Protein AF-A0A917SMT2-F1 (afdb_monomer_lite)

Radius of gyration: 46.61 Å; chains: 1; bounding box: 150×125×155 Å

Organism: NCBI:txid1748367

Sequence (825 aa):
MTDPHHPGPASPGDPPGDDADTAPGPPRTGPAPRHGSAPTDGPVPPRPDAQGRPAGTHQAPPAGGALPLRPNRPIPADPAAQRHRPASHRLDPSAAVGRAAAAARAAAAGRAAAGSTATGNTATGNTGGPGSTADPGAPRFEGARPTTGDGPPEGPPGAPGDGPAAVPATGAGPRRTGTAGPDRPAVPPGTHPLAGPPPVERSRPPGPDHGITGTSPGPLHPPAELVCRVRRTHSAAYRRRRLVGRVLLGVGVLVLLFAGWVGWRTYQAYRALSDAANQVTQLQGSIRGVADIDVPSARASVAVLQDSSSDAVSATSDPFYRAATVLPWVGPNLSAIQGIAQTVDGLSHTTAPALLEAATTVTPAAMVPVNGAIPVAPLVAASNDLQAADREVSTALTRMTGIDRSGLVGPVAQAVGQLQDKLTDLQGTTGPAARIARLAPAMLGADGARSYLVVFQNLAEPRATGGIFGSYARLVVDHGAISVAEQGASSRTLPEFDPPLSLPPIVSRTLYGDLPGRYPTDVNLMPDFPTAAQLFARMYAERKGAAVDGVLAIDPVALGYMLQGADPIDIGRGQQLTSSTITEILLSRVYQLFPEPSDAQARDSFLSAATAKAFEAVTRSPNDASAELRGLTRASAEGRLLLWSAHPAEQQDLAATEISGQLGDDSAGPTVGVFRNDATGAKLGFYASGSATLAAGACQGADRVLQLSVPMSSSAPSSGLSDYVLGLAKAGDYVLRTNVLVVAPLGAGLGQVQVDGRAVPVARTTQDGRAVAMVTVELPPGSSATLTATLTLRVAPGTTAAPRVLLTPGIQTWRTTVQPAESCG

Structure (mmCIF, N/CA/C/O backbone):
data_AF-A0A917SMT2-F1
#
_entry.id   AF-A0A917SMT2-F1
#
loop_
_atom_site.group_PDB
_atom_site.id
_atom_site.type_symbol
_atom_site.label_atom_id
_atom_site.label_alt_id
_atom_site.label_comp_id
_atom_site.label_asym_id
_atom_site.label_entity_id
_atom_site.label_seq_id
_atom_site.pdbx_PDB_ins_code
_atom_site.Cartn_x
_atom_site.Cartn_y
_atom_site.Cartn_z
_atom_site.occupancy
_atom_site.B_iso_or_equiv
_atom_site.auth_seq_id
_atom_site.auth_comp_id
_atom_site.auth_asym_id
_atom_site.auth_atom_id
_atom_site.pdbx_PDB_model_num
ATOM 1 N N . MET A 1 1 ? 48.797 41.649 10.619 1.00 35.25 1 MET A N 1
ATOM 2 C CA . MET A 1 1 ? 50.188 41.558 11.107 1.00 35.25 1 MET A CA 1
ATOM 3 C C . MET A 1 1 ? 50.680 40.156 10.805 1.00 35.25 1 MET A C 1
ATOM 5 O O . MET A 1 1 ? 49.958 39.237 11.164 1.00 35.25 1 MET A O 1
ATOM 9 N N . THR A 1 2 ? 51.841 40.041 10.147 1.00 38.97 2 THR A N 1
ATOM 10 C CA . THR A 1 2 ? 52.790 38.901 10.204 1.00 38.97 2 THR A CA 1
ATOM 11 C C . THR A 1 2 ? 52.204 37.477 10.078 1.00 38.97 2 THR A C 1
ATOM 13 O O . THR A 1 2 ? 51.721 36.938 11.070 1.00 38.97 2 THR A O 1
ATOM 16 N N . ASP A 1 3 ? 52.210 36.791 8.926 1.00 33.25 3 ASP A N 1
ATOM 17 C CA . ASP A 1 3 ? 52.903 37.049 7.638 1.00 33.25 3 ASP A CA 1
ATOM 18 C C . ASP A 1 3 ? 54.457 36.978 7.723 1.00 33.25 3 ASP A C 1
ATOM 20 O O . ASP A 1 3 ? 55.009 37.301 8.776 1.00 33.25 3 ASP A O 1
ATOM 24 N N . PRO A 1 4 ? 55.197 36.628 6.649 1.00 66.25 4 PRO A N 1
ATOM 25 C CA . PRO A 1 4 ? 55.296 35.291 6.028 1.00 66.25 4 PRO A CA 1
ATOM 26 C C . PRO A 1 4 ? 56.780 34.843 5.880 1.00 66.25 4 PRO A C 1
ATOM 28 O O . PRO A 1 4 ? 57.647 35.466 6.478 1.00 66.25 4 PRO A O 1
ATOM 31 N N . HIS A 1 5 ? 57.109 33.820 5.059 1.00 38.06 5 HIS A N 1
ATOM 32 C CA . HIS A 1 5 ? 58.247 33.896 4.103 1.00 38.06 5 HIS A CA 1
ATOM 33 C C . HIS A 1 5 ? 58.331 32.745 3.059 1.00 38.06 5 HIS A C 1
ATOM 35 O O . HIS A 1 5 ? 58.042 31.584 3.333 1.00 38.06 5 HIS A O 1
ATOM 41 N N . HIS A 1 6 ? 58.781 33.120 1.857 1.00 41.22 6 HIS A N 1
ATOM 42 C CA . HIS A 1 6 ? 59.101 32.361 0.619 1.00 41.22 6 HIS A CA 1
ATOM 43 C C . HIS A 1 6 ? 60.639 32.506 0.331 1.00 41.22 6 HIS A C 1
ATOM 45 O O . HIS A 1 6 ? 61.275 33.207 1.127 1.00 41.22 6 HIS A O 1
ATOM 51 N N . PRO A 1 7 ? 61.262 32.101 -0.820 1.00 54.16 7 PRO A N 1
ATOM 52 C CA . PRO A 1 7 ? 61.045 31.000 -1.805 1.00 54.16 7 PRO A CA 1
ATOM 53 C C . PRO A 1 7 ? 62.349 30.321 -2.387 1.00 54.16 7 PRO A C 1
ATOM 55 O O . PRO A 1 7 ? 63.454 30.815 -2.197 1.00 54.16 7 PRO A O 1
ATOM 58 N N . GLY A 1 8 ? 62.199 29.301 -3.263 1.00 31.31 8 GLY A N 1
ATOM 59 C CA . GLY A 1 8 ? 63.102 28.990 -4.419 1.00 31.31 8 GLY A CA 1
ATOM 60 C C . GLY A 1 8 ? 64.422 28.205 -4.179 1.00 31.31 8 GLY A C 1
ATOM 61 O O . GLY A 1 8 ? 64.711 27.896 -3.025 1.00 31.31 8 GLY A O 1
ATOM 62 N N . PRO A 1 9 ? 65.246 27.895 -5.228 1.00 51.56 9 PRO A N 1
ATOM 63 C CA . PRO A 1 9 ? 65.075 28.171 -6.676 1.00 51.56 9 PRO A CA 1
ATOM 64 C C . PRO A 1 9 ? 65.425 27.034 -7.711 1.00 51.56 9 PRO A C 1
ATOM 66 O O . PRO A 1 9 ? 66.271 26.184 -7.479 1.00 51.56 9 PRO A O 1
ATOM 69 N N . ALA A 1 10 ? 64.790 27.116 -8.895 1.00 32.34 10 ALA A N 1
ATOM 70 C CA . ALA A 1 10 ? 65.231 26.872 -10.300 1.00 32.34 10 ALA A CA 1
ATOM 71 C C . ALA A 1 10 ? 66.278 25.800 -10.779 1.00 32.34 10 ALA A C 1
ATOM 73 O O . ALA A 1 10 ? 67.464 25.932 -10.504 1.00 32.34 10 ALA A O 1
ATOM 74 N N . SER A 1 11 ? 65.834 24.970 -11.758 1.00 34.38 11 SER A N 1
ATOM 75 C CA . SER A 1 11 ? 66.423 24.736 -13.123 1.00 34.38 11 SER A CA 1
ATOM 76 C C . SER A 1 11 ? 67.792 24.030 -13.345 1.00 34.38 11 SER A C 1
ATOM 78 O O . SER A 1 11 ? 68.600 23.983 -12.424 1.00 34.38 11 SER A O 1
ATOM 80 N N . PRO A 1 12 ? 68.160 23.610 -14.594 1.00 52.03 12 PRO A N 1
ATOM 81 C CA . PRO A 1 12 ? 67.375 23.188 -15.787 1.00 52.03 12 PRO A CA 1
ATOM 82 C C . PRO A 1 12 ? 67.865 21.849 -16.435 1.00 52.03 12 PRO A C 1
ATOM 84 O O . PRO A 1 12 ? 68.836 21.248 -15.983 1.00 52.03 12 PRO A O 1
ATOM 87 N N . GLY A 1 13 ? 67.261 21.428 -17.562 1.00 29.80 13 GLY A N 1
ATOM 88 C CA . GLY A 1 13 ? 67.828 20.419 -18.481 1.00 29.80 13 GLY A CA 1
ATOM 89 C C . GLY A 1 13 ? 66.975 20.189 -19.743 1.00 29.80 13 GLY A C 1
ATOM 90 O O . GLY A 1 13 ? 65.858 19.701 -19.622 1.00 29.80 13 GLY A O 1
ATOM 91 N N . ASP A 1 14 ? 67.503 20.533 -20.925 1.00 34.44 14 ASP A N 1
ATOM 92 C CA . ASP A 1 14 ? 66.821 20.494 -22.242 1.00 34.44 14 ASP A CA 1
ATOM 93 C C . ASP A 1 14 ? 67.481 19.484 -23.227 1.00 34.44 14 ASP A C 1
ATOM 95 O O . ASP A 1 14 ? 68.592 19.016 -22.953 1.00 34.44 14 ASP A O 1
ATOM 99 N N . PRO A 1 15 ? 66.824 19.113 -24.353 1.00 67.69 15 PRO A N 1
ATOM 100 C CA . PRO A 1 15 ? 67.272 18.071 -25.295 1.00 67.69 15 PRO A CA 1
ATOM 101 C C . PRO A 1 15 ? 68.223 18.611 -26.396 1.00 67.69 15 PRO A C 1
ATOM 103 O O . PRO A 1 15 ? 68.577 19.792 -26.380 1.00 67.69 15 PRO A O 1
ATOM 106 N N . PRO A 1 16 ? 68.684 17.768 -27.350 1.00 52.31 16 PRO A N 1
ATOM 107 C CA . PRO A 1 16 ? 67.957 17.640 -28.633 1.00 52.31 16 PRO A CA 1
ATOM 108 C C . PRO A 1 16 ? 68.022 16.225 -29.268 1.00 52.31 16 PRO A C 1
ATOM 110 O O . PRO A 1 16 ? 68.698 15.339 -28.748 1.00 52.31 16 PRO A O 1
ATOM 113 N N . GLY A 1 17 ? 67.358 16.015 -30.419 1.00 29.72 17 GLY A N 1
ATOM 114 C CA . GLY A 1 17 ? 67.486 14.759 -31.180 1.00 29.72 17 GLY A CA 1
ATOM 115 C C . GLY A 1 17 ? 66.508 14.528 -32.342 1.00 29.72 17 GLY A C 1
ATOM 116 O O . GLY A 1 17 ? 65.982 13.424 -32.446 1.00 29.72 17 GLY A O 1
ATOM 117 N N . ASP A 1 18 ? 66.249 15.530 -33.191 1.00 36.97 18 ASP A N 1
ATOM 118 C CA . ASP A 1 18 ? 65.617 15.296 -34.503 1.00 36.97 18 ASP A CA 1
ATOM 119 C C . ASP A 1 18 ? 66.652 14.774 -35.514 1.00 36.97 18 ASP A C 1
ATOM 121 O O . ASP A 1 18 ? 67.786 15.251 -35.530 1.00 36.97 18 ASP A O 1
ATOM 125 N N . ASP A 1 19 ? 66.230 13.879 -36.409 1.00 35.34 19 ASP A N 1
ATOM 126 C CA . ASP A 1 19 ? 66.883 13.629 -37.701 1.00 35.34 19 ASP A CA 1
ATOM 127 C C . ASP A 1 19 ? 65.801 13.300 -38.747 1.00 35.34 19 ASP A C 1
ATOM 129 O O . ASP A 1 19 ? 64.787 12.667 -38.432 1.00 35.34 19 ASP A O 1
ATOM 133 N N . ALA A 1 20 ? 65.983 13.771 -39.982 1.00 36.97 20 ALA A N 1
ATOM 134 C CA . ALA A 1 20 ? 64.966 13.755 -41.039 1.00 36.97 20 ALA A CA 1
ATOM 135 C C . ALA A 1 20 ? 65.526 13.250 -42.388 1.00 36.97 20 ALA A C 1
ATOM 137 O O . ALA A 1 20 ? 66.656 12.777 -42.459 1.00 36.97 20 ALA A O 1
ATOM 138 N N . ASP A 1 21 ? 64.723 13.378 -43.455 1.00 33.69 21 ASP A N 1
ATOM 139 C CA . ASP A 1 21 ? 64.967 12.888 -44.825 1.00 33.69 21 ASP A CA 1
ATOM 140 C C . ASP A 1 21 ? 64.977 11.341 -44.987 1.00 33.69 21 ASP A C 1
ATOM 142 O O . ASP A 1 21 ? 65.208 10.589 -44.050 1.00 33.69 21 ASP A O 1
ATOM 146 N N . THR A 1 22 ? 64.660 10.753 -46.153 1.00 33.12 22 THR A N 1
ATOM 147 C CA . THR A 1 22 ? 64.348 11.325 -47.483 1.00 33.12 22 THR A CA 1
ATOM 148 C C . THR A 1 22 ? 63.265 10.516 -48.230 1.00 33.12 22 THR A C 1
ATOM 150 O O . THR A 1 22 ? 63.078 9.325 -47.992 1.00 33.12 22 THR A O 1
ATOM 153 N N . ALA A 1 23 ? 62.628 11.126 -49.237 1.00 39.78 23 ALA A N 1
ATOM 154 C CA . ALA A 1 23 ? 61.910 10.458 -50.341 1.00 39.78 23 ALA A CA 1
ATOM 155 C C . ALA A 1 23 ? 62.251 11.192 -51.662 1.00 39.78 23 ALA A C 1
ATOM 157 O O . ALA A 1 23 ? 62.504 12.398 -51.575 1.00 39.78 23 ALA A O 1
ATOM 158 N N . PRO A 1 24 ? 62.287 10.551 -52.866 1.00 53.41 24 PRO A N 1
ATOM 159 C CA . PRO A 1 24 ? 61.051 10.446 -53.684 1.00 53.41 24 PRO A CA 1
ATOM 160 C C . PRO A 1 24 ? 60.979 9.379 -54.840 1.00 53.41 24 PRO A C 1
ATOM 162 O O . PRO A 1 24 ? 61.712 9.473 -55.818 1.00 53.41 24 PRO A O 1
ATOM 165 N N . GLY A 1 25 ? 59.954 8.501 -54.839 1.00 30.42 25 GLY A N 1
ATOM 166 C CA . GLY A 1 25 ? 59.283 7.878 -56.026 1.00 30.42 25 GLY A CA 1
ATOM 167 C C . GLY A 1 25 ? 60.109 7.191 -57.157 1.00 30.42 25 GLY A C 1
ATOM 168 O O . GLY A 1 25 ? 61.277 6.874 -56.961 1.00 30.42 25 GLY A O 1
ATOM 169 N N . PRO A 1 26 ? 59.546 6.971 -58.380 1.00 53.59 26 PRO A N 1
ATOM 170 C CA . PRO A 1 26 ? 58.123 6.881 -58.770 1.00 53.59 26 PRO A CA 1
ATOM 171 C C . PRO A 1 26 ? 57.832 5.565 -59.624 1.00 53.59 26 PRO A C 1
ATOM 173 O O . PRO A 1 26 ? 58.326 4.529 -59.186 1.00 53.59 26 PRO A O 1
ATOM 176 N N . PRO A 1 27 ? 57.008 5.437 -60.718 1.00 63.84 27 PRO A N 1
ATOM 177 C CA . PRO A 1 27 ? 56.089 4.266 -60.866 1.00 63.84 27 PRO A CA 1
ATOM 178 C C . PRO A 1 27 ? 56.093 3.476 -62.219 1.00 63.84 27 PRO A C 1
ATOM 180 O O . PRO A 1 27 ? 56.668 3.945 -63.201 1.00 63.84 27 PRO A O 1
ATOM 183 N N . ARG A 1 28 ? 55.347 2.341 -62.341 1.00 34.41 28 ARG A N 1
ATOM 184 C CA . ARG A 1 28 ? 54.813 1.827 -63.650 1.00 34.41 28 ARG A CA 1
ATOM 185 C C . ARG A 1 28 ? 53.766 0.666 -63.642 1.00 34.41 28 ARG A C 1
ATOM 187 O O . ARG A 1 28 ? 54.044 -0.418 -63.157 1.00 34.41 28 ARG A O 1
ATOM 194 N N . THR A 1 29 ? 52.619 0.908 -64.306 1.00 34.97 29 THR A N 1
ATOM 195 C CA . THR A 1 29 ? 51.814 0.039 -65.235 1.00 34.97 29 THR A CA 1
ATOM 196 C C . THR A 1 29 ? 51.467 -1.451 -64.965 1.00 34.97 29 THR A C 1
ATOM 198 O O . THR A 1 29 ? 52.361 -2.288 -64.936 1.00 34.97 29 THR A O 1
ATOM 201 N N . GLY A 1 30 ? 50.171 -1.824 -65.074 1.00 31.41 30 GLY A N 1
ATOM 202 C CA . GLY A 1 30 ? 49.701 -3.194 -65.430 1.00 31.41 30 GLY A CA 1
ATOM 203 C C . GLY A 1 30 ? 48.168 -3.431 -65.261 1.00 31.41 30 GLY A C 1
ATOM 204 O O . GLY A 1 30 ? 47.617 -2.802 -64.361 1.00 31.41 30 GLY A O 1
ATOM 205 N N . PRO A 1 31 ? 47.437 -4.241 -66.086 1.00 54.56 31 PRO A N 1
ATOM 206 C CA . PRO A 1 31 ? 45.982 -4.018 -66.292 1.00 54.56 31 PRO A CA 1
ATOM 207 C C . PRO A 1 31 ? 44.979 -5.217 -66.214 1.00 54.56 31 PRO A C 1
ATOM 209 O O . PRO A 1 31 ? 45.299 -6.327 -66.627 1.00 54.56 31 PRO A O 1
ATOM 212 N N . ALA A 1 32 ? 43.699 -4.890 -65.917 1.00 34.66 32 ALA A N 1
ATOM 213 C CA . ALA A 1 32 ? 42.441 -5.604 -66.295 1.00 34.66 32 ALA A CA 1
ATOM 214 C C . ALA A 1 32 ? 42.171 -7.015 -65.666 1.00 34.66 32 ALA A C 1
ATOM 216 O O . ALA A 1 32 ? 43.068 -7.529 -65.004 1.00 34.66 32 ALA A O 1
ATOM 217 N N . PRO A 1 33 ? 40.979 -7.674 -65.828 1.00 52.28 33 PRO A N 1
ATOM 218 C CA . PRO A 1 33 ? 39.747 -7.327 -66.576 1.00 52.28 33 PRO A CA 1
ATOM 219 C C . PRO A 1 33 ? 38.403 -7.450 -65.773 1.00 52.28 33 PRO A C 1
ATOM 221 O O . PRO A 1 33 ? 38.383 -7.317 -64.555 1.00 52.28 33 PRO A O 1
ATOM 224 N N . ARG A 1 34 ? 37.259 -7.638 -66.471 1.00 35.34 34 ARG A N 1
ATOM 225 C CA . ARG A 1 34 ? 35.853 -7.703 -65.967 1.00 35.34 34 ARG A CA 1
ATOM 226 C C . ARG A 1 34 ? 35.279 -9.139 -65.917 1.00 35.34 34 ARG A C 1
ATOM 228 O O . ARG A 1 34 ? 35.823 -9.994 -66.600 1.00 35.34 34 ARG A O 1
ATOM 235 N N . HIS A 1 35 ? 34.123 -9.330 -65.247 1.00 34.12 35 HIS A N 1
ATOM 236 C CA . HIS A 1 35 ? 32.883 -10.086 -65.629 1.00 34.12 35 HIS A CA 1
ATOM 237 C C . HIS A 1 35 ? 32.111 -10.530 -64.354 1.00 34.12 35 HIS A C 1
ATOM 239 O O . HIS A 1 35 ? 32.751 -10.736 -63.332 1.00 34.12 35 HIS A O 1
ATOM 245 N N . GLY A 1 36 ? 30.779 -10.713 -64.289 1.00 28.16 36 GLY A N 1
ATOM 246 C CA . GLY A 1 36 ? 29.632 -10.397 -65.176 1.00 28.16 36 GLY A CA 1
ATOM 247 C C . GLY A 1 36 ? 28.503 -9.705 -64.362 1.00 28.16 36 GLY A C 1
ATOM 248 O O . GLY A 1 36 ? 28.806 -9.144 -63.317 1.00 28.16 36 GLY A O 1
ATOM 249 N N . SER A 1 37 ? 27.214 -9.647 -64.731 1.00 32.94 37 SER A N 1
ATOM 250 C CA . SER A 1 37 ? 26.436 -10.302 -65.804 1.00 32.94 37 SER A CA 1
ATOM 251 C C . SER A 1 37 ? 25.222 -9.437 -66.233 1.00 32.94 37 SER A C 1
ATOM 253 O O . SER A 1 37 ? 24.899 -8.451 -65.579 1.00 32.94 37 SER A O 1
ATOM 255 N N . ALA A 1 38 ? 24.560 -9.806 -67.336 1.00 33.88 38 ALA A N 1
ATOM 256 C CA . ALA A 1 38 ? 23.350 -9.179 -67.920 1.00 33.88 38 ALA A CA 1
ATOM 257 C C . ALA A 1 38 ? 22.069 -10.017 -67.553 1.00 33.88 38 ALA A C 1
ATOM 259 O O . ALA A 1 38 ? 22.262 -10.954 -66.771 1.00 33.88 38 ALA A O 1
ATOM 260 N N . PRO A 1 39 ? 20.819 -9.814 -68.082 1.00 53.75 39 PRO A N 1
ATOM 261 C CA . PRO A 1 39 ? 20.422 -8.986 -69.245 1.00 53.75 39 PRO A CA 1
ATOM 262 C C . PRO A 1 39 ? 19.015 -8.293 -69.295 1.00 53.75 39 PRO A C 1
ATOM 264 O O . PRO A 1 39 ? 18.104 -8.585 -68.528 1.00 53.75 39 PRO A O 1
ATOM 267 N N . THR A 1 40 ? 18.843 -7.491 -70.367 1.00 31.92 40 THR A N 1
ATOM 268 C CA . THR A 1 40 ? 17.624 -7.197 -71.188 1.00 31.92 40 THR A CA 1
ATOM 269 C C . THR A 1 40 ? 16.445 -6.330 -70.699 1.00 31.92 40 THR A C 1
ATOM 271 O O . THR A 1 40 ? 15.703 -6.700 -69.797 1.00 31.92 40 THR A O 1
ATOM 274 N N . ASP A 1 41 ? 16.185 -5.270 -71.483 1.00 37.50 41 ASP A N 1
ATOM 275 C CA . ASP A 1 41 ? 14.937 -4.488 -71.604 1.00 37.50 41 ASP A CA 1
ATOM 276 C C . ASP A 1 41 ? 13.933 -5.069 -72.636 1.00 37.50 41 ASP A C 1
ATOM 278 O O . ASP A 1 41 ? 14.304 -5.868 -73.499 1.00 37.50 41 ASP A O 1
ATOM 282 N N . GLY A 1 42 ? 12.684 -4.568 -72.628 1.00 32.09 42 GLY A N 1
ATOM 283 C CA . GLY A 1 42 ? 11.683 -4.706 -73.707 1.00 32.09 42 GLY A CA 1
ATOM 284 C C . GLY A 1 42 ? 10.557 -3.637 -73.616 1.00 32.09 42 GLY A C 1
ATOM 285 O O . GLY A 1 42 ? 10.327 -3.138 -72.514 1.00 32.09 42 GLY A O 1
ATOM 286 N N . PRO A 1 43 ? 9.882 -3.208 -74.716 1.00 49.72 43 PRO A N 1
ATOM 287 C CA . PRO A 1 43 ? 9.447 -1.797 -74.824 1.00 49.72 43 PRO A CA 1
ATOM 288 C C . PRO A 1 43 ? 7.948 -1.485 -75.149 1.00 49.72 43 PRO A C 1
ATOM 290 O O . PRO A 1 43 ? 7.337 -2.190 -75.941 1.00 49.72 43 PRO A O 1
ATOM 293 N N . VAL A 1 44 ? 7.409 -0.386 -74.558 1.00 35.50 44 VAL A N 1
ATOM 294 C CA . VAL A 1 44 ? 6.846 0.878 -75.177 1.00 35.50 44 VAL A CA 1
ATOM 295 C C . VAL A 1 44 ? 5.882 0.778 -76.408 1.00 35.50 44 VAL A C 1
ATOM 297 O O . VAL A 1 44 ? 6.199 -0.034 -77.271 1.00 35.50 44 VAL A O 1
ATOM 300 N N . PRO A 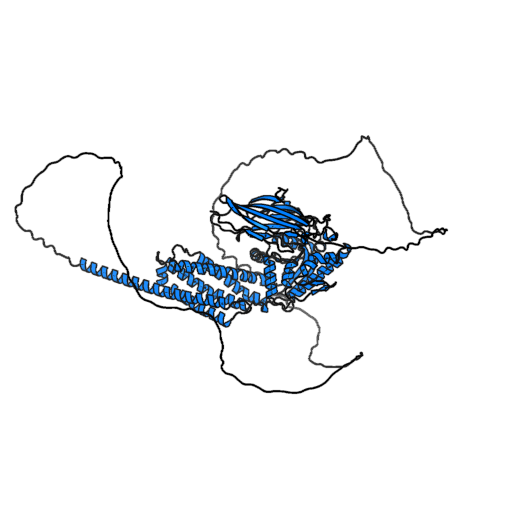1 45 ? 4.849 1.651 -76.687 1.00 61.09 45 PRO A N 1
ATOM 301 C CA . PRO A 1 45 ? 4.060 2.719 -75.977 1.00 61.09 45 PRO A CA 1
ATOM 302 C C . PRO A 1 45 ? 2.496 2.478 -76.131 1.00 61.09 45 PRO A C 1
ATOM 304 O O . PRO A 1 45 ? 2.150 1.299 -76.165 1.00 61.09 45 PRO A O 1
ATOM 307 N N . PRO A 1 46 ? 1.515 3.438 -76.297 1.00 56.94 46 PRO A N 1
ATOM 308 C CA . PRO A 1 46 ? 1.436 4.920 -76.153 1.00 56.94 46 PRO A CA 1
ATOM 309 C C . PRO A 1 46 ? 0.198 5.525 -75.407 1.00 56.94 46 PRO A C 1
ATOM 311 O O . PRO A 1 46 ? -0.672 4.824 -74.900 1.00 56.94 46 PRO A O 1
ATOM 314 N N . ARG A 1 47 ? 0.134 6.875 -75.373 1.00 38.88 47 ARG A N 1
ATOM 315 C CA . ARG A 1 47 ? -1.009 7.747 -74.978 1.00 38.88 47 ARG A CA 1
ATOM 316 C C . ARG A 1 47 ? -1.779 8.300 -76.203 1.00 38.88 47 ARG A C 1
ATOM 318 O O . ARG A 1 47 ? -1.324 8.098 -77.327 1.00 38.88 47 ARG A O 1
ATOM 325 N N . PRO A 1 48 ? -2.911 9.003 -75.982 1.00 53.41 48 PRO A N 1
ATOM 326 C CA . PRO A 1 48 ? -3.040 10.456 -76.292 1.00 53.41 48 PRO A CA 1
ATOM 327 C C . PRO A 1 48 ? -3.542 11.265 -75.053 1.00 53.41 48 PRO A C 1
ATOM 329 O O . PRO A 1 48 ? -4.247 10.702 -74.225 1.00 53.41 48 PRO A O 1
ATOM 332 N N . ASP A 1 49 ? -3.060 12.472 -74.702 1.00 36.28 49 ASP A N 1
ATOM 333 C CA . ASP A 1 49 ? -3.299 13.838 -75.265 1.00 36.28 49 ASP A CA 1
ATOM 334 C C . ASP A 1 49 ? -4.546 14.558 -74.672 1.00 36.28 49 ASP A C 1
ATOM 336 O O . ASP A 1 49 ? -5.522 13.894 -74.349 1.00 36.28 49 ASP A O 1
ATOM 340 N N . ALA A 1 50 ? -4.617 15.892 -74.476 1.00 33.56 50 ALA A N 1
ATOM 341 C CA . ALA A 1 50 ? -3.613 16.977 -74.550 1.00 33.56 50 ALA A CA 1
ATOM 342 C C . ALA A 1 50 ? -4.100 18.303 -73.876 1.00 33.56 50 ALA A C 1
ATOM 344 O O . ALA A 1 50 ? -5.294 18.481 -73.669 1.00 33.56 50 ALA A O 1
ATOM 345 N N . GLN A 1 51 ? -3.164 19.258 -73.668 1.00 30.66 51 GLN A N 1
ATOM 346 C CA . GLN A 1 51 ? -3.347 20.722 -73.421 1.00 30.66 51 GLN A CA 1
ATOM 347 C C . GLN A 1 51 ? -4.022 21.167 -72.088 1.00 30.66 51 GLN A C 1
ATOM 349 O O . GLN A 1 51 ? -4.823 20.446 -71.513 1.00 30.66 51 GLN A O 1
ATOM 354 N N . GLY A 1 52 ? -3.722 22.339 -71.495 1.00 27.98 52 GLY A N 1
ATOM 355 C CA . GLY A 1 52 ? -2.796 23.432 -71.866 1.00 27.98 52 GLY A CA 1
ATOM 356 C C . GLY A 1 52 ? -2.390 24.335 -70.667 1.00 27.98 52 GLY A C 1
ATOM 357 O O . GLY A 1 52 ? -2.796 24.084 -69.536 1.00 27.98 52 GLY A O 1
ATOM 358 N N . ARG A 1 53 ? -1.555 25.367 -70.893 1.00 29.81 53 ARG A N 1
ATOM 359 C CA . ARG A 1 53 ? -0.923 26.261 -69.873 1.00 29.81 53 ARG A CA 1
ATOM 360 C C . ARG A 1 53 ? -0.992 27.734 -70.344 1.00 29.81 53 ARG A C 1
ATOM 362 O O . ARG A 1 53 ? -1.016 27.922 -71.559 1.00 29.81 53 ARG A O 1
ATOM 369 N N . PRO A 1 54 ? -1.036 28.760 -69.460 1.00 48.59 54 PRO A N 1
ATOM 370 C CA . PRO A 1 54 ? 0.178 29.411 -68.893 1.00 48.59 54 PRO A CA 1
ATOM 371 C C . PRO A 1 54 ? 0.058 29.702 -67.366 1.00 48.59 54 PRO A C 1
ATOM 373 O O . PRO A 1 54 ? -1.041 29.861 -66.860 1.00 48.59 54 PRO A O 1
ATOM 376 N N . ALA A 1 55 ? 1.090 29.591 -66.513 1.00 31.05 55 ALA A N 1
ATOM 377 C CA . ALA A 1 55 ? 2.340 30.372 -66.353 1.00 31.05 55 ALA A CA 1
ATOM 378 C C . ALA A 1 55 ? 2.179 31.683 -65.531 1.00 31.05 55 ALA A C 1
ATOM 380 O O . ALA A 1 55 ? 1.470 32.585 -65.959 1.00 31.05 55 ALA A O 1
ATOM 381 N N . GLY A 1 56 ? 2.858 31.791 -64.368 1.00 27.58 56 GLY A N 1
ATOM 382 C CA . GLY A 1 56 ? 2.739 32.956 -63.461 1.00 27.58 56 GLY A CA 1
ATOM 383 C C . GLY A 1 56 ? 3.424 32.864 -62.076 1.00 27.58 56 GLY A C 1
ATOM 384 O O . GLY A 1 56 ? 2.737 32.940 -61.073 1.00 27.58 56 GLY A O 1
ATOM 385 N N . THR A 1 57 ? 4.757 32.707 -62.045 1.00 28.50 57 THR A N 1
ATOM 386 C CA . THR A 1 57 ? 5.741 33.237 -61.047 1.00 28.50 57 THR A CA 1
ATOM 387 C C . THR A 1 57 ? 5.564 33.202 -59.498 1.00 28.50 57 THR A C 1
ATOM 389 O O . THR A 1 57 ? 4.515 33.504 -58.954 1.00 28.50 57 THR A O 1
ATOM 392 N N . HIS A 1 58 ? 6.728 33.097 -58.823 1.00 29.78 58 HIS A N 1
ATOM 393 C CA . HIS A 1 58 ? 7.097 33.559 -57.458 1.00 29.78 58 HIS A CA 1
ATOM 394 C C . HIS A 1 58 ? 6.806 32.710 -56.186 1.00 29.78 58 HIS A C 1
ATOM 396 O O . HIS A 1 58 ? 5.680 32.533 -55.751 1.00 29.78 58 HIS A O 1
ATOM 402 N N . GLN A 1 59 ? 7.924 32.312 -55.550 1.00 28.34 59 GLN A N 1
ATOM 403 C CA . GLN A 1 59 ? 8.280 32.429 -54.116 1.00 28.34 59 GLN A CA 1
ATOM 404 C C . GLN A 1 59 ? 7.365 31.892 -52.988 1.00 28.34 59 GLN A C 1
ATOM 406 O O . GLN A 1 59 ? 6.313 32.432 -52.674 1.00 28.34 59 GLN A O 1
ATOM 411 N N . ALA A 1 60 ? 7.935 30.949 -52.226 1.00 33.62 60 ALA A N 1
ATOM 412 C CA . ALA A 1 60 ? 7.799 30.845 -50.764 1.00 33.62 60 ALA A CA 1
ATOM 413 C C . ALA A 1 60 ? 8.478 32.077 -50.082 1.00 33.62 60 ALA A C 1
ATOM 415 O O . ALA A 1 60 ? 9.347 32.666 -50.738 1.00 33.62 60 ALA A O 1
ATOM 416 N N . PRO A 1 61 ? 8.211 32.462 -48.803 1.00 40.34 61 PRO A N 1
ATOM 417 C CA . PRO A 1 61 ? 7.988 31.551 -47.676 1.00 40.34 61 PRO A CA 1
ATOM 418 C C . PRO A 1 61 ? 6.745 31.864 -46.780 1.00 40.34 61 PRO A C 1
ATOM 420 O O . PRO A 1 61 ? 5.655 31.627 -47.290 1.00 40.34 61 PRO A O 1
ATOM 423 N N . PRO A 1 62 ? 6.799 32.191 -45.461 1.00 54.28 62 PRO A N 1
ATOM 424 C CA . PRO A 1 62 ? 6.123 31.336 -44.475 1.00 54.28 62 PRO A CA 1
ATOM 425 C C . PRO A 1 62 ? 5.229 32.115 -43.472 1.00 54.28 62 PRO A C 1
ATOM 427 O O . PRO A 1 62 ? 4.842 33.251 -43.723 1.00 54.28 62 PRO A O 1
ATOM 430 N N . ALA A 1 63 ? 5.033 31.504 -42.292 1.00 26.66 63 ALA A N 1
ATOM 431 C CA . ALA A 1 63 ? 4.510 32.021 -41.017 1.00 26.66 63 ALA A CA 1
ATOM 432 C C . ALA A 1 63 ? 3.096 31.548 -40.641 1.00 26.66 63 ALA A C 1
ATOM 434 O O . ALA A 1 63 ? 2.246 31.273 -41.484 1.00 26.66 63 ALA A O 1
ATOM 435 N N . GLY A 1 64 ? 2.877 31.416 -39.330 1.00 26.23 64 GLY A N 1
ATOM 436 C CA . GLY A 1 64 ? 1.578 31.099 -38.744 1.00 26.23 64 GLY A CA 1
ATOM 437 C C . GLY A 1 64 ? 0.781 32.357 -38.398 1.00 26.23 64 GLY A C 1
ATOM 438 O O . GLY A 1 64 ? 1.336 33.442 -38.238 1.00 26.23 64 GLY A O 1
ATOM 439 N N . GLY A 1 65 ? -0.527 32.191 -38.233 1.00 24.20 65 GLY A N 1
ATOM 440 C CA . GLY A 1 65 ? -1.444 33.245 -37.808 1.00 24.20 65 GLY A CA 1
ATOM 441 C C . GLY A 1 65 ? -2.859 32.687 -37.711 1.00 24.20 65 GLY A C 1
ATOM 442 O O . GLY A 1 65 ? -3.346 32.069 -38.654 1.00 24.20 65 GLY A O 1
ATOM 443 N N . ALA A 1 66 ? -3.507 32.849 -36.560 1.00 37.78 66 ALA A N 1
ATOM 444 C CA . ALA A 1 66 ? -4.871 32.367 -36.361 1.00 37.78 66 ALA A CA 1
ATOM 445 C C . ALA A 1 66 ? -5.893 33.256 -37.091 1.00 37.78 66 ALA A C 1
ATOM 447 O O . ALA A 1 66 ? -5.709 34.470 -37.177 1.00 37.78 66 ALA A O 1
ATOM 448 N N . LEU A 1 67 ? -7.021 32.672 -37.513 1.00 26.81 67 LEU A N 1
ATOM 449 C CA . LEU A 1 67 ? -8.254 33.422 -37.765 1.00 26.81 67 LEU A CA 1
ATOM 450 C C . LEU A 1 67 ? -9.362 32.998 -36.781 1.00 26.81 67 LEU A C 1
ATOM 452 O O . LEU A 1 67 ? -9.391 31.842 -36.355 1.00 26.81 67 LEU A O 1
ATOM 456 N N . PRO A 1 68 ? -10.261 33.921 -36.387 1.00 34.16 68 PRO A N 1
ATOM 457 C CA . PRO A 1 68 ? -11.178 33.704 -35.273 1.00 34.16 68 PRO A CA 1
ATOM 458 C C . PRO A 1 68 ? -12.531 33.128 -35.708 1.00 34.16 68 PRO A C 1
ATOM 460 O O . PRO A 1 68 ? -13.145 33.597 -36.667 1.00 34.16 68 PRO A O 1
ATOM 463 N N . LEU A 1 69 ? -13.072 32.202 -34.915 1.00 31.19 69 LEU A N 1
ATOM 464 C CA . LEU A 1 69 ? -14.487 31.833 -34.982 1.00 31.19 69 LEU A CA 1
ATOM 465 C C . LEU A 1 69 ? -15.308 32.751 -34.068 1.00 31.19 69 LEU A C 1
ATOM 467 O O . LEU A 1 69 ? -15.074 32.822 -32.861 1.00 31.19 69 LEU A O 1
ATOM 471 N N . ARG A 1 70 ? -16.287 33.462 -34.643 1.00 27.67 70 ARG A N 1
ATOM 472 C CA . ARG A 1 70 ? -17.306 34.193 -33.871 1.00 27.67 70 ARG A CA 1
ATOM 473 C C . ARG A 1 70 ? -18.381 33.225 -33.346 1.00 27.67 70 ARG A C 1
ATOM 475 O O . ARG A 1 70 ? -18.677 32.237 -34.015 1.00 27.67 70 ARG A O 1
ATOM 482 N N . PRO A 1 71 ? -18.984 33.506 -32.177 1.00 42.75 71 PRO A N 1
ATOM 483 C CA . PRO A 1 71 ? -19.978 32.629 -31.564 1.00 42.75 71 PRO A CA 1
ATOM 484 C C . PRO A 1 71 ? -21.344 32.738 -32.251 1.00 42.75 71 PRO A C 1
ATOM 486 O O . PRO A 1 71 ? -21.658 33.756 -32.870 1.00 42.75 71 PRO A O 1
ATOM 489 N N . ASN A 1 72 ? -22.204 31.738 -32.038 1.00 29.66 72 ASN A N 1
ATOM 490 C CA . ASN A 1 72 ? -23.643 31.878 -32.254 1.00 29.66 72 ASN A CA 1
ATOM 491 C C . ASN A 1 72 ? -24.451 31.276 -31.084 1.00 29.66 72 ASN A C 1
ATOM 493 O O . ASN A 1 72 ? -23.904 30.565 -30.243 1.00 29.66 72 ASN A O 1
ATOM 497 N N . ARG A 1 73 ? -25.722 31.676 -30.968 1.00 28.98 73 ARG A N 1
ATOM 498 C CA . ARG A 1 73 ? -26.525 31.619 -29.731 1.00 28.98 73 ARG A CA 1
ATOM 499 C C . ARG A 1 73 ? -27.208 30.267 -29.442 1.00 28.98 73 ARG A C 1
ATOM 501 O O . ARG A 1 73 ? -27.473 29.512 -30.373 1.00 28.98 73 ARG A O 1
ATOM 508 N N . PRO A 1 74 ? -27.570 30.003 -28.167 1.00 39.62 74 PRO A N 1
ATOM 509 C CA . PRO A 1 74 ? -28.436 28.888 -27.784 1.00 39.62 74 PRO A CA 1
ATOM 510 C C . PRO A 1 74 ? -29.912 29.142 -28.140 1.00 39.62 74 PRO A C 1
ATOM 512 O O . PRO A 1 74 ? -30.346 30.288 -28.273 1.00 39.62 74 PRO A O 1
ATOM 515 N N . ILE A 1 75 ? -30.686 28.057 -28.222 1.00 29.88 75 ILE A N 1
ATOM 516 C CA . ILE A 1 75 ? -32.152 28.013 -28.380 1.00 29.88 75 ILE A CA 1
ATOM 517 C C . ILE A 1 75 ? -32.704 27.060 -27.286 1.00 29.88 75 ILE A C 1
ATOM 519 O O . ILE A 1 75 ? -31.967 26.161 -26.873 1.00 29.88 75 ILE A O 1
ATOM 523 N N . PRO A 1 76 ? -33.900 27.306 -26.707 1.00 33.44 76 PRO A N 1
ATOM 524 C CA . PRO A 1 76 ? -34.159 26.975 -25.301 1.00 33.44 76 PRO A CA 1
ATOM 525 C C . PRO A 1 76 ? -34.907 25.653 -25.063 1.00 33.44 76 PRO A C 1
ATOM 527 O O . PRO A 1 76 ? -35.396 25.009 -25.987 1.00 33.44 76 PRO A O 1
ATOM 530 N N . ALA A 1 77 ? -35.030 25.293 -23.783 1.00 37.22 77 ALA A N 1
ATOM 531 C CA . ALA A 1 77 ? -35.960 24.276 -23.296 1.00 37.22 77 ALA A CA 1
ATOM 532 C C . ALA A 1 77 ? -37.351 24.874 -23.006 1.00 37.22 77 ALA A C 1
ATOM 534 O O . ALA A 1 77 ? -37.443 26.054 -22.672 1.00 37.22 77 ALA A O 1
ATOM 535 N N . ASP A 1 78 ? -38.395 24.038 -23.038 1.00 27.94 78 ASP A N 1
ATOM 536 C CA . ASP A 1 78 ? -39.707 24.315 -22.427 1.00 27.94 78 ASP A CA 1
ATOM 537 C C . ASP A 1 78 ? -40.375 22.984 -21.968 1.00 27.94 78 ASP A C 1
ATOM 539 O O . ASP A 1 78 ? -40.056 21.944 -22.559 1.00 27.94 78 ASP A O 1
ATOM 543 N N . PRO A 1 79 ? -41.227 22.935 -20.912 1.00 47.47 79 PRO A N 1
ATOM 544 C CA . PRO A 1 79 ? -41.621 21.671 -20.271 1.00 47.47 79 PRO A CA 1
ATOM 545 C C . PRO A 1 79 ? -43.136 21.352 -20.237 1.00 47.47 79 PRO A C 1
ATOM 547 O O . PRO A 1 79 ? -43.962 22.200 -19.916 1.00 47.47 79 PRO A O 1
ATOM 550 N N . ALA A 1 80 ? -43.490 20.066 -20.367 1.00 27.20 80 ALA A N 1
ATOM 551 C CA . ALA A 1 80 ? -44.677 19.444 -19.745 1.00 27.20 80 ALA A CA 1
ATOM 552 C C . ALA A 1 80 ? -44.500 17.905 -19.754 1.00 27.20 80 ALA A C 1
ATOM 554 O O . ALA A 1 80 ? -44.293 17.324 -20.810 1.00 27.20 80 ALA A O 1
ATOM 555 N N . ALA A 1 81 ? -44.389 17.174 -18.641 1.00 28.23 81 ALA A N 1
ATOM 556 C CA . ALA A 1 81 ? -45.303 17.009 -17.503 1.00 28.23 81 ALA A CA 1
ATOM 557 C C . ALA A 1 81 ? -46.513 16.091 -17.781 1.00 28.23 81 ALA A C 1
ATOM 559 O O . ALA A 1 81 ? -47.557 16.537 -18.244 1.00 28.23 81 ALA A O 1
ATOM 560 N N . GLN A 1 82 ? -46.421 14.834 -17.329 1.00 27.42 82 GLN A N 1
ATOM 561 C CA . GLN A 1 82 ? -47.570 14.096 -16.792 1.00 27.42 82 GLN A CA 1
ATOM 562 C C . GLN A 1 82 ? -47.137 13.188 -15.629 1.00 27.42 82 GLN A C 1
ATOM 564 O O . GLN A 1 82 ? -45.948 12.961 -15.407 1.00 27.42 82 GLN A O 1
ATOM 569 N N . ARG A 1 83 ? -48.100 12.790 -14.793 1.00 31.62 83 ARG A N 1
ATOM 570 C CA . ARG A 1 83 ? -47.870 12.284 -13.429 1.00 31.62 83 ARG A CA 1
ATOM 571 C C . ARG A 1 83 ? -48.184 10.795 -13.350 1.00 31.62 83 ARG A C 1
ATOM 573 O O . ARG A 1 83 ? -49.234 10.418 -13.843 1.00 31.62 83 ARG A O 1
ATOM 580 N N . HIS A 1 84 ? -47.419 10.024 -12.575 1.00 27.14 84 HIS A N 1
ATOM 581 C CA . HIS A 1 84 ? -47.999 9.001 -11.692 1.00 27.14 84 HIS A CA 1
ATOM 582 C C . HIS A 1 84 ? -47.098 8.692 -10.480 1.00 27.14 84 HIS A C 1
ATOM 584 O O . HIS A 1 84 ? -45.877 8.611 -10.567 1.00 27.14 84 HIS A O 1
ATOM 590 N N . ARG A 1 85 ? -47.754 8.536 -9.329 1.00 30.00 85 ARG A N 1
ATOM 591 C CA . ARG A 1 85 ? -47.292 8.018 -8.028 1.00 30.00 85 ARG A CA 1
ATOM 592 C C . ARG A 1 85 ? -48.545 7.409 -7.359 1.00 30.00 85 ARG A C 1
ATOM 594 O O . ARG A 1 85 ? -49.643 7.831 -7.733 1.00 30.00 85 ARG A O 1
ATOM 601 N N . PRO A 1 86 ? -48.434 6.565 -6.318 1.00 43.69 86 PRO A N 1
ATOM 602 C CA . PRO A 1 86 ? -47.258 5.839 -5.831 1.00 43.69 86 PRO A CA 1
ATOM 603 C C . PRO A 1 86 ? -47.501 4.312 -5.750 1.00 43.69 86 PRO A C 1
ATOM 605 O O . PRO A 1 86 ? -48.634 3.849 -5.827 1.00 43.69 86 PRO A O 1
ATOM 608 N N . ALA A 1 87 ? -46.453 3.536 -5.467 1.00 24.64 87 ALA A N 1
ATOM 609 C CA . ALA A 1 87 ? -46.590 2.224 -4.832 1.00 24.64 87 ALA A CA 1
ATOM 610 C C . ALA A 1 87 ? -45.341 1.928 -3.993 1.00 24.64 87 ALA A C 1
ATOM 612 O O . ALA A 1 87 ? -44.223 1.969 -4.500 1.00 24.64 87 ALA A O 1
ATOM 613 N N . SER A 1 88 ? -45.529 1.651 -2.706 1.00 32.94 88 SER A N 1
ATOM 614 C CA . SER A 1 88 ? -44.467 1.243 -1.785 1.00 32.94 88 SER A CA 1
ATOM 615 C C . SER A 1 88 ? -44.656 -0.220 -1.408 1.00 32.94 88 SER A C 1
ATOM 617 O O . SER A 1 88 ? -45.666 -0.547 -0.788 1.00 32.94 88 SER A O 1
ATOM 619 N N . HIS A 1 89 ? -43.680 -1.077 -1.698 1.00 28.97 89 HIS A N 1
ATOM 620 C CA . HIS A 1 89 ? -43.620 -2.417 -1.117 1.00 28.97 89 HIS A CA 1
ATOM 621 C C . HIS A 1 89 ? -42.197 -2.765 -0.689 1.00 28.97 89 HIS A C 1
ATOM 623 O O . HIS A 1 89 ? -41.259 -2.695 -1.478 1.00 28.97 89 HIS A O 1
ATOM 629 N N . ARG A 1 90 ? -42.060 -3.173 0.578 1.00 32.22 90 ARG A N 1
ATOM 630 C CA . ARG A 1 90 ? -40.934 -3.996 1.028 1.00 32.22 90 ARG A CA 1
ATOM 631 C C . ARG A 1 90 ? -41.086 -5.383 0.402 1.00 32.22 90 ARG A C 1
ATOM 633 O O . ARG A 1 90 ? -42.205 -5.895 0.358 1.00 32.22 90 ARG A O 1
ATOM 640 N N . LEU A 1 91 ? -39.977 -5.998 0.007 1.00 29.17 91 LEU A N 1
ATOM 641 C CA . LEU A 1 91 ? -39.888 -7.441 -0.209 1.00 29.17 91 LEU A CA 1
ATOM 642 C C . LEU A 1 91 ? -38.662 -7.994 0.522 1.00 29.17 91 LEU A C 1
ATOM 644 O O . LEU A 1 91 ? -37.719 -7.263 0.821 1.00 29.17 91 LEU A O 1
ATOM 648 N N . ASP A 1 92 ? -38.757 -9.269 0.874 1.00 28.52 92 ASP A N 1
ATOM 649 C CA . ASP A 1 92 ? -37.977 -9.923 1.922 1.00 28.52 92 ASP A CA 1
ATOM 650 C C . ASP A 1 92 ? -36.900 -10.842 1.302 1.00 28.52 92 ASP A C 1
ATOM 652 O O . ASP A 1 92 ? -37.235 -11.655 0.433 1.00 28.52 92 ASP A O 1
ATOM 656 N N . PRO A 1 93 ? -35.610 -10.734 1.683 1.00 27.72 93 PRO A N 1
ATOM 657 C CA . PRO A 1 93 ? -34.513 -11.481 1.063 1.00 27.72 93 PRO A CA 1
ATOM 658 C C . PRO A 1 93 ? -34.394 -12.931 1.585 1.00 27.72 93 PRO A C 1
ATOM 660 O O . PRO A 1 93 ? -33.307 -13.395 1.918 1.00 27.72 93 PRO A O 1
ATOM 663 N N . SER A 1 94 ? -35.505 -13.672 1.637 1.00 31.25 94 SER A N 1
ATOM 664 C CA . SER A 1 94 ? -35.596 -15.009 2.257 1.00 31.25 94 SER A CA 1
ATOM 665 C C . SER A 1 94 ? -36.133 -16.122 1.334 1.00 31.25 94 SER A C 1
ATOM 667 O O . SER A 1 94 ? -36.515 -17.192 1.804 1.00 31.25 94 SER A O 1
ATOM 669 N N . ALA A 1 95 ? -36.128 -15.924 0.005 1.00 31.31 95 ALA A N 1
ATOM 670 C CA . ALA A 1 95 ? -36.749 -16.856 -0.957 1.00 31.31 95 ALA A CA 1
ATOM 671 C C . ALA A 1 95 ? -35.925 -17.189 -2.232 1.00 31.31 95 ALA A C 1
ATOM 673 O O . ALA A 1 95 ? -36.502 -17.546 -3.260 1.00 31.31 95 ALA A O 1
ATOM 674 N N . ALA A 1 96 ? -34.585 -17.098 -2.194 1.00 30.31 96 ALA A N 1
ATOM 675 C CA . ALA A 1 96 ? -33.727 -17.241 -3.390 1.00 30.31 96 ALA A CA 1
ATOM 676 C C . ALA A 1 96 ? -32.813 -18.493 -3.448 1.00 30.31 96 ALA A C 1
ATOM 678 O O . ALA A 1 96 ? -32.235 -18.772 -4.494 1.00 30.31 96 ALA A O 1
ATOM 679 N N . VAL A 1 97 ? -32.695 -19.284 -2.374 1.00 34.38 97 VAL A N 1
ATOM 680 C CA . VAL A 1 97 ? -31.709 -20.394 -2.285 1.00 34.38 97 VAL A CA 1
ATOM 681 C C . VAL A 1 97 ? -32.231 -21.731 -2.859 1.00 34.38 97 VAL A C 1
ATOM 683 O O . VAL A 1 97 ? -31.462 -22.617 -3.221 1.00 34.38 97 VAL A O 1
ATOM 686 N N . GLY A 1 98 ? -33.550 -21.891 -3.008 1.00 33.50 98 GLY A N 1
ATOM 687 C CA . GLY A 1 98 ? -34.189 -23.199 -3.225 1.00 33.50 98 GLY A CA 1
ATOM 688 C C . GLY A 1 98 ? -34.204 -23.790 -4.646 1.00 33.50 98 GLY A C 1
ATOM 689 O O . GLY A 1 98 ? -34.887 -24.792 -4.838 1.00 33.50 98 GLY A O 1
ATOM 690 N N . ARG A 1 99 ? -33.548 -23.196 -5.661 1.00 31.50 99 ARG A N 1
ATOM 691 C CA . ARG A 1 99 ? -33.704 -23.640 -7.074 1.00 31.50 99 ARG A CA 1
ATOM 692 C C . ARG A 1 99 ? -32.437 -23.882 -7.909 1.00 31.50 99 ARG A C 1
ATOM 694 O O . ARG A 1 99 ? -32.568 -24.354 -9.032 1.00 31.50 99 ARG A O 1
ATOM 701 N N . ALA A 1 100 ? -31.232 -23.678 -7.372 1.00 31.42 100 ALA A N 1
ATOM 702 C CA . ALA A 1 100 ? -29.988 -24.034 -8.079 1.00 31.42 100 ALA A CA 1
ATOM 703 C C . ALA A 1 100 ? -29.586 -25.521 -7.918 1.00 31.42 100 ALA A C 1
ATOM 705 O O . ALA A 1 100 ? -28.991 -26.113 -8.815 1.00 31.42 100 ALA A O 1
ATOM 706 N N . ALA A 1 101 ? -29.950 -26.159 -6.799 1.00 32.59 101 ALA A N 1
ATOM 707 C CA . ALA A 1 101 ? -29.453 -27.489 -6.419 1.00 32.59 101 ALA A CA 1
ATOM 708 C C . ALA A 1 101 ? -30.081 -28.687 -7.173 1.00 32.59 101 ALA A C 1
ATOM 710 O O . ALA A 1 101 ? -29.677 -29.829 -6.953 1.00 32.59 101 ALA A O 1
ATOM 711 N N . ALA A 1 102 ? -31.068 -28.460 -8.048 1.00 31.30 102 ALA A N 1
ATOM 712 C CA . ALA A 1 102 ? -31.840 -29.528 -8.698 1.00 31.30 102 ALA A CA 1
ATOM 713 C C . ALA A 1 102 ? -31.310 -29.961 -10.083 1.00 31.30 102 ALA A C 1
ATOM 715 O O . ALA A 1 102 ? -31.668 -31.035 -10.557 1.00 31.30 102 ALA A O 1
ATOM 716 N N . ALA A 1 103 ? -30.455 -29.161 -10.733 1.00 32.75 103 ALA A N 1
ATOM 717 C CA . ALA A 1 103 ? -29.992 -29.431 -12.102 1.00 32.75 103 ALA A CA 1
ATOM 718 C C . ALA A 1 103 ? -28.743 -30.338 -12.184 1.00 32.75 103 ALA A C 1
ATOM 720 O O . ALA A 1 103 ? -28.511 -30.983 -13.202 1.00 32.75 103 ALA A O 1
ATOM 721 N N . ALA A 1 104 ? -27.944 -30.422 -11.114 1.00 32.62 104 ALA A N 1
ATOM 722 C CA . ALA A 1 104 ? -26.613 -31.044 -11.138 1.00 32.62 104 ALA A CA 1
ATOM 723 C C . ALA A 1 104 ? -26.573 -32.554 -10.803 1.00 32.62 104 ALA A C 1
ATOM 725 O O . ALA A 1 104 ? -25.498 -33.145 -10.771 1.00 32.62 104 ALA A O 1
ATOM 726 N N . ARG A 1 105 ? -27.719 -33.206 -10.544 1.00 32.41 105 ARG A N 1
ATOM 727 C CA . ARG A 1 105 ? -27.790 -34.637 -10.154 1.00 32.41 105 ARG A CA 1
ATOM 728 C C . ARG A 1 105 ? -28.350 -35.582 -11.230 1.00 32.41 105 ARG A C 1
ATOM 730 O O . ARG A 1 105 ? -28.597 -36.746 -10.940 1.00 32.41 105 ARG A O 1
ATOM 737 N N . ALA A 1 106 ? -28.511 -35.112 -12.469 1.00 30.83 106 ALA A N 1
ATOM 738 C CA . ALA A 1 106 ? -29.108 -35.878 -13.573 1.00 30.83 106 ALA A CA 1
ATOM 739 C C . ALA A 1 106 ? -28.110 -36.358 -14.657 1.00 30.83 106 ALA A C 1
ATOM 741 O O . ALA A 1 106 ? -28.535 -36.896 -15.674 1.00 30.83 106 ALA A O 1
ATOM 742 N N . ALA A 1 107 ? -26.797 -36.178 -14.457 1.00 31.62 107 ALA A N 1
ATOM 743 C CA . ALA A 1 107 ? -25.760 -36.461 -15.465 1.00 31.62 107 ALA A CA 1
ATOM 744 C C . ALA A 1 107 ? -24.756 -37.571 -15.071 1.00 31.62 107 ALA A C 1
ATOM 746 O O . ALA A 1 107 ? -23.740 -37.745 -15.737 1.00 31.62 107 ALA A O 1
ATOM 747 N N . ALA A 1 108 ? -25.025 -38.324 -13.996 1.00 32.62 108 ALA A N 1
ATOM 748 C CA . ALA A 1 108 ? -24.090 -39.294 -13.407 1.00 32.62 108 ALA A CA 1
ATOM 749 C C . ALA A 1 108 ? -24.672 -40.719 -13.258 1.00 32.62 108 ALA A C 1
ATOM 751 O O . ALA A 1 108 ? -24.333 -41.443 -12.325 1.00 32.62 108 ALA A O 1
ATOM 752 N N . ALA A 1 109 ? -25.557 -41.132 -14.170 1.00 32.09 109 ALA A N 1
ATOM 753 C CA . ALA A 1 109 ? -26.043 -42.511 -14.261 1.00 32.09 109 ALA A CA 1
ATOM 754 C C . ALA A 1 109 ? -26.427 -42.858 -15.710 1.00 32.09 109 ALA A C 1
ATOM 756 O O . ALA A 1 109 ? -27.355 -42.266 -16.254 1.00 32.09 109 ALA A O 1
ATOM 757 N N . GLY A 1 110 ? -25.741 -43.832 -16.326 1.00 27.50 110 GLY A N 1
ATOM 758 C CA . GLY A 1 110 ? -26.182 -44.427 -17.599 1.00 27.50 110 GLY A CA 1
ATOM 759 C C . GLY A 1 110 ? -25.178 -44.453 -18.757 1.00 27.50 110 GLY A C 1
ATOM 760 O O . GLY A 1 110 ? -25.464 -43.898 -19.819 1.00 27.50 110 GLY A O 1
ATOM 761 N N . ARG A 1 111 ? -24.054 -45.178 -18.609 1.00 30.55 111 ARG A N 1
ATOM 762 C CA . ARG A 1 111 ? -23.400 -45.860 -19.748 1.00 30.55 111 ARG A CA 1
ATOM 763 C C . ARG A 1 111 ? -22.401 -46.947 -19.313 1.00 30.55 111 ARG A C 1
ATOM 765 O O . ARG A 1 111 ? -21.220 -46.681 -19.138 1.00 30.55 111 ARG A O 1
ATOM 772 N N . ALA A 1 112 ? -22.888 -48.180 -19.162 1.00 26.81 112 ALA A N 1
ATOM 773 C CA . ALA A 1 112 ? -22.057 -49.377 -19.010 1.00 26.81 112 ALA A CA 1
ATOM 774 C C . ALA A 1 112 ? -22.824 -50.641 -19.453 1.00 26.81 112 ALA A C 1
ATOM 776 O O . ALA A 1 112 ? -23.638 -51.146 -18.687 1.00 26.81 112 ALA A O 1
ATOM 777 N N . ALA A 1 113 ? -22.578 -51.130 -20.678 1.00 28.95 113 ALA A N 1
ATOM 778 C CA . ALA A 1 113 ? -22.802 -52.518 -21.125 1.00 28.95 113 ALA A CA 1
ATOM 779 C C . ALA A 1 113 ? -22.348 -52.714 -22.591 1.00 28.95 113 ALA A C 1
ATOM 781 O O . ALA A 1 113 ? -22.603 -51.842 -23.415 1.00 28.95 113 ALA A O 1
ATOM 782 N N . ALA A 1 114 ? -21.776 -53.892 -22.884 1.00 29.38 114 ALA A N 1
ATOM 783 C CA . ALA A 1 114 ? -21.463 -54.482 -24.204 1.00 29.38 114 ALA A CA 1
ATOM 784 C C . ALA A 1 114 ? -20.495 -53.720 -25.161 1.00 29.38 114 ALA A C 1
ATOM 786 O O . ALA A 1 114 ? -20.758 -52.592 -25.557 1.00 29.38 114 ALA A O 1
ATOM 787 N N . GLY A 1 115 ? -19.398 -54.325 -25.648 1.00 27.31 115 GLY A N 1
ATOM 788 C CA . GLY A 1 115 ? -18.792 -55.617 -25.270 1.00 27.31 115 GLY A CA 1
ATOM 789 C C . GLY A 1 115 ? -17.706 -56.132 -26.242 1.00 27.31 115 GLY A C 1
ATOM 790 O O . GLY A 1 115 ? -17.734 -55.782 -27.415 1.00 27.31 115 GLY A O 1
ATOM 791 N N . SER A 1 116 ? -16.834 -57.031 -25.747 1.00 28.41 116 SER A N 1
ATOM 792 C CA . SER A 1 116 ? -15.792 -57.805 -26.479 1.00 28.41 116 SER A CA 1
ATOM 793 C C . SER A 1 116 ? -14.633 -57.001 -27.126 1.00 28.41 116 SER A C 1
ATOM 795 O O . SER A 1 116 ? -14.787 -55.830 -27.438 1.00 28.41 116 SER A O 1
ATOM 797 N N . THR A 1 117 ? -13.409 -57.534 -27.317 1.00 29.44 117 THR A N 1
ATOM 798 C CA . THR A 1 117 ? -12.884 -58.921 -27.169 1.00 29.44 117 THR A CA 1
ATOM 799 C C . THR A 1 117 ? -11.366 -58.921 -26.889 1.00 29.44 117 THR A C 1
ATOM 801 O O . THR A 1 117 ? -10.693 -58.120 -27.523 1.00 29.44 117 THR A O 1
ATOM 804 N N . ALA A 1 118 ? -10.848 -59.900 -26.112 1.00 30.33 118 ALA A N 1
ATOM 805 C CA . ALA A 1 118 ? -9.439 -60.395 -26.083 1.00 30.33 118 ALA A CA 1
ATOM 806 C C . ALA A 1 118 ? -8.305 -59.372 -25.747 1.00 30.33 118 ALA A C 1
ATOM 808 O O . ALA A 1 118 ? -8.485 -58.177 -25.917 1.00 30.33 118 ALA A O 1
ATOM 809 N N . THR A 1 119 ? -7.079 -59.675 -25.283 1.00 30.23 119 THR A N 1
ATOM 810 C CA . THR A 1 119 ? -6.341 -60.777 -24.586 1.00 30.23 119 THR A CA 1
ATOM 811 C C . THR A 1 119 ? -4.993 -60.137 -24.159 1.00 30.23 119 THR A C 1
ATOM 813 O O . THR A 1 119 ? -4.510 -59.297 -24.909 1.00 30.23 119 THR A O 1
ATOM 816 N N . GLY A 1 120 ? -4.266 -60.444 -23.074 1.00 27.80 120 GLY A N 1
ATOM 817 C CA . GLY A 1 120 ? -4.392 -61.370 -21.935 1.00 27.80 120 GLY A CA 1
ATOM 818 C C . GLY A 1 120 ? -2.988 -61.613 -21.308 1.00 27.80 120 GLY A C 1
ATOM 819 O O . GLY A 1 120 ? -2.023 -61.597 -22.062 1.00 27.80 120 GLY A O 1
ATOM 820 N N . ASN A 1 121 ? -2.878 -61.885 -19.990 1.00 31.70 121 ASN A N 1
ATOM 821 C CA . ASN A 1 121 ? -1.646 -62.272 -19.232 1.00 31.70 121 ASN A CA 1
ATOM 822 C C . ASN A 1 121 ? -0.464 -61.250 -19.206 1.00 31.70 121 ASN A C 1
ATOM 824 O O . ASN A 1 121 ? -0.346 -60.423 -20.098 1.00 31.70 121 ASN A O 1
ATOM 828 N N . THR A 1 122 ? 0.461 -61.182 -18.228 1.00 29.81 122 THR A N 1
ATOM 829 C CA . THR A 1 122 ? 0.717 -61.859 -16.918 1.00 29.81 122 THR A CA 1
ATOM 830 C C . THR A 1 122 ? 1.531 -60.867 -16.041 1.00 29.81 122 THR A C 1
ATOM 832 O O . THR A 1 122 ? 2.377 -60.166 -16.580 1.00 29.81 122 THR A O 1
ATOM 835 N N . ALA A 1 123 ? 1.180 -60.588 -14.776 1.00 31.42 123 ALA A N 1
ATOM 836 C CA . ALA A 1 123 ? 1.650 -61.221 -13.520 1.00 31.42 123 ALA A CA 1
ATOM 837 C C . ALA A 1 123 ? 3.118 -60.951 -13.075 1.00 31.42 123 ALA A C 1
ATOM 839 O O . ALA A 1 123 ? 4.029 -61.235 -13.835 1.00 31.42 123 ALA A O 1
ATOM 840 N N . THR A 1 124 ? 3.293 -60.527 -11.800 1.00 32.00 124 THR A N 1
ATOM 841 C CA . THR A 1 124 ? 4.447 -60.720 -10.853 1.00 32.00 124 THR A CA 1
ATOM 842 C C . THR A 1 124 ? 5.905 -60.429 -11.296 1.00 32.00 124 THR A C 1
ATOM 844 O O . THR A 1 124 ? 6.308 -60.809 -12.380 1.00 32.00 124 THR A O 1
ATOM 847 N N . GLY A 1 125 ? 6.828 -59.896 -10.477 1.00 29.41 125 GLY A N 1
ATOM 848 C CA . GLY A 1 125 ? 6.774 -59.415 -9.084 1.00 29.41 125 GLY A CA 1
ATOM 849 C C . GLY A 1 125 ? 8.099 -59.639 -8.307 1.00 29.41 125 GLY A C 1
ATOM 850 O O . GLY A 1 125 ? 8.742 -60.662 -8.496 1.00 29.41 125 GLY A O 1
ATOM 851 N N . ASN A 1 126 ? 8.416 -58.735 -7.363 1.00 32.91 126 ASN A N 1
ATOM 852 C CA . ASN A 1 126 ? 9.354 -58.878 -6.219 1.00 32.91 126 ASN A CA 1
ATOM 853 C C . ASN A 1 126 ? 10.907 -58.751 -6.389 1.00 32.91 126 ASN A C 1
ATOM 855 O O . ASN A 1 126 ? 11.540 -59.502 -7.115 1.00 32.91 126 ASN A O 1
ATOM 859 N N . THR A 1 127 ? 11.497 -57.871 -5.553 1.00 33.34 127 THR A N 1
ATOM 860 C CA . THR A 1 127 ? 12.809 -57.941 -4.830 1.00 33.34 127 THR A CA 1
ATOM 861 C C . THR A 1 127 ? 14.158 -58.288 -5.505 1.00 33.34 127 THR A C 1
ATOM 863 O O . THR A 1 127 ? 14.342 -59.404 -5.976 1.00 33.34 127 THR A O 1
ATOM 866 N N . GLY A 1 128 ? 15.189 -57.453 -5.249 1.00 29.16 128 GLY A N 1
ATOM 867 C CA . GLY A 1 128 ? 16.584 -57.908 -5.020 1.00 29.16 128 GLY A CA 1
ATOM 868 C C . GLY A 1 128 ? 17.723 -57.145 -5.735 1.00 29.16 128 GLY A C 1
ATOM 869 O O . GLY A 1 128 ? 17.641 -56.881 -6.926 1.00 29.16 128 GLY A O 1
ATOM 870 N N . GLY A 1 129 ? 18.817 -56.849 -5.013 1.00 28.92 129 GLY A N 1
ATOM 871 C CA . GLY A 1 129 ? 20.167 -56.531 -5.548 1.00 28.92 129 GLY A CA 1
ATOM 872 C C . GLY A 1 129 ? 21.214 -57.482 -4.919 1.00 28.92 129 GLY A C 1
ATOM 873 O O . GLY A 1 129 ? 20.772 -58.505 -4.390 1.00 28.92 129 GLY A O 1
ATOM 874 N N . PRO A 1 130 ? 22.540 -57.181 -4.842 1.00 56.53 130 PRO A N 1
ATOM 875 C CA . PRO A 1 130 ? 23.295 -56.006 -5.331 1.00 56.53 130 PRO A CA 1
ATOM 876 C C . PRO A 1 130 ? 24.682 -56.318 -6.005 1.00 56.53 130 PRO A C 1
ATOM 878 O O . PRO A 1 130 ? 25.122 -57.463 -6.038 1.00 56.53 130 PRO A O 1
ATOM 881 N N . GLY A 1 131 ? 25.434 -55.277 -6.423 1.00 29.69 131 GLY A N 1
ATOM 882 C CA . GLY A 1 131 ? 26.888 -55.317 -6.758 1.00 29.69 131 GLY A CA 1
ATOM 883 C C . GLY A 1 131 ? 27.261 -55.718 -8.206 1.00 29.69 131 GLY A C 1
ATOM 884 O O . GLY A 1 131 ? 26.411 -56.227 -8.923 1.00 29.69 131 GLY A O 1
ATOM 885 N N . SER A 1 132 ? 28.497 -55.543 -8.719 1.00 31.53 132 SER A N 1
ATOM 886 C CA . SER A 1 132 ? 29.697 -54.774 -8.289 1.00 31.53 132 SER A CA 1
ATOM 887 C C . SER A 1 132 ? 30.744 -54.705 -9.447 1.00 31.53 132 SER A C 1
ATOM 889 O O . SER A 1 132 ? 30.582 -55.430 -10.424 1.00 31.53 132 SER A O 1
ATOM 891 N N . THR A 1 133 ? 31.853 -53.947 -9.298 1.00 30.62 133 THR A N 1
ATOM 892 C CA . THR A 1 133 ? 33.087 -53.880 -10.159 1.00 30.62 133 THR A CA 1
ATOM 893 C C . THR A 1 133 ? 32.973 -53.216 -11.560 1.00 30.62 133 THR A C 1
ATOM 895 O O . THR A 1 133 ? 31.929 -53.326 -12.188 1.00 30.62 133 THR A O 1
ATOM 898 N N . ALA A 1 134 ? 33.989 -52.530 -12.133 1.00 30.72 134 ALA A N 1
ATOM 899 C CA . ALA A 1 134 ? 35.268 -51.991 -11.608 1.00 30.72 134 ALA A CA 1
ATOM 900 C C . ALA A 1 134 ? 35.890 -50.858 -12.495 1.00 30.72 134 ALA A C 1
ATOM 902 O O . ALA A 1 134 ? 35.426 -50.591 -13.600 1.00 30.72 134 ALA A O 1
ATOM 903 N N . ASP A 1 135 ? 36.936 -50.230 -11.933 1.00 33.97 135 ASP A N 1
ATOM 904 C CA . ASP A 1 135 ? 37.866 -49.140 -12.357 1.00 33.97 135 ASP A CA 1
ATOM 905 C C . ASP A 1 135 ? 38.801 -49.537 -13.565 1.00 33.97 135 ASP A C 1
ATOM 907 O O . ASP A 1 135 ? 38.603 -50.651 -14.061 1.00 33.97 135 ASP A O 1
ATOM 911 N N . PRO A 1 136 ? 39.845 -48.781 -14.048 1.00 53.78 136 PRO A N 1
ATOM 912 C CA . PRO A 1 136 ? 40.468 -47.545 -13.517 1.00 53.78 136 PRO A CA 1
ATOM 913 C C . PRO A 1 136 ? 40.985 -46.452 -14.500 1.00 53.78 136 PRO A C 1
ATOM 915 O O . PRO A 1 136 ? 41.098 -46.651 -15.709 1.00 53.78 136 PRO A O 1
ATOM 918 N N . GLY A 1 137 ? 41.455 -45.318 -13.941 1.00 26.70 137 GLY A N 1
ATOM 919 C CA . GLY A 1 137 ? 42.371 -44.382 -14.627 1.00 26.70 137 GLY A CA 1
ATOM 920 C C . GLY A 1 137 ? 42.741 -43.098 -13.852 1.00 26.70 137 GLY A C 1
ATOM 921 O O . GLY A 1 137 ? 41.964 -42.150 -13.835 1.00 26.70 137 GLY A O 1
ATOM 922 N N . ALA A 1 138 ? 43.946 -43.025 -13.263 1.00 31.05 138 ALA A N 1
ATOM 923 C CA . ALA A 1 138 ? 44.473 -41.848 -12.536 1.00 31.05 138 ALA A CA 1
ATOM 924 C C . ALA A 1 138 ? 46.005 -41.687 -12.706 1.00 31.05 138 ALA A C 1
ATOM 926 O O . ALA A 1 138 ? 46.665 -42.612 -13.183 1.00 31.05 138 ALA A O 1
ATOM 927 N N . PRO A 1 139 ? 46.592 -40.541 -12.295 1.00 51.25 139 PRO A N 1
ATOM 928 C CA . PRO A 1 139 ? 47.638 -40.607 -11.255 1.00 51.25 139 PRO A CA 1
ATOM 929 C C . PRO A 1 139 ? 47.572 -39.483 -10.183 1.00 51.25 139 PRO A C 1
ATOM 931 O O . PRO A 1 139 ? 46.703 -38.616 -10.218 1.00 51.25 139 PRO A O 1
ATOM 934 N N . ARG A 1 140 ? 48.479 -39.537 -9.189 1.00 35.41 140 ARG A N 1
ATOM 935 C CA . ARG A 1 140 ? 48.496 -38.753 -7.925 1.00 35.41 140 ARG A CA 1
ATOM 936 C C . ARG A 1 140 ? 49.765 -37.896 -7.743 1.00 35.41 140 ARG A C 1
ATOM 938 O O . ARG A 1 140 ? 50.735 -38.096 -8.464 1.00 35.41 140 ARG A O 1
ATOM 945 N N . PHE A 1 141 ? 49.794 -37.090 -6.671 1.00 27.83 141 PHE A N 1
ATOM 946 C CA . PHE A 1 141 ? 50.995 -36.817 -5.853 1.00 27.83 141 PHE A CA 1
ATOM 947 C C . PHE A 1 141 ? 50.647 -36.760 -4.339 1.00 27.83 141 PHE A C 1
ATOM 949 O O . PHE A 1 141 ? 49.482 -36.586 -3.986 1.00 27.83 141 PHE A O 1
ATOM 956 N N . GLU A 1 142 ? 51.641 -36.945 -3.458 1.00 32.97 142 GLU A N 1
ATOM 957 C CA . GLU A 1 142 ? 51.552 -37.060 -1.974 1.00 32.97 142 GLU A CA 1
ATOM 958 C C . GLU A 1 142 ? 52.420 -35.969 -1.281 1.00 32.97 142 GLU A C 1
ATOM 960 O O . GLU A 1 142 ? 53.165 -35.283 -1.977 1.00 32.97 142 GLU A O 1
ATOM 965 N N . GLY A 1 143 ? 52.435 -35.706 0.044 1.00 29.97 143 GLY A N 1
ATOM 966 C CA . GLY A 1 143 ? 51.773 -36.295 1.238 1.00 29.97 143 GLY A CA 1
ATOM 967 C C . GLY A 1 143 ? 51.385 -35.193 2.268 1.00 29.97 143 GLY A C 1
ATOM 968 O O . GLY A 1 143 ? 50.798 -34.204 1.851 1.00 29.97 143 GLY A O 1
ATOM 969 N N . ALA A 1 144 ? 51.650 -35.214 3.591 1.00 29.47 144 ALA A N 1
ATOM 970 C CA . ALA A 1 144 ? 52.252 -36.188 4.530 1.00 29.47 144 ALA A CA 1
ATOM 971 C C . ALA A 1 144 ? 51.923 -35.818 6.025 1.00 29.47 144 ALA A C 1
ATOM 973 O O . ALA A 1 144 ? 51.271 -34.806 6.281 1.00 29.47 144 ALA A O 1
ATOM 974 N N . ARG A 1 145 ? 52.346 -36.633 7.017 1.00 33.78 145 ARG A N 1
ATOM 975 C CA . ARG A 1 145 ? 52.215 -36.495 8.512 1.00 33.78 145 ARG A CA 1
ATOM 976 C C . ARG A 1 145 ? 53.140 -37.555 9.196 1.00 33.78 145 ARG A C 1
ATOM 978 O O . ARG A 1 145 ? 53.865 -38.162 8.404 1.00 33.78 145 ARG A O 1
ATOM 985 N N . PRO A 1 146 ? 53.164 -37.887 10.529 1.00 54.66 146 PRO A N 1
ATOM 986 C CA . PRO A 1 146 ? 52.345 -37.539 11.734 1.00 54.66 146 PRO A CA 1
ATOM 987 C C . PRO A 1 146 ? 53.147 -36.711 12.809 1.00 54.66 146 PRO A C 1
ATOM 989 O O . PRO A 1 146 ? 53.762 -35.760 12.347 1.00 54.66 146 PRO A O 1
ATOM 992 N N . THR A 1 147 ? 53.188 -36.814 14.170 1.00 38.22 147 THR A N 1
ATOM 993 C CA . THR A 1 147 ? 52.782 -37.750 15.281 1.00 38.22 147 THR A CA 1
ATOM 994 C C . THR A 1 147 ? 52.622 -37.061 16.675 1.00 38.22 147 THR A C 1
ATOM 996 O O . THR A 1 147 ? 53.347 -36.112 16.935 1.00 38.22 147 THR A O 1
ATOM 999 N N . THR A 1 148 ? 51.763 -37.625 17.559 1.00 38.59 148 THR A N 1
ATOM 1000 C CA . THR A 1 148 ? 51.799 -37.780 19.068 1.00 38.59 148 THR A CA 1
ATOM 1001 C C . THR A 1 148 ? 52.258 -36.658 20.039 1.00 38.59 148 THR A C 1
ATOM 1003 O O . THR A 1 148 ? 53.233 -35.974 19.762 1.00 38.59 148 THR A O 1
ATOM 1006 N N . GLY A 1 149 ? 51.709 -36.516 21.265 1.00 28.61 149 GLY A N 1
ATOM 1007 C CA . GLY A 1 149 ? 50.650 -37.273 21.988 1.00 28.61 149 GLY A CA 1
ATOM 1008 C C . GLY A 1 149 ? 50.478 -36.843 23.479 1.00 28.61 149 GLY A C 1
ATOM 1009 O O . GLY A 1 149 ? 51.265 -36.020 23.924 1.00 28.61 149 GLY A O 1
ATOM 1010 N N . ASP A 1 150 ? 49.467 -37.406 24.179 1.00 34.28 150 ASP A N 1
ATOM 1011 C CA . ASP A 1 150 ? 49.178 -37.548 25.651 1.00 34.28 150 ASP A CA 1
ATOM 1012 C C . ASP A 1 150 ? 49.351 -36.336 26.633 1.00 34.28 150 ASP A C 1
ATOM 1014 O O . ASP A 1 150 ? 50.212 -35.493 26.439 1.00 34.28 150 ASP A O 1
ATOM 1018 N N . GLY A 1 151 ? 48.619 -36.127 27.753 1.00 30.88 151 GLY A N 1
ATOM 1019 C CA . GLY A 1 151 ? 47.513 -36.814 28.466 1.00 30.88 151 GLY A CA 1
ATOM 1020 C C . GLY A 1 151 ? 46.935 -35.948 29.650 1.00 30.88 151 GLY A C 1
ATOM 1021 O O . GLY A 1 151 ? 47.392 -34.819 29.817 1.00 30.88 151 GLY A O 1
ATOM 1022 N N . PRO A 1 152 ? 45.926 -36.401 30.447 1.00 58.78 152 PRO A N 1
ATOM 1023 C CA . PRO A 1 152 ? 45.079 -35.564 31.358 1.00 58.78 152 PRO A CA 1
ATOM 1024 C C . PRO A 1 152 ? 45.152 -35.956 32.879 1.00 58.78 152 PRO A C 1
ATOM 1026 O O . PRO A 1 152 ? 46.025 -36.755 33.212 1.00 58.78 152 PRO A O 1
ATOM 1029 N N . PRO A 1 153 ? 44.190 -35.620 33.794 1.00 66.06 153 PRO A N 1
ATOM 1030 C CA . PRO A 1 153 ? 43.586 -34.331 34.255 1.00 66.06 153 PRO A CA 1
ATOM 1031 C C . PRO A 1 153 ? 43.555 -34.155 35.819 1.00 66.06 153 PRO A C 1
ATOM 1033 O O . PRO A 1 153 ? 43.830 -35.117 36.524 1.00 66.06 153 PRO A O 1
ATOM 1036 N N . GLU A 1 154 ? 43.093 -33.014 36.392 1.00 34.25 154 GLU A N 1
ATOM 1037 C CA . GLU A 1 154 ? 42.474 -32.973 37.759 1.00 34.25 154 GLU A CA 1
ATOM 1038 C C . GLU A 1 154 ? 41.645 -31.690 38.101 1.00 34.25 154 GLU A C 1
ATOM 1040 O O . GLU A 1 154 ? 41.382 -30.882 37.209 1.00 34.25 154 GLU A O 1
ATOM 1045 N N . GLY A 1 155 ? 41.146 -31.547 39.352 1.00 30.33 155 GLY A N 1
ATOM 1046 C CA . GLY A 1 155 ? 40.033 -30.652 39.768 1.00 30.33 155 GLY A CA 1
ATOM 1047 C C . GLY A 1 155 ? 40.283 -29.593 40.889 1.00 30.33 155 GLY A C 1
ATOM 1048 O O . GLY A 1 155 ? 41.428 -29.234 41.148 1.00 30.33 155 GLY A O 1
ATOM 1049 N N . PRO A 1 156 ? 39.216 -29.032 41.521 1.00 62.81 156 PRO A N 1
ATOM 1050 C CA . PRO A 1 156 ? 39.231 -27.770 42.310 1.00 62.81 156 PRO A CA 1
ATOM 1051 C C . PRO A 1 156 ? 39.298 -27.969 43.852 1.00 62.81 156 PRO A C 1
ATOM 1053 O O . PRO A 1 156 ? 39.016 -29.080 44.309 1.00 62.81 156 PRO A O 1
ATOM 1056 N N . PRO A 1 157 ? 39.619 -26.940 44.689 1.00 52.41 157 PRO A N 1
ATOM 1057 C CA . PRO A 1 157 ? 38.592 -25.999 45.222 1.00 52.41 157 PRO A CA 1
ATOM 1058 C C . PRO A 1 157 ? 39.102 -24.584 45.657 1.00 52.41 157 PRO A C 1
ATOM 1060 O O . PRO A 1 157 ? 40.298 -24.319 45.636 1.00 52.41 157 PRO A O 1
ATOM 1063 N N . GLY A 1 158 ? 38.216 -23.705 46.176 1.00 29.84 158 GLY A N 1
ATOM 1064 C CA . GLY A 1 158 ? 38.605 -22.751 47.248 1.00 29.84 158 GLY A CA 1
ATOM 1065 C C . GLY A 1 158 ? 38.121 -21.282 47.209 1.00 29.84 158 GLY A C 1
ATOM 1066 O O . GLY A 1 158 ? 38.309 -20.564 46.235 1.00 29.84 158 GLY A O 1
ATOM 1067 N N . ALA A 1 159 ? 37.594 -20.827 48.353 1.00 34.19 159 ALA A N 1
ATOM 1068 C CA . ALA A 1 159 ? 37.476 -19.446 48.875 1.00 34.19 159 ALA A CA 1
ATOM 1069 C C . ALA A 1 159 ? 37.622 -19.548 50.429 1.00 34.19 159 ALA A C 1
ATOM 1071 O O . ALA A 1 159 ? 37.617 -20.696 50.893 1.00 34.19 159 ALA A O 1
ATOM 1072 N N . PRO A 1 160 ? 37.702 -18.483 51.276 1.00 52.59 160 PRO A N 1
ATOM 1073 C CA . PRO A 1 160 ? 37.530 -17.027 51.061 1.00 52.59 160 PRO A CA 1
ATOM 1074 C C . PRO A 1 160 ? 38.624 -16.143 51.757 1.00 52.59 160 PRO A C 1
ATOM 1076 O O . PRO A 1 160 ? 39.634 -16.676 52.205 1.00 52.59 160 PRO A O 1
ATOM 1079 N N . GLY A 1 161 ? 38.389 -14.825 51.944 1.00 30.11 161 GLY A N 1
ATOM 1080 C CA . GLY A 1 161 ? 38.909 -14.070 53.117 1.00 30.11 161 GLY A CA 1
ATOM 1081 C C . GLY A 1 161 ? 39.562 -12.680 52.911 1.00 30.11 161 GLY A C 1
ATOM 1082 O O . GLY A 1 161 ? 40.651 -12.602 52.363 1.00 30.11 161 GLY A O 1
ATOM 1083 N N . ASP A 1 162 ? 38.914 -11.638 53.461 1.00 31.38 162 ASP A N 1
ATOM 1084 C CA . ASP A 1 162 ? 39.423 -10.398 54.114 1.00 31.38 162 ASP A CA 1
ATOM 1085 C C . ASP A 1 162 ? 40.432 -9.399 53.459 1.00 31.38 162 ASP A C 1
ATOM 1087 O O . ASP A 1 162 ? 41.170 -9.688 52.525 1.00 31.38 162 ASP A O 1
ATOM 1091 N N . GLY A 1 163 ? 40.411 -8.146 53.967 1.00 26.31 163 GLY A N 1
ATOM 1092 C CA . GLY A 1 163 ? 41.285 -6.998 53.604 1.00 26.31 163 GLY A CA 1
ATOM 1093 C C . GLY A 1 163 ? 42.283 -6.621 54.729 1.00 26.31 163 GLY A C 1
ATOM 1094 O O . GLY A 1 163 ? 42.734 -7.545 55.402 1.00 26.31 163 GLY A O 1
ATOM 1095 N N . PRO A 1 164 ? 42.605 -5.327 55.037 1.00 52.31 164 PRO A N 1
ATOM 1096 C CA . PRO A 1 164 ? 42.070 -4.046 54.518 1.00 52.31 164 PRO A CA 1
ATOM 1097 C C . PRO A 1 164 ? 43.124 -2.894 54.304 1.00 52.31 164 PRO A C 1
ATOM 1099 O O . PRO A 1 164 ? 44.325 -3.114 54.401 1.00 52.31 164 PRO A O 1
ATOM 1102 N N . ALA A 1 165 ? 42.640 -1.640 54.145 1.00 31.58 165 ALA A N 1
ATOM 1103 C CA . ALA A 1 165 ? 43.350 -0.328 54.223 1.00 31.58 165 ALA A CA 1
ATOM 1104 C C . ALA A 1 165 ? 44.272 0.076 53.030 1.00 31.58 165 ALA A C 1
ATOM 1106 O O . ALA A 1 165 ? 44.778 -0.782 52.322 1.00 31.58 165 ALA A O 1
ATOM 1107 N N . ALA A 1 166 ? 44.515 1.363 52.703 1.00 30.44 166 ALA A N 1
ATOM 1108 C CA . ALA A 1 166 ? 44.357 2.625 53.462 1.00 30.44 166 ALA A CA 1
ATOM 1109 C C . ALA A 1 166 ? 43.910 3.860 52.608 1.00 30.44 166 ALA A C 1
ATOM 1111 O O . ALA A 1 166 ? 43.574 3.728 51.436 1.00 30.44 166 ALA A O 1
ATOM 1112 N N . VAL A 1 167 ? 43.869 5.061 53.221 1.00 36.97 167 VAL A N 1
ATOM 1113 C CA . VAL A 1 167 ? 43.220 6.326 52.761 1.00 36.97 167 VAL A CA 1
ATOM 1114 C C . VAL A 1 167 ? 44.091 7.548 53.148 1.00 36.97 167 VAL A C 1
ATOM 1116 O O . VAL A 1 167 ? 44.641 7.515 54.251 1.00 36.97 167 VAL A O 1
ATOM 1119 N N . PRO A 1 168 ? 44.282 8.591 52.294 1.00 54.53 168 PRO A N 1
ATOM 1120 C CA . PRO A 1 168 ? 43.672 9.934 52.532 1.00 54.53 168 PRO A CA 1
ATOM 1121 C C . PRO A 1 168 ? 43.440 10.822 51.265 1.00 54.53 168 PRO A C 1
ATOM 1123 O O . PRO A 1 168 ? 43.988 10.536 50.210 1.00 54.53 168 PRO A O 1
ATOM 1126 N N . ALA A 1 169 ? 42.732 11.970 51.278 1.00 37.38 169 ALA A N 1
ATOM 1127 C CA . ALA A 1 169 ? 41.618 12.467 52.113 1.00 37.38 169 ALA A CA 1
ATOM 1128 C C . ALA A 1 169 ? 41.017 13.798 51.559 1.00 37.38 169 ALA A C 1
ATOM 1130 O O . ALA A 1 169 ? 41.649 14.490 50.765 1.00 37.38 169 ALA A O 1
ATOM 1131 N N . THR A 1 170 ? 39.867 14.184 52.148 1.00 33.59 170 THR A N 1
ATOM 1132 C CA . THR A 1 170 ? 39.206 15.518 52.304 1.00 33.59 170 THR A CA 1
ATOM 1133 C C . THR A 1 170 ? 37.937 15.775 51.464 1.00 33.59 170 THR A C 1
ATOM 1135 O O . THR A 1 170 ? 37.914 15.473 50.281 1.00 33.59 170 THR A O 1
ATOM 1138 N N . GLY A 1 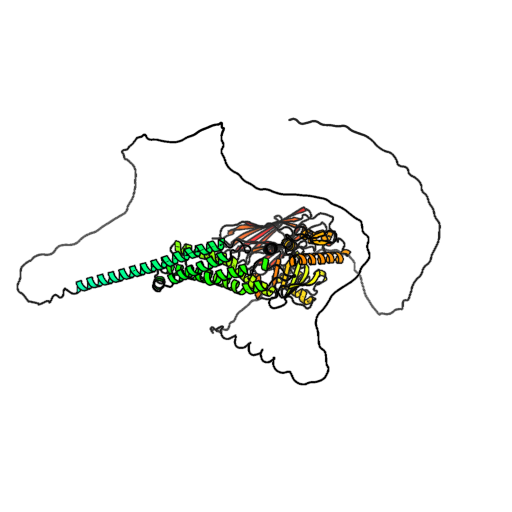171 ? 36.822 16.300 52.015 1.00 29.91 171 GLY A N 1
ATOM 1139 C CA . GLY A 1 171 ? 36.493 16.668 53.414 1.00 29.91 171 GLY A CA 1
ATOM 1140 C C . GLY A 1 171 ? 34.969 16.834 53.682 1.00 29.91 171 GLY A C 1
ATOM 1141 O O . GLY A 1 171 ? 34.176 16.830 52.747 1.00 29.91 171 GLY A O 1
ATOM 1142 N N . ALA A 1 172 ? 34.561 16.920 54.962 1.00 31.83 172 ALA A N 1
ATOM 1143 C CA . ALA A 1 172 ? 33.164 16.917 55.475 1.00 31.83 172 ALA A CA 1
ATOM 1144 C C . ALA A 1 172 ? 32.349 18.215 55.170 1.00 31.83 172 ALA A C 1
ATOM 1146 O O . ALA A 1 172 ? 32.919 19.167 54.653 1.00 31.83 172 ALA A O 1
ATOM 1147 N N . GLY A 1 173 ? 31.034 18.377 55.440 1.00 28.34 173 GLY A N 1
ATOM 1148 C CA . GLY A 1 173 ? 30.051 17.645 56.287 1.00 28.34 173 GLY A CA 1
ATOM 1149 C C . GLY A 1 173 ? 29.963 18.184 57.743 1.00 28.34 173 GLY A C 1
ATOM 1150 O O . GLY A 1 173 ? 30.925 18.824 58.158 1.00 28.34 173 GLY A O 1
ATOM 1151 N N . PRO A 1 174 ? 28.917 17.910 58.580 1.00 55.81 174 PRO A N 1
ATOM 1152 C CA . PRO A 1 174 ? 27.649 17.187 58.364 1.00 55.81 174 PRO A CA 1
ATOM 1153 C C . PRO A 1 174 ? 26.375 17.917 58.942 1.00 55.81 174 PRO A C 1
ATOM 1155 O O . PRO A 1 174 ? 26.100 19.047 58.560 1.00 55.81 174 PRO A O 1
ATOM 1158 N N . ARG A 1 175 ? 25.528 17.267 59.782 1.00 37.47 175 ARG A N 1
ATOM 1159 C CA . ARG A 1 175 ? 24.116 17.636 60.124 1.00 37.47 175 ARG A CA 1
ATOM 1160 C C . ARG A 1 175 ? 23.829 17.905 61.632 1.00 37.47 175 ARG A C 1
ATOM 1162 O O . ARG A 1 175 ? 24.561 17.391 62.466 1.00 37.47 175 ARG A O 1
ATOM 1169 N N . ARG A 1 176 ? 22.608 18.440 61.899 1.00 36.31 176 ARG A N 1
ATOM 1170 C CA . ARG A 1 176 ? 21.637 18.222 63.034 1.00 36.31 176 ARG A CA 1
ATOM 1171 C C . ARG A 1 176 ? 21.518 19.253 64.192 1.00 36.31 176 ARG A C 1
ATOM 1173 O O . ARG A 1 176 ? 22.510 19.584 64.811 1.00 36.31 176 ARG A O 1
ATOM 1180 N N . THR A 1 177 ? 20.243 19.563 64.533 1.00 33.19 177 THR A N 1
ATOM 1181 C CA . THR A 1 177 ? 19.619 19.922 65.856 1.00 33.19 177 THR A CA 1
ATOM 1182 C C . THR A 1 177 ? 20.228 21.039 66.734 1.00 33.19 177 THR A C 1
ATOM 1184 O O . THR A 1 177 ? 21.428 21.059 66.931 1.00 33.19 177 THR A O 1
ATOM 1187 N N . GLY A 1 178 ? 19.472 21.922 67.411 1.00 29.00 178 GLY A N 1
ATOM 1188 C CA . GLY A 1 178 ? 18.012 22.130 67.512 1.00 29.00 178 GLY A CA 1
ATOM 1189 C C . GLY A 1 178 ? 17.630 23.124 68.646 1.00 29.00 178 GLY A C 1
ATOM 1190 O O . GLY A 1 178 ? 18.475 23.464 69.462 1.00 29.00 178 GLY A O 1
ATOM 1191 N N . THR A 1 179 ? 16.358 23.557 68.694 1.00 33.06 179 THR A N 1
ATOM 1192 C CA . THR A 1 179 ? 15.664 24.307 69.788 1.00 33.06 179 THR A CA 1
ATOM 1193 C C . THR A 1 179 ? 16.264 25.612 70.358 1.00 33.06 179 THR A C 1
ATOM 1195 O O . THR A 1 179 ? 17.086 25.563 71.266 1.00 33.06 179 THR A O 1
ATOM 1198 N N . ALA A 1 180 ? 15.675 26.761 69.984 1.00 32.19 180 ALA A N 1
ATOM 1199 C CA . ALA A 1 180 ? 15.311 27.878 70.883 1.00 32.19 180 ALA A CA 1
ATOM 1200 C C . ALA A 1 180 ? 14.343 28.859 70.168 1.00 32.19 180 ALA A C 1
ATOM 1202 O O . ALA A 1 180 ? 14.354 28.952 68.944 1.00 32.19 180 ALA A O 1
ATOM 1203 N N . GLY A 1 181 ? 13.517 29.585 70.927 1.00 30.33 181 GLY A N 1
ATOM 1204 C CA . GLY A 1 181 ? 12.691 30.731 70.490 1.00 30.33 181 GLY A CA 1
ATOM 1205 C C . GLY A 1 181 ? 12.654 31.786 71.613 1.00 30.33 181 GLY A C 1
ATOM 1206 O O . GLY A 1 181 ? 13.467 31.643 72.531 1.00 30.33 181 GLY A O 1
ATOM 1207 N N . PRO A 1 182 ? 11.729 32.773 71.639 1.00 55.97 182 PRO A N 1
ATOM 1208 C CA . PRO A 1 182 ? 10.567 33.011 70.760 1.00 55.97 182 PRO A CA 1
ATOM 1209 C C . PRO A 1 182 ? 10.556 34.425 70.113 1.00 55.97 182 PRO A C 1
ATOM 1211 O O . PRO A 1 182 ? 11.487 35.188 70.328 1.00 55.97 182 PRO A O 1
ATOM 1214 N N . ASP A 1 183 ? 9.482 34.798 69.387 1.00 32.59 183 ASP A N 1
ATOM 1215 C CA . ASP A 1 183 ? 8.699 36.007 69.749 1.00 32.59 183 ASP A CA 1
ATOM 1216 C C . ASP A 1 183 ? 7.316 36.146 69.057 1.00 32.59 183 ASP A C 1
ATOM 1218 O O . ASP A 1 183 ? 7.016 35.469 68.070 1.00 32.59 183 ASP A O 1
ATOM 1222 N N . ARG A 1 184 ? 6.440 36.982 69.649 1.00 35.84 184 ARG A N 1
ATOM 1223 C CA . ARG A 1 184 ? 5.015 37.290 69.321 1.00 35.84 184 ARG A CA 1
ATOM 1224 C C . ARG A 1 184 ? 4.545 38.455 70.246 1.00 35.84 184 ARG A C 1
ATOM 1226 O O . ARG A 1 184 ? 5.194 38.629 71.271 1.00 35.84 184 ARG A O 1
ATOM 1233 N N . PRO A 1 185 ? 3.359 39.106 70.094 1.00 53.38 185 PRO A N 1
ATOM 1234 C CA . PRO A 1 185 ? 2.484 39.353 68.925 1.00 53.38 185 PRO A CA 1
ATOM 1235 C C . PRO A 1 185 ? 1.857 40.804 68.868 1.00 53.38 185 PRO A C 1
ATOM 1237 O O . PRO A 1 185 ? 2.080 41.612 69.755 1.00 53.38 185 PRO A O 1
ATOM 1240 N N . ALA A 1 186 ? 0.948 41.054 67.899 1.00 32.03 186 ALA A N 1
ATOM 1241 C CA . ALA A 1 186 ? -0.327 41.830 68.015 1.00 32.03 186 ALA A CA 1
ATOM 1242 C C . ALA A 1 186 ? -0.429 43.401 68.110 1.00 32.03 186 ALA A C 1
ATOM 1244 O O . ALA A 1 186 ? 0.081 43.995 69.046 1.00 32.03 186 ALA A O 1
ATOM 1245 N N . VAL A 1 187 ? -1.347 43.984 67.279 1.00 33.22 187 VAL A N 1
ATOM 1246 C CA . VAL A 1 187 ? -2.462 44.951 67.637 1.00 33.22 187 VAL A CA 1
ATOM 1247 C C . VAL A 1 187 ? -2.121 46.442 67.994 1.00 33.22 187 VAL A C 1
ATOM 1249 O O . VAL A 1 187 ? -1.094 46.654 68.623 1.00 33.22 187 VAL A O 1
ATOM 1252 N N . PRO A 1 188 ? -2.980 47.498 67.787 1.00 56.00 188 PRO A N 1
ATOM 1253 C CA . PRO A 1 188 ? -3.979 47.907 66.749 1.00 56.00 188 PRO A CA 1
ATOM 1254 C C . PRO A 1 188 ? -3.773 49.412 66.275 1.00 56.00 188 PRO A C 1
ATOM 1256 O O . PRO A 1 188 ? -2.646 49.701 65.891 1.00 56.00 188 PRO A O 1
ATOM 1259 N N . PRO A 1 189 ? -4.696 50.427 66.391 1.00 51.47 189 PRO A N 1
ATOM 1260 C CA . PRO A 1 189 ? -6.023 50.712 65.766 1.00 51.47 189 PRO A CA 1
ATOM 1261 C C . PRO A 1 189 ? -6.138 52.058 64.947 1.00 51.47 189 PRO A C 1
ATOM 1263 O O . PRO A 1 189 ? -5.285 52.931 65.056 1.00 51.47 189 PRO A O 1
ATOM 1266 N N . GLY A 1 190 ? -7.290 52.316 64.285 1.00 28.30 190 GLY A N 1
ATOM 1267 C CA . GLY A 1 190 ? -7.781 53.673 63.878 1.00 28.30 190 GLY A CA 1
ATOM 1268 C C . GLY A 1 190 ? -7.276 54.245 62.527 1.00 28.30 190 GLY A C 1
ATOM 1269 O O . GLY A 1 190 ? -6.319 53.716 61.980 1.00 28.30 190 GLY A O 1
ATOM 1270 N N . THR A 1 191 ? -7.859 55.284 61.886 1.00 32.06 191 THR A N 1
ATOM 1271 C CA . THR A 1 191 ? -9.117 56.070 62.070 1.00 32.06 191 THR A CA 1
ATOM 1272 C C . THR A 1 191 ? -9.654 56.624 60.716 1.00 32.06 191 THR A C 1
ATOM 1274 O O . THR A 1 191 ? -8.942 56.623 59.718 1.00 32.06 191 THR A O 1
ATOM 1277 N N . HIS A 1 192 ? -10.899 57.137 60.688 1.00 35.69 192 HIS A N 1
ATOM 1278 C CA . HIS A 1 192 ? -11.514 57.978 59.621 1.00 35.69 192 HIS A CA 1
ATOM 1279 C C . HIS A 1 192 ? -10.777 59.348 59.415 1.00 35.69 192 HIS A C 1
ATOM 1281 O O . HIS A 1 192 ? -9.871 59.595 60.216 1.00 35.69 192 HIS A O 1
ATOM 1287 N N . PRO A 1 193 ? -11.165 60.297 58.498 1.00 51.81 193 PRO A N 1
ATOM 1288 C CA . PRO A 1 193 ? -12.352 60.378 57.598 1.00 51.81 193 PRO A CA 1
ATOM 1289 C C . PRO A 1 193 ? -12.145 60.963 56.153 1.00 51.81 193 PRO A C 1
ATOM 1291 O O . PRO A 1 193 ? -11.046 61.344 55.773 1.00 51.81 193 PRO A O 1
ATOM 1294 N N . LEU A 1 194 ? -13.278 61.137 55.430 1.00 38.31 194 LEU A N 1
ATOM 1295 C CA . LEU A 1 194 ? -13.651 62.200 54.443 1.00 38.31 194 LEU A CA 1
ATOM 1296 C C . LEU A 1 194 ? -13.857 61.879 52.936 1.00 38.31 194 LEU A C 1
ATOM 1298 O O . LEU A 1 194 ? -13.125 61.123 52.315 1.00 38.31 194 LEU A O 1
ATOM 1302 N N . ALA A 1 195 ? -14.852 62.606 52.386 1.00 35.47 195 ALA A N 1
ATOM 1303 C CA . ALA A 1 195 ? -15.172 62.933 50.981 1.00 35.47 195 ALA A CA 1
ATOM 1304 C C . ALA A 1 195 ? -15.746 61.852 50.018 1.00 35.47 195 ALA A C 1
ATOM 1306 O O . ALA A 1 195 ? -15.023 61.107 49.368 1.00 35.47 195 ALA A O 1
ATOM 1307 N N . GLY A 1 196 ? -17.076 61.900 49.832 1.00 31.80 196 GLY A N 1
ATOM 1308 C CA . GLY A 1 196 ? -17.799 61.558 48.583 1.00 31.80 196 GLY A CA 1
ATOM 1309 C C . GLY A 1 196 ? -18.510 62.826 48.048 1.00 31.80 196 GLY A C 1
ATOM 1310 O O . GLY A 1 196 ? -17.944 63.904 48.241 1.00 31.80 196 GLY A O 1
ATOM 1311 N N . PRO A 1 197 ? -19.759 62.792 47.510 1.00 64.38 197 PRO A N 1
ATOM 1312 C CA . PRO A 1 197 ? -20.619 61.665 47.120 1.00 64.38 197 PRO A CA 1
ATOM 1313 C C . PRO A 1 197 ? -20.803 61.661 45.566 1.00 64.38 197 PRO A C 1
ATOM 1315 O O . PRO A 1 197 ? -19.813 61.260 44.958 1.00 64.38 197 PRO A O 1
ATOM 1318 N N . PRO A 1 198 ? -21.872 62.129 44.848 1.00 60.47 198 PRO A N 1
ATOM 1319 C CA . PRO A 1 198 ? -23.307 62.382 45.123 1.00 60.47 198 PRO A CA 1
ATOM 1320 C C . PRO A 1 198 ? -24.310 61.506 44.295 1.00 60.47 198 PRO A C 1
ATOM 1322 O O . PRO A 1 198 ? -24.070 61.252 43.116 1.00 60.47 198 PRO A O 1
ATOM 1325 N N . PRO A 1 199 ? -25.479 61.105 44.848 1.00 61.28 199 PRO A N 1
ATOM 1326 C CA . PRO A 1 199 ? -26.574 60.445 44.107 1.00 61.28 199 PRO A CA 1
ATOM 1327 C C . PRO A 1 199 ? -27.861 61.301 43.963 1.00 61.28 199 PRO A C 1
ATOM 1329 O O . PRO A 1 199 ? -28.102 62.195 44.769 1.00 61.28 199 PRO A O 1
ATOM 1332 N N . VAL A 1 200 ? -28.719 60.974 42.980 1.00 39.72 200 VAL A N 1
ATOM 1333 C CA . VAL A 1 200 ? -30.104 61.484 42.744 1.00 39.72 200 VAL A CA 1
ATOM 1334 C C . VAL A 1 200 ? -30.858 60.356 41.994 1.00 39.72 200 VAL A C 1
ATOM 1336 O O . VAL A 1 200 ? -30.273 59.810 41.064 1.00 39.72 200 VAL A O 1
ATOM 1339 N N . GLU A 1 201 ? -32.037 59.800 42.321 1.00 40.75 201 GLU A N 1
ATOM 1340 C CA . GLU A 1 201 ? -33.316 60.204 42.966 1.00 40.75 201 GLU A CA 1
ATOM 1341 C C . GLU A 1 201 ? -34.451 60.628 41.989 1.00 40.75 201 GLU A C 1
ATOM 1343 O O . GLU A 1 201 ? -34.220 61.398 41.060 1.00 40.75 201 GLU A O 1
ATOM 1348 N N . ARG A 1 202 ? -35.674 60.089 42.221 1.00 36.84 202 ARG A N 1
ATOM 1349 C CA . ARG A 1 202 ? -37.061 60.544 41.875 1.00 36.84 202 ARG A CA 1
ATOM 1350 C C . ARG A 1 202 ? -38.032 59.344 42.039 1.00 36.84 202 ARG A C 1
ATOM 1352 O O . ARG A 1 202 ? -37.614 58.228 41.760 1.00 36.84 202 ARG A O 1
ATOM 1359 N N . SER A 1 203 ? -39.325 59.423 42.393 1.00 36.00 203 SER A N 1
ATOM 1360 C CA . SER A 1 203 ? -40.161 60.412 43.112 1.00 36.00 203 SER A CA 1
ATOM 1361 C C . SER A 1 203 ? -41.504 59.752 43.541 1.00 36.00 203 SER A C 1
ATOM 1363 O O . SER A 1 203 ? -41.952 58.798 42.912 1.00 36.00 203 SER A O 1
ATOM 1365 N N . ARG A 1 204 ? -42.168 60.281 44.585 1.00 38.97 204 ARG A N 1
ATOM 1366 C CA . ARG A 1 204 ? -43.613 60.097 44.940 1.00 38.97 204 ARG A CA 1
ATOM 1367 C C . ARG A 1 204 ? -44.431 61.317 44.403 1.00 38.97 204 ARG A C 1
ATOM 1369 O O . ARG A 1 204 ? -43.787 62.087 43.687 1.00 38.97 204 ARG A O 1
ATOM 1376 N N . PRO A 1 205 ? -45.734 61.613 44.709 1.00 59.66 205 PRO A N 1
ATOM 1377 C CA . PRO A 1 205 ? -46.761 61.039 45.630 1.00 59.66 205 PRO A CA 1
ATOM 1378 C C . PRO A 1 205 ? -48.165 60.928 44.925 1.00 59.66 205 PRO A C 1
ATOM 1380 O O . PRO A 1 205 ? -48.132 60.656 43.726 1.00 59.66 205 PRO A O 1
ATOM 1383 N N . PRO A 1 206 ? -49.377 61.193 45.508 1.00 54.84 206 PRO A N 1
ATOM 1384 C CA . PRO A 1 206 ? -49.905 61.204 46.901 1.00 54.84 206 PRO A CA 1
ATOM 1385 C C . PRO A 1 206 ? -51.257 60.434 47.100 1.00 54.84 206 PRO A C 1
ATOM 1387 O O . PRO A 1 206 ? -51.799 59.881 46.151 1.00 54.84 206 PRO A O 1
ATOM 1390 N N . GLY A 1 207 ? -51.860 60.502 48.308 1.00 30.70 207 GLY A N 1
ATOM 1391 C CA . GLY A 1 207 ? -53.339 60.528 48.477 1.00 30.70 207 GLY A CA 1
ATOM 1392 C C . GLY A 1 207 ? -54.017 59.485 49.403 1.00 30.70 207 GLY A C 1
ATOM 1393 O O . GLY A 1 207 ? -54.021 58.303 49.071 1.00 30.70 207 GLY A O 1
ATOM 1394 N N . PRO A 1 208 ? -54.654 59.912 50.518 1.00 55.00 208 PRO A N 1
ATOM 1395 C CA . PRO A 1 208 ? -55.673 59.163 51.281 1.00 55.00 208 PRO A CA 1
ATOM 1396 C C . PRO A 1 208 ? -57.081 59.814 51.205 1.00 55.00 208 PRO A C 1
ATOM 1398 O O . PRO A 1 208 ? -57.162 60.966 50.791 1.00 55.00 208 PRO A O 1
ATOM 1401 N N . ASP A 1 209 ? -58.156 59.119 51.633 1.00 34.84 209 ASP A N 1
ATOM 1402 C CA . ASP A 1 209 ? -59.075 59.479 52.759 1.00 34.84 209 ASP A CA 1
ATOM 1403 C C . ASP A 1 209 ? -60.312 58.521 52.850 1.00 34.84 209 ASP A C 1
ATOM 1405 O O . ASP A 1 209 ? -60.580 57.759 51.924 1.00 34.84 209 ASP A O 1
ATOM 1409 N N . HIS A 1 210 ? -61.071 58.616 53.955 1.00 37.69 210 HIS A N 1
ATOM 1410 C CA . HIS A 1 210 ? -62.413 58.076 54.268 1.00 37.69 210 HIS A CA 1
ATOM 1411 C C . HIS A 1 210 ? -62.539 56.546 54.528 1.00 37.69 210 HIS A C 1
ATOM 1413 O O . HIS A 1 210 ? -61.977 55.726 53.815 1.00 37.69 210 HIS A O 1
ATOM 1419 N N . GLY A 1 211 ? -63.305 56.070 55.528 1.00 33.19 211 GLY A N 1
ATOM 1420 C CA . GLY A 1 211 ? -63.978 56.809 56.607 1.00 33.19 211 GLY A CA 1
ATOM 1421 C C . GLY A 1 211 ? -64.714 55.944 57.662 1.00 33.19 211 GLY A C 1
ATOM 1422 O O . GLY A 1 211 ? -65.326 54.935 57.342 1.00 33.19 211 GLY A O 1
ATOM 1423 N N . ILE A 1 212 ? -64.650 56.405 58.919 1.00 36.25 212 ILE A N 1
ATOM 1424 C CA . ILE A 1 212 ? -65.746 56.537 59.914 1.00 36.25 212 ILE A CA 1
ATOM 1425 C C . ILE A 1 212 ? -66.614 55.302 60.303 1.00 36.25 212 ILE A C 1
ATOM 1427 O O . ILE A 1 212 ? -67.592 54.950 59.658 1.00 36.25 212 ILE A O 1
ATOM 1431 N N . THR A 1 213 ? -66.274 54.756 61.481 1.00 33.75 213 THR A N 1
ATOM 1432 C CA . THR A 1 213 ? -67.104 54.267 62.620 1.00 33.75 213 THR A CA 1
ATOM 1433 C C . THR A 1 213 ? -68.524 53.684 62.453 1.00 33.75 213 THR A C 1
ATOM 1435 O O . THR A 1 213 ? -69.437 54.355 61.980 1.00 33.75 213 THR A O 1
ATOM 1438 N N . GLY A 1 214 ? -68.762 52.573 63.168 1.00 30.77 214 GLY A N 1
ATOM 1439 C CA . GLY A 1 214 ? -70.051 52.234 63.806 1.00 30.77 214 GLY A CA 1
ATOM 1440 C C . GLY A 1 214 ? -70.337 50.722 63.860 1.00 30.77 214 GLY A C 1
ATOM 1441 O O . GLY A 1 214 ? -69.995 50.016 62.921 1.00 30.77 214 GLY A O 1
ATOM 1442 N N . THR A 1 215 ? -70.931 50.122 64.900 1.00 33.56 215 THR A N 1
ATOM 1443 C CA . THR A 1 215 ? -71.260 50.579 66.270 1.00 33.56 215 THR A CA 1
ATOM 1444 C C . THR A 1 215 ? -71.352 49.333 67.173 1.00 33.56 215 THR A C 1
ATOM 1446 O O . THR A 1 215 ? -71.836 48.298 66.727 1.00 33.56 215 THR A O 1
ATOM 1449 N N . SER A 1 216 ? -70.922 49.415 68.438 1.00 39.84 216 SER A N 1
ATOM 1450 C CA . SER A 1 216 ? -71.152 48.376 69.468 1.00 39.84 216 SER A CA 1
ATOM 1451 C C . SER A 1 216 ? -72.283 48.848 70.396 1.00 39.84 216 SER A C 1
ATOM 1453 O O . SER A 1 216 ? -72.311 50.049 70.684 1.00 39.84 216 SER A O 1
ATOM 1455 N N . PRO A 1 217 ? -73.227 47.989 70.842 1.00 50.53 217 PRO A N 1
ATOM 1456 C CA . PRO A 1 217 ? -72.965 47.197 72.059 1.00 50.53 217 PRO A CA 1
ATOM 1457 C C . PRO A 1 217 ? -73.694 45.831 72.160 1.00 50.53 217 PRO A C 1
ATOM 1459 O O . PRO A 1 217 ? -74.598 45.529 71.387 1.00 50.53 217 PRO A O 1
ATOM 1462 N N . GLY A 1 218 ? -73.391 45.068 73.224 1.00 31.75 218 GLY A N 1
ATOM 1463 C CA . GLY A 1 218 ? -74.390 44.209 73.891 1.00 31.75 218 GLY A CA 1
ATOM 1464 C C . GLY A 1 218 ? -74.023 42.734 74.138 1.00 31.75 218 GLY A C 1
ATOM 1465 O O . GLY A 1 218 ? -74.170 41.914 73.236 1.00 31.75 218 GLY A O 1
ATOM 1466 N N . PRO A 1 219 ? -73.648 42.357 75.376 1.00 61.56 219 PRO A N 1
ATOM 1467 C CA . PRO A 1 219 ? -73.663 40.974 75.862 1.00 61.56 219 PRO A CA 1
ATOM 1468 C C . PRO A 1 219 ? -74.860 40.700 76.797 1.00 61.56 219 PRO A C 1
ATOM 1470 O O . PRO A 1 219 ? -75.184 41.542 77.631 1.00 61.56 219 PRO A O 1
ATOM 1473 N N . LEU A 1 220 ? -75.469 39.508 76.726 1.00 38.31 220 LEU A N 1
ATOM 1474 C CA . LEU A 1 220 ? -76.364 38.935 77.754 1.00 38.31 220 LEU A CA 1
ATOM 1475 C C . LEU A 1 220 ? -76.532 37.412 77.531 1.00 38.31 220 LEU A C 1
ATOM 1477 O O . 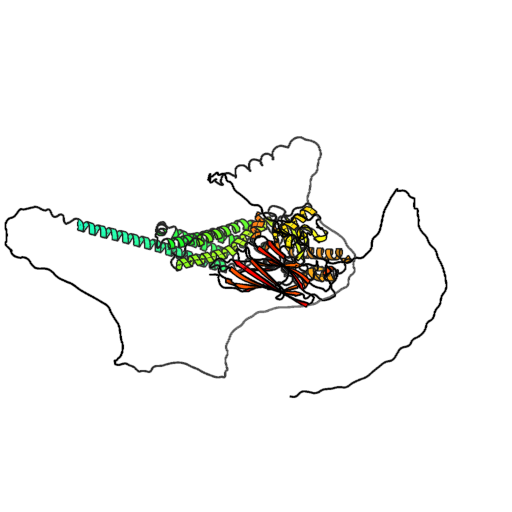LEU A 1 220 ? -76.265 36.919 76.436 1.00 38.31 220 LEU A O 1
ATOM 1481 N N . HIS A 1 221 ? -76.912 36.662 78.576 1.00 34.00 221 HIS A N 1
ATOM 1482 C CA . HIS A 1 221 ? -77.021 35.186 78.557 1.00 34.00 221 HIS A CA 1
ATOM 1483 C C . HIS A 1 221 ? -78.488 34.691 78.323 1.00 34.00 221 HIS A C 1
ATOM 1485 O O . HIS A 1 221 ? -79.232 35.405 77.656 1.00 34.00 221 HIS A O 1
ATOM 1491 N N . PRO A 1 222 ? -78.911 33.455 78.688 1.00 68.06 222 PRO A N 1
ATOM 1492 C CA . PRO A 1 222 ? -79.350 32.441 77.720 1.00 68.06 222 PRO A CA 1
ATOM 1493 C C . PRO A 1 222 ? -80.855 32.089 77.890 1.00 68.06 222 PRO A C 1
ATOM 1495 O O . PRO A 1 222 ? -81.557 32.831 78.581 1.00 68.06 222 PRO A O 1
ATOM 1498 N N . PRO A 1 223 ? -81.396 30.990 77.307 1.00 53.31 223 PRO A N 1
ATOM 1499 C CA . PRO A 1 223 ? -81.305 29.687 77.997 1.00 53.31 223 PRO A CA 1
ATOM 1500 C C . PRO A 1 223 ? -81.377 28.427 77.086 1.00 53.31 223 PRO A C 1
ATOM 1502 O O . PRO A 1 223 ? -81.480 28.511 75.869 1.00 53.31 223 PRO A O 1
ATOM 1505 N N . ALA A 1 224 ? -81.420 27.268 77.754 1.00 35.25 224 ALA A N 1
ATOM 1506 C CA . ALA A 1 224 ? -82.118 26.029 77.372 1.00 35.25 224 ALA A CA 1
ATOM 1507 C C . ALA A 1 224 ? -81.606 25.149 76.202 1.00 35.25 224 ALA A C 1
ATOM 1509 O O . ALA A 1 224 ? -81.593 25.489 75.026 1.00 35.25 224 ALA A O 1
ATOM 1510 N N . GLU A 1 225 ? -81.280 23.928 76.618 1.00 44.03 225 GLU A N 1
ATOM 1511 C CA . GLU A 1 225 ? -80.950 22.694 75.908 1.00 44.03 225 GLU A CA 1
ATOM 1512 C C . GLU A 1 225 ? -81.731 22.348 74.621 1.00 44.03 225 GLU A C 1
ATOM 1514 O O . GLU A 1 225 ? -82.951 22.472 74.551 1.00 44.03 225 GLU A O 1
ATOM 1519 N N . LEU A 1 226 ? -81.046 21.642 73.709 1.00 40.72 226 LEU A N 1
ATOM 1520 C CA . LEU A 1 226 ? -81.611 20.416 73.132 1.00 40.72 226 LEU A CA 1
ATOM 1521 C C . LEU A 1 226 ? -80.519 19.341 72.962 1.00 40.72 226 LEU A C 1
ATOM 1523 O O . LEU A 1 226 ? -79.461 19.589 72.381 1.00 40.72 226 LEU A O 1
ATOM 1527 N N . VAL A 1 227 ? -80.758 18.128 73.469 1.00 49.50 227 VAL A N 1
ATOM 1528 C CA . VAL A 1 227 ? -79.757 17.044 73.480 1.00 49.50 227 VAL A CA 1
ATOM 1529 C C . VAL A 1 227 ? -79.653 16.369 72.108 1.00 49.50 227 VAL A C 1
ATOM 1531 O O . VAL A 1 227 ? -80.490 15.542 71.751 1.00 49.50 227 VAL A O 1
ATOM 1534 N N . CYS A 1 228 ? -78.575 16.637 71.363 1.00 38.31 228 CYS A N 1
ATOM 1535 C CA . CYS A 1 228 ? -78.285 15.952 70.098 1.00 38.31 228 CYS A CA 1
ATOM 1536 C C . CYS A 1 228 ? -77.094 14.978 70.233 1.00 38.31 228 CYS A C 1
ATOM 1538 O O . CYS A 1 228 ? -75.942 15.372 70.424 1.00 38.31 228 CYS A O 1
ATOM 1540 N N . ARG A 1 229 ? -77.374 13.668 70.170 1.00 51.53 229 ARG A N 1
ATOM 1541 C CA . ARG A 1 229 ? -76.453 12.575 70.551 1.00 51.53 229 ARG A CA 1
ATOM 1542 C C . ARG A 1 229 ? -75.414 12.242 69.459 1.00 51.53 229 ARG A C 1
ATOM 1544 O O . ARG A 1 229 ? -75.461 11.176 68.846 1.00 51.53 229 ARG A O 1
ATOM 1551 N N . VAL A 1 230 ? -74.439 13.125 69.228 1.00 48.91 230 VAL A N 1
ATOM 1552 C CA . VAL A 1 230 ? -73.370 12.909 68.227 1.00 48.91 230 VAL A CA 1
ATOM 1553 C C . VAL A 1 230 ? -72.341 11.864 68.694 1.00 48.91 230 VAL A C 1
ATOM 1555 O O . VAL A 1 230 ? -71.509 12.101 69.571 1.00 48.91 230 VAL A O 1
ATOM 1558 N N . ARG A 1 231 ? -72.365 10.683 68.065 1.00 43.19 231 ARG A N 1
ATOM 1559 C CA . ARG A 1 231 ? -71.508 9.525 68.381 1.00 43.19 231 ARG A CA 1
ATOM 1560 C C . ARG A 1 231 ? -70.090 9.697 67.796 1.00 43.19 231 ARG A C 1
ATOM 1562 O O . ARG A 1 231 ? -69.842 9.332 66.653 1.00 43.19 231 ARG A O 1
ATOM 1569 N N . ARG A 1 232 ? -69.144 10.245 68.574 1.00 45.12 232 ARG A N 1
ATOM 1570 C CA . ARG A 1 232 ? -67.749 10.519 68.141 1.00 45.12 232 ARG A CA 1
ATOM 1571 C C . ARG A 1 232 ? -66.962 9.256 67.726 1.00 45.12 232 ARG A C 1
ATOM 1573 O O . ARG A 1 232 ? -66.380 8.579 68.570 1.00 45.12 232 ARG A O 1
ATOM 1580 N N . THR A 1 233 ? -66.810 8.998 66.427 1.00 49.34 233 THR A N 1
ATOM 1581 C CA . THR A 1 233 ? -65.959 7.918 65.871 1.00 49.34 233 THR A CA 1
ATOM 1582 C C . THR A 1 233 ? -64.519 8.371 65.569 1.00 49.34 233 THR A C 1
ATOM 1584 O O . THR A 1 233 ? -64.008 8.198 64.464 1.00 49.34 233 THR A O 1
ATOM 1587 N N . HIS A 1 234 ? -63.824 8.949 66.555 1.00 46.72 234 HIS A N 1
ATOM 1588 C CA . HIS A 1 234 ? -62.495 9.570 66.374 1.00 46.72 234 HIS A CA 1
ATOM 1589 C C . HIS A 1 234 ? -61.282 8.605 66.392 1.00 46.72 234 HIS A C 1
ATOM 1591 O O . HIS A 1 234 ? -60.138 9.039 66.510 1.00 46.72 234 HIS A O 1
ATOM 1597 N N . SER A 1 235 ? -61.491 7.290 66.257 1.00 48.41 235 SER A N 1
ATOM 1598 C CA . SER A 1 235 ? -60.457 6.257 66.471 1.00 48.41 235 SER A CA 1
ATOM 1599 C C . SER A 1 235 ? -59.815 5.668 65.199 1.00 48.41 235 SER A C 1
ATOM 1601 O O . SER A 1 235 ? -58.775 5.010 65.289 1.00 48.41 235 SER A O 1
ATOM 1603 N N . ALA A 1 236 ? -60.383 5.900 64.008 1.00 48.50 236 ALA A N 1
ATOM 1604 C CA . ALA A 1 236 ? -59.921 5.270 62.761 1.00 48.50 236 ALA A CA 1
ATOM 1605 C C . ALA A 1 236 ? -58.686 5.950 62.126 1.00 48.50 236 ALA A C 1
ATOM 1607 O O . ALA A 1 236 ? -57.762 5.273 61.663 1.00 48.50 236 ALA A O 1
ATOM 1608 N N . ALA A 1 237 ? -58.637 7.288 62.122 1.00 50.66 237 ALA A N 1
ATOM 1609 C CA . ALA A 1 237 ? -57.622 8.059 61.393 1.00 50.66 237 ALA A CA 1
ATOM 1610 C C . ALA A 1 237 ? -56.184 7.803 61.889 1.00 50.66 237 ALA A C 1
ATOM 1612 O O . ALA A 1 237 ? -55.252 7.685 61.089 1.00 50.66 237 ALA A O 1
ATOM 1613 N N . TYR A 1 238 ? -56.001 7.653 63.205 1.00 49.25 238 TYR A N 1
ATOM 1614 C CA . TYR A 1 238 ? -54.685 7.430 63.811 1.00 49.25 238 TYR A CA 1
ATOM 1615 C C . TYR A 1 238 ? -54.109 6.041 63.476 1.00 49.25 238 TYR A C 1
ATOM 1617 O O . TYR A 1 238 ? -52.905 5.906 63.246 1.00 49.25 238 TYR A O 1
ATOM 1625 N N . ARG A 1 239 ? -54.966 5.012 63.348 1.00 51.12 239 ARG A N 1
ATOM 1626 C CA . ARG A 1 239 ? -54.545 3.670 62.907 1.00 51.12 239 ARG A CA 1
ATOM 1627 C C . ARG A 1 239 ? -54.107 3.671 61.440 1.00 51.12 239 ARG A C 1
ATOM 1629 O O . ARG A 1 239 ? -53.051 3.119 61.145 1.00 51.12 239 ARG A O 1
ATOM 1636 N N . ARG A 1 240 ? -54.834 4.358 60.541 1.00 54.41 240 ARG A N 1
ATOM 1637 C CA . ARG A 1 240 ? -54.413 4.517 59.132 1.00 54.41 240 ARG A CA 1
ATOM 1638 C C . ARG A 1 240 ? -53.051 5.210 59.005 1.00 54.41 240 ARG A C 1
ATOM 1640 O O . ARG A 1 240 ? -52.212 4.711 58.265 1.00 54.41 240 ARG A O 1
ATOM 1647 N N . ARG A 1 241 ? -52.782 6.285 59.760 1.00 56.28 241 ARG A N 1
ATOM 1648 C CA . ARG A 1 241 ? -51.465 6.961 59.734 1.00 56.28 241 ARG A CA 1
ATOM 1649 C C . ARG A 1 241 ? -50.318 6.042 60.181 1.00 56.28 241 ARG A C 1
ATOM 1651 O O . ARG A 1 241 ? -49.289 6.005 59.513 1.00 56.28 241 ARG A O 1
ATOM 1658 N N . ARG A 1 242 ? -50.501 5.242 61.243 1.00 54.50 242 ARG A N 1
ATOM 1659 C CA . ARG A 1 242 ? -49.498 4.237 61.661 1.00 54.50 242 ARG A CA 1
ATOM 1660 C C . ARG A 1 242 ? -49.339 3.086 60.657 1.00 54.50 242 ARG A C 1
ATOM 1662 O O . ARG A 1 242 ? -48.237 2.563 60.532 1.00 54.50 242 ARG A O 1
ATOM 1669 N N . LEU A 1 243 ? -50.398 2.701 59.939 1.00 66.25 243 LEU A N 1
ATOM 1670 C CA . LEU A 1 243 ? -50.314 1.693 58.877 1.00 66.25 243 LEU A CA 1
ATOM 1671 C C . LEU A 1 243 ? -49.513 2.219 57.677 1.00 66.25 243 LEU A C 1
ATOM 1673 O O . LEU A 1 243 ? -48.562 1.569 57.261 1.00 66.25 243 LEU A O 1
ATOM 1677 N N . VAL A 1 244 ? -49.831 3.422 57.185 1.00 68.50 244 VAL A N 1
ATOM 1678 C CA . VAL A 1 244 ? -49.101 4.074 56.082 1.00 68.50 244 VAL A CA 1
ATOM 1679 C C . VAL A 1 244 ? -47.628 4.278 56.441 1.00 68.50 244 VAL A C 1
ATOM 1681 O O . VAL A 1 244 ? -46.769 3.941 55.638 1.00 68.50 244 VAL A O 1
ATOM 1684 N N . GLY A 1 245 ? -47.314 4.724 57.663 1.00 62.00 245 GLY A N 1
ATOM 1685 C CA . GLY A 1 245 ? -45.924 4.838 58.123 1.00 62.00 245 GLY A CA 1
ATOM 1686 C C . GLY A 1 245 ? -45.163 3.504 58.120 1.00 62.00 245 GLY A C 1
ATOM 1687 O O . GLY A 1 245 ? -44.004 3.466 57.723 1.00 62.00 245 GLY A O 1
ATOM 1688 N N . ARG A 1 246 ? -45.815 2.392 58.492 1.00 70.19 246 ARG A N 1
ATOM 1689 C CA . ARG A 1 246 ? -45.219 1.042 58.422 1.00 70.19 246 ARG A CA 1
ATOM 1690 C C . ARG A 1 246 ? -45.053 0.536 56.988 1.00 70.19 246 ARG A C 1
ATOM 1692 O O . ARG A 1 246 ? -44.051 -0.107 56.704 1.00 70.19 246 ARG A O 1
ATOM 1699 N N . VAL A 1 247 ? -45.995 0.841 56.094 1.00 71.31 247 VAL A N 1
ATOM 1700 C CA . VAL A 1 247 ? -45.888 0.504 54.663 1.00 71.31 247 VAL A CA 1
ATOM 1701 C C . VAL A 1 247 ? -44.752 1.293 54.010 1.00 71.31 247 VAL A C 1
ATOM 1703 O O . VAL A 1 247 ? -43.925 0.694 53.336 1.00 71.31 247 VAL A O 1
ATOM 1706 N N . LEU A 1 248 ? -44.645 2.600 54.270 1.00 69.56 248 LEU A N 1
ATOM 1707 C CA . LEU A 1 248 ? -43.542 3.433 53.777 1.00 69.56 248 LEU A CA 1
ATOM 1708 C C . LEU A 1 248 ? -42.182 2.978 54.325 1.00 69.56 248 LEU A C 1
ATOM 1710 O O . LEU A 1 248 ? -41.220 2.918 53.567 1.00 69.56 248 LEU A O 1
ATOM 1714 N N . LEU A 1 249 ? -42.105 2.589 55.605 1.00 71.12 249 LEU A N 1
ATOM 1715 C CA . LEU A 1 249 ? -40.897 1.992 56.184 1.00 71.12 249 LEU A CA 1
ATOM 1716 C C . LEU A 1 249 ? -40.532 0.670 55.485 1.00 71.12 249 LEU A C 1
ATOM 1718 O O . LEU A 1 249 ? -39.379 0.475 55.119 1.00 71.12 249 LEU A O 1
ATOM 1722 N N . GLY A 1 250 ? -41.508 -0.219 55.267 1.00 66.25 250 GLY A N 1
ATOM 1723 C CA . GLY A 1 250 ? -41.298 -1.497 54.580 1.00 66.25 250 GLY A CA 1
ATOM 1724 C C . GLY A 1 250 ? -40.843 -1.325 53.129 1.00 66.25 250 GLY A C 1
ATOM 1725 O O . GLY A 1 250 ? -39.891 -1.976 52.710 1.00 66.25 250 GLY A O 1
ATOM 1726 N N . VAL A 1 251 ? -41.455 -0.397 52.386 1.00 73.31 251 VAL A N 1
ATOM 1727 C CA . VAL A 1 251 ? -41.019 -0.019 51.031 1.00 73.31 251 VAL A CA 1
ATOM 1728 C C . VAL A 1 251 ? -39.609 0.575 51.059 1.00 73.31 251 VAL A C 1
ATOM 1730 O O . VAL A 1 251 ? -38.785 0.190 50.238 1.00 73.31 251 VAL A O 1
ATOM 1733 N N . GLY A 1 252 ? -39.287 1.440 52.025 1.00 61.44 252 GLY A N 1
ATOM 1734 C CA . GLY A 1 252 ? -37.939 1.990 52.195 1.00 61.44 252 GLY A CA 1
ATOM 1735 C C . GLY A 1 252 ? -36.880 0.914 52.462 1.00 61.44 252 GLY A C 1
ATOM 1736 O O . GLY A 1 252 ? -35.824 0.928 51.838 1.00 61.44 252 GLY A O 1
ATOM 1737 N N . VAL A 1 253 ? -37.179 -0.064 53.323 1.00 76.50 253 VAL A N 1
ATOM 1738 C CA . VAL A 1 253 ? -36.295 -1.216 53.580 1.00 76.50 253 VAL A CA 1
ATOM 1739 C C . VAL A 1 253 ? -36.138 -2.086 52.329 1.00 76.50 253 VAL A C 1
ATOM 1741 O O . VAL A 1 253 ? -35.018 -2.471 52.010 1.00 76.50 253 VAL A O 1
ATOM 1744 N N . LEU A 1 254 ? -37.211 -2.348 51.576 1.00 74.12 254 LEU A N 1
ATOM 1745 C CA . LEU A 1 254 ? -37.131 -3.088 50.310 1.00 74.12 254 LEU A CA 1
ATOM 1746 C C . LEU A 1 254 ? -36.303 -2.346 49.249 1.00 74.12 254 LEU A C 1
ATOM 1748 O O . LEU A 1 254 ? -35.508 -2.978 48.561 1.00 74.12 254 LEU A O 1
ATOM 1752 N N . VAL A 1 255 ? -36.426 -1.018 49.151 1.00 75.62 255 VAL A N 1
ATOM 1753 C CA . VAL A 1 255 ? -35.598 -0.188 48.257 1.00 75.62 255 VAL A CA 1
ATOM 1754 C C . VAL A 1 255 ? -34.127 -0.208 48.680 1.00 75.62 255 VAL A C 1
ATOM 1756 O O . VAL A 1 255 ? -33.261 -0.323 47.818 1.00 75.62 255 VAL A O 1
ATOM 1759 N N . LEU A 1 256 ? -33.824 -0.164 49.982 1.00 71.62 256 LEU A N 1
ATOM 1760 C CA . LEU A 1 256 ? -32.450 -0.278 50.487 1.00 71.62 256 LEU A CA 1
ATOM 1761 C C . LEU A 1 256 ? -31.850 -1.673 50.255 1.00 71.62 256 LEU A C 1
ATOM 1763 O O . LEU A 1 256 ? -30.686 -1.770 49.879 1.00 71.62 256 LEU A O 1
ATOM 1767 N N . LEU A 1 257 ? -32.631 -2.744 50.423 1.00 77.12 257 LEU A N 1
ATOM 1768 C CA . LEU A 1 257 ? -32.197 -4.113 50.120 1.00 77.12 257 LEU A CA 1
ATOM 1769 C C . LEU A 1 257 ? -31.973 -4.317 48.615 1.00 77.12 257 LEU A C 1
ATOM 1771 O O . LEU A 1 257 ? -30.964 -4.898 48.227 1.00 77.12 257 LEU A O 1
ATOM 1775 N N . PHE A 1 258 ? -32.860 -3.788 47.769 1.00 79.00 258 PHE A N 1
ATOM 1776 C CA . PHE A 1 258 ? -32.703 -3.796 46.313 1.00 79.00 258 PHE A CA 1
ATOM 1777 C C . PHE A 1 258 ? -31.457 -3.010 45.875 1.00 79.00 258 PHE A C 1
ATOM 1779 O O . PHE A 1 258 ? -30.631 -3.535 45.135 1.00 79.00 258 PHE A O 1
ATOM 1786 N N . ALA A 1 259 ? -31.269 -1.788 46.382 1.00 72.44 259 ALA A N 1
ATOM 1787 C CA . ALA A 1 259 ? -30.089 -0.974 46.092 1.00 72.44 259 ALA A CA 1
ATOM 1788 C C . ALA A 1 259 ? -28.791 -1.625 46.604 1.00 72.44 259 ALA A C 1
ATOM 1790 O O . ALA A 1 259 ? -27.778 -1.591 45.910 1.00 72.44 259 ALA A O 1
ATOM 1791 N N . GLY A 1 260 ? -28.826 -2.264 47.778 1.00 77.12 260 GLY A N 1
ATOM 1792 C CA . GLY A 1 260 ? -27.706 -3.032 48.323 1.00 77.12 260 GLY A CA 1
ATOM 1793 C C . GLY A 1 260 ? -27.356 -4.258 47.476 1.00 77.12 260 GLY A C 1
ATOM 1794 O O . GLY A 1 260 ? -26.183 -4.484 47.195 1.00 77.12 260 GLY A O 1
ATOM 1795 N N . TRP A 1 261 ? -28.358 -5.008 47.003 1.00 90.19 261 TRP A N 1
ATOM 1796 C CA . TRP A 1 261 ? -28.158 -6.148 46.103 1.00 90.19 261 TRP A CA 1
ATOM 1797 C C . TRP A 1 261 ? -27.591 -5.716 44.747 1.00 90.19 261 TRP A C 1
ATOM 1799 O O . TRP A 1 261 ? -26.581 -6.255 44.300 1.00 90.19 261 TRP A O 1
ATOM 1809 N N . VAL A 1 262 ? -28.179 -4.694 44.118 1.00 86.75 262 VAL A N 1
ATOM 1810 C CA . VAL A 1 262 ? -27.689 -4.141 42.846 1.00 86.75 262 VAL A CA 1
ATOM 1811 C C . VAL A 1 262 ? -26.279 -3.566 43.009 1.00 86.75 262 VAL A C 1
ATOM 1813 O O . VAL A 1 262 ? -25.429 -3.802 42.154 1.00 86.75 262 VAL A O 1
ATOM 1816 N N . GLY A 1 263 ? -25.979 -2.891 44.123 1.00 80.94 263 GLY A N 1
ATOM 1817 C CA . GLY A 1 263 ? -24.630 -2.424 44.455 1.00 80.94 263 GLY A CA 1
ATOM 1818 C C . GLY A 1 263 ? -23.626 -3.569 44.628 1.00 80.94 263 GLY A C 1
ATOM 1819 O O . GLY A 1 263 ? -22.525 -3.503 44.089 1.00 80.94 263 GLY A O 1
ATOM 1820 N N . TRP A 1 264 ? -24.020 -4.657 45.296 1.00 90.19 264 TRP A N 1
ATOM 1821 C CA . TRP A 1 264 ? -23.199 -5.861 45.457 1.00 90.19 264 TRP A CA 1
ATOM 1822 C C . TRP A 1 264 ? -22.921 -6.563 44.119 1.00 90.19 264 TRP A C 1
ATOM 1824 O O . TRP A 1 264 ? -21.765 -6.856 43.815 1.00 90.19 264 TRP A O 1
ATOM 1834 N N . ARG A 1 265 ? -23.938 -6.749 43.266 1.00 93.31 265 ARG A N 1
ATOM 1835 C CA . ARG A 1 265 ? -23.757 -7.282 41.901 1.00 93.31 265 ARG A CA 1
ATOM 1836 C C . ARG A 1 265 ? -22.916 -6.336 41.028 1.00 93.31 265 ARG A C 1
ATOM 1838 O O . ARG A 1 265 ? -22.073 -6.803 40.271 1.00 93.31 265 ARG A O 1
ATOM 1845 N N . THR A 1 266 ? -23.047 -5.015 41.190 1.00 88.94 266 THR A N 1
ATOM 1846 C CA . THR A 1 266 ? -22.177 -4.024 40.518 1.00 88.94 266 THR A CA 1
ATOM 1847 C C . THR A 1 266 ? -20.718 -4.155 40.964 1.00 88.94 266 THR A C 1
ATOM 1849 O O . THR A 1 266 ? -19.821 -4.108 40.128 1.00 88.94 266 THR A O 1
ATOM 1852 N N . TYR A 1 267 ? -20.464 -4.367 42.259 1.00 91.12 267 TYR A N 1
ATOM 1853 C CA . TYR A 1 267 ? -19.116 -4.597 42.787 1.00 91.12 267 TYR A CA 1
ATOM 1854 C C . TYR A 1 267 ? -18.505 -5.914 42.281 1.00 91.12 267 TYR A C 1
ATOM 1856 O O . TYR A 1 267 ? -17.332 -5.933 41.910 1.00 91.12 267 TYR A O 1
ATOM 1864 N N . GLN A 1 268 ? -19.297 -6.989 42.198 1.00 91.44 268 GLN A N 1
ATOM 1865 C CA . GLN A 1 268 ? -18.867 -8.253 41.588 1.00 91.44 268 GLN A CA 1
ATOM 1866 C C . GLN A 1 268 ? -18.484 -8.063 40.113 1.00 91.44 268 GLN A C 1
ATOM 1868 O O . GLN A 1 268 ? -17.378 -8.435 39.728 1.00 91.44 268 GLN A O 1
ATOM 1873 N N . ALA A 1 269 ? -19.337 -7.401 39.320 1.00 90.88 269 ALA A N 1
ATOM 1874 C CA . ALA A 1 269 ? -19.051 -7.086 37.920 1.00 90.88 269 ALA A CA 1
ATOM 1875 C C . ALA A 1 269 ? -17.781 -6.232 37.759 1.00 90.88 269 ALA A C 1
ATOM 1877 O O . ALA A 1 269 ? -16.937 -6.541 36.924 1.00 90.88 269 ALA A O 1
ATOM 1878 N N . TYR A 1 270 ? -17.613 -5.191 38.583 1.00 91.25 270 TYR A N 1
ATOM 1879 C CA . TYR A 1 270 ? -16.413 -4.350 38.584 1.00 91.25 270 TYR A CA 1
ATOM 1880 C C . TYR A 1 270 ? -15.141 -5.154 38.879 1.00 91.25 270 TYR A C 1
ATOM 1882 O O . TYR A 1 270 ? -14.143 -4.996 38.179 1.00 91.25 270 TYR A O 1
ATOM 1890 N N . ARG A 1 271 ? -15.168 -6.029 39.894 1.00 93.62 271 ARG A N 1
ATOM 1891 C CA . ARG A 1 271 ? -14.002 -6.844 40.250 1.00 93.62 271 ARG A CA 1
ATOM 1892 C C . ARG A 1 271 ? -13.634 -7.803 39.119 1.00 93.62 271 ARG A C 1
ATOM 1894 O O . ARG A 1 271 ? -12.489 -7.800 38.686 1.00 93.62 271 ARG A O 1
ATOM 1901 N N . ALA A 1 272 ? -14.607 -8.550 38.608 1.00 91.12 272 ALA A N 1
ATOM 1902 C CA . ALA A 1 272 ? -14.387 -9.515 37.538 1.00 91.12 272 ALA A CA 1
ATOM 1903 C C . ALA A 1 272 ? -13.903 -8.837 36.235 1.00 91.12 272 ALA A C 1
ATOM 1905 O O . ALA A 1 272 ? -12.981 -9.323 35.588 1.00 91.12 272 ALA A O 1
ATOM 1906 N N . LEU A 1 273 ? -14.410 -7.639 35.907 1.00 89.75 273 LEU A N 1
ATOM 1907 C CA . LEU A 1 273 ? -13.890 -6.818 34.803 1.00 89.75 273 LEU A CA 1
ATOM 1908 C C . LEU A 1 273 ? -12.463 -6.293 35.039 1.00 89.75 273 LEU A C 1
ATOM 1910 O O . LEU A 1 273 ? -11.686 -6.192 34.091 1.00 89.75 273 LEU A O 1
ATOM 1914 N N . SER A 1 274 ? -12.100 -5.973 36.283 1.00 90.25 274 SER A N 1
ATOM 1915 C CA . SER A 1 274 ? -10.735 -5.584 36.664 1.00 90.25 274 SER A CA 1
ATOM 1916 C C . SER A 1 274 ? -9.765 -6.760 36.502 1.00 90.25 274 SER A C 1
ATOM 1918 O O . SER A 1 274 ? -8.695 -6.614 35.913 1.00 90.25 274 SER A O 1
ATOM 1920 N N . ASP A 1 275 ? -10.161 -7.948 36.961 1.00 89.44 275 ASP A N 1
ATOM 1921 C CA . ASP A 1 275 ? -9.369 -9.174 36.848 1.00 89.44 275 ASP A CA 1
ATOM 1922 C C . ASP A 1 275 ? -9.226 -9.614 35.370 1.00 89.44 275 ASP A C 1
ATOM 1924 O O . ASP A 1 275 ? -8.118 -9.923 34.925 1.00 89.44 275 ASP A O 1
ATOM 1928 N N . ALA A 1 276 ? -10.282 -9.477 34.558 1.00 85.50 276 ALA A N 1
ATOM 1929 C CA . ALA A 1 276 ? -10.231 -9.623 33.099 1.00 85.50 276 ALA A CA 1
ATOM 1930 C C . ALA A 1 276 ? -9.263 -8.625 32.422 1.00 85.50 276 ALA A C 1
ATOM 1932 O O . ALA A 1 276 ? -8.435 -9.019 31.598 1.00 85.50 276 ALA A O 1
ATOM 1933 N N . ALA A 1 277 ? -9.309 -7.336 32.779 1.00 86.25 277 ALA A N 1
ATOM 1934 C CA . ALA A 1 277 ? -8.409 -6.319 32.223 1.00 86.25 277 ALA A CA 1
ATOM 1935 C C . ALA A 1 277 ? -6.930 -6.573 32.584 1.00 86.25 277 ALA A C 1
ATOM 1937 O O . ALA A 1 277 ? -6.032 -6.337 31.764 1.00 86.25 277 ALA A O 1
ATOM 1938 N N . ASN A 1 278 ? -6.673 -7.116 33.778 1.00 87.94 278 ASN A N 1
ATOM 1939 C CA . ASN A 1 278 ? -5.349 -7.584 34.179 1.00 87.94 278 ASN A CA 1
ATOM 1940 C C . ASN A 1 278 ? -4.884 -8.762 33.305 1.00 87.94 278 ASN A C 1
ATOM 1942 O O . ASN A 1 278 ? -3.741 -8.753 32.850 1.00 87.94 278 ASN A O 1
ATOM 1946 N N . GLN A 1 279 ? -5.759 -9.730 32.999 1.00 86.81 279 GLN A N 1
ATOM 1947 C CA . GLN A 1 279 ? -5.420 -10.854 32.112 1.00 86.81 279 GLN A CA 1
ATOM 1948 C C . GLN A 1 279 ? -5.158 -10.431 30.664 1.00 86.81 279 GLN A C 1
ATOM 1950 O O . GLN A 1 279 ? -4.194 -10.905 30.070 1.00 86.81 279 GLN A O 1
ATOM 1955 N N . VAL A 1 280 ? -5.920 -9.481 30.110 1.00 83.69 280 VAL A N 1
ATOM 1956 C CA . VAL A 1 280 ? -5.613 -8.899 28.787 1.00 83.69 280 VAL A CA 1
ATOM 1957 C C . VAL A 1 280 ? -4.217 -8.265 28.784 1.00 83.69 280 VAL A C 1
ATOM 1959 O O . VAL A 1 280 ? -3.459 -8.441 27.833 1.00 83.69 280 VAL A O 1
ATOM 1962 N N . THR A 1 281 ? -3.840 -7.582 29.867 1.00 83.69 281 THR A N 1
ATOM 1963 C CA . THR A 1 281 ? -2.513 -6.956 30.001 1.00 83.69 281 THR A CA 1
ATOM 1964 C C . THR A 1 281 ? -1.391 -8.000 30.130 1.00 83.69 281 THR A C 1
ATOM 1966 O O . THR A 1 281 ? -0.315 -7.813 29.563 1.00 83.69 281 THR A O 1
ATOM 1969 N N . GLN A 1 282 ? -1.635 -9.126 30.813 1.00 83.06 282 GLN A N 1
ATOM 1970 C CA . GLN A 1 282 ? -0.693 -10.255 30.868 1.00 83.06 282 GLN A CA 1
ATOM 1971 C C . GLN A 1 282 ? -0.548 -10.940 29.504 1.00 83.06 282 GLN A C 1
ATOM 1973 O O . GLN A 1 282 ? 0.575 -11.154 29.058 1.00 83.06 282 GLN A O 1
ATOM 1978 N N . LEU A 1 283 ? -1.653 -11.188 28.795 1.00 78.25 283 LEU A N 1
ATOM 1979 C CA . LEU A 1 283 ? -1.654 -11.773 27.452 1.00 78.25 283 LEU A CA 1
ATOM 1980 C C . LEU A 1 283 ? -0.877 -10.898 26.450 1.00 78.25 283 LEU A C 1
ATOM 1982 O O . LEU A 1 283 ? -0.040 -11.412 25.713 1.00 78.25 283 LEU A O 1
ATOM 1986 N N . GLN A 1 284 ? -1.061 -9.572 26.490 1.00 76.94 284 GLN A N 1
ATOM 1987 C CA . GLN A 1 284 ? -0.238 -8.618 25.731 1.00 76.94 284 GLN A CA 1
ATOM 1988 C C . GLN A 1 284 ? 1.250 -8.676 26.134 1.00 76.94 284 GLN A C 1
ATOM 1990 O O . GLN A 1 284 ? 2.126 -8.539 25.286 1.00 76.94 284 GLN A O 1
ATOM 1995 N N . GLY A 1 285 ? 1.556 -8.917 27.413 1.00 73.06 285 GLY A N 1
ATOM 1996 C CA . GLY A 1 285 ? 2.923 -9.103 27.909 1.00 73.06 285 GLY A CA 1
ATOM 1997 C C . GLY A 1 285 ? 3.585 -10.429 27.507 1.00 73.06 285 GLY A C 1
ATOM 1998 O O . GLY A 1 285 ? 4.816 -10.476 27.431 1.00 73.06 285 GLY A O 1
ATOM 1999 N N . SER A 1 286 ? 2.797 -11.475 27.237 1.00 69.38 286 SER A N 1
ATOM 2000 C CA . SER A 1 286 ? 3.260 -12.793 26.771 1.00 69.38 286 SER A CA 1
ATOM 2001 C C . SER A 1 286 ? 3.366 -12.909 25.247 1.00 69.38 286 SER A C 1
ATOM 2003 O O . SER A 1 286 ? 4.096 -13.765 24.758 1.00 69.38 286 SER A O 1
ATOM 2005 N N . ILE A 1 287 ? 2.694 -12.040 24.484 1.00 67.06 287 ILE A N 1
ATOM 2006 C CA . ILE A 1 287 ? 2.792 -11.976 23.017 1.00 67.06 287 ILE A CA 1
ATOM 2007 C C . ILE A 1 287 ? 3.738 -10.824 22.638 1.00 67.06 287 ILE A C 1
ATOM 2009 O O . ILE A 1 287 ? 3.322 -9.776 22.149 1.00 67.06 287 ILE A O 1
ATOM 2013 N N . ARG A 1 288 ? 5.045 -11.006 22.883 1.00 58.53 288 ARG A N 1
ATOM 2014 C CA . ARG A 1 288 ? 6.080 -10.017 22.493 1.00 58.53 288 ARG A CA 1
ATOM 2015 C C . ARG A 1 288 ? 6.476 -10.085 21.012 1.00 58.53 288 ARG A C 1
ATOM 2017 O O . ARG A 1 288 ? 7.151 -9.189 20.517 1.00 58.53 288 ARG A O 1
ATOM 2024 N N . GLY A 1 289 ? 6.034 -11.126 20.314 1.00 58.81 289 GLY A N 1
ATOM 2025 C CA . GLY A 1 289 ? 6.197 -11.346 18.881 1.00 58.81 289 GLY A CA 1
ATOM 2026 C C . GLY A 1 289 ? 5.643 -12.721 18.503 1.00 58.81 289 GLY A C 1
ATOM 2027 O O . GLY A 1 289 ? 5.475 -13.571 19.372 1.00 58.81 289 GLY A O 1
ATOM 2028 N N . VAL A 1 290 ? 5.368 -12.956 17.216 1.00 57.34 290 VAL A N 1
ATOM 2029 C CA . VAL A 1 290 ? 4.794 -14.236 16.737 1.00 57.34 290 VAL A CA 1
ATOM 2030 C C . VAL A 1 290 ? 5.769 -15.416 16.902 1.00 57.34 290 VAL A C 1
ATOM 2032 O O . VAL A 1 290 ? 5.341 -16.561 16.980 1.00 57.34 290 VAL A O 1
ATOM 2035 N N . ALA A 1 291 ? 7.076 -15.148 16.990 1.00 57.91 291 ALA A N 1
ATOM 2036 C CA . ALA A 1 291 ? 8.106 -16.175 17.168 1.00 57.91 291 ALA A CA 1
ATOM 2037 C C . ALA A 1 291 ? 8.220 -16.713 18.612 1.00 57.91 291 ALA A C 1
ATOM 2039 O O . ALA A 1 291 ? 8.558 -17.879 18.789 1.00 57.91 291 ALA A O 1
ATOM 2040 N N . ASP A 1 292 ? 7.914 -15.892 19.624 1.00 66.69 292 ASP A N 1
ATOM 2041 C CA . ASP A 1 292 ? 8.223 -16.153 21.042 1.00 66.69 292 ASP A CA 1
ATOM 2042 C C . ASP A 1 292 ? 6.954 -16.182 21.922 1.00 66.69 292 ASP A C 1
ATOM 2044 O O . ASP A 1 292 ? 6.901 -15.578 22.997 1.00 66.69 292 ASP A O 1
ATOM 2048 N N . ILE A 1 293 ? 5.891 -16.845 21.455 1.00 75.19 293 ILE A N 1
ATOM 2049 C CA . ILE A 1 293 ? 4.628 -16.958 22.204 1.00 75.19 293 ILE A CA 1
ATOM 2050 C C . ILE A 1 293 ? 4.723 -18.084 23.243 1.00 75.19 293 ILE A C 1
ATOM 2052 O O . ILE A 1 293 ? 4.792 -19.264 22.900 1.00 75.19 293 ILE A O 1
ATOM 2056 N N . ASP A 1 294 ? 4.615 -17.733 24.527 1.00 82.88 294 ASP A N 1
ATOM 2057 C CA . ASP A 1 294 ? 4.358 -18.697 25.606 1.00 82.88 294 ASP A CA 1
ATOM 2058 C C . ASP A 1 294 ? 2.898 -19.182 25.529 1.00 82.88 294 ASP A C 1
ATOM 2060 O O . ASP A 1 294 ? 1.993 -18.631 26.162 1.00 82.88 294 ASP A O 1
ATOM 2064 N N . VAL A 1 295 ? 2.658 -20.200 24.695 1.00 84.81 295 VAL A N 1
ATOM 2065 C CA . VAL A 1 295 ? 1.322 -20.769 24.451 1.00 84.81 295 VAL A CA 1
ATOM 2066 C C . VAL A 1 295 ? 0.675 -21.328 25.731 1.00 84.81 295 VAL A C 1
ATOM 2068 O O . VAL A 1 295 ? -0.514 -21.064 25.924 1.00 84.81 295 VAL A O 1
ATOM 2071 N N . PRO A 1 296 ? 1.377 -22.055 26.630 1.00 87.06 296 PRO A N 1
ATOM 2072 C CA . PRO A 1 296 ? 0.823 -22.451 27.927 1.00 87.06 296 PRO A CA 1
ATOM 2073 C C . PRO A 1 296 ? 0.312 -21.272 28.764 1.00 87.06 296 PRO A C 1
ATOM 2075 O O . PRO A 1 296 ? -0.846 -21.296 29.188 1.00 87.06 296 PRO A O 1
ATOM 2078 N N . SER A 1 297 ? 1.121 -20.224 28.962 1.00 86.00 297 SER A N 1
ATOM 2079 C CA . SER A 1 297 ? 0.700 -19.052 29.743 1.00 86.00 297 SER A CA 1
ATOM 2080 C C . SER A 1 297 ? -0.406 -18.264 29.040 1.00 86.00 297 SER A C 1
ATOM 2082 O O . SER A 1 297 ? -1.364 -17.847 29.686 1.00 86.00 297 SER A O 1
ATOM 2084 N N . ALA A 1 298 ? -0.340 -18.114 27.714 1.00 86.44 298 ALA A N 1
ATOM 2085 C CA . ALA A 1 298 ? -1.386 -17.456 26.935 1.00 86.44 298 ALA A CA 1
ATOM 2086 C C . ALA A 1 298 ? -2.732 -18.195 27.046 1.00 86.44 298 ALA A C 1
ATOM 2088 O O . ALA A 1 298 ? -3.754 -17.563 27.315 1.00 86.44 298 ALA A O 1
ATOM 2089 N N . ARG A 1 299 ? -2.746 -19.533 26.926 1.00 88.94 299 ARG A N 1
ATOM 2090 C CA . ARG A 1 299 ? -3.962 -20.350 27.109 1.00 88.94 299 ARG A CA 1
ATOM 2091 C C . ARG A 1 299 ? -4.505 -20.251 28.540 1.00 88.94 299 ARG A C 1
ATOM 2093 O O . ARG A 1 299 ? -5.719 -20.170 28.710 1.00 88.94 299 ARG A O 1
ATOM 2100 N N . ALA A 1 300 ? -3.638 -20.181 29.554 1.00 90.19 300 ALA A N 1
ATOM 2101 C CA . ALA A 1 300 ? -4.051 -19.951 30.940 1.00 90.19 300 ALA A CA 1
ATOM 2102 C C . ALA A 1 300 ? -4.693 -18.563 31.143 1.00 90.19 300 ALA A C 1
ATOM 2104 O O . ALA A 1 300 ? -5.773 -18.472 31.724 1.00 90.19 300 ALA A O 1
ATOM 2105 N N . SER A 1 301 ? -4.090 -17.492 30.613 1.00 88.88 301 SER A N 1
ATOM 2106 C CA . SER A 1 301 ? -4.675 -16.144 30.668 1.00 88.88 301 SER A CA 1
ATOM 2107 C C . SER A 1 301 ? -6.002 -16.041 29.911 1.00 88.88 301 SER A C 1
ATOM 2109 O O . SER A 1 301 ? -6.906 -15.360 30.390 1.00 88.88 301 SER A O 1
ATOM 2111 N N . VAL A 1 302 ? -6.165 -16.740 28.778 1.00 90.56 302 VAL A N 1
ATOM 2112 C CA . VAL A 1 302 ? -7.449 -16.803 28.050 1.00 90.56 302 VAL A CA 1
ATOM 2113 C C . VAL A 1 302 ? -8.524 -17.525 28.870 1.00 90.56 302 VAL A C 1
ATOM 2115 O O . VAL A 1 302 ? -9.646 -17.031 28.935 1.00 90.56 302 VAL A O 1
ATOM 2118 N N . ALA A 1 303 ? -8.195 -18.625 29.555 1.00 93.62 303 ALA A N 1
ATOM 2119 C CA . ALA A 1 303 ? -9.144 -19.317 30.432 1.00 93.62 303 ALA A CA 1
ATOM 2120 C C . ALA A 1 303 ? -9.597 -18.432 31.613 1.00 93.62 303 ALA A C 1
ATOM 2122 O O . ALA A 1 303 ? -10.793 -18.255 31.830 1.00 93.62 303 ALA A O 1
ATOM 2123 N N . VAL A 1 304 ? -8.662 -17.783 32.321 1.00 92.25 304 VAL A N 1
ATOM 2124 C CA . VAL A 1 304 ? -9.011 -16.875 33.434 1.00 92.25 304 VAL A CA 1
ATOM 2125 C C . VAL A 1 304 ? -9.780 -15.641 32.940 1.00 92.25 304 VAL A C 1
ATOM 2127 O O . VAL A 1 304 ? -10.648 -15.133 33.650 1.00 92.25 304 VAL A O 1
ATOM 2130 N N . LEU A 1 305 ? -9.508 -15.165 31.720 1.00 91.38 305 LEU A N 1
ATOM 2131 C CA . LEU A 1 305 ? -10.273 -14.097 31.071 1.00 91.38 305 LEU A CA 1
ATOM 2132 C C . LEU A 1 305 ? -11.724 -14.520 30.777 1.00 91.38 305 LEU A C 1
ATOM 2134 O O . LEU A 1 305 ? -12.623 -13.713 30.999 1.00 91.38 305 LEU A O 1
ATOM 2138 N N . GLN A 1 306 ? -11.949 -15.759 30.328 1.00 95.19 306 GLN A N 1
ATOM 2139 C CA . GLN A 1 306 ? -13.282 -16.337 30.094 1.00 95.19 306 GLN A CA 1
ATOM 2140 C C . GLN A 1 306 ? -14.071 -16.520 31.398 1.00 95.19 306 GLN A C 1
ATOM 2142 O O . GLN A 1 306 ? -15.212 -16.070 31.495 1.00 95.19 306 GLN A O 1
ATOM 2147 N N . ASP A 1 307 ? -13.456 -17.090 32.438 1.00 96.00 307 ASP A N 1
ATOM 2148 C CA .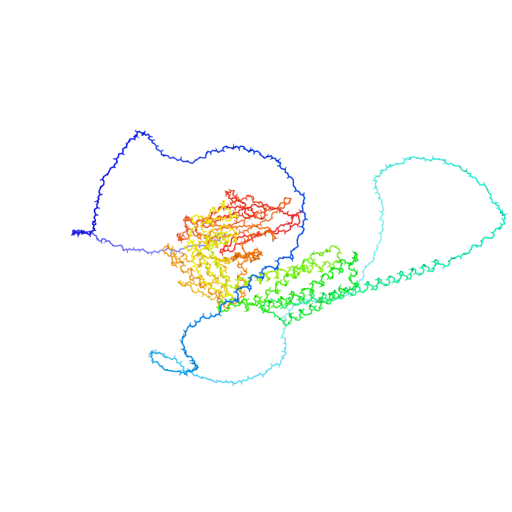 ASP A 1 307 ? -14.099 -17.220 33.753 1.00 96.00 307 ASP A CA 1
ATOM 2149 C C . ASP A 1 307 ? -14.486 -15.836 34.314 1.00 96.00 307 ASP A C 1
ATOM 2151 O O . ASP A 1 307 ? -15.618 -15.622 34.751 1.00 96.00 307 ASP A O 1
ATOM 2155 N N . SER A 1 308 ? -13.573 -14.860 34.226 1.00 93.62 308 SER A N 1
ATOM 2156 C CA . SER A 1 308 ? -13.796 -13.489 34.713 1.00 93.62 308 SER A CA 1
ATOM 2157 C C . SER A 1 308 ? -14.854 -12.726 33.904 1.00 93.62 308 SER A C 1
ATOM 2159 O O . SER A 1 308 ? -15.612 -11.930 34.464 1.00 93.62 308 SER A O 1
ATOM 2161 N N . SER A 1 309 ? -14.940 -12.937 32.588 1.00 94.06 309 SER A N 1
ATOM 2162 C CA . SER A 1 309 ? -15.965 -12.294 31.760 1.00 94.06 309 SER A CA 1
ATOM 2163 C C . SER A 1 309 ? -17.349 -12.892 32.010 1.00 94.06 309 SER A C 1
ATOM 2165 O O . SER A 1 309 ? -18.313 -12.143 32.197 1.00 94.06 309 SER A O 1
ATOM 2167 N N . SER A 1 310 ? -17.421 -14.218 32.134 1.00 96.44 310 SER A N 1
ATOM 2168 C CA . SER A 1 310 ? -18.641 -14.959 32.449 1.00 96.44 310 SER A CA 1
ATOM 2169 C C . SER A 1 310 ? -19.184 -14.567 33.828 1.00 96.44 310 SER A C 1
ATOM 2171 O O . SER A 1 310 ? -20.380 -14.296 33.973 1.00 96.44 310 SER A O 1
ATOM 2173 N N . ASP A 1 311 ? -18.313 -14.387 34.829 1.00 95.31 311 ASP A N 1
ATOM 2174 C CA . ASP A 1 311 ? -18.704 -13.871 36.147 1.00 95.31 311 ASP A CA 1
ATOM 2175 C C . ASP A 1 311 ? -19.264 -12.438 36.073 1.00 95.31 311 ASP A C 1
ATOM 2177 O O . ASP A 1 311 ? -20.280 -12.135 36.711 1.00 95.31 311 ASP A O 1
ATOM 2181 N N . ALA A 1 312 ? -18.675 -11.557 35.254 1.00 94.00 312 ALA A N 1
ATOM 2182 C CA . ALA A 1 312 ? -19.192 -10.204 35.031 1.00 94.00 312 ALA A CA 1
ATOM 2183 C C . ALA A 1 312 ? -20.548 -10.198 34.294 1.00 94.00 312 ALA A C 1
ATOM 2185 O O . ALA A 1 312 ? -21.439 -9.397 34.616 1.00 94.00 312 ALA A O 1
ATOM 2186 N N . VAL A 1 313 ? -20.749 -11.105 33.333 1.00 96.31 313 VAL A N 1
ATOM 2187 C CA . VAL A 1 313 ? -22.040 -11.294 32.656 1.00 96.31 313 VAL A CA 1
ATOM 2188 C C . VAL A 1 313 ? -23.074 -11.889 33.612 1.00 96.31 313 VAL A C 1
ATOM 2190 O O . VAL A 1 313 ? -24.212 -11.413 33.637 1.00 96.31 313 VAL A O 1
ATOM 2193 N N . SER A 1 314 ? -22.710 -12.841 34.477 1.00 96.62 314 SER A N 1
ATOM 2194 C CA . SER A 1 314 ? -23.605 -13.365 35.521 1.00 96.62 314 SER A CA 1
ATOM 2195 C C . SER A 1 314 ? -24.034 -12.248 36.480 1.00 96.62 314 SER A C 1
ATOM 2197 O O . SER A 1 314 ? -25.223 -12.089 36.778 1.00 96.62 314 SER A O 1
ATOM 2199 N N . ALA A 1 315 ? -23.080 -11.418 36.914 1.00 93.75 315 ALA A N 1
ATOM 2200 C CA . ALA A 1 315 ? -23.303 -10.299 37.816 1.00 93.75 315 ALA A CA 1
ATOM 2201 C C . ALA A 1 315 ? -24.300 -9.284 37.238 1.00 93.75 315 ALA A C 1
ATOM 2203 O O . ALA A 1 315 ? -25.258 -8.903 37.913 1.00 93.75 315 ALA A O 1
ATOM 2204 N N . THR A 1 316 ? -24.122 -8.908 35.970 1.00 94.88 316 THR A N 1
ATOM 2205 C CA . THR A 1 316 ? -24.947 -7.899 35.289 1.00 94.88 316 THR A CA 1
ATOM 2206 C C . THR A 1 316 ? -26.248 -8.441 34.684 1.00 94.88 316 THR A C 1
ATOM 2208 O O . THR A 1 316 ? -27.151 -7.654 34.404 1.00 94.88 316 THR A O 1
ATOM 2211 N N . SER A 1 317 ? -26.406 -9.755 34.489 1.00 93.44 317 SER A N 1
ATOM 2212 C CA . SER A 1 317 ? -27.648 -10.360 33.965 1.00 93.44 317 SER A CA 1
ATOM 2213 C C . SER A 1 317 ? -28.691 -10.707 35.040 1.00 93.44 317 SER A C 1
ATOM 2215 O O . SER A 1 317 ? -29.819 -11.069 34.695 1.00 93.44 317 SER A O 1
ATOM 2217 N N . ASP A 1 318 ? -28.353 -10.533 36.322 1.00 94.50 318 ASP A N 1
ATOM 2218 C CA . ASP A 1 318 ? -29.243 -10.705 37.478 1.00 94.50 318 ASP A CA 1
ATOM 2219 C C . ASP A 1 318 ? -30.602 -9.975 37.302 1.00 94.50 318 ASP A C 1
ATOM 2221 O O . ASP A 1 318 ? -30.624 -8.818 36.868 1.00 94.50 318 ASP A O 1
ATOM 2225 N N . PRO A 1 319 ? -31.754 -10.591 37.649 1.00 94.06 319 PRO A N 1
ATOM 2226 C CA . PRO A 1 319 ? -33.072 -9.989 37.419 1.00 94.06 319 PRO A CA 1
ATOM 2227 C C . PRO A 1 319 ? -33.287 -8.622 38.085 1.00 94.06 319 PRO A C 1
ATOM 2229 O O . PRO A 1 319 ? -33.945 -7.755 37.507 1.00 94.06 319 PRO A O 1
ATOM 2232 N N . PHE A 1 320 ? -32.727 -8.402 39.277 1.00 92.75 320 PHE A N 1
ATOM 2233 C CA . PHE A 1 320 ? -32.827 -7.131 39.994 1.00 92.75 320 PHE A CA 1
ATOM 2234 C C . PHE A 1 320 ? -31.870 -6.089 39.403 1.00 92.75 320 PHE A C 1
ATOM 2236 O O . PHE A 1 320 ? -32.251 -4.927 39.260 1.00 92.75 320 PHE A O 1
ATOM 2243 N N . TYR A 1 321 ? -30.673 -6.505 38.973 1.00 94.12 321 TYR A N 1
ATOM 2244 C CA . TYR A 1 321 ? -29.759 -5.656 38.202 1.00 94.12 321 TYR A CA 1
ATOM 2245 C C . TYR A 1 321 ? -30.420 -5.174 36.903 1.00 94.12 321 TYR A C 1
ATOM 2247 O O . TYR A 1 321 ? -30.472 -3.973 36.635 1.00 94.12 321 TYR A O 1
ATOM 2255 N N . ARG A 1 322 ? -31.024 -6.088 36.131 1.00 93.00 322 ARG A N 1
ATOM 2256 C CA . ARG A 1 322 ? -31.752 -5.751 34.896 1.00 93.00 322 ARG A CA 1
ATOM 2257 C C . ARG A 1 322 ? -32.944 -4.833 35.166 1.00 93.00 322 ARG A C 1
ATOM 2259 O O . ARG A 1 322 ? -33.123 -3.873 34.423 1.00 93.00 322 ARG A O 1
ATOM 2266 N N . ALA A 1 323 ? -33.696 -5.032 36.250 1.00 92.56 323 ALA A N 1
ATOM 2267 C CA . ALA A 1 323 ? -34.750 -4.095 36.654 1.00 92.56 323 ALA A CA 1
ATOM 2268 C C . ALA A 1 323 ? -34.207 -2.682 36.965 1.00 92.56 323 ALA A C 1
ATOM 2270 O O . ALA A 1 323 ? -34.850 -1.686 36.631 1.00 92.56 323 ALA A O 1
ATOM 2271 N N . ALA A 1 324 ? -33.009 -2.573 37.548 1.00 91.81 324 ALA A N 1
ATOM 2272 C CA . ALA A 1 324 ? -32.371 -1.290 37.838 1.00 91.81 324 ALA A CA 1
ATOM 2273 C C . ALA A 1 324 ? -31.853 -0.550 36.586 1.00 91.81 324 ALA A C 1
ATOM 2275 O O . ALA A 1 324 ? -31.785 0.681 36.610 1.00 91.81 324 ALA A O 1
ATOM 2276 N N . THR A 1 325 ? -31.569 -1.247 35.473 1.00 92.38 325 THR A N 1
ATOM 2277 C CA . THR A 1 325 ? -31.164 -0.606 34.196 1.00 92.38 325 THR A CA 1
ATOM 2278 C C . THR A 1 325 ? -32.221 0.344 33.608 1.00 92.38 325 THR A C 1
ATOM 2280 O O . THR A 1 325 ? -31.889 1.202 32.797 1.00 92.38 325 THR A O 1
ATOM 2283 N N . VAL A 1 326 ? -33.480 0.250 34.053 1.00 92.69 326 VAL A N 1
ATOM 2284 C CA . VAL A 1 326 ? -34.609 1.078 33.579 1.00 92.69 326 VAL A CA 1
ATOM 2285 C C . VAL A 1 326 ? -34.724 2.418 34.338 1.00 92.69 326 VAL A C 1
ATOM 2287 O O . VAL A 1 326 ? -35.482 3.303 33.945 1.00 92.69 326 VAL A O 1
ATOM 2290 N N . LEU A 1 327 ? -33.983 2.612 35.437 1.00 91.94 327 LEU A N 1
ATOM 2291 C CA . LEU A 1 327 ? -34.079 3.818 36.272 1.00 91.94 327 LEU A CA 1
ATOM 2292 C C . LEU A 1 327 ? -33.402 5.030 35.592 1.00 91.94 327 LEU A C 1
ATOM 2294 O O . LEU A 1 327 ? -32.206 4.946 35.330 1.00 91.94 327 LEU A O 1
ATOM 2298 N N . PRO A 1 328 ? -34.054 6.196 35.390 1.00 84.56 328 PRO A N 1
ATOM 2299 C CA . PRO A 1 328 ? -33.514 7.239 34.498 1.00 84.56 328 PRO A CA 1
ATOM 2300 C C . PRO A 1 328 ? -32.162 7.865 34.892 1.00 84.56 328 PRO A C 1
ATOM 2302 O O . PRO A 1 328 ? -31.517 8.482 34.055 1.00 84.56 328 PRO A O 1
ATOM 2305 N N . TRP A 1 329 ? -31.737 7.729 36.154 1.00 81.19 329 TRP A N 1
ATOM 2306 C CA . TRP A 1 329 ? -30.529 8.368 36.707 1.00 81.19 329 TRP A CA 1
ATOM 2307 C C . TRP A 1 329 ? -29.364 7.381 36.903 1.00 81.19 329 TRP A C 1
ATOM 2309 O O . TRP A 1 329 ? -28.199 7.758 36.852 1.00 81.19 329 TRP A O 1
ATOM 2319 N N . VAL A 1 330 ? -29.679 6.106 37.153 1.00 87.31 330 VAL A N 1
ATOM 2320 C CA . VAL A 1 330 ? -28.705 5.044 37.486 1.00 87.31 330 VAL A CA 1
ATOM 2321 C C . VAL A 1 330 ? -28.625 4.006 36.364 1.00 87.31 330 VAL A C 1
ATOM 2323 O O . VAL A 1 330 ? -27.567 3.442 36.098 1.00 87.31 330 VAL A O 1
ATOM 2326 N N . GLY A 1 331 ? -29.734 3.803 35.658 1.00 91.75 331 GLY A N 1
ATOM 2327 C CA . GLY A 1 331 ? -29.913 2.816 34.608 1.00 91.75 331 GLY A CA 1
ATOM 2328 C C . GLY A 1 331 ? -28.927 2.915 33.445 1.00 91.75 331 GLY A C 1
ATOM 2329 O O . GLY A 1 331 ? -28.346 1.883 33.117 1.00 91.75 331 GLY A O 1
ATOM 2330 N N . PRO A 1 332 ? -28.632 4.108 32.882 1.00 93.88 332 PRO A N 1
ATOM 2331 C CA . PRO A 1 332 ? -27.607 4.256 31.844 1.00 93.88 332 PRO A CA 1
ATOM 2332 C C . PRO A 1 332 ? -26.230 3.738 32.279 1.00 93.88 332 PRO A C 1
ATOM 2334 O O . PRO A 1 332 ? -25.547 3.072 31.507 1.00 93.88 332 PRO A O 1
ATOM 2337 N N . ASN A 1 333 ? -25.857 3.955 33.544 1.00 93.75 333 ASN A N 1
ATOM 2338 C CA . ASN A 1 333 ? -24.581 3.502 34.099 1.00 93.75 333 ASN A CA 1
ATOM 2339 C C . ASN A 1 333 ? -24.538 1.977 34.284 1.00 93.75 333 ASN A C 1
ATOM 2341 O O . ASN A 1 333 ? -23.549 1.345 33.924 1.00 93.75 333 ASN A O 1
ATOM 2345 N N . LEU A 1 334 ? -25.622 1.371 34.779 1.00 94.31 334 LEU A N 1
ATOM 2346 C CA . LEU A 1 334 ? -25.731 -0.091 34.891 1.00 94.31 334 LEU A CA 1
ATOM 2347 C C . LEU A 1 334 ? -25.815 -0.770 33.513 1.00 94.31 334 LEU A C 1
ATOM 2349 O O . LEU A 1 334 ? -25.232 -1.830 33.308 1.00 94.31 334 LEU A O 1
ATOM 2353 N N . SER A 1 335 ? -26.490 -0.139 32.549 1.00 94.44 335 SER A N 1
ATOM 2354 C CA . SER A 1 335 ? -26.563 -0.594 31.156 1.00 94.44 335 SER A CA 1
ATOM 2355 C C . SER A 1 335 ? -25.194 -0.528 30.467 1.00 94.44 335 SER A C 1
ATOM 2357 O O . SER A 1 335 ? -24.807 -1.471 29.784 1.00 94.44 335 SER A O 1
ATOM 2359 N N . ALA A 1 336 ? -24.404 0.523 30.716 1.00 94.00 336 ALA A N 1
ATOM 2360 C CA . ALA A 1 336 ? -23.029 0.616 30.225 1.00 94.00 336 ALA A CA 1
ATOM 2361 C C . ALA A 1 336 ? -22.120 -0.472 30.828 1.00 94.00 336 ALA A C 1
ATOM 2363 O O . ALA A 1 336 ? -21.381 -1.118 30.092 1.00 94.00 336 ALA A O 1
ATOM 2364 N N . ILE A 1 337 ? -22.212 -0.742 32.138 1.00 94.50 337 ILE A N 1
ATOM 2365 C CA . ILE A 1 337 ? -21.446 -1.821 32.794 1.00 94.50 337 ILE A CA 1
ATOM 2366 C C . ILE A 1 337 ? -21.864 -3.206 32.263 1.00 94.50 337 ILE A C 1
ATOM 2368 O O . ILE A 1 337 ? -21.001 -4.038 31.986 1.00 94.50 337 ILE A O 1
ATOM 2372 N N . GLN A 1 338 ? -23.164 -3.444 32.050 1.00 94.69 338 GLN A N 1
ATOM 2373 C CA . GLN A 1 338 ? -23.669 -4.653 31.382 1.00 94.69 338 GLN A CA 1
ATOM 2374 C C . GLN A 1 338 ? -23.143 -4.774 29.943 1.00 94.69 338 GLN A C 1
ATOM 2376 O O . GLN A 1 338 ? -22.718 -5.854 29.536 1.00 94.69 338 GLN A O 1
ATOM 2381 N N . GLY A 1 339 ? -23.124 -3.670 29.191 1.00 94.19 339 GLY A N 1
ATOM 2382 C CA . GLY A 1 339 ? -22.574 -3.612 27.839 1.00 94.19 339 GLY A CA 1
ATOM 2383 C C . GLY A 1 339 ? -21.080 -3.933 27.799 1.00 94.19 339 GLY A C 1
ATOM 2384 O O . GLY A 1 339 ? -20.660 -4.707 26.944 1.00 94.19 339 GLY A O 1
ATOM 2385 N N . ILE A 1 340 ? -20.287 -3.410 28.741 1.00 94.00 340 ILE A N 1
ATOM 2386 C CA . ILE A 1 340 ? -18.865 -3.752 28.895 1.00 94.00 340 ILE A CA 1
ATOM 2387 C C . ILE A 1 340 ? -18.713 -5.256 29.172 1.00 94.00 340 ILE A C 1
ATOM 2389 O O . ILE A 1 340 ? -17.984 -5.926 28.444 1.00 94.00 340 ILE A O 1
ATOM 2393 N N . ALA A 1 341 ? -19.441 -5.805 30.154 1.00 95.25 341 ALA A N 1
ATOM 2394 C CA . ALA A 1 341 ? -19.382 -7.228 30.505 1.00 95.25 341 ALA A CA 1
ATOM 2395 C C . ALA A 1 341 ? -19.677 -8.140 29.303 1.00 95.25 341 ALA A C 1
ATOM 2397 O O . ALA A 1 341 ? -18.838 -8.954 28.935 1.00 95.25 341 ALA A O 1
ATOM 2398 N N . GLN A 1 342 ? -20.802 -7.922 28.616 1.00 95.19 342 GLN A N 1
ATOM 2399 C CA . GLN A 1 342 ? -21.199 -8.674 27.413 1.00 95.19 342 GLN A CA 1
ATOM 2400 C C . GLN A 1 342 ? -20.234 -8.518 26.226 1.00 95.19 342 GLN A C 1
ATOM 2402 O O . GLN A 1 342 ? -20.328 -9.254 25.245 1.00 95.19 342 GLN A O 1
ATOM 2407 N N . THR A 1 343 ? -19.346 -7.524 26.261 1.00 95.19 343 THR A N 1
ATOM 2408 C CA . THR A 1 343 ? -18.379 -7.255 25.191 1.00 95.19 343 THR A CA 1
ATOM 2409 C C . THR A 1 343 ? -17.042 -7.915 25.483 1.00 95.19 343 THR A C 1
ATOM 2411 O O . THR A 1 343 ? -16.510 -8.599 24.617 1.00 95.19 343 THR A O 1
ATOM 2414 N N . VAL A 1 344 ? -16.543 -7.806 26.717 1.00 93.81 344 VAL A N 1
ATOM 2415 C CA . VAL A 1 344 ? -15.369 -8.570 27.167 1.00 93.81 344 VAL A CA 1
ATOM 2416 C C . VAL A 1 344 ? -15.631 -10.080 27.060 1.00 93.81 344 VAL A C 1
ATOM 2418 O O . VAL A 1 344 ? -14.730 -10.817 26.677 1.00 93.81 344 VAL A O 1
ATOM 2421 N N . ASP A 1 345 ? -16.867 -10.522 27.309 1.00 95.25 345 ASP A N 1
ATOM 2422 C CA . ASP A 1 345 ? -17.284 -11.929 27.249 1.00 95.25 345 ASP A CA 1
ATOM 2423 C C . ASP A 1 345 ? -17.414 -12.500 25.828 1.00 95.25 345 ASP A C 1
ATOM 2425 O O . ASP A 1 345 ? -16.927 -13.594 25.545 1.00 95.25 345 ASP A O 1
ATOM 2429 N N . GLY A 1 346 ? -17.975 -11.733 24.885 1.00 93.00 346 GLY A N 1
ATOM 2430 C CA . GLY A 1 346 ? -17.968 -12.129 23.470 1.00 93.00 346 GLY A CA 1
ATOM 2431 C C . GLY A 1 346 ? -16.541 -12.313 22.941 1.00 93.00 346 GLY A C 1
ATOM 2432 O O . GLY A 1 346 ? -16.238 -13.296 22.263 1.00 93.00 346 GLY A O 1
ATOM 2433 N N . LEU A 1 347 ? -15.638 -11.404 23.319 1.00 92.62 347 LEU A N 1
ATOM 2434 C CA . LEU A 1 347 ? -14.236 -11.403 22.895 1.00 92.62 347 LEU A CA 1
ATOM 2435 C C . LEU A 1 347 ? -13.392 -12.480 23.594 1.00 92.62 347 LEU A C 1
ATOM 2437 O O . LEU A 1 347 ? -12.495 -13.036 22.961 1.00 92.62 347 LEU A O 1
ATOM 2441 N N . SER A 1 348 ? -13.662 -12.799 24.865 1.00 94.00 348 SER A N 1
ATOM 2442 C CA . SER A 1 348 ? -12.945 -13.852 25.599 1.00 94.00 348 SER A CA 1
ATOM 2443 C C . SER A 1 348 ? -13.243 -15.239 25.025 1.00 94.00 348 SER A C 1
ATOM 2445 O O . SER A 1 348 ? -12.332 -16.057 24.901 1.00 94.00 348 SER A O 1
ATOM 2447 N N . HIS A 1 349 ? -14.490 -15.492 24.618 1.00 93.12 349 HIS A N 1
ATOM 2448 C CA . HIS A 1 349 ? -14.928 -16.780 24.081 1.00 93.12 349 HIS A CA 1
ATOM 2449 C C . HIS A 1 349 ? -14.745 -16.944 22.563 1.00 93.12 349 HIS A C 1
ATOM 2451 O O . HIS A 1 349 ? -14.763 -18.079 22.090 1.00 93.12 349 HIS A O 1
ATOM 2457 N N . THR A 1 350 ? -14.537 -15.864 21.798 1.00 90.44 350 THR A N 1
ATOM 2458 C CA . THR A 1 350 ? -14.328 -15.935 20.334 1.00 90.44 350 THR A CA 1
ATOM 2459 C C . THR A 1 350 ? -12.964 -15.389 19.902 1.00 90.44 350 THR A C 1
ATOM 2461 O O . THR A 1 350 ? -12.083 -16.161 19.531 1.00 90.44 350 THR A O 1
ATOM 2464 N N . THR A 1 351 ? -12.752 -14.075 19.983 1.00 90.88 351 THR A N 1
ATOM 2465 C CA . THR A 1 351 ? -11.550 -13.383 19.496 1.00 90.88 351 THR A CA 1
ATOM 2466 C C . THR A 1 351 ? -10.258 -13.857 20.162 1.00 90.88 351 THR A C 1
ATOM 2468 O O . THR A 1 351 ? -9.270 -14.082 19.469 1.00 90.88 351 THR A O 1
ATOM 2471 N N . ALA A 1 352 ? -10.242 -14.026 21.486 1.00 89.06 352 ALA A N 1
ATOM 2472 C CA . ALA A 1 352 ? -9.038 -14.401 22.226 1.00 89.06 352 ALA A CA 1
ATOM 2473 C C . ALA A 1 352 ? -8.496 -15.807 21.867 1.00 89.06 352 ALA A C 1
ATOM 2475 O O . ALA A 1 352 ? -7.311 -15.897 21.535 1.00 89.06 352 ALA A O 1
ATOM 2476 N N . PRO A 1 353 ? -9.301 -16.895 21.861 1.00 89.06 353 PRO A N 1
ATOM 2477 C CA . PRO A 1 353 ? -8.827 -18.201 21.401 1.00 89.06 353 PRO A CA 1
ATOM 2478 C C . PRO A 1 353 ? -8.536 -18.226 19.894 1.00 89.06 353 PRO A C 1
ATOM 2480 O O . PRO A 1 353 ? -7.519 -18.791 19.502 1.00 89.06 353 PRO A O 1
ATOM 2483 N N . ALA A 1 354 ? -9.355 -17.568 19.061 1.00 89.75 354 ALA A N 1
ATOM 2484 C CA . ALA A 1 354 ? -9.138 -17.494 17.612 1.00 89.75 354 ALA A CA 1
ATOM 2485 C C . ALA A 1 354 ? -7.785 -16.859 17.248 1.00 89.75 354 ALA A C 1
ATOM 2487 O O . ALA A 1 354 ? -7.050 -17.387 16.416 1.00 89.75 354 ALA A O 1
ATOM 2488 N N . LEU A 1 355 ? -7.421 -15.750 17.901 1.00 86.56 355 LEU A N 1
ATOM 2489 C CA . LEU A 1 355 ? -6.127 -15.097 17.696 1.00 86.56 355 LEU A CA 1
ATOM 2490 C C . LEU A 1 355 ? -4.953 -15.945 18.188 1.00 86.56 355 LEU A C 1
ATOM 2492 O O . LEU A 1 355 ? -3.906 -15.954 17.544 1.00 86.56 355 LEU A O 1
ATOM 2496 N N . LEU A 1 356 ? -5.116 -16.663 19.301 1.00 86.69 356 LEU A N 1
ATOM 2497 C CA . LEU A 1 356 ? -4.063 -17.514 19.848 1.00 86.69 356 LEU A CA 1
ATOM 2498 C C . LEU A 1 356 ? -3.798 -18.738 18.960 1.00 86.69 356 LEU A C 1
ATOM 2500 O O . LEU A 1 356 ? -2.638 -19.041 18.694 1.00 86.69 356 LEU A O 1
ATOM 2504 N N . GLU A 1 357 ? -4.844 -19.394 18.450 1.00 87.31 357 GLU A N 1
ATOM 2505 C CA . GLU A 1 357 ? -4.692 -20.546 17.553 1.00 87.31 357 GLU A CA 1
ATOM 2506 C C . GLU A 1 357 ? -4.210 -20.124 16.153 1.00 87.31 357 GLU A C 1
ATOM 2508 O O . GLU A 1 357 ? -3.373 -20.795 15.547 1.00 87.31 357 GLU A O 1
ATOM 2513 N N . ALA A 1 358 ? -4.648 -18.963 15.651 1.00 86.62 358 ALA A N 1
ATOM 2514 C CA . ALA A 1 358 ? -4.112 -18.393 14.417 1.00 86.62 358 ALA A CA 1
ATOM 2515 C C . ALA A 1 358 ? -2.621 -18.033 14.546 1.00 86.62 358 ALA A C 1
ATOM 2517 O O . ALA A 1 358 ? -1.852 -18.304 13.625 1.00 86.62 358 ALA A O 1
ATOM 2518 N N . ALA A 1 359 ? -2.190 -17.479 15.685 1.00 82.62 359 ALA A N 1
ATOM 2519 C CA . ALA A 1 359 ? -0.794 -17.112 15.922 1.00 82.62 359 ALA A CA 1
ATOM 2520 C C . ALA A 1 359 ? 0.140 -18.324 16.109 1.00 82.62 359 ALA A C 1
ATOM 2522 O O . ALA A 1 359 ? 1.323 -18.226 15.789 1.00 82.62 359 ALA A O 1
ATOM 2523 N N . THR A 1 360 ? -0.367 -19.472 16.575 1.00 83.94 360 THR A N 1
ATOM 2524 C CA . THR A 1 360 ? 0.395 -20.736 16.609 1.00 83.94 360 THR A CA 1
ATOM 2525 C C . THR A 1 360 ? 0.366 -21.490 15.278 1.00 83.94 360 THR A C 1
ATOM 2527 O O . THR A 1 360 ? 1.301 -22.231 14.979 1.00 83.94 360 THR A O 1
ATOM 2530 N N . THR A 1 361 ? -0.670 -21.285 14.461 1.00 85.50 361 THR A N 1
ATOM 2531 C CA . THR A 1 361 ? -0.827 -21.914 13.139 1.00 85.50 361 THR A CA 1
ATOM 2532 C C . THR A 1 361 ? -0.037 -21.181 12.048 1.00 85.50 361 THR A C 1
ATOM 2534 O O . THR A 1 361 ? 0.666 -21.809 11.258 1.00 85.50 361 THR A O 1
ATOM 2537 N N . VAL A 1 362 ? -0.111 -19.847 12.005 1.00 84.44 362 VAL A N 1
ATOM 2538 C CA . VAL A 1 362 ? 0.501 -18.994 10.969 1.00 84.44 362 VAL A CA 1
ATOM 2539 C C . VAL A 1 362 ? 1.770 -18.329 11.516 1.00 84.44 362 VAL A C 1
ATOM 2541 O O . VAL A 1 362 ? 1.873 -17.110 11.644 1.00 84.44 362 VAL A O 1
ATOM 2544 N N . THR A 1 363 ? 2.757 -19.152 11.872 1.00 81.00 363 THR A N 1
ATOM 2545 C CA . THR A 1 363 ? 4.089 -18.670 12.277 1.00 81.00 363 THR A CA 1
ATOM 2546 C C . THR A 1 363 ? 4.978 -18.405 11.053 1.00 81.00 363 THR A C 1
ATOM 2548 O O . THR A 1 363 ? 4.807 -19.072 10.030 1.00 81.00 363 THR A O 1
ATOM 2551 N N . PRO A 1 364 ? 5.987 -17.512 11.130 1.00 76.56 364 PRO A N 1
ATOM 2552 C CA . PRO A 1 364 ? 6.949 -17.318 10.039 1.00 76.56 364 PRO A CA 1
ATOM 2553 C C . PRO A 1 364 ? 7.640 -18.620 9.611 1.00 76.56 364 PRO A C 1
ATOM 2555 O O . PRO A 1 364 ? 7.824 -18.853 8.422 1.00 76.56 364 PRO A O 1
ATOM 2558 N N . ALA A 1 365 ? 7.943 -19.509 10.566 1.00 77.00 365 ALA A N 1
ATOM 2559 C CA . ALA A 1 365 ? 8.519 -20.828 10.302 1.00 77.00 365 ALA A CA 1
ATOM 2560 C C . ALA A 1 365 ? 7.565 -21.761 9.528 1.00 77.00 365 ALA A C 1
ATOM 2562 O O . ALA A 1 365 ? 8.014 -22.507 8.662 1.00 77.00 365 ALA A O 1
ATOM 2563 N N . ALA A 1 366 ? 6.255 -21.697 9.793 1.00 80.19 366 ALA A N 1
ATOM 2564 C CA . ALA A 1 366 ? 5.244 -22.455 9.053 1.00 80.19 366 ALA A CA 1
ATOM 2565 C C . ALA A 1 366 ? 4.965 -21.898 7.643 1.00 80.19 366 ALA A C 1
ATOM 2567 O O . ALA A 1 366 ? 4.345 -22.590 6.841 1.00 80.19 366 ALA A O 1
ATOM 2568 N N . MET A 1 367 ? 5.408 -20.671 7.342 1.00 80.94 367 MET A N 1
ATOM 2569 C CA . MET A 1 367 ? 5.237 -20.002 6.043 1.00 80.94 367 MET A CA 1
ATOM 2570 C C . MET A 1 367 ? 6.468 -20.105 5.123 1.00 80.94 367 MET A C 1
ATOM 2572 O O . MET A 1 367 ? 6.385 -19.686 3.970 1.00 80.94 367 MET A O 1
ATOM 2576 N N . VAL A 1 368 ? 7.592 -20.666 5.595 1.00 78.62 368 VAL A N 1
ATOM 2577 C CA . VAL A 1 368 ? 8.805 -20.873 4.779 1.00 78.62 368 VAL A CA 1
ATOM 2578 C C . VAL A 1 368 ? 8.471 -21.738 3.550 1.00 78.62 368 VAL A C 1
ATOM 2580 O O . VAL A 1 368 ? 7.890 -22.815 3.723 1.00 78.62 368 VAL A O 1
ATOM 2583 N N . PRO A 1 369 ? 8.838 -21.329 2.318 1.00 77.19 369 PRO A N 1
ATOM 2584 C CA . PRO A 1 369 ? 8.567 -22.117 1.120 1.00 77.19 369 PRO A CA 1
ATOM 2585 C C . PRO A 1 369 ? 9.222 -23.505 1.161 1.00 77.19 369 PRO A C 1
ATOM 2587 O O . PRO A 1 369 ? 10.441 -23.642 1.259 1.00 77.19 369 PRO A O 1
ATOM 2590 N N . VAL A 1 370 ? 8.418 -24.559 1.012 1.00 75.00 370 VAL A N 1
ATOM 2591 C CA . VAL A 1 370 ? 8.898 -25.947 0.945 1.00 75.00 370 VAL A CA 1
ATOM 2592 C C . VAL A 1 370 ? 8.920 -26.380 -0.516 1.00 75.00 370 VAL A C 1
ATOM 2594 O O . VAL A 1 370 ? 7.890 -26.380 -1.185 1.00 75.00 370 VAL A O 1
ATOM 2597 N N . ASN A 1 371 ? 10.098 -26.736 -1.037 1.00 73.50 371 ASN A N 1
ATOM 2598 C CA . ASN A 1 371 ? 10.315 -27.086 -2.452 1.00 73.50 371 ASN A CA 1
ATOM 2599 C C . ASN A 1 371 ? 9.855 -26.004 -3.462 1.00 73.50 371 ASN A C 1
ATOM 2601 O O . ASN A 1 371 ? 9.537 -26.325 -4.606 1.00 73.50 371 ASN A O 1
ATOM 2605 N N . GLY A 1 372 ? 9.821 -24.727 -3.059 1.00 73.00 372 GLY A N 1
ATOM 2606 C CA . GLY A 1 372 ? 9.309 -23.619 -3.881 1.00 73.00 372 GLY A CA 1
ATOM 2607 C C . GLY A 1 372 ? 7.783 -23.439 -3.844 1.00 73.00 372 GLY A C 1
ATOM 2608 O O . GLY A 1 372 ? 7.234 -22.729 -4.688 1.00 73.00 372 GLY A O 1
ATOM 2609 N N . ALA A 1 373 ? 7.096 -24.068 -2.884 1.00 85.44 373 ALA A N 1
ATOM 2610 C CA . ALA A 1 373 ? 5.676 -23.861 -2.615 1.00 85.44 373 ALA A CA 1
ATOM 2611 C C . ALA A 1 373 ? 5.449 -23.217 -1.240 1.00 85.44 373 ALA A C 1
ATOM 2613 O O . ALA A 1 373 ? 5.966 -23.696 -0.230 1.00 85.44 373 ALA A O 1
ATOM 2614 N N . ILE A 1 374 ? 4.654 -22.146 -1.197 1.00 87.62 374 ILE A N 1
ATOM 2615 C CA . ILE A 1 374 ? 4.239 -21.488 0.050 1.00 87.62 374 ILE A CA 1
ATOM 2616 C C . ILE A 1 374 ? 3.189 -22.374 0.746 1.00 87.62 374 ILE A C 1
ATOM 2618 O O . ILE A 1 374 ? 2.192 -22.719 0.108 1.00 87.62 374 ILE A O 1
ATOM 2622 N N . PRO A 1 375 ? 3.344 -22.742 2.032 1.00 88.62 375 PRO A N 1
ATOM 2623 C CA . PRO A 1 375 ? 2.361 -23.574 2.727 1.00 88.62 375 PRO A CA 1
ATOM 2624 C C . PRO A 1 375 ? 0.998 -22.874 2.887 1.00 88.62 375 PRO A C 1
ATOM 2626 O O . PRO A 1 375 ? 0.804 -22.040 3.767 1.00 88.62 375 PRO A O 1
ATOM 2629 N N . VAL A 1 376 ? 0.017 -23.235 2.051 1.00 91.50 376 VAL A N 1
ATOM 2630 C CA . VAL A 1 376 ? -1.322 -22.604 2.058 1.00 91.50 376 VAL A CA 1
ATOM 2631 C C . VAL A 1 376 ? -2.242 -23.169 3.150 1.00 91.50 376 VAL A C 1
ATOM 2633 O O . VAL A 1 376 ? -3.116 -22.468 3.658 1.00 91.50 376 VAL A O 1
ATOM 2636 N N . ALA A 1 377 ? -2.043 -24.425 3.562 1.00 90.69 377 ALA A N 1
ATOM 2637 C CA . ALA A 1 377 ? -2.921 -25.105 4.522 1.00 90.69 377 ALA A CA 1
ATOM 2638 C C . ALA A 1 377 ? -3.063 -24.397 5.896 1.00 90.69 377 ALA A C 1
ATOM 2640 O O . ALA A 1 377 ? -4.194 -24.315 6.379 1.00 90.69 377 ALA A O 1
ATOM 2641 N N . PRO A 1 378 ? -2.005 -23.826 6.516 1.00 89.62 378 PRO A N 1
ATOM 2642 C CA . PRO A 1 378 ? -2.148 -23.065 7.760 1.00 89.62 378 PRO A CA 1
ATOM 2643 C C . PRO A 1 378 ? -2.957 -21.767 7.577 1.00 89.62 378 PRO A C 1
ATOM 2645 O O . PRO A 1 378 ? -3.733 -21.398 8.456 1.00 89.62 378 PRO A O 1
ATOM 2648 N N . LEU A 1 379 ? -2.838 -21.106 6.416 1.00 89.75 379 LEU A N 1
ATOM 2649 C CA . LEU A 1 379 ? -3.625 -19.911 6.082 1.00 89.75 379 LEU A CA 1
ATOM 2650 C C . LEU A 1 379 ? -5.116 -20.243 5.923 1.00 89.75 379 LEU A C 1
ATOM 2652 O O . LEU A 1 379 ? -5.962 -19.497 6.410 1.00 89.75 379 LEU A O 1
ATOM 2656 N N . VAL A 1 380 ? -5.442 -21.378 5.290 1.00 91.50 380 VAL A N 1
ATOM 2657 C CA . VAL A 1 380 ? -6.822 -21.893 5.193 1.00 91.50 380 VAL A CA 1
ATOM 2658 C C . VAL A 1 380 ? -7.380 -22.212 6.581 1.00 91.50 380 VAL A C 1
ATOM 2660 O O . VAL A 1 380 ? -8.493 -21.792 6.895 1.00 91.50 380 VAL A O 1
ATOM 2663 N N . ALA A 1 381 ? -6.609 -22.908 7.423 1.00 90.06 381 ALA A N 1
ATOM 2664 C CA . ALA A 1 381 ? -7.032 -23.293 8.769 1.00 90.06 381 ALA A CA 1
ATOM 2665 C C . ALA A 1 381 ? -7.380 -22.073 9.642 1.00 90.06 381 ALA A C 1
ATOM 2667 O O . ALA A 1 381 ? -8.471 -22.015 10.202 1.00 90.06 381 ALA A O 1
ATOM 2668 N N . ALA A 1 382 ? -6.508 -21.060 9.683 1.00 90.31 382 ALA A N 1
ATOM 2669 C CA . ALA A 1 382 ? -6.731 -19.843 10.466 1.00 90.31 382 ALA A CA 1
ATOM 2670 C C . ALA A 1 382 ? -7.798 -18.891 9.876 1.00 90.31 382 ALA A C 1
ATOM 2672 O O . ALA A 1 382 ? -8.216 -17.944 10.546 1.00 90.31 382 ALA A O 1
ATOM 2673 N N . SER A 1 383 ? -8.246 -19.101 8.631 1.00 90.75 383 SER A N 1
ATOM 2674 C CA . SER A 1 383 ? -9.061 -18.117 7.903 1.00 90.75 383 SER A CA 1
ATOM 2675 C C . SER A 1 383 ? -10.436 -17.865 8.516 1.00 90.75 383 SER A C 1
ATOM 2677 O O . SER A 1 383 ? -10.833 -16.708 8.673 1.00 90.75 383 SER A O 1
ATOM 2679 N N . ASN A 1 384 ? -11.162 -18.917 8.901 1.00 90.31 384 ASN A N 1
ATOM 2680 C CA . ASN A 1 384 ? -12.494 -18.760 9.495 1.00 90.31 384 ASN A CA 1
ATOM 2681 C C . ASN A 1 384 ? -12.431 -18.048 10.854 1.00 90.31 384 ASN A C 1
ATOM 2683 O O . ASN A 1 384 ? -13.274 -17.194 11.142 1.00 90.31 384 ASN A O 1
ATOM 2687 N N . ASP A 1 385 ? -11.407 -18.365 11.645 1.00 90.12 385 ASP A N 1
ATOM 2688 C CA . ASP A 1 385 ? -11.238 -17.893 13.017 1.00 90.12 385 ASP A CA 1
ATOM 2689 C C . ASP A 1 385 ? -10.786 -16.429 13.053 1.00 90.12 385 ASP A C 1
ATOM 2691 O O . ASP A 1 385 ? -11.396 -15.615 13.748 1.00 90.12 385 ASP A O 1
ATOM 2695 N N . LEU A 1 386 ? -9.814 -16.041 12.216 1.00 91.69 386 LEU A N 1
ATOM 2696 C CA . LEU A 1 386 ? -9.428 -14.635 12.038 1.00 91.69 386 LEU A CA 1
ATOM 2697 C C . LEU A 1 386 ? -10.605 -13.782 11.542 1.00 91.69 386 LEU A C 1
ATOM 2699 O O . LEU A 1 386 ? -10.849 -12.690 12.057 1.00 91.69 386 LEU A O 1
ATOM 2703 N N . GLN A 1 387 ? -11.390 -14.298 10.591 1.00 92.50 387 GLN A N 1
ATOM 2704 C CA . GLN A 1 387 ? -12.599 -13.621 10.120 1.00 92.50 387 GLN A CA 1
ATOM 2705 C C . GLN A 1 387 ? -13.710 -13.558 11.175 1.00 92.50 387 GLN A C 1
ATOM 2707 O O . GLN A 1 387 ? -14.546 -12.659 11.110 1.00 92.50 387 GLN A O 1
ATOM 2712 N N . ALA A 1 388 ? -13.798 -14.511 12.106 1.00 91.19 388 ALA A N 1
ATOM 2713 C CA . ALA A 1 388 ? -14.742 -14.456 13.225 1.00 91.19 388 ALA A CA 1
ATOM 2714 C C . ALA A 1 388 ? -14.304 -13.426 14.276 1.00 91.19 388 ALA A C 1
ATOM 2716 O O . ALA A 1 388 ? -15.124 -12.619 14.712 1.00 91.19 388 ALA A O 1
ATOM 2717 N N . ALA A 1 389 ? -13.009 -13.401 14.601 1.00 91.69 389 ALA A N 1
ATOM 2718 C CA . ALA A 1 389 ? -12.400 -12.461 15.533 1.00 91.69 389 ALA A CA 1
ATOM 2719 C C . ALA A 1 389 ? -12.613 -10.993 15.118 1.00 91.69 389 ALA A C 1
ATOM 2721 O O . ALA A 1 389 ? -13.072 -10.196 15.933 1.00 91.69 389 ALA A O 1
ATOM 2722 N N . ASP A 1 390 ? -12.345 -10.646 13.854 1.00 94.94 390 ASP A N 1
ATOM 2723 C CA . ASP A 1 390 ? -12.589 -9.305 13.287 1.00 94.94 390 ASP A CA 1
ATOM 2724 C C . ASP A 1 390 ? -14.079 -8.906 13.341 1.00 94.94 390 ASP A C 1
ATOM 2726 O O . ASP A 1 390 ? -14.426 -7.793 13.741 1.00 94.94 390 ASP A O 1
ATOM 2730 N N . ARG A 1 391 ? -14.994 -9.841 13.039 1.00 95.12 391 ARG A N 1
ATOM 2731 C CA . ARG A 1 391 ? -16.446 -9.596 13.112 1.00 95.12 391 ARG A CA 1
ATOM 2732 C C . ARG A 1 391 ? -16.938 -9.323 14.534 1.00 95.12 391 ARG A C 1
ATOM 2734 O O . ARG A 1 391 ? -17.755 -8.414 14.704 1.00 95.12 391 ARG A O 1
ATOM 2741 N N . GLU A 1 392 ? -16.459 -10.045 15.550 1.00 95.00 392 GLU A N 1
ATOM 2742 C CA . GLU A 1 392 ? -16.830 -9.732 16.940 1.00 95.00 392 GLU A CA 1
ATOM 2743 C C . GLU A 1 392 ? -16.183 -8.421 17.402 1.00 95.00 392 GLU A C 1
ATOM 2745 O O . GLU A 1 392 ? -16.866 -7.611 18.015 1.00 95.00 392 GLU A O 1
ATOM 2750 N N . VAL A 1 393 ? -14.929 -8.125 17.033 1.00 95.50 393 VAL A N 1
ATOM 2751 C CA . VAL A 1 393 ? -14.273 -6.840 17.362 1.00 95.50 393 VAL A CA 1
ATOM 2752 C C . VAL A 1 393 ? -14.999 -5.648 16.729 1.00 95.50 393 VAL A C 1
ATOM 2754 O O . VAL A 1 393 ? -15.255 -4.650 17.404 1.00 95.50 393 VAL A O 1
ATOM 2757 N N . SER A 1 394 ? -15.418 -5.757 15.467 1.00 95.81 394 SER A N 1
ATOM 2758 C CA . SER A 1 394 ? -16.230 -4.736 14.794 1.00 95.81 394 SER A CA 1
ATOM 2759 C C . SER A 1 394 ? -17.612 -4.569 15.449 1.00 95.81 394 SER A C 1
ATOM 2761 O O . SER A 1 394 ? -18.079 -3.445 15.670 1.00 95.81 394 SER A O 1
ATOM 2763 N N . THR A 1 395 ? -18.248 -5.677 15.846 1.00 96.31 395 THR A N 1
ATOM 2764 C CA . THR A 1 395 ? -19.540 -5.677 16.558 1.00 96.31 395 THR A CA 1
ATOM 2765 C C . THR A 1 395 ? -19.412 -5.061 17.955 1.00 96.31 395 THR A C 1
ATOM 2767 O O . THR A 1 395 ? -20.245 -4.246 18.353 1.00 96.31 395 THR A O 1
ATOM 2770 N N . ALA A 1 396 ? -18.342 -5.391 18.677 1.00 94.81 396 ALA A N 1
ATOM 2771 C CA . ALA A 1 396 ? -17.968 -4.843 19.973 1.00 94.81 396 ALA A CA 1
ATOM 2772 C C . ALA A 1 396 ? -17.740 -3.328 19.902 1.00 94.81 396 ALA A C 1
ATOM 2774 O O . ALA A 1 396 ? -18.336 -2.581 20.679 1.00 94.81 396 ALA A O 1
ATOM 2775 N N . LEU A 1 397 ? -16.940 -2.853 18.941 1.00 95.69 397 LEU A N 1
ATOM 2776 C CA . LEU A 1 397 ? -16.676 -1.424 18.756 1.00 95.69 397 LEU A CA 1
ATOM 2777 C C . LEU A 1 397 ? -17.957 -0.660 18.390 1.00 95.69 397 LEU A C 1
ATOM 2779 O O . LEU A 1 397 ? -18.233 0.395 18.963 1.00 95.69 397 LEU A O 1
ATOM 2783 N N . THR A 1 398 ? -18.795 -1.221 17.514 1.00 95.62 398 THR A N 1
ATOM 2784 C CA . THR A 1 398 ? -20.116 -0.656 17.177 1.00 95.62 398 THR A CA 1
ATOM 2785 C C . THR A 1 398 ? -21.027 -0.581 18.411 1.00 95.62 398 THR A C 1
ATOM 2787 O O . THR A 1 398 ? -21.678 0.436 18.653 1.00 95.62 398 THR A O 1
ATOM 2790 N N . ARG A 1 399 ? -21.037 -1.623 19.255 1.00 93.50 399 ARG A N 1
ATOM 2791 C CA . ARG A 1 399 ? -21.803 -1.653 20.512 1.00 93.50 399 ARG A CA 1
ATOM 2792 C C . ARG A 1 399 ? -21.310 -0.598 21.505 1.00 93.50 399 ARG A C 1
ATOM 2794 O O . ARG A 1 399 ? -22.132 0.060 22.135 1.00 93.50 399 ARG A O 1
ATOM 2801 N N . MET A 1 400 ? -19.994 -0.421 21.643 1.00 94.38 400 MET A N 1
ATOM 2802 C CA . MET A 1 400 ? -19.407 0.544 22.581 1.00 94.38 400 MET A CA 1
ATOM 2803 C C . MET A 1 400 ? -19.522 1.991 22.101 1.00 94.38 400 MET A C 1
ATOM 2805 O O . MET A 1 400 ? -19.770 2.874 22.919 1.00 94.38 400 MET A O 1
ATOM 2809 N N . THR A 1 401 ? -19.380 2.265 20.803 1.00 93.00 401 THR A N 1
ATOM 2810 C CA . THR A 1 401 ? -19.573 3.617 20.234 1.00 93.00 401 THR A CA 1
ATOM 2811 C C . THR A 1 401 ? -21.027 4.091 20.322 1.00 93.00 401 THR A C 1
ATOM 2813 O O . THR A 1 401 ? -21.262 5.287 20.466 1.00 93.00 401 THR A O 1
ATOM 2816 N N . GLY A 1 402 ? -21.996 3.169 20.339 1.00 92.56 402 GLY A N 1
ATOM 2817 C CA . GLY A 1 402 ? -23.412 3.463 20.587 1.00 92.56 402 GLY A CA 1
ATOM 2818 C C . GLY A 1 402 ? -23.776 3.860 22.029 1.00 92.56 402 GLY A C 1
ATOM 2819 O O . GLY A 1 402 ? -24.935 4.191 22.281 1.00 92.56 402 GLY A O 1
ATOM 2820 N N . ILE A 1 403 ? -22.835 3.834 22.983 1.00 92.06 403 ILE A N 1
ATOM 2821 C CA . ILE A 1 403 ? -23.081 4.250 24.373 1.00 92.06 403 ILE A CA 1
ATOM 2822 C C . ILE A 1 403 ? -22.864 5.764 24.512 1.00 92.06 403 ILE A C 1
ATOM 2824 O O . ILE A 1 403 ? -21.734 6.252 24.443 1.00 92.06 403 ILE A O 1
ATOM 2828 N N . ASP A 1 404 ? -23.939 6.507 24.791 1.00 89.19 404 ASP A N 1
ATOM 2829 C CA . ASP A 1 404 ? -23.852 7.920 25.172 1.00 89.19 404 ASP A CA 1
ATOM 2830 C C . ASP A 1 404 ? -23.103 8.075 26.506 1.00 89.19 404 ASP A C 1
ATOM 2832 O O . ASP A 1 404 ? -23.584 7.679 27.569 1.00 89.19 404 ASP A O 1
ATOM 2836 N N . ARG A 1 405 ? -21.910 8.677 26.441 1.00 91.56 405 ARG A N 1
ATOM 2837 C CA . ARG A 1 405 ? -21.050 8.927 27.605 1.00 91.56 405 ARG A CA 1
ATOM 2838 C C . ARG A 1 405 ? -21.449 10.166 28.414 1.00 91.56 405 ARG A C 1
ATOM 2840 O O . ARG A 1 405 ? -20.958 10.319 29.528 1.00 91.56 405 ARG A O 1
ATOM 2847 N N . SER A 1 406 ? -22.320 11.038 27.899 1.00 88.62 406 SER A N 1
ATOM 2848 C CA . SER A 1 406 ? -22.682 12.304 28.558 1.00 88.62 406 SER A CA 1
ATOM 2849 C C . SER A 1 406 ? -23.564 12.116 29.799 1.00 88.62 406 SER A C 1
ATOM 2851 O O . SER A 1 406 ? -23.447 12.875 30.759 1.00 88.62 406 SER A O 1
ATOM 2853 N N . GLY A 1 407 ? -24.394 11.066 29.818 1.00 86.00 407 GLY A N 1
ATOM 2854 C CA . GLY A 1 407 ? -25.215 10.665 30.968 1.00 86.00 407 GLY A CA 1
ATOM 2855 C C . GLY A 1 407 ? -24.523 9.726 31.969 1.00 86.00 407 GLY A C 1
ATOM 2856 O O . GLY A 1 407 ? -25.178 9.217 32.883 1.00 86.00 407 GLY A O 1
ATOM 2857 N N . LEU A 1 408 ? -23.226 9.447 31.798 1.00 92.62 408 LEU A N 1
ATOM 2858 C CA . LEU A 1 408 ? -22.479 8.503 32.633 1.00 92.62 408 LEU A CA 1
ATOM 2859 C C . LEU A 1 408 ? -21.677 9.209 33.733 1.00 92.62 408 LEU A C 1
ATOM 2861 O O . LEU A 1 408 ? -21.165 10.313 33.556 1.00 92.62 408 LEU A O 1
ATOM 2865 N N . VAL A 1 409 ? -21.509 8.542 34.877 1.00 93.44 409 VAL A N 1
ATOM 2866 C CA . VAL A 1 409 ? -20.573 8.997 35.914 1.00 93.44 409 VAL A CA 1
ATOM 2867 C C . VAL A 1 409 ? -19.137 8.809 35.425 1.00 93.44 409 VAL A C 1
ATOM 2869 O O . VAL A 1 409 ? -18.833 7.812 34.769 1.00 93.44 409 VAL A O 1
ATOM 2872 N N . GLY A 1 410 ? -18.243 9.740 35.774 1.00 91.81 410 GLY A N 1
ATOM 2873 C CA . GLY A 1 410 ? -16.869 9.814 35.252 1.00 91.81 410 GLY A CA 1
ATOM 2874 C C . GLY A 1 410 ? -16.125 8.471 35.131 1.00 91.81 410 GLY A C 1
ATOM 2875 O O . GLY A 1 410 ? -15.658 8.166 34.037 1.00 91.81 410 GLY A O 1
ATOM 2876 N N . PRO A 1 411 ? -16.073 7.621 36.179 1.00 90.56 411 PRO A N 1
ATOM 2877 C CA . PRO A 1 411 ? -15.415 6.313 36.100 1.00 90.56 411 PRO A CA 1
ATOM 2878 C C . PRO A 1 411 ? -16.013 5.353 35.058 1.00 90.56 411 PRO A C 1
ATOM 2880 O O . PRO A 1 411 ? -15.275 4.612 34.416 1.00 90.56 411 PRO A O 1
ATOM 2883 N N . VAL A 1 412 ? -17.336 5.374 34.849 1.00 91.75 412 VAL A N 1
ATOM 2884 C CA . VAL A 1 412 ? -18.007 4.525 33.846 1.00 91.75 412 VAL A CA 1
ATOM 2885 C C . VAL A 1 412 ? -17.813 5.109 32.444 1.00 91.75 412 VAL A C 1
ATOM 2887 O O . VAL A 1 412 ? -17.498 4.367 31.519 1.00 91.75 412 VAL A O 1
ATOM 2890 N N . ALA A 1 413 ? -17.897 6.436 32.290 1.00 92.88 413 ALA A N 1
ATOM 2891 C CA . ALA A 1 413 ? -17.569 7.120 31.035 1.00 92.88 413 ALA A CA 1
ATOM 2892 C C . ALA A 1 413 ? -16.119 6.842 30.585 1.00 92.88 413 ALA A C 1
ATOM 2894 O O . ALA A 1 413 ? -15.866 6.600 29.402 1.00 92.88 413 ALA A O 1
ATOM 2895 N N . GLN A 1 414 ? -15.183 6.836 31.540 1.00 92.06 414 GLN A N 1
ATOM 2896 C CA . GLN A 1 414 ? -13.774 6.518 31.325 1.00 92.06 414 GLN A CA 1
ATOM 2897 C C . GLN A 1 414 ? -13.569 5.044 30.954 1.00 92.06 414 GLN A C 1
ATOM 2899 O O . GLN A 1 414 ? -12.849 4.774 29.998 1.00 92.06 414 GLN A O 1
ATOM 2904 N N . ALA A 1 415 ? -14.226 4.104 31.643 1.00 89.19 415 ALA A N 1
ATOM 2905 C CA . ALA A 1 415 ? -14.139 2.677 31.324 1.00 89.19 415 ALA A CA 1
ATOM 2906 C C . ALA A 1 415 ? -14.696 2.349 29.924 1.00 89.19 415 ALA A C 1
ATOM 2908 O O . ALA A 1 415 ? -14.079 1.586 29.184 1.00 89.19 415 ALA A O 1
ATOM 2909 N N . VAL A 1 416 ? -15.816 2.972 29.525 1.00 93.38 416 VAL A N 1
ATOM 2910 C CA . VAL A 1 416 ? -16.345 2.867 28.151 1.00 93.38 416 VAL A CA 1
ATOM 2911 C C . VAL A 1 416 ? -15.335 3.421 27.142 1.00 93.38 416 VAL A C 1
ATOM 2913 O O . VAL A 1 416 ? -15.076 2.765 26.139 1.00 93.38 416 VAL A O 1
ATOM 2916 N N . GLY A 1 417 ? -14.727 4.584 27.412 1.00 92.06 417 GLY A N 1
ATOM 2917 C CA . GLY A 1 417 ? -13.682 5.159 26.555 1.00 92.06 417 GLY A CA 1
ATOM 2918 C C . GLY A 1 417 ? -12.472 4.239 26.389 1.00 92.06 417 GLY A C 1
ATOM 2919 O O . GLY A 1 417 ? -12.142 3.862 25.275 1.00 92.06 417 GLY A O 1
ATOM 2920 N N . GLN A 1 418 ? -11.887 3.773 27.493 1.00 90.19 418 GLN A N 1
ATOM 2921 C CA . GLN A 1 418 ? -10.724 2.878 27.471 1.00 90.19 418 GLN A CA 1
ATOM 2922 C C . GLN A 1 418 ? -10.992 1.553 26.741 1.00 90.19 418 GLN A C 1
ATOM 2924 O O . GLN A 1 418 ? -10.065 0.970 26.178 1.00 90.19 418 GLN A O 1
ATOM 2929 N N . LEU A 1 419 ? -12.242 1.069 26.732 1.00 89.94 419 LEU A N 1
ATOM 2930 C CA . LEU A 1 419 ? -12.631 -0.085 25.924 1.00 89.94 419 LEU A CA 1
ATOM 2931 C C . LEU A 1 419 ? -12.839 0.282 24.444 1.00 89.94 419 LEU A C 1
ATOM 2933 O O . LEU A 1 419 ? -12.409 -0.486 23.592 1.00 89.94 419 LEU A O 1
ATOM 2937 N N . GLN A 1 420 ? -13.425 1.441 24.116 1.00 94.00 420 GLN A N 1
ATOM 2938 C CA . GLN A 1 420 ? -13.492 1.951 22.732 1.00 94.00 420 GLN A CA 1
ATOM 2939 C C . GLN A 1 420 ? -12.085 2.079 22.119 1.00 94.00 420 GLN A C 1
ATOM 2941 O O . GLN A 1 420 ? -11.859 1.605 21.005 1.00 94.00 420 GLN A O 1
ATOM 2946 N N . ASP A 1 421 ? -11.133 2.642 22.868 1.00 91.56 421 ASP A N 1
ATOM 2947 C CA . ASP A 1 421 ? -9.740 2.819 22.444 1.00 91.56 421 ASP A CA 1
ATOM 2948 C C . ASP A 1 421 ? -9.078 1.449 22.183 1.00 91.56 421 ASP A C 1
ATOM 2950 O O . ASP A 1 421 ? -8.663 1.157 21.061 1.00 91.56 421 ASP A O 1
ATOM 2954 N N . LYS A 1 422 ? -9.106 0.541 23.174 1.00 88.75 422 LYS A N 1
ATOM 2955 C CA . LYS A 1 422 ? -8.566 -0.830 23.053 1.00 88.75 422 LYS A CA 1
ATOM 2956 C C . LYS A 1 422 ? -9.200 -1.646 21.921 1.00 88.75 422 LYS A C 1
ATOM 2958 O O . LYS A 1 422 ? -8.524 -2.479 21.321 1.00 88.75 422 LYS A O 1
ATOM 2963 N N . LEU A 1 423 ? -10.490 -1.451 21.640 1.00 92.62 423 LEU A N 1
ATOM 2964 C CA . LEU A 1 423 ? -11.177 -2.109 20.524 1.00 92.62 423 LEU A CA 1
ATOM 2965 C C . LEU A 1 423 ? -10.765 -1.531 19.171 1.00 92.62 423 LEU A C 1
ATOM 2967 O O . LEU A 1 423 ? -10.711 -2.277 18.198 1.00 92.62 423 LEU A O 1
ATOM 2971 N N . THR A 1 424 ? -10.433 -0.242 19.112 1.00 93.50 424 THR A N 1
ATOM 2972 C CA . THR A 1 424 ? -9.909 0.405 17.902 1.00 93.50 424 THR A CA 1
ATOM 2973 C C . THR A 1 424 ? -8.501 -0.115 17.586 1.00 93.50 424 THR A C 1
ATOM 2975 O O . THR A 1 424 ? -8.254 -0.543 16.458 1.00 93.50 424 THR A O 1
ATOM 2978 N N . ASP A 1 425 ? -7.617 -0.202 18.589 1.00 88.69 425 ASP A N 1
ATOM 2979 C CA . ASP A 1 425 ? -6.285 -0.824 18.461 1.00 88.69 425 ASP A CA 1
ATOM 2980 C C . ASP A 1 425 ? -6.384 -2.287 17.984 1.00 88.69 425 ASP A C 1
ATOM 2982 O O . ASP A 1 425 ? -5.670 -2.733 17.077 1.00 88.69 425 ASP A O 1
ATOM 2986 N N . LEU A 1 426 ? -7.311 -3.047 18.579 1.00 88.19 426 LEU A N 1
ATOM 2987 C CA . LEU A 1 426 ? -7.543 -4.447 18.238 1.00 88.19 426 LEU A CA 1
ATOM 2988 C C . LEU A 1 426 ? -8.149 -4.607 16.836 1.00 88.19 426 LEU A C 1
ATOM 2990 O O . LEU A 1 426 ? -7.768 -5.541 16.130 1.00 88.19 426 LEU A O 1
ATOM 2994 N N . GLN A 1 427 ? -9.026 -3.701 16.390 1.00 92.12 427 GLN A N 1
ATOM 2995 C CA . GLN A 1 427 ? -9.549 -3.695 15.017 1.00 92.12 427 GLN A CA 1
ATOM 2996 C C . GLN A 1 427 ? -8.442 -3.387 14.000 1.00 92.12 427 GLN A C 1
ATOM 2998 O O . GLN A 1 427 ? -8.350 -4.054 12.970 1.00 92.12 427 GLN A O 1
ATOM 3003 N N . GLY A 1 428 ? -7.542 -2.452 14.328 1.00 89.00 428 GLY A N 1
ATOM 3004 C CA . GLY A 1 428 ? -6.348 -2.146 13.534 1.00 89.00 428 GLY A CA 1
ATOM 3005 C C . GLY A 1 428 ? -5.394 -3.333 13.348 1.00 89.00 428 GLY A C 1
ATOM 3006 O O . GLY A 1 428 ? -4.592 -3.325 12.418 1.00 89.00 428 GLY A O 1
ATOM 3007 N N . THR A 1 429 ? -5.513 -4.374 14.179 1.00 85.50 429 THR A N 1
ATOM 3008 C CA . THR A 1 429 ? -4.742 -5.624 14.070 1.00 85.50 429 THR A CA 1
ATOM 3009 C C . THR A 1 429 ? -5.557 -6.759 13.430 1.00 85.50 429 THR A C 1
ATOM 3011 O O . THR A 1 429 ? -5.071 -7.457 12.540 1.00 85.50 429 THR A O 1
ATOM 3014 N N . THR A 1 430 ? -6.812 -6.944 13.855 1.00 89.94 430 THR A N 1
ATOM 3015 C CA . THR A 1 430 ? -7.687 -8.047 13.407 1.00 89.94 430 THR A CA 1
ATOM 3016 C C . THR A 1 430 ? -8.211 -7.863 11.986 1.00 89.94 430 THR A C 1
ATOM 3018 O O . THR A 1 430 ? -8.202 -8.829 11.226 1.00 89.94 430 THR A O 1
ATOM 3021 N N . GLY A 1 431 ? -8.584 -6.645 11.584 1.00 92.00 431 GLY A N 1
ATOM 3022 C CA . GLY A 1 431 ? -9.082 -6.353 10.235 1.00 92.00 431 GLY A CA 1
ATOM 3023 C C . GLY A 1 431 ? -8.079 -6.701 9.124 1.00 92.00 431 GLY A C 1
ATOM 3024 O O . GLY A 1 431 ? -8.429 -7.450 8.205 1.00 92.00 431 GLY A O 1
ATOM 3025 N N . PRO A 1 432 ? -6.812 -6.239 9.200 1.00 89.12 432 PRO A N 1
ATOM 3026 C CA . PRO A 1 432 ? -5.770 -6.640 8.255 1.00 89.12 432 PRO A CA 1
ATOM 3027 C C . PRO A 1 432 ? -5.514 -8.152 8.241 1.00 89.12 432 PRO A C 1
ATOM 3029 O O . PRO A 1 432 ? -5.419 -8.735 7.163 1.00 89.12 432 PRO A O 1
ATOM 3032 N N . ALA A 1 433 ? -5.468 -8.807 9.408 1.00 88.06 433 ALA A N 1
ATOM 3033 C CA . ALA A 1 433 ? -5.262 -10.254 9.496 1.00 88.06 433 ALA A CA 1
ATOM 3034 C C . ALA A 1 433 ? -6.416 -11.048 8.852 1.00 88.06 433 ALA A C 1
ATOM 3036 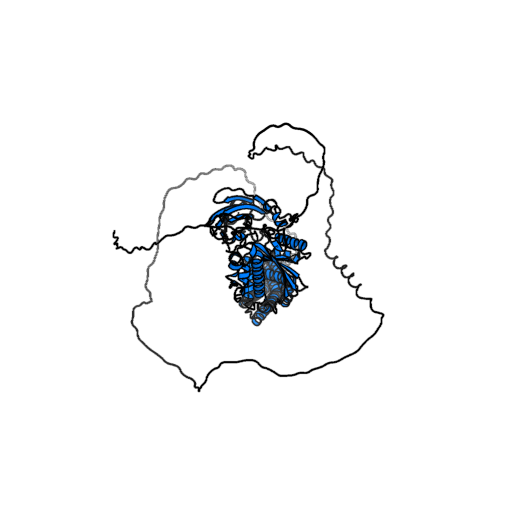O O . ALA A 1 433 ? -6.178 -11.947 8.045 1.00 88.06 433 ALA A O 1
ATOM 3037 N N . ALA A 1 434 ? -7.668 -10.675 9.133 1.00 91.94 434 ALA A N 1
ATOM 3038 C CA . ALA A 1 434 ? -8.857 -11.279 8.538 1.00 91.94 434 ALA A CA 1
ATOM 3039 C C . ALA A 1 434 ? -8.929 -11.067 7.018 1.00 91.94 434 ALA A C 1
ATOM 3041 O O . ALA A 1 434 ? -9.338 -11.973 6.292 1.00 91.94 434 ALA A O 1
ATOM 3042 N N . ARG A 1 435 ? -8.498 -9.901 6.517 1.00 93.06 435 ARG A N 1
ATOM 3043 C CA . ARG A 1 435 ? -8.382 -9.629 5.077 1.00 93.06 435 ARG A CA 1
ATOM 3044 C C . ARG A 1 435 ? -7.306 -10.484 4.414 1.00 93.06 435 ARG A C 1
ATOM 3046 O O . ARG A 1 435 ? -7.584 -11.101 3.389 1.00 93.06 435 ARG A O 1
ATOM 3053 N N . ILE A 1 436 ? -6.107 -10.560 4.995 1.00 90.12 436 ILE A N 1
ATOM 3054 C CA . ILE A 1 436 ? -5.032 -11.429 4.491 1.00 90.12 436 ILE A CA 1
ATOM 3055 C C . ILE A 1 436 ? -5.517 -12.880 4.445 1.00 90.12 436 ILE A C 1
ATOM 3057 O O . ILE A 1 436 ? -5.314 -13.555 3.442 1.00 90.12 436 ILE A O 1
ATOM 3061 N N . ALA A 1 437 ? -6.232 -13.345 5.471 1.00 90.25 437 ALA A N 1
ATOM 3062 C CA . ALA A 1 437 ? -6.731 -14.713 5.514 1.00 90.25 437 ALA A CA 1
ATOM 3063 C C . ALA A 1 437 ? -7.910 -14.993 4.553 1.00 90.25 437 ALA A C 1
ATOM 3065 O O . ALA A 1 437 ? -8.151 -16.156 4.229 1.00 90.25 437 ALA A O 1
ATOM 3066 N N . ARG A 1 438 ? -8.618 -13.965 4.053 1.00 90.88 438 ARG A N 1
ATOM 3067 C CA . ARG A 1 438 ? -9.545 -14.091 2.908 1.00 90.88 438 ARG A CA 1
ATOM 3068 C C . ARG A 1 438 ? -8.804 -14.144 1.572 1.00 90.88 438 ARG A C 1
ATOM 3070 O O . ARG A 1 438 ? -9.093 -15.009 0.752 1.00 90.88 438 ARG A O 1
ATOM 3077 N N . LEU A 1 439 ? -7.863 -13.225 1.354 1.00 94.50 439 LEU A N 1
ATOM 3078 C CA . LEU A 1 439 ? -7.168 -13.065 0.073 1.00 94.50 439 LEU A CA 1
ATOM 3079 C C . LEU A 1 439 ? -6.130 -14.166 -0.180 1.00 94.50 439 LEU A C 1
ATOM 3081 O O . LEU A 1 439 ? -6.146 -14.805 -1.230 1.00 94.50 439 LEU A O 1
ATOM 3085 N N . ALA A 1 440 ? -5.219 -14.394 0.767 1.00 93.19 440 ALA A N 1
ATOM 3086 C CA . ALA A 1 440 ? -4.012 -15.179 0.532 1.00 93.19 440 ALA A CA 1
ATOM 3087 C C . ALA A 1 440 ? -4.290 -16.633 0.107 1.00 93.19 440 ALA A C 1
ATOM 3089 O O . ALA A 1 440 ? -3.671 -17.056 -0.864 1.00 93.19 440 ALA A O 1
ATOM 3090 N N . PRO A 1 441 ? -5.230 -17.397 0.707 1.00 94.00 441 PRO A N 1
ATOM 3091 C CA . PRO A 1 441 ? -5.530 -18.746 0.224 1.00 94.00 441 PRO A CA 1
ATOM 3092 C C . PRO A 1 441 ? -6.049 -18.769 -1.219 1.00 94.00 441 PRO A C 1
ATOM 3094 O O . PRO A 1 441 ? -5.566 -19.548 -2.040 1.00 94.00 441 PRO A O 1
ATOM 3097 N N . ALA A 1 442 ? -6.986 -17.875 -1.550 1.00 94.44 442 ALA A N 1
ATOM 3098 C CA . ALA A 1 442 ? -7.594 -17.803 -2.876 1.00 94.44 442 ALA A CA 1
ATOM 3099 C C . ALA A 1 442 ? -6.585 -17.373 -3.954 1.00 94.44 442 ALA A C 1
ATOM 3101 O O . ALA A 1 442 ? -6.625 -17.900 -5.068 1.00 94.44 442 ALA A O 1
ATOM 3102 N N . MET A 1 443 ? -5.670 -16.453 -3.622 1.00 95.62 443 MET A N 1
ATOM 3103 C CA . MET A 1 443 ? -4.628 -15.956 -4.531 1.00 95.62 443 MET A CA 1
ATOM 3104 C C . MET A 1 443 ? -3.407 -16.889 -4.624 1.00 95.62 443 MET A C 1
ATOM 3106 O O . MET A 1 443 ? -2.738 -16.928 -5.653 1.00 95.62 443 MET A O 1
ATOM 3110 N N . LEU A 1 444 ? -3.149 -17.706 -3.596 1.00 95.38 444 LEU A N 1
ATOM 3111 C CA . LEU A 1 444 ? -2.186 -18.815 -3.640 1.00 95.38 444 LEU A CA 1
ATOM 3112 C C . LEU A 1 444 ? -2.772 -20.093 -4.274 1.00 95.38 444 LEU A C 1
ATOM 3114 O O . LEU A 1 444 ? -2.120 -21.137 -4.273 1.00 95.38 444 LEU A O 1
ATOM 3118 N N . GLY A 1 445 ? -3.983 -20.029 -4.834 1.00 96.06 445 GLY A N 1
ATOM 3119 C CA . GLY A 1 445 ? -4.584 -21.128 -5.587 1.00 96.06 445 GLY A CA 1
ATOM 3120 C C . GLY A 1 445 ? -5.019 -22.321 -4.735 1.00 96.06 445 GLY A C 1
ATOM 3121 O O . GLY A 1 445 ? -4.889 -23.456 -5.185 1.00 96.06 445 GLY A O 1
ATOM 3122 N N . ALA A 1 446 ? -5.530 -22.086 -3.519 1.00 94.94 446 ALA A N 1
ATOM 3123 C CA . ALA A 1 446 ? -6.104 -23.133 -2.662 1.00 94.94 446 ALA A CA 1
ATOM 3124 C C . ALA A 1 446 ? -7.278 -23.885 -3.322 1.00 94.94 446 ALA A C 1
ATOM 3126 O O . ALA A 1 446 ? -7.443 -25.080 -3.099 1.00 94.94 446 ALA A O 1
ATOM 3127 N N . ASP A 1 447 ? -8.066 -23.187 -4.145 1.00 92.81 447 ASP A N 1
ATOM 3128 C CA . ASP A 1 447 ? -9.205 -23.736 -4.895 1.00 92.81 447 ASP A CA 1
ATOM 3129 C C . ASP A 1 447 ? -8.838 -24.138 -6.343 1.00 92.81 447 ASP A C 1
ATOM 3131 O O . ASP A 1 447 ? -9.711 -24.502 -7.135 1.00 92.81 447 ASP A O 1
ATOM 3135 N N . GLY A 1 448 ? -7.550 -24.062 -6.706 1.00 94.06 448 GLY A N 1
ATOM 3136 C CA . GLY A 1 448 ? -7.018 -24.369 -8.037 1.00 94.06 448 GLY A CA 1
ATOM 3137 C C . GLY A 1 448 ? -6.103 -23.283 -8.616 1.00 94.06 448 GLY A C 1
ATOM 3138 O O . GLY A 1 448 ? -6.049 -22.151 -8.130 1.00 94.06 448 GLY A O 1
ATOM 3139 N N . ALA A 1 449 ? -5.383 -23.644 -9.680 1.00 96.56 449 ALA A N 1
ATOM 3140 C CA . ALA A 1 449 ? -4.342 -22.821 -10.288 1.00 96.56 449 ALA A CA 1
ATOM 3141 C C . ALA A 1 449 ? -4.819 -21.426 -10.746 1.00 96.56 449 ALA A C 1
ATOM 3143 O O . ALA A 1 449 ? -5.757 -21.297 -11.535 1.00 96.56 449 ALA A O 1
ATOM 3144 N N . ARG A 1 450 ? -4.095 -20.391 -10.310 1.00 97.75 450 ARG A N 1
ATOM 3145 C CA . ARG A 1 450 ? -4.243 -18.981 -10.707 1.00 97.75 450 ARG A CA 1
ATOM 3146 C C . ARG A 1 450 ? -3.107 -18.557 -11.631 1.00 97.75 450 ARG A C 1
ATOM 3148 O O . ARG A 1 450 ? -2.004 -19.095 -11.531 1.00 97.75 450 ARG A O 1
ATOM 3155 N N . SER A 1 451 ? -3.312 -17.553 -12.481 1.00 97.81 451 SER A N 1
ATOM 3156 C CA . SER A 1 451 ? -2.234 -16.951 -13.276 1.00 97.81 451 SER A CA 1
ATOM 3157 C C . SER A 1 451 ? -2.157 -15.436 -13.114 1.00 97.81 451 SER A C 1
ATOM 3159 O O . SER A 1 451 ? -3.162 -14.746 -13.218 1.00 97.81 451 SER A O 1
ATOM 3161 N N . TYR A 1 452 ? -0.947 -14.912 -12.912 1.00 97.94 452 TYR A N 1
ATOM 3162 C CA . TYR A 1 452 ? -0.692 -13.493 -12.640 1.00 97.94 452 TYR A CA 1
ATOM 3163 C C . TYR A 1 452 ? 0.346 -12.923 -13.601 1.00 97.94 452 TYR A C 1
ATOM 3165 O O . TYR A 1 452 ? 1.310 -13.610 -13.939 1.00 97.94 452 TYR A O 1
ATOM 3173 N N . LEU A 1 453 ? 0.205 -11.658 -14.002 1.00 97.50 453 LEU A N 1
ATOM 3174 C CA . LEU A 1 453 ? 1.295 -10.917 -14.649 1.00 97.50 453 LEU A CA 1
ATOM 3175 C C . LEU A 1 453 ? 2.083 -10.157 -13.584 1.00 97.50 453 LEU A C 1
ATOM 3177 O O . LEU A 1 453 ? 1.541 -9.257 -12.954 1.00 97.50 453 LEU A O 1
ATOM 3181 N N . VAL A 1 454 ? 3.359 -10.481 -13.404 1.00 95.62 454 VAL A N 1
ATOM 3182 C CA . VAL A 1 454 ? 4.298 -9.635 -12.661 1.00 95.62 454 VAL A CA 1
ATOM 3183 C C . VAL A 1 454 ? 4.949 -8.684 -13.656 1.00 95.62 454 VAL A C 1
ATOM 3185 O O . VAL A 1 454 ? 5.672 -9.141 -14.539 1.00 95.62 454 VAL A O 1
ATOM 3188 N N . VAL A 1 455 ? 4.700 -7.381 -13.537 1.00 95.25 455 VAL A N 1
ATOM 3189 C CA . VAL A 1 455 ? 5.364 -6.337 -14.329 1.00 95.25 455 VAL A CA 1
ATOM 3190 C C . VAL A 1 455 ? 6.512 -5.719 -13.534 1.00 95.25 455 VAL A C 1
ATOM 3192 O O . VAL A 1 455 ? 6.352 -5.306 -12.384 1.00 95.25 455 VAL A O 1
ATOM 3195 N N . PHE A 1 456 ? 7.686 -5.650 -14.155 1.00 93.31 456 PHE A N 1
ATOM 3196 C CA . PHE A 1 456 ? 8.887 -5.093 -13.544 1.00 93.31 456 PHE A CA 1
ATOM 3197 C C . PHE A 1 456 ? 9.029 -3.628 -13.954 1.00 93.31 456 PHE A C 1
ATOM 3199 O O . PHE A 1 456 ? 9.191 -3.304 -15.135 1.00 93.31 456 PHE A O 1
ATOM 3206 N N . GLN A 1 457 ? 8.941 -2.735 -12.970 1.00 95.25 457 GLN A N 1
ATOM 3207 C CA . GLN A 1 457 ? 8.994 -1.297 -13.197 1.00 95.25 457 GLN A CA 1
ATOM 3208 C C . GLN A 1 457 ? 10.441 -0.799 -13.314 1.00 95.25 457 GLN A C 1
ATOM 3210 O O . GLN A 1 457 ? 11.234 -0.896 -12.376 1.00 95.25 457 GLN A O 1
ATOM 3215 N N . ASN A 1 458 ? 10.784 -0.192 -14.449 1.00 93.88 458 ASN A N 1
ATOM 3216 C CA . ASN A 1 458 ? 12.071 0.475 -14.641 1.00 93.88 458 ASN A CA 1
ATOM 3217 C C . ASN A 1 458 ? 11.974 1.943 -14.183 1.00 93.88 458 ASN A C 1
ATOM 3219 O O . ASN A 1 458 ? 11.534 2.817 -14.929 1.00 93.88 458 ASN A O 1
ATOM 3223 N N . LEU A 1 459 ? 12.408 2.212 -12.946 1.00 95.50 459 LEU A N 1
ATOM 3224 C CA . LEU A 1 459 ? 12.359 3.541 -12.316 1.00 95.50 459 LEU A CA 1
ATOM 3225 C C . LEU A 1 459 ? 13.253 4.602 -12.992 1.00 95.50 459 LEU A C 1
ATOM 3227 O O . LEU A 1 459 ? 13.114 5.789 -12.697 1.00 95.50 459 LEU A O 1
ATOM 3231 N N . ALA A 1 460 ? 14.176 4.209 -13.880 1.00 94.81 460 ALA A N 1
ATOM 3232 C CA . ALA A 1 460 ? 14.978 5.163 -14.650 1.00 94.81 460 ALA A CA 1
ATOM 3233 C C . ALA A 1 460 ? 14.143 5.892 -15.721 1.00 94.81 460 ALA A C 1
ATOM 3235 O O . ALA A 1 460 ? 14.501 6.996 -16.128 1.00 94.81 460 ALA A O 1
ATOM 3236 N N . GLU A 1 461 ? 13.001 5.317 -16.112 1.00 94.31 461 GLU A N 1
ATOM 3237 C CA . GLU A 1 461 ? 11.971 5.915 -16.967 1.00 94.31 461 GLU A CA 1
ATOM 3238 C C . GLU A 1 461 ? 10.666 6.076 -16.155 1.00 94.31 461 GLU A C 1
ATOM 3240 O O . GLU A 1 461 ? 9.773 5.229 -16.249 1.00 94.31 461 GLU A O 1
ATOM 3245 N N . PRO A 1 462 ? 10.541 7.128 -15.317 1.00 95.25 462 PRO A N 1
ATOM 3246 C CA . PRO A 1 462 ? 9.398 7.324 -14.434 1.00 95.25 462 PRO A CA 1
ATOM 3247 C C . PRO A 1 462 ? 8.039 7.225 -15.123 1.00 95.25 462 PRO A C 1
ATOM 3249 O O . PRO A 1 462 ? 7.828 7.747 -16.226 1.00 95.25 462 PRO A O 1
ATOM 3252 N N . ARG A 1 463 ? 7.101 6.597 -14.424 1.00 96.62 463 ARG A N 1
ATOM 3253 C CA . ARG A 1 463 ? 5.664 6.605 -14.711 1.00 96.62 463 ARG A CA 1
ATOM 3254 C C . ARG A 1 463 ? 4.925 6.806 -13.394 1.00 96.62 463 ARG A C 1
ATOM 3256 O O . ARG A 1 463 ? 5.500 6.581 -12.335 1.00 96.62 463 ARG A O 1
ATOM 3263 N N . ALA A 1 464 ? 3.664 7.217 -13.425 1.00 96.00 464 ALA A N 1
ATOM 3264 C CA . ALA A 1 464 ? 2.973 7.673 -12.223 1.00 96.00 464 ALA A CA 1
ATOM 32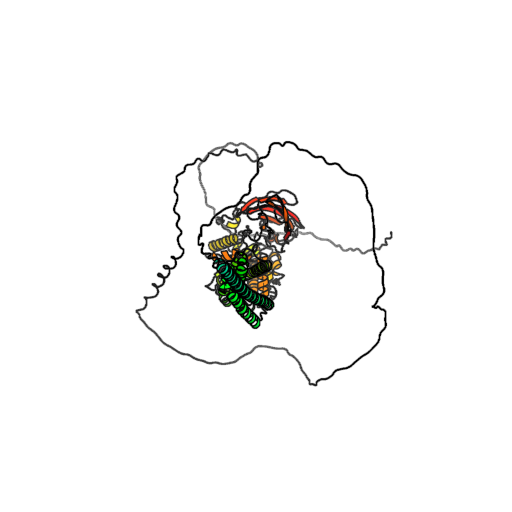65 C C . ALA A 1 464 ? 2.995 6.646 -11.066 1.00 96.00 464 ALA A C 1
ATOM 3267 O O . ALA A 1 464 ? 3.233 7.039 -9.923 1.00 96.00 464 ALA A O 1
ATOM 3268 N N . THR A 1 465 ? 2.876 5.345 -11.364 1.00 96.06 465 THR A N 1
ATOM 3269 C CA . THR A 1 465 ? 2.951 4.240 -10.380 1.00 96.06 465 THR A CA 1
ATOM 3270 C C . THR A 1 465 ? 4.378 3.815 -9.979 1.00 96.06 465 THR A C 1
ATOM 3272 O O . THR A 1 465 ? 4.527 2.774 -9.346 1.00 96.06 465 THR A O 1
ATOM 3275 N N . GLY A 1 466 ? 5.415 4.559 -10.387 1.00 95.50 466 GLY A N 1
ATOM 3276 C CA . GLY A 1 466 ? 6.845 4.294 -10.157 1.00 95.50 466 GLY A CA 1
ATOM 3277 C C . GLY A 1 466 ? 7.667 4.403 -11.449 1.00 95.50 466 GLY A C 1
ATOM 3278 O O . GLY A 1 466 ? 8.183 5.468 -11.791 1.00 95.50 466 GLY A O 1
ATOM 3279 N N . GLY A 1 467 ? 7.780 3.305 -12.195 1.00 95.31 467 GLY A N 1
ATOM 3280 C CA . GLY A 1 467 ? 8.538 3.211 -13.448 1.00 95.31 467 GLY A CA 1
ATOM 3281 C C . GLY A 1 467 ? 7.763 2.576 -14.604 1.00 95.31 467 GLY A C 1
ATOM 3282 O O . GLY A 1 467 ? 6.718 1.952 -14.413 1.00 95.31 467 GLY A O 1
ATOM 3283 N N . ILE A 1 468 ? 8.291 2.725 -15.820 1.00 94.94 468 ILE A N 1
ATOM 3284 C CA . ILE A 1 468 ? 7.745 2.118 -17.043 1.00 94.94 468 ILE A CA 1
ATOM 3285 C C . ILE A 1 468 ? 7.668 0.586 -16.922 1.00 94.94 468 ILE A C 1
ATOM 3287 O O . ILE A 1 468 ? 8.582 -0.038 -16.373 1.00 94.94 468 ILE A O 1
ATOM 3291 N N . PHE A 1 469 ? 6.601 -0.035 -17.440 1.00 95.00 469 PHE A N 1
ATOM 3292 C CA . PHE A 1 469 ? 6.417 -1.498 -17.431 1.00 95.00 469 PHE A CA 1
ATOM 3293 C C . PHE A 1 469 ? 7.330 -2.169 -18.478 1.00 95.00 469 PHE A C 1
ATOM 3295 O O . PHE A 1 469 ? 6.869 -2.678 -19.501 1.00 95.00 469 PHE A O 1
ATOM 3302 N N . GLY A 1 470 ? 8.647 -2.121 -18.263 1.00 88.88 470 GLY A N 1
ATOM 3303 C CA . GLY A 1 470 ? 9.664 -2.494 -19.255 1.00 88.88 470 GLY A CA 1
ATOM 3304 C C . GLY A 1 470 ? 9.712 -3.990 -19.589 1.00 88.88 470 GLY A C 1
ATOM 3305 O O . GLY A 1 470 ? 10.000 -4.362 -20.729 1.00 88.88 470 GLY A O 1
ATOM 3306 N N . SER A 1 471 ? 9.387 -4.852 -18.627 1.00 89.12 471 SER A N 1
ATOM 3307 C CA . SER A 1 471 ? 9.267 -6.300 -18.820 1.00 89.12 471 SER A CA 1
ATOM 3308 C C . SER A 1 471 ? 8.185 -6.896 -17.926 1.00 89.12 471 SER A C 1
ATOM 3310 O O . SER A 1 471 ? 7.738 -6.272 -16.962 1.00 89.12 471 SER A O 1
ATOM 3312 N N . TYR A 1 472 ? 7.771 -8.122 -18.243 1.00 92.12 472 TYR A N 1
ATOM 3313 C CA . TYR A 1 472 ? 6.842 -8.892 -17.427 1.00 92.12 472 TYR A CA 1
ATOM 3314 C C . TYR A 1 472 ? 7.226 -10.376 -17.363 1.00 92.12 472 TYR A C 1
ATOM 3316 O O . TYR A 1 472 ? 7.939 -10.890 -18.229 1.00 92.12 472 TYR A O 1
ATOM 3324 N N . ALA A 1 473 ? 6.688 -11.071 -16.364 1.00 91.38 473 ALA A N 1
ATOM 3325 C CA . ALA A 1 473 ? 6.586 -12.524 -16.299 1.00 91.38 473 ALA A CA 1
ATOM 3326 C C . ALA A 1 473 ? 5.121 -12.921 -16.067 1.00 91.38 473 ALA A C 1
ATOM 3328 O O . ALA A 1 473 ? 4.440 -12.295 -15.257 1.00 91.38 473 ALA A O 1
ATOM 3329 N N . ARG A 1 474 ? 4.622 -13.958 -16.748 1.00 94.56 474 ARG A N 1
ATOM 3330 C CA . ARG A 1 474 ? 3.364 -14.611 -16.368 1.00 94.56 474 ARG A CA 1
ATOM 3331 C C . ARG A 1 474 ? 3.682 -15.755 -15.417 1.00 94.56 474 ARG A C 1
ATOM 3333 O O . ARG A 1 474 ? 4.284 -16.749 -15.824 1.00 94.56 474 ARG A O 1
ATOM 3340 N N . LEU A 1 475 ? 3.256 -15.615 -14.169 1.00 93.62 475 LEU A N 1
ATOM 3341 C CA . LEU A 1 475 ? 3.317 -16.672 -13.171 1.00 93.62 475 LEU A CA 1
ATOM 3342 C C . LEU A 1 475 ? 2.067 -17.554 -13.236 1.00 93.62 475 LEU A C 1
ATOM 3344 O O . LEU A 1 475 ? 0.987 -17.104 -13.637 1.00 93.62 475 LEU A O 1
ATOM 3348 N N . VAL A 1 476 ? 2.212 -18.803 -12.806 1.00 95.38 476 VAL A N 1
ATOM 3349 C CA . VAL A 1 476 ? 1.110 -19.686 -12.410 1.00 95.38 476 VAL A CA 1
ATOM 3350 C C . VAL A 1 476 ? 1.358 -20.122 -10.970 1.00 95.38 476 VAL A C 1
ATOM 3352 O O . VAL A 1 476 ? 2.470 -20.543 -10.645 1.00 95.38 476 VAL A O 1
ATOM 3355 N N . VAL A 1 477 ? 0.335 -19.991 -10.125 1.00 95.56 477 VAL A N 1
ATOM 3356 C CA . VAL A 1 477 ? 0.353 -20.362 -8.706 1.00 95.56 477 VAL A CA 1
ATOM 3357 C C . VAL A 1 477 ? -0.711 -21.427 -8.474 1.00 95.56 477 VAL A C 1
ATOM 3359 O O . VAL A 1 477 ? -1.883 -21.173 -8.735 1.00 95.56 477 VAL A O 1
ATOM 3362 N N . ASP A 1 478 ? -0.318 -22.606 -8.004 1.00 95.62 478 ASP A N 1
ATOM 3363 C CA . ASP A 1 478 ? -1.218 -23.746 -7.796 1.00 95.62 478 ASP A CA 1
ATOM 3364 C C . ASP A 1 478 ? -0.933 -24.393 -6.437 1.00 95.62 478 ASP A C 1
ATOM 3366 O O . ASP A 1 478 ? 0.187 -24.842 -6.193 1.00 95.62 478 ASP A O 1
ATOM 3370 N N . HIS A 1 479 ? -1.910 -24.380 -5.523 1.00 94.56 479 HIS A N 1
ATOM 3371 C CA . HIS A 1 479 ? -1.756 -24.851 -4.138 1.00 94.56 479 HIS A CA 1
ATOM 3372 C C . HIS A 1 479 ? -0.488 -24.306 -3.432 1.00 94.56 479 HIS A C 1
ATOM 3374 O O . HIS A 1 479 ? 0.168 -25.001 -2.654 1.00 94.56 479 HIS A O 1
ATOM 3380 N N . GLY A 1 480 ? -0.127 -23.050 -3.720 1.00 92.81 480 GLY A N 1
ATOM 3381 C CA . GLY A 1 480 ? 1.055 -22.354 -3.206 1.00 92.81 480 GLY A CA 1
ATOM 3382 C C . GLY A 1 480 ? 2.354 -22.581 -3.983 1.00 92.81 480 GLY A C 1
ATOM 3383 O O . GLY A 1 480 ? 3.309 -21.837 -3.760 1.00 92.81 480 GLY A O 1
ATOM 3384 N N . ALA A 1 481 ? 2.417 -23.549 -4.903 1.00 91.19 481 ALA A N 1
ATOM 3385 C CA . ALA A 1 481 ? 3.567 -23.758 -5.783 1.00 91.19 481 ALA A CA 1
ATOM 3386 C C . ALA A 1 481 ? 3.597 -22.693 -6.886 1.00 91.19 481 ALA A C 1
ATOM 3388 O O . ALA A 1 481 ? 2.637 -22.563 -7.646 1.00 91.19 481 ALA A O 1
ATOM 3389 N N . ILE A 1 482 ? 4.695 -21.936 -6.988 1.00 89.56 482 ILE A N 1
ATOM 3390 C CA . ILE A 1 482 ? 4.823 -20.830 -7.949 1.00 89.56 482 ILE A CA 1
ATOM 3391 C C . ILE A 1 482 ? 5.745 -21.228 -9.104 1.00 89.56 482 ILE A C 1
ATOM 3393 O O . ILE A 1 482 ? 6.860 -21.704 -8.898 1.00 89.56 482 ILE A O 1
ATOM 3397 N N . SER A 1 483 ? 5.302 -20.987 -10.338 1.00 88.75 483 SER A N 1
ATOM 3398 C CA . SER A 1 483 ? 6.067 -21.266 -11.557 1.00 88.75 483 SER A CA 1
ATOM 3399 C C . SER A 1 483 ? 6.038 -20.093 -12.539 1.00 88.75 483 SER A C 1
ATOM 3401 O O . SER A 1 483 ? 5.030 -19.397 -12.663 1.00 88.75 483 SER A O 1
ATOM 3403 N N . VAL A 1 484 ? 7.143 -19.873 -13.259 1.00 89.56 484 VAL A N 1
ATOM 3404 C CA . VAL A 1 484 ? 7.219 -18.900 -14.362 1.00 89.56 484 VAL A CA 1
ATOM 3405 C C . VAL A 1 484 ? 6.801 -19.601 -15.655 1.00 89.56 484 VAL A C 1
ATOM 3407 O O . VAL A 1 484 ? 7.495 -20.503 -16.116 1.00 89.56 484 VAL A O 1
ATOM 3410 N N . ALA A 1 485 ? 5.672 -19.198 -16.240 1.00 90.81 485 ALA A N 1
ATOM 3411 C CA . ALA A 1 485 ? 5.120 -19.827 -17.442 1.00 90.81 485 ALA A CA 1
ATOM 3412 C C . ALA A 1 485 ? 5.564 -19.139 -18.748 1.00 90.81 485 ALA A C 1
ATOM 3414 O O . ALA A 1 485 ? 5.726 -19.803 -19.767 1.00 90.81 485 ALA A O 1
ATOM 3415 N N . GLU A 1 486 ? 5.780 -17.821 -18.727 1.00 89.31 486 GLU A N 1
ATOM 3416 C CA . GLU A 1 486 ? 6.555 -17.092 -19.743 1.00 89.31 486 GLU A CA 1
ATOM 3417 C C . GLU A 1 486 ? 7.101 -15.774 -19.170 1.00 89.31 486 GLU A C 1
ATOM 3419 O O . GLU A 1 486 ? 6.613 -15.298 -18.147 1.00 89.31 486 GLU A O 1
ATOM 3424 N N . GLN A 1 487 ? 8.079 -15.153 -19.835 1.00 88.19 487 GLN A N 1
ATOM 3425 C CA . GLN A 1 487 ? 8.554 -13.801 -19.511 1.00 88.19 487 GLN A CA 1
ATOM 3426 C C . GLN A 1 487 ? 9.118 -13.089 -20.748 1.00 88.19 487 GLN A C 1
ATOM 3428 O O . GLN A 1 487 ? 9.510 -13.743 -21.717 1.00 88.19 487 GLN A O 1
ATOM 3433 N N . GLY A 1 488 ? 9.180 -11.756 -20.727 1.00 84.31 488 GLY A N 1
ATOM 3434 C CA . GLY A 1 488 ? 9.733 -10.979 -21.837 1.00 84.31 488 GLY A CA 1
ATOM 3435 C C . GLY A 1 488 ? 9.753 -9.465 -21.625 1.00 84.31 488 GLY A C 1
ATOM 3436 O O . GLY A 1 488 ? 9.117 -8.930 -20.720 1.00 84.31 488 GLY A O 1
ATOM 3437 N N . ALA A 1 489 ? 10.488 -8.761 -22.490 1.00 84.81 489 ALA A N 1
ATOM 3438 C CA . ALA A 1 489 ? 10.439 -7.302 -22.580 1.00 84.81 489 ALA A CA 1
ATOM 3439 C C . ALA A 1 489 ? 9.105 -6.870 -23.209 1.00 84.81 489 ALA A C 1
ATOM 3441 O O . ALA A 1 489 ? 8.758 -7.334 -24.304 1.00 84.81 489 ALA A O 1
ATOM 3442 N N . SER A 1 490 ? 8.361 -5.991 -22.533 1.00 84.00 490 SER A N 1
ATOM 3443 C CA . SER A 1 490 ? 6.974 -5.658 -22.885 1.00 84.00 490 SER A CA 1
ATOM 3444 C C . SER A 1 490 ? 6.880 -5.084 -24.295 1.00 84.00 490 SER A C 1
ATOM 3446 O O . SER A 1 490 ? 6.112 -5.585 -25.103 1.00 84.00 490 SER A O 1
ATOM 3448 N N . SER A 1 491 ? 7.749 -4.135 -24.648 1.00 81.62 491 SER A N 1
ATOM 3449 C CA . SER A 1 491 ? 7.788 -3.503 -25.976 1.00 81.62 491 SER A CA 1
ATOM 3450 C C . SER A 1 491 ? 8.085 -4.457 -27.143 1.00 81.62 491 SER A C 1
ATOM 3452 O O . SER A 1 491 ? 7.807 -4.112 -28.289 1.00 81.62 491 SER A O 1
ATOM 3454 N N . ARG A 1 492 ? 8.638 -5.653 -26.880 1.00 83.31 492 ARG A N 1
ATOM 3455 C CA . ARG A 1 492 ? 8.958 -6.663 -27.909 1.00 83.31 492 ARG A CA 1
ATOM 3456 C C . ARG A 1 492 ? 7.967 -7.824 -27.958 1.00 83.31 492 ARG A C 1
ATOM 3458 O O . ARG A 1 492 ? 7.732 -8.375 -29.027 1.00 83.31 492 ARG A O 1
ATOM 3465 N N . THR A 1 493 ? 7.405 -8.213 -26.814 1.00 85.19 493 THR A N 1
ATOM 3466 C CA . THR A 1 493 ? 6.489 -9.369 -26.694 1.00 85.19 493 THR A CA 1
ATOM 3467 C C . THR A 1 493 ? 5.011 -8.975 -26.612 1.00 85.19 493 THR A C 1
ATOM 3469 O O . THR A 1 493 ? 4.143 -9.806 -26.876 1.00 85.19 493 THR A O 1
ATOM 3472 N N . LEU A 1 494 ? 4.736 -7.700 -26.328 1.00 90.25 494 LEU A N 1
ATOM 3473 C CA . LEU A 1 494 ? 3.449 -7.017 -26.436 1.00 90.25 494 LEU A CA 1
ATOM 3474 C C . LEU A 1 494 ? 3.671 -5.714 -27.248 1.00 90.25 494 LEU A C 1
ATOM 3476 O O . LEU A 1 494 ? 3.699 -4.622 -26.680 1.00 90.25 494 LEU A O 1
ATOM 3480 N N . PRO A 1 495 ? 3.904 -5.806 -28.573 1.00 91.00 495 PRO A N 1
ATOM 3481 C CA . PRO A 1 495 ? 4.113 -4.633 -29.422 1.00 91.00 495 PRO A CA 1
ATOM 3482 C C . PRO A 1 495 ? 2.846 -3.771 -29.535 1.00 91.00 495 PRO A C 1
ATOM 3484 O O . PRO A 1 495 ? 1.739 -4.222 -29.211 1.00 91.00 495 PRO A O 1
ATOM 3487 N N . GLU A 1 496 ? 3.031 -2.541 -30.024 1.00 94.69 496 GLU A N 1
ATOM 3488 C CA . GLU A 1 496 ? 2.019 -1.479 -30.036 1.00 94.69 496 GLU A CA 1
ATOM 3489 C C . GLU A 1 496 ? 0.676 -1.881 -30.664 1.00 94.69 496 GLU A C 1
ATOM 3491 O O . GLU A 1 496 ? 0.581 -2.778 -31.505 1.00 94.69 496 GLU A O 1
ATOM 3496 N N . PHE A 1 497 ? -0.385 -1.209 -30.227 1.00 96.44 497 PHE A N 1
ATOM 3497 C CA . PHE A 1 497 ? -1.749 -1.392 -30.698 1.00 96.44 497 PHE A CA 1
ATOM 3498 C C . PHE A 1 497 ? -2.119 -0.266 -31.659 1.00 96.44 497 PHE A C 1
ATOM 3500 O O . PHE A 1 497 ? -2.307 0.881 -31.247 1.00 96.44 497 PHE A O 1
ATOM 3507 N N . ASP A 1 498 ? -2.254 -0.614 -32.937 1.00 95.31 498 ASP A N 1
ATOM 3508 C CA . ASP A 1 498 ? -2.877 0.239 -33.941 1.00 95.31 498 ASP A CA 1
ATOM 3509 C C . ASP A 1 498 ? -4.036 -0.524 -34.621 1.00 95.31 498 ASP A C 1
ATOM 3511 O O . ASP A 1 498 ? -3.803 -1.598 -35.184 1.00 95.31 498 ASP A O 1
ATOM 3515 N N . PRO A 1 499 ? -5.292 -0.040 -34.526 1.00 95.69 499 PRO A N 1
ATOM 3516 C CA . PRO A 1 499 ? -5.718 1.106 -33.719 1.00 95.69 499 PRO A CA 1
ATOM 3517 C C . PRO A 1 499 ? -5.523 0.869 -32.200 1.00 95.69 499 PRO A C 1
ATOM 3519 O O . PRO A 1 499 ? -5.560 -0.280 -31.749 1.00 95.69 499 PRO A O 1
ATOM 3522 N N . PRO A 1 500 ? -5.352 1.935 -31.393 1.00 97.38 500 PRO A N 1
ATOM 3523 C CA . PRO A 1 500 ? -5.248 1.832 -29.936 1.00 97.38 500 PRO A CA 1
ATOM 3524 C C . PRO A 1 500 ? -6.479 1.181 -29.291 1.00 97.38 500 PRO A C 1
ATOM 3526 O O . PRO A 1 500 ? -7.613 1.389 -29.735 1.00 97.38 500 PRO A O 1
ATOM 3529 N N . LEU A 1 501 ? -6.279 0.449 -28.191 1.00 96.81 501 LEU A N 1
ATOM 3530 C CA . LEU A 1 501 ? -7.386 -0.082 -27.397 1.00 96.81 501 LEU A CA 1
ATOM 3531 C C . LEU A 1 501 ? -8.214 1.043 -26.761 1.00 96.81 501 LEU A C 1
ATOM 3533 O O . LEU A 1 501 ? -7.706 2.089 -26.354 1.00 96.81 501 LEU A O 1
ATOM 3537 N N . SER A 1 502 ? -9.517 0.794 -26.626 1.00 95.81 502 SER A N 1
ATOM 3538 C CA . SER A 1 502 ? -10.463 1.733 -26.023 1.00 95.81 502 SER A CA 1
ATOM 3539 C C . SER A 1 502 ? -10.138 1.997 -24.546 1.00 95.81 502 SER A C 1
ATOM 3541 O O . SER A 1 502 ? -10.333 1.125 -23.695 1.00 95.81 502 SER A O 1
ATOM 3543 N N . LEU A 1 503 ? -9.694 3.216 -24.248 1.00 94.88 503 LEU A N 1
ATOM 3544 C CA . LEU A 1 503 ? -9.380 3.665 -22.892 1.00 94.88 503 LEU A CA 1
ATOM 3545 C C . LEU A 1 503 ? -10.623 3.717 -21.975 1.00 94.88 503 LEU A C 1
ATOM 3547 O O . LEU A 1 503 ? -11.665 4.217 -22.416 1.00 94.88 503 LEU A O 1
ATOM 3551 N N . PRO A 1 504 ? -10.524 3.266 -20.705 1.00 90.94 504 PRO A N 1
ATOM 3552 C CA . PRO A 1 504 ? -11.569 3.457 -19.696 1.00 90.94 504 PRO A CA 1
ATOM 3553 C C . PRO A 1 504 ? -11.894 4.945 -19.441 1.00 90.94 504 PRO A C 1
ATOM 3555 O O . PRO A 1 504 ? -10.995 5.780 -19.552 1.00 90.94 504 PRO A O 1
ATOM 3558 N N . PRO A 1 505 ? -13.129 5.312 -19.030 1.00 88.94 505 PRO A N 1
ATOM 3559 C CA . PRO A 1 505 ? -13.537 6.718 -18.867 1.00 88.94 505 PRO A CA 1
ATOM 3560 C C . PRO A 1 505 ? -12.733 7.537 -17.845 1.00 88.94 505 PRO A C 1
ATOM 3562 O O . PRO A 1 505 ? -12.675 8.758 -17.958 1.00 88.94 505 PRO A O 1
ATOM 3565 N N . ILE A 1 506 ? -12.106 6.880 -16.864 1.00 87.88 506 ILE A N 1
ATOM 3566 C CA . ILE A 1 506 ? -11.216 7.511 -15.876 1.00 87.88 506 ILE A CA 1
ATOM 3567 C C . ILE A 1 506 ? -9.889 7.996 -16.499 1.00 87.88 506 ILE A C 1
ATOM 3569 O O . ILE A 1 506 ? -9.215 8.852 -15.931 1.00 87.88 506 ILE A O 1
ATOM 3573 N N . VAL A 1 507 ? -9.507 7.499 -17.682 1.00 91.50 507 VAL A N 1
ATOM 3574 C CA . VAL A 1 507 ? -8.247 7.859 -18.346 1.00 91.50 507 VAL A CA 1
ATOM 3575 C C . VAL A 1 507 ? -8.408 9.151 -19.144 1.00 91.50 507 VAL A C 1
ATOM 3577 O O . VAL A 1 507 ? -9.011 9.174 -20.220 1.00 91.50 507 VAL A O 1
ATOM 3580 N N . SER A 1 508 ? -7.820 10.241 -18.648 1.00 92.06 508 SER A N 1
ATOM 3581 C CA . SER A 1 508 ? -7.893 11.536 -19.327 1.00 92.06 508 SER A CA 1
ATOM 3582 C C . SER A 1 508 ? -7.055 11.567 -20.612 1.00 92.06 508 SER A C 1
ATOM 3584 O O . SER A 1 508 ? -5.849 11.824 -20.587 1.00 92.06 508 SER A O 1
ATOM 3586 N N . ARG A 1 509 ? -7.710 11.391 -21.768 1.00 92.06 509 ARG A N 1
ATOM 3587 C CA . ARG A 1 509 ? -7.087 11.605 -23.092 1.00 92.06 509 ARG A CA 1
ATOM 3588 C C . ARG A 1 509 ? -6.528 13.023 -23.262 1.00 92.06 509 ARG A C 1
ATOM 3590 O O . ARG A 1 509 ? -5.595 13.219 -24.030 1.00 92.06 509 ARG A O 1
ATOM 3597 N N . THR A 1 510 ? -7.044 13.999 -22.512 1.00 91.25 510 THR A N 1
ATOM 3598 C CA . THR A 1 510 ? -6.521 15.376 -22.459 1.00 91.25 510 THR A CA 1
ATOM 3599 C C . THR A 1 510 ? -5.103 15.449 -21.880 1.00 91.25 510 THR A C 1
ATOM 3601 O O . THR A 1 510 ? -4.354 16.351 -22.243 1.00 91.25 510 THR A O 1
ATOM 3604 N N . LEU A 1 511 ? -4.722 14.519 -20.993 1.00 92.94 511 LEU A N 1
ATOM 3605 C CA . LEU A 1 511 ? -3.361 14.426 -20.449 1.00 92.94 511 LEU A CA 1
ATOM 3606 C C . LEU A 1 511 ? -2.483 13.429 -21.217 1.00 92.94 511 LEU A C 1
ATOM 3608 O O . LEU A 1 511 ? -1.303 13.693 -21.420 1.00 92.94 511 LEU A O 1
ATOM 3612 N N . TYR A 1 512 ? -3.044 12.283 -21.617 1.00 93.88 512 TYR A N 1
ATOM 3613 C CA . TYR A 1 512 ? -2.262 11.123 -22.073 1.00 93.88 512 TYR A CA 1
ATOM 3614 C C . TYR A 1 512 ? -2.413 10.794 -23.568 1.00 93.88 512 TYR A C 1
ATOM 3616 O O . TYR A 1 512 ? -1.758 9.878 -24.067 1.00 93.88 512 TYR A O 1
ATOM 3624 N N . GLY A 1 513 ? -3.295 11.495 -24.288 1.00 94.06 513 GLY A N 1
ATOM 3625 C CA . GLY A 1 513 ? -3.726 11.095 -25.627 1.00 94.06 513 GLY A CA 1
ATOM 3626 C C . GLY A 1 513 ? -4.277 9.666 -25.625 1.00 94.06 513 GLY A C 1
ATOM 3627 O O . GLY A 1 513 ? -4.957 9.253 -24.685 1.00 94.06 513 GLY A O 1
ATOM 3628 N N . ASP A 1 514 ? -3.924 8.900 -26.655 1.00 95.81 514 ASP A N 1
ATOM 3629 C CA . ASP A 1 514 ? -4.192 7.460 -26.733 1.00 95.81 514 ASP A CA 1
ATOM 3630 C C . ASP A 1 514 ? -2.981 6.598 -26.306 1.00 95.81 514 ASP A C 1
ATOM 3632 O O . ASP A 1 514 ? -3.011 5.381 -26.486 1.00 95.81 514 ASP A O 1
ATOM 3636 N N . LEU A 1 515 ? -1.913 7.185 -25.732 1.00 95.44 515 LEU A N 1
ATOM 3637 C CA . LEU A 1 515 ? -0.672 6.461 -25.394 1.00 95.44 515 LEU A CA 1
ATOM 3638 C C . LEU A 1 515 ? -0.899 5.223 -24.504 1.00 95.44 515 LEU A C 1
ATOM 3640 O O . LEU A 1 515 ? -0.411 4.160 -24.892 1.00 95.44 515 LEU A O 1
ATOM 3644 N N . PRO A 1 516 ? -1.693 5.272 -23.408 1.00 96.62 516 PRO A N 1
ATOM 3645 C CA . PRO A 1 516 ? -1.939 4.087 -22.582 1.00 96.62 516 PRO A CA 1
ATOM 3646 C C . PRO A 1 516 ? -2.721 2.992 -23.326 1.00 96.62 516 PRO A C 1
ATOM 3648 O O . PRO A 1 516 ? -2.697 1.838 -22.920 1.00 96.62 516 PRO A O 1
ATOM 3651 N N . GLY A 1 517 ? -3.428 3.342 -24.408 1.00 96.94 517 GLY A N 1
ATOM 3652 C CA . GLY A 1 517 ? -4.178 2.412 -25.256 1.00 96.94 517 GLY A CA 1
ATOM 3653 C C . GLY A 1 517 ? -3.358 1.866 -26.428 1.00 96.94 517 GLY A C 1
ATOM 3654 O O . GLY A 1 517 ? -3.725 0.834 -26.987 1.00 96.94 517 GLY A O 1
ATOM 3655 N N . ARG A 1 518 ? -2.254 2.534 -26.795 1.00 97.06 518 ARG A N 1
ATOM 3656 C CA . ARG A 1 518 ? -1.329 2.118 -27.859 1.00 97.06 518 ARG A CA 1
ATOM 3657 C C . ARG A 1 518 ? -0.147 1.310 -27.325 1.00 97.06 518 ARG A C 1
ATOM 3659 O O . ARG A 1 518 ? 0.196 0.296 -27.924 1.00 97.06 518 ARG A O 1
ATOM 3666 N N . TYR A 1 519 ? 0.471 1.729 -26.223 1.00 95.62 519 TYR A N 1
ATOM 3667 C CA . TYR A 1 519 ? 1.730 1.157 -25.737 1.00 95.62 519 TYR A CA 1
ATOM 3668 C C . TYR A 1 519 ? 1.547 0.432 -24.394 1.00 95.62 519 TYR A C 1
ATOM 3670 O O . TYR A 1 519 ? 1.303 1.090 -23.383 1.00 95.62 519 TYR A O 1
ATOM 3678 N N . PRO A 1 520 ? 1.749 -0.902 -24.329 1.00 95.38 520 PRO A N 1
ATOM 3679 C CA . PRO A 1 520 ? 1.708 -1.663 -23.072 1.00 95.38 520 PRO A CA 1
ATOM 3680 C C . PRO A 1 520 ? 2.715 -1.203 -22.009 1.00 95.38 520 PRO A C 1
ATOM 3682 O O . PRO A 1 520 ? 2.553 -1.500 -20.831 1.00 95.38 520 PRO A O 1
ATOM 3685 N N . THR A 1 521 ? 3.744 -0.457 -22.410 1.00 93.94 521 THR A N 1
ATOM 3686 C CA . THR A 1 521 ? 4.712 0.194 -21.519 1.00 93.94 521 THR A CA 1
ATOM 3687 C C . THR A 1 521 ? 4.173 1.454 -20.832 1.00 93.94 521 THR A C 1
ATOM 3689 O O . THR A 1 521 ? 4.685 1.812 -19.776 1.00 93.94 521 THR A O 1
ATOM 3692 N N . ASP A 1 522 ? 3.155 2.112 -21.402 1.00 94.75 522 ASP A N 1
ATOM 3693 C CA . ASP A 1 522 ? 2.614 3.412 -20.965 1.00 94.75 522 ASP A CA 1
ATOM 3694 C C . ASP A 1 522 ? 1.216 3.322 -20.331 1.00 94.75 522 ASP A C 1
ATOM 3696 O O . ASP A 1 522 ? 0.589 4.339 -20.016 1.00 94.75 522 ASP A O 1
ATOM 3700 N N . VAL A 1 523 ? 0.732 2.102 -20.091 1.00 96.19 523 VAL A N 1
ATOM 3701 C CA . VAL A 1 523 ? -0.535 1.827 -19.391 1.00 96.19 523 VAL A CA 1
ATOM 3702 C C . VAL A 1 523 ? -0.619 2.466 -18.005 1.00 96.19 523 VAL A C 1
ATOM 3704 O O . VAL A 1 523 ? -1.723 2.625 -17.511 1.00 96.19 523 VAL A O 1
ATOM 3707 N N . ASN A 1 524 ? 0.513 2.832 -17.391 1.00 95.75 524 ASN A N 1
ATOM 3708 C CA . ASN A 1 524 ? 0.627 3.415 -16.052 1.00 95.75 524 ASN A CA 1
ATOM 3709 C C . ASN A 1 524 ? 1.039 4.904 -16.047 1.00 95.75 524 ASN A C 1
ATOM 3711 O O . ASN A 1 524 ? 1.604 5.402 -15.072 1.00 95.75 524 ASN A O 1
ATOM 3715 N N . LEU A 1 525 ? 0.742 5.640 -17.127 1.00 95.75 525 LEU A N 1
ATOM 3716 C CA . LEU A 1 525 ? 0.836 7.110 -17.149 1.00 95.75 525 LEU A CA 1
ATOM 3717 C C . LEU A 1 525 ? -0.144 7.792 -16.165 1.00 95.75 525 LEU A C 1
ATOM 3719 O O . LEU A 1 525 ? 0.086 8.942 -15.776 1.00 95.75 525 LEU A O 1
ATOM 3723 N N . MET A 1 526 ? -1.221 7.113 -15.753 1.00 92.62 526 MET A N 1
ATOM 3724 C CA . MET A 1 526 ? -2.085 7.529 -14.641 1.00 92.62 526 MET A CA 1
ATOM 3725 C C . MET A 1 526 ? -1.633 6.878 -13.319 1.00 92.62 526 MET A C 1
ATOM 3727 O O . MET A 1 526 ? -1.137 5.754 -13.338 1.00 92.62 526 MET A O 1
ATOM 3731 N N . PRO A 1 527 ? -1.809 7.549 -12.165 1.00 93.88 527 PRO A N 1
ATOM 3732 C CA . PRO A 1 527 ? -1.389 7.014 -10.865 1.00 93.88 527 PRO A CA 1
ATOM 3733 C C . PRO A 1 527 ? -2.270 5.879 -10.332 1.00 93.88 527 PRO A C 1
ATOM 3735 O O . PRO A 1 527 ? -1.867 5.211 -9.388 1.00 93.88 527 PRO A O 1
ATOM 3738 N N . ASP A 1 528 ? -3.460 5.672 -10.901 1.00 94.06 528 ASP A N 1
ATOM 3739 C CA . ASP A 1 528 ? -4.368 4.607 -10.480 1.00 94.06 528 ASP A CA 1
ATOM 3740 C C . ASP A 1 528 ? -3.901 3.244 -11.012 1.00 94.06 528 ASP A C 1
ATOM 3742 O O . ASP A 1 528 ? -4.073 2.922 -12.194 1.00 94.06 528 ASP A O 1
ATOM 3746 N N . PHE A 1 529 ? -3.295 2.441 -10.135 1.00 97.31 529 PHE A N 1
ATOM 3747 C CA . PHE A 1 529 ? -2.773 1.132 -10.515 1.00 97.31 529 PHE A CA 1
ATOM 3748 C C . PHE A 1 529 ? -3.854 0.133 -10.967 1.00 97.31 529 PHE A C 1
ATOM 3750 O O . PHE A 1 529 ? -3.605 -0.539 -11.968 1.00 97.31 529 PHE A O 1
ATOM 3757 N N . PRO A 1 530 ? -5.053 0.032 -10.352 1.00 97.12 530 PRO A N 1
ATOM 3758 C CA . PRO A 1 530 ? -6.097 -0.877 -10.827 1.00 97.12 530 PRO A CA 1
ATOM 3759 C C . PRO A 1 530 ? -6.501 -0.623 -12.283 1.00 97.12 530 PRO A C 1
ATOM 3761 O O . PRO A 1 530 ? -6.687 -1.580 -13.036 1.00 97.12 530 PRO A O 1
ATOM 3764 N N . THR A 1 531 ? -6.590 0.640 -12.713 1.00 95.88 531 THR A N 1
ATOM 3765 C CA . THR A 1 531 ? -6.850 0.999 -14.117 1.00 95.88 531 THR A CA 1
ATOM 3766 C C . THR A 1 531 ? -5.696 0.580 -15.033 1.00 95.88 531 THR A C 1
ATOM 3768 O O . THR A 1 531 ? -5.934 -0.018 -16.086 1.00 95.88 531 THR A O 1
ATOM 3771 N N . ALA A 1 532 ? -4.448 0.858 -14.638 1.00 97.00 532 ALA A N 1
ATOM 3772 C CA . ALA A 1 532 ? -3.258 0.480 -15.405 1.00 97.00 532 ALA A CA 1
ATOM 3773 C C . ALA A 1 532 ? -3.127 -1.049 -15.556 1.00 97.00 532 ALA A C 1
ATOM 3775 O O . ALA A 1 532 ? -2.869 -1.559 -16.648 1.00 97.00 532 ALA A O 1
ATOM 3776 N N . ALA A 1 533 ? -3.371 -1.783 -14.469 1.00 98.19 533 ALA A N 1
ATOM 3777 C CA . ALA A 1 533 ? -3.371 -3.238 -14.404 1.00 98.19 533 ALA A CA 1
ATOM 3778 C C . ALA A 1 533 ? -4.445 -3.865 -15.304 1.00 98.19 533 ALA A C 1
ATOM 3780 O O . ALA A 1 533 ? -4.128 -4.747 -16.100 1.00 98.19 533 ALA A O 1
ATOM 3781 N N . GLN A 1 534 ? -5.689 -3.374 -15.247 1.00 97.69 534 GLN A N 1
ATOM 3782 C CA . GLN A 1 534 ? -6.777 -3.823 -16.127 1.00 97.69 534 GLN A CA 1
ATOM 3783 C C . GLN A 1 534 ? -6.436 -3.627 -17.607 1.00 97.69 534 GLN A C 1
ATOM 3785 O O . GLN A 1 534 ? -6.681 -4.513 -18.429 1.00 97.69 534 GLN A O 1
ATOM 3790 N N . LEU A 1 535 ? -5.848 -2.479 -17.955 1.00 97.50 535 LEU A N 1
ATOM 3791 C CA . LEU A 1 535 ? -5.469 -2.170 -19.331 1.00 97.50 535 LEU A CA 1
ATOM 3792 C C . LEU A 1 535 ? -4.312 -3.061 -19.811 1.00 97.50 535 LEU A C 1
ATOM 3794 O O . LEU A 1 535 ? -4.381 -3.588 -20.922 1.00 97.50 535 LEU A O 1
ATOM 3798 N N . PHE A 1 536 ? -3.317 -3.327 -18.958 1.00 97.94 536 PHE A N 1
ATOM 3799 C CA . PHE A 1 536 ? -2.230 -4.267 -19.252 1.00 97.94 536 PHE A CA 1
ATOM 3800 C C . PHE A 1 536 ? -2.720 -5.714 -19.393 1.00 97.94 536 PHE A C 1
ATOM 3802 O O . PHE A 1 536 ? -2.377 -6.386 -20.364 1.00 97.94 536 PHE A O 1
ATOM 3809 N N . ALA A 1 537 ? -3.566 -6.190 -18.474 1.00 98.19 537 ALA A N 1
ATOM 3810 C CA . ALA A 1 537 ? -4.156 -7.528 -18.522 1.00 98.19 537 ALA A CA 1
ATOM 3811 C C . ALA A 1 537 ? -5.020 -7.724 -19.778 1.00 98.19 537 ALA A C 1
ATOM 3813 O O . ALA A 1 537 ? -4.960 -8.776 -20.416 1.00 98.19 537 ALA A O 1
ATOM 3814 N N . ARG A 1 538 ? -5.764 -6.688 -20.193 1.00 97.50 538 ARG A N 1
ATOM 3815 C CA . ARG A 1 538 ? -6.480 -6.691 -21.472 1.00 97.50 538 ARG A CA 1
ATOM 3816 C C . ARG A 1 538 ? -5.514 -6.764 -22.656 1.00 97.50 538 ARG A C 1
ATOM 3818 O O . ARG A 1 538 ? -5.691 -7.622 -23.512 1.00 97.50 538 ARG A O 1
ATOM 3825 N N . MET A 1 539 ? -4.495 -5.905 -22.712 1.00 97.25 539 MET A N 1
ATOM 3826 C CA . MET A 1 539 ? -3.486 -5.932 -23.783 1.00 97.25 539 MET A CA 1
ATOM 3827 C C . MET A 1 539 ? -2.790 -7.294 -23.881 1.00 97.25 539 MET A C 1
ATOM 3829 O O . MET A 1 539 ? -2.577 -7.801 -24.981 1.00 97.25 539 MET A O 1
ATOM 3833 N N . TYR A 1 540 ? -2.492 -7.917 -22.741 1.00 97.38 540 TYR A N 1
ATOM 3834 C CA . TYR A 1 540 ? -1.969 -9.274 -22.676 1.00 97.38 540 TYR A CA 1
ATOM 3835 C C . TYR A 1 540 ? -2.941 -10.282 -23.305 1.00 97.38 540 TYR A C 1
ATOM 3837 O O . TYR A 1 540 ? -2.562 -10.992 -24.236 1.00 97.38 540 TYR A O 1
ATOM 3845 N N . ALA A 1 541 ? -4.207 -10.295 -22.877 1.00 97.06 541 ALA A N 1
ATOM 3846 C CA . ALA A 1 541 ? -5.222 -11.206 -23.406 1.00 97.06 541 ALA A CA 1
ATOM 3847 C C . ALA A 1 541 ? -5.446 -11.041 -24.922 1.00 97.06 541 ALA A C 1
ATOM 3849 O O . ALA A 1 541 ? -5.465 -12.034 -25.647 1.00 97.06 541 ALA A O 1
ATOM 3850 N N . GLU A 1 542 ? -5.519 -9.802 -25.420 1.00 96.19 542 GLU A N 1
ATOM 3851 C CA . GLU A 1 542 ? -5.699 -9.473 -26.847 1.00 96.19 542 GLU A CA 1
ATOM 3852 C C . GLU A 1 542 ? -4.470 -9.862 -27.708 1.00 96.19 542 GLU A C 1
ATOM 3854 O O . GLU A 1 542 ? -4.587 -10.035 -28.921 1.00 96.19 542 GLU A O 1
ATOM 3859 N N . ARG A 1 543 ? -3.273 -10.002 -27.110 1.00 94.81 543 ARG A N 1
ATOM 3860 C CA . ARG A 1 543 ? -2.020 -10.398 -27.798 1.00 94.81 543 ARG A CA 1
ATOM 3861 C C . ARG A 1 543 ? -1.670 -11.882 -27.653 1.00 94.81 543 ARG A C 1
ATOM 3863 O O . ARG A 1 543 ? -0.971 -12.414 -28.511 1.00 94.81 543 ARG A O 1
ATOM 3870 N N . LYS A 1 544 ? -2.102 -12.533 -26.569 1.00 95.12 544 LYS A N 1
ATOM 3871 C CA . LYS A 1 544 ? -1.675 -13.889 -26.169 1.00 95.12 544 LYS A CA 1
ATOM 3872 C C . LYS A 1 544 ? -2.810 -14.915 -26.132 1.00 95.12 544 LYS A C 1
ATOM 3874 O O . LYS A 1 544 ? -2.534 -16.102 -26.002 1.00 95.12 544 LYS A O 1
ATOM 3879 N N . GLY A 1 545 ? -4.068 -14.481 -26.225 1.00 94.38 545 GLY A N 1
ATOM 3880 C CA . GLY A 1 545 ? -5.243 -15.356 -26.149 1.00 94.38 545 GLY A CA 1
ATOM 3881 C C . GLY A 1 545 ? -5.524 -15.927 -24.752 1.00 94.38 545 GLY A C 1
ATOM 3882 O O . GLY A 1 545 ? -6.312 -16.861 -24.631 1.00 94.38 545 GLY A O 1
ATOM 3883 N N . ALA A 1 546 ? -4.888 -15.390 -23.705 1.00 90.81 546 ALA A N 1
ATOM 3884 C CA . ALA A 1 546 ? -4.987 -15.880 -22.333 1.00 90.81 546 ALA A CA 1
ATOM 3885 C C . ALA A 1 546 ? -5.316 -14.739 -21.358 1.00 90.81 546 ALA A C 1
ATOM 3887 O O . ALA A 1 546 ? -4.622 -13.725 -21.328 1.00 90.81 546 ALA A O 1
ATOM 3888 N N . ALA A 1 547 ? -6.363 -14.921 -20.553 1.00 96.00 547 ALA A N 1
ATOM 3889 C CA . ALA A 1 547 ? -6.667 -14.051 -19.419 1.00 96.00 547 ALA A CA 1
ATOM 3890 C C . ALA A 1 547 ? -5.774 -14.381 -18.207 1.00 96.00 547 ALA A C 1
ATOM 3892 O O . ALA A 1 547 ? -5.101 -15.413 -18.181 1.00 96.00 547 ALA A O 1
ATOM 3893 N N . VAL A 1 548 ? -5.787 -13.503 -17.203 1.00 98.19 548 VAL A N 1
ATOM 3894 C CA . VAL A 1 548 ? -5.067 -13.657 -15.931 1.00 98.19 548 VAL A CA 1
ATOM 3895 C C . VAL A 1 548 ? -5.952 -13.227 -14.761 1.00 98.19 548 VAL A C 1
ATOM 3897 O O . VAL A 1 548 ? -6.788 -12.337 -14.908 1.00 98.19 548 VAL A O 1
ATOM 3900 N N . ASP A 1 549 ? -5.752 -13.851 -13.603 1.00 98.56 549 ASP A N 1
ATOM 3901 C CA . ASP A 1 549 ? -6.444 -13.575 -12.340 1.00 98.56 549 ASP A CA 1
ATOM 3902 C C . ASP A 1 549 ? -6.018 -12.249 -11.698 1.00 98.56 549 ASP A C 1
ATOM 3904 O O . ASP A 1 549 ? -6.710 -11.751 -10.815 1.00 98.56 549 ASP A O 1
ATOM 3908 N N . GLY A 1 550 ? -4.898 -11.661 -12.123 1.00 98.38 550 GLY A N 1
ATOM 3909 C CA . GLY A 1 550 ? -4.446 -10.367 -11.623 1.00 98.38 550 GLY A CA 1
ATOM 3910 C C . GLY A 1 550 ? -3.117 -9.888 -12.206 1.00 98.38 550 GLY A C 1
ATOM 3911 O O . GLY A 1 550 ? -2.480 -10.562 -13.022 1.00 98.38 550 GLY A O 1
ATOM 3912 N N . VAL A 1 551 ? -2.688 -8.712 -11.749 1.00 98.62 551 VAL A N 1
ATOM 3913 C CA . VAL A 1 551 ? -1.408 -8.086 -12.104 1.00 98.62 551 VAL A CA 1
ATOM 3914 C C . VAL A 1 551 ? -0.728 -7.581 -10.836 1.00 98.62 551 VAL A C 1
ATOM 3916 O O . VAL A 1 551 ? -1.330 -6.848 -10.053 1.00 98.62 551 VAL A O 1
ATOM 3919 N N . LEU A 1 552 ? 0.537 -7.951 -10.665 1.00 97.94 552 LEU A N 1
ATOM 3920 C CA . LEU A 1 552 ? 1.444 -7.440 -9.645 1.00 97.94 552 LEU A CA 1
ATOM 3921 C C . LEU A 1 552 ? 2.458 -6.510 -10.324 1.00 97.94 552 LEU A C 1
ATOM 3923 O O . LEU A 1 552 ? 3.028 -6.889 -11.343 1.00 97.94 552 LEU A O 1
ATOM 3927 N N . ALA A 1 553 ? 2.742 -5.337 -9.769 1.00 97.38 553 ALA A N 1
ATOM 3928 C CA . ALA A 1 553 ? 3.893 -4.528 -10.162 1.00 97.38 553 ALA A CA 1
ATOM 3929 C C . ALA A 1 553 ? 4.934 -4.488 -9.044 1.00 97.38 553 ALA A C 1
ATOM 3931 O O . ALA A 1 553 ? 4.582 -4.379 -7.870 1.00 97.38 553 ALA A O 1
ATOM 3932 N N . ILE A 1 554 ? 6.211 -4.559 -9.421 1.00 95.50 554 ILE A N 1
ATOM 3933 C CA . ILE A 1 554 ? 7.340 -4.516 -8.488 1.00 95.50 554 ILE A CA 1
ATOM 3934 C C . ILE A 1 554 ? 8.531 -3.758 -9.092 1.00 95.50 554 ILE A C 1
ATOM 3936 O O . ILE A 1 554 ? 8.791 -3.857 -10.294 1.00 95.50 554 ILE A O 1
ATOM 3940 N N . ASP A 1 555 ? 9.260 -3.003 -8.267 1.00 94.50 555 ASP A N 1
ATOM 3941 C CA . ASP A 1 555 ? 10.495 -2.309 -8.659 1.00 94.50 555 ASP A CA 1
ATOM 3942 C C . ASP A 1 555 ? 11.784 -2.983 -8.103 1.00 94.50 555 ASP A C 1
ATOM 3944 O O . ASP A 1 555 ? 11.722 -3.798 -7.173 1.00 94.50 555 ASP A O 1
ATOM 3948 N N . PRO A 1 556 ? 12.982 -2.675 -8.646 1.00 92.56 556 PRO A N 1
ATOM 3949 C CA . PRO A 1 556 ? 14.247 -3.227 -8.145 1.00 92.56 556 PRO A CA 1
ATOM 3950 C C . PRO A 1 556 ? 14.605 -2.868 -6.697 1.00 92.56 556 PRO A C 1
ATOM 3952 O O . PRO A 1 556 ? 15.365 -3.602 -6.069 1.00 92.56 556 PRO A O 1
ATOM 3955 N N . VAL A 1 557 ? 14.068 -1.775 -6.148 1.00 94.50 557 VAL A N 1
ATOM 3956 C CA . VAL A 1 557 ? 14.303 -1.365 -4.756 1.00 94.50 557 VAL A CA 1
ATOM 3957 C C . VAL A 1 557 ? 13.503 -2.263 -3.805 1.00 94.50 557 VAL A C 1
ATOM 3959 O O . VAL A 1 557 ? 14.047 -2.718 -2.801 1.00 94.50 557 VAL A O 1
ATOM 3962 N N . ALA A 1 558 ? 12.258 -2.601 -4.156 1.00 93.25 558 ALA A N 1
ATOM 3963 C CA . ALA A 1 558 ? 11.446 -3.598 -3.461 1.00 93.25 558 ALA A CA 1
ATOM 3964 C C . ALA A 1 558 ? 12.087 -4.994 -3.501 1.00 93.25 558 ALA A C 1
ATOM 3966 O O . ALA A 1 558 ? 12.187 -5.645 -2.462 1.00 93.25 558 ALA A O 1
ATOM 3967 N N . LEU A 1 559 ? 12.597 -5.426 -4.663 1.00 89.88 559 LEU A N 1
ATOM 3968 C CA . LEU A 1 559 ? 13.389 -6.662 -4.764 1.00 89.88 559 LEU A CA 1
ATOM 3969 C C . LEU A 1 559 ? 14.638 -6.606 -3.865 1.00 89.88 559 LEU A C 1
ATOM 3971 O O . LEU A 1 559 ? 14.955 -7.578 -3.182 1.00 89.88 559 LEU A O 1
ATOM 3975 N N . GLY A 1 560 ? 15.304 -5.450 -3.781 1.00 91.06 560 GLY A N 1
ATOM 3976 C CA . GLY A 1 560 ? 16.416 -5.219 -2.856 1.00 91.06 560 GLY A CA 1
ATOM 3977 C C . GLY A 1 560 ? 16.046 -5.338 -1.371 1.00 91.06 560 GLY A C 1
ATOM 3978 O O . GLY A 1 560 ? 16.912 -5.657 -0.558 1.00 91.06 560 GLY A O 1
ATOM 3979 N N . TYR A 1 561 ? 14.778 -5.144 -0.991 1.00 91.81 561 TYR A N 1
ATOM 3980 C CA . TYR A 1 561 ? 14.313 -5.406 0.378 1.00 91.81 561 TYR A CA 1
ATOM 3981 C C . TYR A 1 561 ? 14.089 -6.897 0.649 1.00 91.81 561 TYR A C 1
ATOM 3983 O O . TYR A 1 561 ? 14.300 -7.336 1.775 1.00 91.81 561 TYR A O 1
ATOM 3991 N N . MET A 1 562 ? 13.692 -7.668 -0.366 1.00 86.38 562 MET A N 1
ATOM 3992 C CA . MET A 1 562 ? 13.471 -9.117 -0.259 1.00 86.38 562 MET A CA 1
ATOM 3993 C C . MET A 1 562 ? 14.796 -9.892 -0.252 1.00 86.38 562 MET A C 1
ATOM 3995 O O . MET A 1 562 ? 14.921 -10.891 0.438 1.00 86.38 562 MET A O 1
ATOM 3999 N N . LEU A 1 563 ? 15.830 -9.385 -0.934 1.00 85.88 563 LEU A N 1
ATOM 4000 C CA . LEU A 1 563 ? 17.185 -9.956 -0.935 1.00 85.88 563 LEU A CA 1
ATOM 4001 C C . LEU A 1 563 ? 18.028 -9.588 0.312 1.00 85.88 563 LEU A C 1
ATOM 4003 O O . LEU A 1 563 ? 19.260 -9.660 0.278 1.00 85.88 563 LEU A O 1
ATOM 4007 N N . GLN A 1 564 ? 17.414 -9.149 1.417 1.00 85.75 564 GLN A N 1
ATOM 4008 C CA . GLN A 1 564 ? 18.140 -8.815 2.649 1.00 85.75 564 GLN A CA 1
ATOM 4009 C C . GLN A 1 564 ? 18.524 -10.077 3.426 1.00 85.75 564 GLN A C 1
ATOM 4011 O O . GLN A 1 564 ? 17.684 -10.700 4.061 1.00 85.75 564 GLN A O 1
ATOM 4016 N N . GLY A 1 565 ? 19.814 -10.421 3.405 1.00 81.19 565 GLY A N 1
ATOM 4017 C CA . GLY A 1 565 ? 20.324 -11.659 4.004 1.00 81.19 565 GLY A CA 1
ATOM 4018 C C . GLY A 1 565 ? 20.379 -12.841 3.034 1.00 81.19 565 GLY A C 1
ATOM 4019 O O . GLY A 1 565 ? 20.805 -13.920 3.433 1.00 81.19 565 GLY A O 1
ATOM 4020 N N . ALA A 1 566 ? 20.005 -12.650 1.765 1.00 82.69 566 ALA A N 1
ATOM 4021 C CA . ALA A 1 566 ? 20.294 -13.603 0.698 1.00 82.69 566 ALA A CA 1
ATOM 4022 C C . ALA A 1 566 ? 21.786 -13.561 0.312 1.00 82.69 566 ALA A C 1
ATOM 4024 O O . ALA A 1 566 ? 22.412 -12.495 0.342 1.00 82.69 566 ALA A O 1
ATOM 4025 N N . ASP A 1 567 ? 22.343 -14.708 -0.084 1.00 85.88 567 ASP A N 1
ATOM 4026 C CA . ASP A 1 567 ? 23.705 -14.787 -0.620 1.00 85.88 567 ASP A CA 1
ATOM 4027 C C . ASP A 1 567 ? 23.838 -14.033 -1.963 1.00 85.88 567 ASP A C 1
ATOM 4029 O O . ASP A 1 567 ? 22.867 -13.951 -2.723 1.00 85.88 567 ASP A O 1
ATOM 4033 N N . PRO A 1 568 ? 25.026 -13.491 -2.303 1.00 91.31 568 PRO A N 1
ATOM 4034 C CA . PRO A 1 568 ? 25.254 -12.806 -3.574 1.00 91.31 568 PRO A CA 1
ATOM 4035 C C . PRO A 1 568 ? 24.976 -13.688 -4.800 1.00 91.31 568 PRO A C 1
ATOM 4037 O O . PRO A 1 568 ? 25.578 -14.744 -4.996 1.00 91.31 568 PRO A O 1
ATOM 4040 N N . ILE A 1 569 ? 24.086 -13.218 -5.674 1.00 91.12 569 ILE A N 1
ATOM 4041 C CA . ILE A 1 569 ? 23.607 -13.974 -6.833 1.00 91.12 569 ILE A CA 1
ATOM 4042 C C . ILE A 1 569 ? 24.440 -13.598 -8.064 1.00 91.12 569 ILE A C 1
ATOM 4044 O O . ILE A 1 569 ? 24.212 -12.544 -8.662 1.00 91.12 569 ILE A O 1
ATOM 4048 N N . ASP A 1 570 ? 25.379 -14.447 -8.487 1.00 91.31 570 ASP A N 1
ATOM 4049 C CA . ASP A 1 570 ? 26.102 -14.246 -9.753 1.00 91.31 570 ASP A CA 1
ATOM 4050 C C . ASP A 1 570 ? 25.141 -14.267 -10.952 1.00 91.31 570 ASP A C 1
ATOM 4052 O O . ASP A 1 570 ? 24.404 -15.234 -11.168 1.00 91.31 570 ASP A O 1
ATOM 4056 N N . ILE A 1 571 ? 25.177 -13.213 -11.767 1.00 90.44 571 ILE A N 1
ATOM 4057 C CA . ILE A 1 571 ? 24.410 -13.074 -13.017 1.00 90.44 571 ILE A CA 1
ATOM 4058 C C . ILE A 1 571 ? 25.319 -13.020 -14.260 1.00 90.44 571 ILE A C 1
ATOM 4060 O O . ILE A 1 571 ? 24.852 -12.763 -15.371 1.00 90.44 571 ILE A O 1
ATOM 4064 N N . GLY A 1 572 ? 26.611 -13.314 -14.100 1.00 87.81 572 GLY A N 1
ATOM 4065 C CA . GLY A 1 572 ? 27.617 -13.304 -15.156 1.00 87.81 572 GLY A CA 1
ATOM 4066 C C . GLY A 1 572 ? 28.257 -11.929 -15.375 1.00 87.81 572 GLY A C 1
ATOM 4067 O O . GLY A 1 572 ? 27.873 -10.923 -14.779 1.00 87.81 572 GLY A O 1
ATOM 4068 N N . ARG A 1 573 ? 29.287 -11.878 -16.237 1.00 86.44 573 ARG A N 1
ATOM 4069 C CA . ARG A 1 573 ? 30.131 -10.677 -16.466 1.00 86.44 573 ARG A CA 1
ATOM 4070 C C . ARG A 1 573 ? 30.698 -10.070 -15.160 1.00 86.44 573 ARG A C 1
ATOM 4072 O O . ARG A 1 573 ? 30.884 -8.859 -15.054 1.00 86.44 573 ARG A O 1
ATOM 4079 N N . GLY A 1 574 ? 30.945 -10.910 -14.149 1.00 88.25 574 GLY A N 1
ATOM 4080 C CA . GLY A 1 574 ? 31.424 -10.486 -12.828 1.00 88.25 574 GLY A CA 1
ATOM 4081 C C . GLY A 1 574 ? 30.444 -9.596 -12.055 1.00 88.25 574 GLY A C 1
ATOM 4082 O O . GLY A 1 574 ? 30.869 -8.884 -11.150 1.00 88.25 574 GLY A O 1
ATOM 4083 N N . GLN A 1 575 ? 29.160 -9.576 -12.431 1.00 92.19 575 GLN A N 1
ATOM 4084 C CA . GLN A 1 575 ? 28.116 -8.844 -11.716 1.00 92.19 575 GLN A CA 1
ATOM 4085 C C . GLN A 1 575 ? 27.383 -9.795 -10.765 1.00 92.19 575 GLN A C 1
ATOM 4087 O O . GLN A 1 575 ? 27.028 -10.909 -11.148 1.00 92.19 575 GLN A O 1
ATOM 4092 N N . GLN A 1 576 ? 27.122 -9.338 -9.542 1.00 93.00 576 GLN A N 1
ATOM 4093 C CA . GLN A 1 576 ? 26.370 -10.082 -8.531 1.00 93.00 576 GLN A CA 1
ATOM 4094 C C . GLN A 1 576 ? 25.210 -9.222 -8.028 1.00 93.00 576 GLN A C 1
ATOM 4096 O O . GLN A 1 576 ? 25.422 -8.054 -7.689 1.00 93.00 576 GLN A O 1
ATOM 4101 N N . LEU A 1 577 ? 24.000 -9.782 -7.969 1.00 91.81 577 LEU A N 1
ATOM 4102 C CA . LEU A 1 577 ? 22.867 -9.133 -7.311 1.00 91.81 577 LEU A CA 1
ATOM 4103 C C . LEU A 1 577 ? 22.953 -9.352 -5.800 1.00 91.81 577 LEU A C 1
ATOM 4105 O O . LEU A 1 577 ? 23.100 -10.477 -5.327 1.00 91.81 577 LEU A O 1
ATOM 4109 N N . THR A 1 578 ? 22.801 -8.265 -5.060 1.00 92.00 578 THR A N 1
ATOM 4110 C CA . THR A 1 578 ? 22.561 -8.226 -3.618 1.00 92.00 578 THR A CA 1
ATOM 4111 C C . THR A 1 578 ? 21.437 -7.224 -3.347 1.00 92.00 578 THR A C 1
ATOM 4113 O O . THR A 1 578 ? 21.034 -6.472 -4.242 1.00 92.00 578 THR A O 1
ATOM 4116 N N . SER A 1 579 ? 20.984 -7.135 -2.096 1.00 90.12 579 SER A N 1
ATOM 4117 C CA . SER A 1 579 ? 20.085 -6.072 -1.622 1.00 90.12 579 SER A CA 1
ATOM 4118 C C . SER A 1 579 ? 20.568 -4.640 -1.907 1.00 90.12 579 SER A C 1
ATOM 4120 O O . SER A 1 579 ? 19.744 -3.729 -1.972 1.00 90.12 579 SER A O 1
ATOM 4122 N N . SER A 1 580 ? 21.877 -4.422 -2.095 1.00 91.69 580 SER A N 1
ATOM 4123 C CA . SER A 1 580 ? 22.463 -3.107 -2.386 1.00 91.69 580 SER A CA 1
ATOM 4124 C C . SER A 1 580 ? 22.785 -2.873 -3.866 1.00 91.69 580 SER A C 1
ATOM 4126 O O . SER A 1 580 ? 22.663 -1.739 -4.325 1.00 91.69 580 SER A O 1
ATOM 4128 N N . THR A 1 581 ? 23.169 -3.901 -4.632 1.00 93.50 581 THR A N 1
ATOM 4129 C CA . THR A 1 581 ? 23.597 -3.729 -6.036 1.00 93.50 581 THR A CA 1
ATOM 4130 C C . THR A 1 581 ? 22.459 -3.827 -7.052 1.00 93.50 581 THR A C 1
ATOM 4132 O O . THR A 1 581 ? 22.569 -3.247 -8.133 1.00 93.50 581 THR A O 1
ATOM 4135 N N . ILE A 1 582 ? 21.363 -4.532 -6.738 1.00 92.00 582 ILE A N 1
ATOM 4136 C CA . ILE A 1 582 ? 20.297 -4.860 -7.703 1.00 92.00 582 ILE A CA 1
ATOM 4137 C C . ILE A 1 582 ? 19.720 -3.632 -8.423 1.00 92.00 582 ILE A C 1
ATOM 4139 O O . ILE A 1 582 ? 19.560 -3.647 -9.645 1.00 92.00 582 ILE A O 1
ATOM 4143 N N . THR A 1 583 ? 19.483 -2.544 -7.692 1.00 92.75 583 THR A N 1
ATOM 4144 C CA . THR A 1 583 ? 18.925 -1.297 -8.229 1.00 92.75 583 THR A CA 1
ATOM 4145 C C . THR A 1 583 ? 19.871 -0.618 -9.221 1.00 92.75 583 THR A C 1
ATOM 4147 O O . THR A 1 583 ? 19.438 -0.220 -10.299 1.00 92.75 583 THR A O 1
ATOM 4150 N N . GLU A 1 584 ? 21.166 -0.512 -8.906 1.00 93.00 584 GLU A N 1
ATOM 4151 C CA . GLU A 1 584 ? 22.155 0.068 -9.828 1.00 93.00 584 GLU A CA 1
ATOM 4152 C C . GLU A 1 584 ? 22.353 -0.829 -11.057 1.00 93.00 584 GLU A C 1
ATOM 4154 O O . GLU A 1 584 ? 22.403 -0.341 -12.191 1.00 93.00 584 GLU A O 1
ATOM 4159 N N . ILE A 1 585 ? 22.410 -2.148 -10.840 1.00 92.94 585 ILE A N 1
ATOM 4160 C CA . ILE A 1 585 ? 22.645 -3.131 -11.896 1.00 92.94 585 ILE A CA 1
ATOM 4161 C C . ILE A 1 585 ? 21.539 -3.085 -12.952 1.00 92.94 585 ILE A C 1
ATOM 4163 O O . ILE A 1 585 ? 21.838 -2.932 -14.138 1.00 92.94 585 ILE A O 1
ATOM 4167 N N . LEU A 1 586 ? 20.276 -3.181 -12.527 1.00 90.50 586 LEU A N 1
ATOM 4168 C CA . LEU A 1 586 ? 19.126 -3.279 -13.431 1.00 90.50 586 LEU A CA 1
ATOM 4169 C C . LEU A 1 586 ? 18.715 -1.933 -14.053 1.00 90.50 586 LEU A C 1
ATOM 4171 O O . LEU A 1 586 ? 18.109 -1.929 -15.123 1.00 90.50 586 LEU A O 1
ATOM 4175 N N . LEU A 1 587 ? 19.035 -0.798 -13.415 1.00 92.12 587 LEU A N 1
ATOM 4176 C CA . LEU A 1 587 ? 18.576 0.531 -13.852 1.00 92.12 587 LEU A CA 1
ATOM 4177 C C . LEU A 1 587 ? 19.672 1.418 -14.468 1.00 92.12 587 LEU A C 1
ATOM 4179 O O . LEU A 1 587 ? 19.338 2.428 -15.084 1.00 92.12 587 LEU A O 1
ATOM 4183 N N . SER A 1 588 ? 20.957 1.062 -14.346 1.00 92.00 588 SER A N 1
ATOM 4184 C CA . SER A 1 588 ? 22.068 1.829 -14.937 1.00 92.00 588 SER A CA 1
ATOM 4185 C C . SER A 1 588 ? 23.176 0.949 -15.518 1.00 92.00 588 SER A C 1
ATOM 4187 O O . SER A 1 588 ? 23.450 1.025 -16.718 1.00 92.00 588 SER A O 1
ATOM 4189 N N . ARG A 1 589 ? 23.796 0.073 -14.714 1.00 91.38 589 ARG A N 1
ATOM 4190 C CA . ARG A 1 589 ? 25.010 -0.665 -15.115 1.00 91.38 589 ARG A CA 1
ATOM 4191 C C . ARG A 1 589 ? 24.792 -1.534 -16.351 1.00 91.38 589 ARG A C 1
ATOM 4193 O O . ARG A 1 589 ? 25.660 -1.596 -17.218 1.00 91.38 589 ARG A O 1
ATOM 4200 N N . VAL A 1 590 ? 23.619 -2.156 -16.474 1.00 90.25 590 VAL A N 1
ATOM 4201 C CA . VAL A 1 590 ? 23.235 -2.955 -17.646 1.00 90.25 590 VAL A CA 1
ATOM 4202 C C . VAL A 1 590 ? 23.310 -2.168 -18.966 1.00 90.25 590 VAL A C 1
ATOM 4204 O O . VAL A 1 590 ? 23.698 -2.732 -19.982 1.00 90.25 590 VAL A O 1
ATOM 4207 N N . TYR A 1 591 ? 23.044 -0.859 -18.965 1.00 89.25 591 TYR A N 1
ATOM 4208 C CA . TYR A 1 591 ? 23.116 -0.014 -20.166 1.00 89.25 591 TYR A CA 1
ATOM 4209 C C . TYR A 1 591 ? 24.542 0.467 -20.491 1.00 89.25 591 TYR A C 1
ATOM 4211 O O . TYR A 1 591 ? 24.783 0.984 -21.578 1.00 89.25 591 TYR A O 1
ATOM 4219 N N . GLN A 1 592 ? 25.489 0.260 -19.569 1.00 89.31 592 GLN A N 1
ATOM 4220 C CA . GLN A 1 592 ? 26.931 0.455 -19.775 1.00 89.31 592 GLN A CA 1
ATOM 4221 C C . GLN A 1 592 ? 27.610 -0.842 -20.255 1.00 89.31 592 GLN A C 1
ATOM 4223 O O . GLN A 1 592 ? 28.585 -0.795 -20.995 1.00 89.31 592 GLN A O 1
ATOM 4228 N N . LEU A 1 593 ? 27.096 -2.005 -19.830 1.00 90.06 593 LEU A N 1
ATOM 4229 C CA . LEU A 1 593 ? 27.561 -3.336 -20.253 1.00 90.06 593 LEU A CA 1
ATOM 4230 C C . LEU A 1 593 ? 27.072 -3.737 -21.655 1.00 90.06 593 LEU A C 1
ATOM 4232 O O . LEU A 1 593 ? 27.624 -4.664 -22.246 1.00 90.06 593 LEU A O 1
ATOM 4236 N N . PHE A 1 594 ? 26.028 -3.063 -22.142 1.00 89.75 594 PHE A N 1
ATOM 4237 C CA . PHE A 1 594 ? 25.376 -3.284 -23.432 1.00 89.75 594 PHE A CA 1
ATOM 4238 C C . PHE A 1 594 ? 24.955 -1.930 -24.048 1.00 89.75 594 PHE A C 1
ATOM 4240 O O . PHE A 1 594 ? 23.756 -1.615 -24.071 1.00 89.75 594 PHE A O 1
ATOM 4247 N N . PRO A 1 595 ? 25.921 -1.071 -24.433 1.00 85.12 595 PRO A N 1
ATOM 4248 C CA . PRO A 1 595 ? 25.641 0.300 -24.851 1.00 85.12 595 PRO A CA 1
ATOM 4249 C C . PRO A 1 595 ? 25.055 0.401 -26.265 1.00 85.12 595 PRO A C 1
ATOM 4251 O O . PRO A 1 595 ? 24.344 1.369 -26.542 1.00 85.12 595 PRO A O 1
ATOM 4254 N N . GLU A 1 596 ? 25.327 -0.568 -27.146 1.00 84.00 596 GLU A N 1
ATOM 4255 C CA . GLU A 1 596 ? 25.003 -0.453 -28.568 1.00 84.00 596 GLU A CA 1
ATOM 4256 C C . GLU A 1 596 ? 23.572 -0.914 -28.894 1.00 84.00 596 GLU A C 1
ATOM 4258 O O . GLU A 1 596 ? 23.058 -1.859 -28.285 1.00 84.00 596 GLU A O 1
ATOM 4263 N N . PRO A 1 597 ? 22.915 -0.343 -29.925 1.00 79.19 597 PRO A N 1
ATOM 4264 C CA . PRO A 1 597 ? 21.620 -0.831 -30.404 1.00 79.19 597 PRO A CA 1
ATOM 4265 C C . PRO A 1 597 ? 21.634 -2.318 -30.802 1.00 79.19 597 PRO A C 1
ATOM 4267 O O . PRO A 1 597 ? 20.631 -3.013 -30.626 1.00 79.19 597 PRO A O 1
ATOM 4270 N N . SER A 1 598 ? 22.773 -2.826 -31.290 1.00 84.38 598 SER A N 1
ATOM 4271 C CA . SER A 1 598 ? 22.989 -4.244 -31.613 1.00 84.38 598 SER A CA 1
ATOM 4272 C C . SER A 1 598 ? 22.945 -5.165 -30.393 1.00 84.38 598 SER A C 1
ATOM 4274 O O . SER A 1 598 ? 22.578 -6.334 -30.522 1.00 84.38 598 SER A O 1
ATOM 4276 N N . ASP A 1 599 ? 23.261 -4.656 -29.201 1.00 86.69 599 ASP A N 1
ATOM 4277 C CA . ASP A 1 599 ? 23.324 -5.459 -27.979 1.00 86.69 599 ASP A CA 1
ATOM 4278 C C . ASP A 1 599 ? 21.940 -5.804 -27.418 1.00 86.69 599 ASP A C 1
ATOM 4280 O O . ASP A 1 599 ? 21.842 -6.561 -26.452 1.00 86.69 599 ASP A O 1
ATOM 4284 N N . ALA A 1 600 ? 20.856 -5.277 -28.001 1.00 81.50 600 ALA A N 1
ATOM 4285 C CA . ALA A 1 600 ? 19.509 -5.357 -27.443 1.00 81.50 600 ALA A CA 1
ATOM 4286 C C . ALA A 1 600 ? 19.076 -6.781 -27.051 1.00 81.50 600 ALA A C 1
ATOM 4288 O O . ALA A 1 600 ? 18.514 -6.979 -25.975 1.00 81.50 600 ALA A O 1
ATOM 4289 N N . GLN A 1 601 ? 19.386 -7.791 -27.869 1.00 82.62 601 GLN A N 1
ATOM 4290 C CA . GLN A 1 601 ? 19.059 -9.180 -27.536 1.00 82.62 601 GLN A CA 1
ATOM 4291 C C . GLN A 1 601 ? 19.947 -9.744 -26.411 1.00 82.62 601 GLN A C 1
ATOM 4293 O O . GLN A 1 601 ? 19.456 -10.517 -25.588 1.00 82.62 601 GLN A O 1
ATOM 4298 N N . ALA A 1 602 ? 21.223 -9.358 -26.333 1.00 87.06 602 ALA A N 1
ATOM 4299 C CA . ALA A 1 602 ? 22.143 -9.807 -25.285 1.00 87.06 602 ALA A CA 1
ATOM 4300 C C . ALA A 1 602 ? 21.827 -9.151 -23.929 1.00 87.06 602 ALA A C 1
ATOM 4302 O O . ALA A 1 602 ? 21.772 -9.837 -22.908 1.00 87.06 602 ALA A O 1
ATOM 4303 N N . ARG A 1 603 ? 21.533 -7.847 -23.942 1.00 88.00 603 ARG A N 1
ATOM 4304 C CA . ARG A 1 603 ? 21.078 -7.055 -22.795 1.00 88.00 603 ARG A CA 1
ATOM 4305 C C . ARG A 1 603 ? 19.794 -7.609 -22.192 1.00 88.00 603 ARG A C 1
ATOM 4307 O O . ARG A 1 603 ? 19.726 -7.863 -20.993 1.00 88.00 603 ARG A O 1
ATOM 4314 N N . ASP A 1 604 ? 18.783 -7.826 -23.026 1.00 80.38 604 ASP A N 1
ATOM 4315 C CA . ASP A 1 604 ? 17.491 -8.330 -22.568 1.00 80.38 604 ASP A CA 1
ATOM 4316 C C . ASP A 1 604 ? 17.597 -9.794 -22.096 1.00 80.38 604 ASP A C 1
ATOM 4318 O O . ASP A 1 604 ? 16.898 -10.185 -21.166 1.00 80.38 604 ASP A O 1
ATOM 4322 N N . SER A 1 605 ? 18.513 -10.591 -22.667 1.00 82.06 605 SER A N 1
ATOM 4323 C CA . SER A 1 605 ? 18.828 -11.940 -22.163 1.00 82.06 605 SER A CA 1
ATOM 4324 C C . SER A 1 605 ? 19.507 -11.898 -20.787 1.00 82.06 605 SER A C 1
ATOM 4326 O O . SER A 1 605 ? 19.191 -12.715 -19.925 1.00 82.06 605 SER A O 1
ATOM 4328 N N . PHE A 1 606 ? 20.398 -10.929 -20.551 1.00 87.19 606 PHE A N 1
ATOM 4329 C CA . PHE A 1 606 ? 21.029 -10.699 -19.247 1.00 87.19 606 PHE A CA 1
ATOM 4330 C C . PHE A 1 606 ? 20.007 -10.248 -18.193 1.00 87.19 606 PHE A C 1
ATOM 4332 O O . PHE A 1 606 ? 19.978 -10.816 -17.106 1.00 87.19 606 PHE A O 1
ATOM 4339 N N . LEU A 1 607 ? 19.109 -9.313 -18.532 1.00 83.00 607 LEU A N 1
ATOM 4340 C CA . LEU A 1 607 ? 17.986 -8.925 -17.667 1.00 83.00 607 LEU A CA 1
ATOM 4341 C C . LEU A 1 607 ? 17.068 -10.119 -17.364 1.00 83.00 607 LEU A C 1
ATOM 4343 O O . LEU A 1 607 ? 16.772 -10.381 -16.205 1.00 83.00 607 LEU A O 1
ATOM 4347 N N . SER A 1 608 ? 16.688 -10.892 -18.384 1.00 76.62 608 SER A N 1
ATOM 4348 C CA . SER A 1 608 ? 15.879 -12.112 -18.248 1.00 76.62 608 SER A CA 1
ATOM 4349 C C . SER A 1 608 ? 16.511 -13.133 -17.289 1.00 76.62 608 SER A C 1
ATOM 4351 O O . SER A 1 608 ? 15.816 -13.699 -16.444 1.00 76.62 608 SER A O 1
ATOM 4353 N N . ALA A 1 609 ? 17.827 -13.354 -17.385 1.00 80.62 609 ALA A N 1
ATOM 4354 C CA . ALA A 1 609 ? 18.562 -14.248 -16.490 1.00 80.62 609 ALA A CA 1
ATOM 4355 C C . ALA A 1 609 ? 18.698 -13.681 -15.064 1.00 80.62 609 ALA A C 1
ATOM 4357 O O . ALA A 1 609 ? 18.566 -14.427 -14.096 1.00 80.62 609 ALA A O 1
ATOM 4358 N N . ALA A 1 610 ? 18.921 -12.371 -14.927 1.00 84.38 610 ALA A N 1
ATOM 4359 C CA . ALA A 1 610 ? 18.998 -11.688 -13.639 1.00 84.38 610 ALA A CA 1
ATOM 4360 C C . ALA A 1 610 ? 17.656 -11.733 -12.888 1.00 84.38 610 ALA A C 1
ATOM 4362 O O . ALA A 1 610 ? 17.628 -12.100 -11.716 1.00 84.38 610 ALA A O 1
ATOM 4363 N N . THR A 1 611 ? 16.540 -11.452 -13.570 1.00 74.50 611 THR A N 1
ATOM 4364 C CA . THR A 1 611 ? 15.182 -11.581 -13.020 1.00 74.50 611 THR A CA 1
ATOM 4365 C C . THR A 1 611 ? 14.874 -13.020 -12.614 1.00 74.50 611 THR A C 1
ATOM 4367 O O . THR A 1 611 ? 14.394 -13.235 -11.504 1.00 74.50 611 THR A O 1
ATOM 4370 N N . ALA A 1 612 ? 15.190 -14.009 -13.460 1.00 76.88 612 ALA A N 1
ATOM 4371 C CA . ALA A 1 612 ? 14.949 -15.417 -13.142 1.00 76.88 612 ALA A CA 1
ATOM 4372 C C . ALA A 1 612 ? 15.725 -15.869 -11.891 1.00 76.88 612 ALA A C 1
ATOM 4374 O O . ALA A 1 612 ? 15.140 -16.486 -11.005 1.00 76.88 612 ALA A O 1
ATOM 4375 N N . LYS A 1 613 ? 17.009 -15.501 -11.773 1.00 83.81 613 LYS A N 1
ATOM 4376 C CA . LYS A 1 613 ? 17.836 -15.826 -10.600 1.00 83.81 613 LYS A CA 1
ATOM 4377 C C . LYS A 1 613 ? 17.429 -15.060 -9.333 1.00 83.81 613 LYS A C 1
ATOM 4379 O O . LYS A 1 613 ? 17.475 -15.626 -8.247 1.00 83.81 613 LYS A O 1
ATOM 4384 N N . ALA A 1 614 ? 17.003 -13.800 -9.448 1.00 80.75 614 ALA A N 1
ATOM 4385 C CA . ALA A 1 614 ? 16.476 -13.036 -8.313 1.00 80.75 614 ALA A CA 1
ATOM 4386 C C . ALA A 1 614 ? 15.151 -13.623 -7.797 1.00 80.75 614 ALA A C 1
ATOM 4388 O O . ALA A 1 614 ? 14.961 -13.756 -6.591 1.00 80.75 614 ALA A O 1
ATOM 4389 N N . PHE A 1 615 ? 14.259 -14.024 -8.708 1.00 75.88 615 PHE A N 1
ATOM 4390 C CA . PHE A 1 615 ? 13.017 -14.718 -8.372 1.00 75.88 615 PHE A CA 1
ATOM 4391 C C . PHE A 1 615 ? 13.285 -16.099 -7.755 1.00 75.88 615 PHE A C 1
ATOM 4393 O O . PHE A 1 615 ? 12.657 -16.460 -6.763 1.00 75.88 615 PHE A O 1
ATOM 4400 N N . GLU A 1 616 ? 14.250 -16.851 -8.291 1.00 77.50 616 GLU A N 1
ATOM 4401 C CA . GLU A 1 616 ? 14.705 -18.116 -7.708 1.00 77.50 616 GLU A CA 1
ATOM 4402 C C . GLU A 1 616 ? 15.205 -17.926 -6.270 1.00 77.50 616 GLU A C 1
ATOM 4404 O O . GLU A 1 616 ? 14.796 -18.675 -5.388 1.00 77.50 616 GLU A O 1
ATOM 4409 N N . ALA A 1 617 ? 16.023 -16.903 -6.008 1.00 79.69 617 ALA A N 1
ATOM 4410 C CA . ALA A 1 617 ? 16.493 -16.608 -4.658 1.00 79.69 617 ALA A CA 1
ATOM 4411 C C . ALA A 1 617 ? 15.333 -16.278 -3.704 1.00 79.69 617 ALA A C 1
ATOM 4413 O O . ALA A 1 617 ? 15.221 -16.917 -2.666 1.00 79.69 617 ALA A O 1
ATOM 4414 N N . VAL A 1 618 ? 14.417 -15.373 -4.072 1.00 76.88 618 VAL A N 1
ATOM 4415 C CA . VAL A 1 618 ? 13.260 -15.007 -3.221 1.00 76.88 618 VAL A CA 1
ATOM 4416 C C . VAL A 1 618 ? 12.264 -16.169 -3.030 1.00 76.88 618 VAL A C 1
ATOM 4418 O O . VAL A 1 618 ? 11.516 -16.176 -2.063 1.00 76.88 618 VAL A O 1
ATOM 4421 N N . THR A 1 619 ? 12.250 -17.183 -3.906 1.00 72.00 619 THR A N 1
ATOM 4422 C CA . THR A 1 619 ? 11.363 -18.364 -3.769 1.00 72.00 619 THR A CA 1
ATOM 4423 C C . THR A 1 619 ? 12.030 -19.610 -3.178 1.00 72.00 619 THR A C 1
ATOM 4425 O O . THR A 1 619 ? 11.335 -20.587 -2.888 1.00 72.00 619 THR A O 1
ATOM 4428 N N . ARG A 1 620 ? 13.359 -19.607 -2.999 1.00 69.12 620 ARG A N 1
ATOM 4429 C CA . ARG A 1 620 ? 14.141 -20.727 -2.429 1.00 69.12 620 ARG A CA 1
ATOM 4430 C C . ARG A 1 620 ? 14.968 -20.353 -1.198 1.00 69.12 620 ARG A C 1
ATOM 4432 O O . ARG A 1 620 ? 15.555 -21.243 -0.588 1.00 69.12 620 ARG A O 1
ATOM 4439 N N . SER A 1 621 ? 15.028 -19.070 -0.852 1.00 60.28 621 SER A N 1
ATOM 4440 C CA . SER A 1 621 ? 15.676 -18.540 0.347 1.00 60.28 621 SER A CA 1
ATOM 4441 C C . SER A 1 621 ? 15.132 -19.224 1.610 1.00 60.28 621 SER A C 1
ATOM 4443 O O . SER A 1 621 ? 13.932 -19.168 1.872 1.00 60.28 621 SER A O 1
ATOM 4445 N N . PRO A 1 622 ? 15.993 -19.856 2.429 1.00 52.97 622 PRO A N 1
ATOM 4446 C CA . PRO A 1 622 ? 15.644 -20.256 3.788 1.00 52.97 622 PRO A CA 1
ATOM 4447 C C . PRO A 1 622 ? 15.922 -19.129 4.808 1.00 52.97 622 PRO A C 1
ATOM 4449 O O . PRO A 1 622 ? 15.859 -19.361 6.018 1.00 52.97 622 PRO A O 1
ATOM 4452 N N . ASN A 1 623 ? 16.276 -17.920 4.350 1.00 56.59 623 ASN A N 1
ATOM 4453 C CA . ASN A 1 623 ? 16.930 -16.893 5.160 1.00 56.59 623 ASN A CA 1
ATOM 4454 C C . ASN A 1 623 ? 15.915 -15.875 5.708 1.00 56.59 623 ASN A C 1
ATOM 4456 O O . ASN A 1 623 ? 15.649 -14.851 5.092 1.00 56.59 623 ASN A O 1
ATOM 4460 N N . ASP A 1 624 ? 15.399 -16.155 6.909 1.00 70.00 624 ASP A N 1
ATOM 4461 C CA . ASP A 1 624 ? 14.443 -15.328 7.666 1.00 70.00 624 ASP A CA 1
ATOM 4462 C C . ASP A 1 624 ? 13.219 -14.861 6.851 1.00 70.00 624 ASP A C 1
ATOM 4464 O O . ASP A 1 624 ? 13.141 -13.722 6.396 1.00 70.00 624 ASP A O 1
ATOM 4468 N N . ALA A 1 625 ? 12.174 -15.695 6.799 1.00 72.50 625 ALA A N 1
ATOM 4469 C CA . ALA A 1 625 ? 10.859 -15.307 6.272 1.00 72.50 625 ALA A CA 1
ATOM 4470 C C . ALA A 1 625 ? 10.284 -14.031 6.938 1.00 72.50 625 ALA A C 1
ATOM 4472 O O . ALA A 1 625 ? 9.448 -13.335 6.359 1.00 72.50 625 ALA A O 1
ATOM 4473 N N . SER A 1 626 ? 10.751 -13.665 8.139 1.00 75.62 626 SER A N 1
ATOM 4474 C CA . SER A 1 626 ? 10.410 -12.393 8.784 1.00 75.62 626 SER A CA 1
ATOM 4475 C C . SER A 1 626 ? 11.109 -11.195 8.121 1.00 75.62 626 SER A C 1
ATOM 4477 O O . SER A 1 626 ? 10.557 -10.098 8.139 1.00 75.62 626 SER A O 1
ATOM 4479 N N . ALA A 1 627 ? 12.298 -11.363 7.534 1.00 78.31 627 ALA A N 1
ATOM 4480 C CA . ALA A 1 627 ? 12.982 -10.350 6.724 1.00 78.31 627 ALA A CA 1
ATOM 4481 C C . ALA A 1 627 ? 12.251 -10.123 5.405 1.00 78.31 627 ALA A C 1
ATOM 4483 O O . ALA A 1 627 ? 11.956 -8.978 5.068 1.00 78.31 627 ALA A O 1
ATOM 4484 N N . GLU A 1 628 ? 11.872 -11.203 4.726 1.00 78.94 628 GLU A N 1
ATOM 4485 C CA . GLU A 1 628 ? 11.077 -11.154 3.499 1.00 78.94 628 GLU A CA 1
ATOM 4486 C C . GLU A 1 628 ? 9.714 -10.489 3.755 1.00 78.94 628 GLU A C 1
ATOM 4488 O O . GLU A 1 628 ? 9.340 -9.560 3.037 1.00 78.94 628 GLU A O 1
ATOM 4493 N N . LEU A 1 629 ? 9.022 -10.842 4.847 1.00 81.44 629 LEU A N 1
ATOM 4494 C CA . LEU A 1 629 ? 7.769 -10.197 5.260 1.00 81.44 629 LEU A CA 1
ATOM 4495 C C . LEU A 1 629 ? 7.950 -8.708 5.613 1.00 81.44 629 LEU A C 1
ATOM 4497 O O . LEU A 1 629 ? 7.123 -7.882 5.217 1.00 81.44 629 LEU A O 1
ATOM 4501 N N . ARG A 1 630 ? 9.037 -8.328 6.306 1.00 86.56 630 ARG A N 1
ATOM 4502 C CA . ARG A 1 630 ? 9.396 -6.911 6.531 1.00 86.56 630 ARG A CA 1
ATOM 4503 C C . ARG A 1 630 ? 9.644 -6.187 5.202 1.00 86.56 630 ARG A C 1
ATOM 4505 O O . ARG A 1 630 ? 9.193 -5.053 5.040 1.00 86.56 630 ARG A O 1
ATOM 4512 N N . GLY A 1 631 ? 10.309 -6.838 4.247 1.00 89.31 631 GLY A N 1
ATOM 4513 C CA . GLY A 1 631 ? 10.590 -6.310 2.913 1.00 89.31 631 GLY A CA 1
ATOM 4514 C C . GLY A 1 631 ? 9.331 -6.102 2.070 1.00 89.31 631 GLY A C 1
ATOM 4515 O O . GLY A 1 631 ? 9.149 -5.019 1.518 1.00 89.31 631 GLY A O 1
ATOM 4516 N N . LEU A 1 632 ? 8.426 -7.084 2.044 1.00 89.38 632 LEU A N 1
ATOM 4517 C CA . LEU A 1 632 ? 7.105 -7.012 1.405 1.00 89.38 632 LEU A CA 1
ATOM 4518 C C . LEU A 1 632 ? 6.244 -5.894 2.012 1.00 89.38 632 LEU A C 1
ATOM 4520 O O . LEU A 1 632 ? 5.715 -5.055 1.283 1.00 89.38 632 LEU A O 1
ATOM 4524 N N . THR A 1 633 ? 6.164 -5.834 3.346 1.00 90.25 633 THR A N 1
ATOM 4525 C CA . THR A 1 633 ? 5.418 -4.793 4.077 1.00 90.25 633 THR A CA 1
ATOM 4526 C C . THR A 1 633 ? 5.949 -3.401 3.735 1.00 90.25 633 THR A C 1
ATOM 4528 O O . THR A 1 633 ? 5.181 -2.500 3.400 1.00 90.25 633 THR A O 1
ATOM 4531 N N . ARG A 1 634 ? 7.278 -3.228 3.742 1.00 93.56 634 ARG A N 1
ATOM 4532 C CA . ARG A 1 634 ? 7.927 -1.969 3.363 1.00 93.56 634 ARG A CA 1
ATOM 4533 C C . ARG A 1 634 ? 7.700 -1.618 1.891 1.00 93.56 634 ARG A C 1
ATOM 4535 O O . ARG A 1 634 ? 7.451 -0.457 1.583 1.00 93.56 634 ARG A O 1
ATOM 4542 N N . ALA A 1 635 ? 7.778 -2.591 0.986 1.00 94.25 635 ALA A N 1
ATOM 4543 C CA . ALA A 1 635 ? 7.550 -2.368 -0.437 1.00 94.25 635 ALA A CA 1
ATOM 4544 C C . ALA A 1 635 ? 6.105 -1.928 -0.723 1.00 94.25 635 ALA A C 1
ATOM 4546 O O . ALA A 1 635 ? 5.905 -1.022 -1.528 1.00 94.25 635 ALA A O 1
ATOM 4547 N N . SER A 1 636 ? 5.116 -2.494 -0.021 1.00 94.06 636 SER A N 1
ATOM 4548 C CA . SER A 1 636 ? 3.726 -2.022 -0.075 1.00 94.06 636 SER A CA 1
ATOM 4549 C C . SER A 1 636 ? 3.586 -0.592 0.459 1.00 94.06 636 SER A C 1
ATOM 4551 O O . SER A 1 636 ? 2.950 0.230 -0.193 1.00 94.06 636 SER A O 1
ATOM 4553 N N . ALA A 1 637 ? 4.180 -0.278 1.615 1.00 91.44 637 ALA A N 1
ATOM 4554 C CA . ALA A 1 637 ? 4.065 1.043 2.245 1.00 91.44 637 ALA A CA 1
ATOM 4555 C C . ALA A 1 637 ? 4.807 2.160 1.477 1.00 91.44 637 ALA A C 1
ATOM 4557 O O . ALA A 1 637 ? 4.397 3.317 1.510 1.00 91.44 637 ALA A O 1
ATOM 4558 N N . GLU A 1 638 ? 5.884 1.835 0.749 1.00 92.94 638 GLU A N 1
ATOM 4559 C CA . GLU A 1 638 ? 6.544 2.763 -0.186 1.00 92.94 638 GLU A CA 1
ATOM 4560 C C . GLU A 1 638 ? 5.880 2.795 -1.585 1.00 92.94 638 GLU A C 1
ATOM 4562 O O . GLU A 1 638 ? 6.388 3.473 -2.478 1.00 92.94 638 GLU A O 1
ATOM 4567 N N . GLY A 1 639 ? 4.770 2.075 -1.810 1.00 94.06 639 GLY A N 1
ATOM 4568 C CA . GLY A 1 639 ? 4.065 2.018 -3.103 1.00 94.06 639 GLY A CA 1
ATOM 4569 C C . GLY A 1 639 ? 4.831 1.298 -4.225 1.00 94.06 639 GLY A C 1
ATOM 4570 O O . GLY A 1 639 ? 4.508 1.456 -5.399 1.00 94.06 639 GLY A O 1
ATOM 4571 N N . ARG A 1 640 ? 5.865 0.527 -3.870 1.00 95.88 640 ARG A N 1
ATOM 4572 C CA . ARG A 1 640 ? 6.803 -0.171 -4.773 1.00 95.88 640 ARG A CA 1
ATOM 4573 C C . ARG A 1 640 ? 6.375 -1.588 -5.141 1.00 95.88 640 ARG A C 1
ATOM 4575 O O . ARG A 1 640 ? 6.937 -2.182 -6.058 1.00 95.88 640 ARG A O 1
ATOM 4582 N N . LEU A 1 641 ? 5.432 -2.135 -4.381 1.00 96.50 641 LEU A N 1
ATOM 4583 C CA . LEU A 1 641 ? 4.751 -3.396 -4.627 1.00 96.50 641 LEU A CA 1
ATOM 4584 C C . LEU A 1 641 ? 3.264 -3.077 -4.745 1.00 96.50 641 LEU A C 1
ATOM 4586 O O . LEU A 1 641 ? 2.689 -2.564 -3.787 1.00 96.50 641 LEU A O 1
ATOM 4590 N N . LEU A 1 642 ? 2.666 -3.354 -5.903 1.00 97.94 642 LEU A N 1
ATOM 4591 C CA . LEU A 1 642 ? 1.267 -3.036 -6.198 1.00 97.94 642 LEU A CA 1
ATOM 4592 C C . LEU A 1 642 ? 0.547 -4.273 -6.751 1.00 97.94 642 LEU A C 1
ATOM 4594 O O . LEU A 1 642 ? 1.152 -5.025 -7.507 1.00 97.94 642 LEU A O 1
ATOM 4598 N N . LEU A 1 643 ? -0.722 -4.492 -6.403 1.00 98.06 643 LEU A N 1
ATOM 4599 C CA . LEU A 1 643 ? -1.494 -5.695 -6.732 1.00 98.06 643 LEU A CA 1
ATOM 4600 C C . LEU A 1 643 ? -2.940 -5.357 -7.115 1.00 98.06 643 LEU A C 1
ATOM 4602 O O . LEU A 1 643 ? -3.646 -4.664 -6.388 1.00 98.06 643 LEU A O 1
ATOM 4606 N N . TRP A 1 644 ? -3.390 -5.906 -8.240 1.00 98.38 644 TRP A N 1
ATOM 4607 C CA . TRP A 1 644 ? -4.770 -5.857 -8.717 1.00 98.38 644 TRP A CA 1
ATOM 4608 C C . TRP A 1 644 ? -5.274 -7.276 -8.997 1.00 98.38 644 TRP A C 1
ATOM 4610 O O . TRP A 1 644 ? -4.533 -8.082 -9.566 1.00 98.38 644 TRP A O 1
ATOM 4620 N N . SER A 1 645 ? -6.531 -7.564 -8.646 1.00 98.38 645 SER A N 1
ATOM 4621 C CA . SER A 1 645 ? -7.213 -8.822 -8.980 1.00 98.38 645 SER A CA 1
ATOM 4622 C C . SER A 1 645 ? -8.345 -8.612 -9.990 1.00 98.38 645 SER A C 1
ATOM 4624 O O . SER A 1 645 ? -9.123 -7.660 -9.906 1.00 98.38 645 SER A O 1
ATOM 4626 N N . ALA A 1 646 ? -8.478 -9.559 -10.919 1.00 98.06 646 ALA A N 1
ATOM 4627 C CA . ALA A 1 646 ? -9.607 -9.669 -11.838 1.00 98.06 646 ALA A CA 1
ATOM 4628 C C . ALA A 1 646 ? -10.910 -10.099 -11.136 1.00 98.06 646 ALA A C 1
ATOM 4630 O O . ALA A 1 646 ? -11.992 -9.962 -11.711 1.00 98.06 646 ALA A O 1
ATOM 4631 N N . HIS A 1 647 ? -10.825 -10.606 -9.902 1.00 97.75 647 HIS A N 1
ATOM 4632 C CA . HIS A 1 647 ? -11.961 -11.106 -9.130 1.00 97.75 647 HIS A CA 1
ATOM 4633 C C . HIS A 1 647 ? -12.548 -9.981 -8.266 1.00 97.75 647 HIS A C 1
ATOM 4635 O O . HIS A 1 647 ? -11.875 -9.516 -7.345 1.00 97.75 647 HIS A O 1
ATOM 4641 N N . PRO A 1 648 ? -13.800 -9.531 -8.498 1.00 96.38 648 PRO A N 1
ATOM 4642 C CA . PRO A 1 648 ? -14.316 -8.314 -7.862 1.00 96.38 648 PRO A CA 1
ATOM 4643 C C . PRO A 1 648 ? -14.329 -8.334 -6.328 1.00 96.38 648 PRO A C 1
ATOM 4645 O O . PRO A 1 648 ? -14.139 -7.291 -5.711 1.00 96.38 648 PRO A O 1
ATOM 4648 N N . ALA A 1 649 ? -14.521 -9.505 -5.711 1.00 94.31 649 ALA A N 1
ATOM 4649 C CA . ALA A 1 649 ? -14.489 -9.652 -4.255 1.00 94.31 649 ALA A CA 1
ATOM 4650 C C . ALA A 1 649 ? -13.066 -9.505 -3.683 1.00 94.31 649 ALA A C 1
ATOM 4652 O O . ALA A 1 649 ? -12.877 -8.826 -2.677 1.00 94.31 649 ALA A O 1
ATOM 4653 N N . GLU A 1 650 ? -12.060 -10.078 -4.354 1.00 96.38 650 GLU A N 1
ATOM 4654 C CA . GLU A 1 650 ? -10.649 -9.901 -3.992 1.00 96.38 650 GLU A CA 1
ATOM 4655 C C . GLU A 1 650 ? -10.237 -8.433 -4.172 1.00 96.38 650 GLU A C 1
ATOM 4657 O O . GLU A 1 650 ? -9.655 -7.831 -3.271 1.00 96.38 650 GLU A O 1
ATOM 4662 N N . GLN A 1 651 ? -10.611 -7.817 -5.300 1.00 96.38 651 GLN A N 1
ATOM 4663 C CA . GLN A 1 651 ? -10.292 -6.416 -5.574 1.00 96.38 651 GLN A CA 1
ATOM 4664 C C . GLN A 1 651 ? -10.985 -5.439 -4.610 1.00 96.38 651 GLN A C 1
ATOM 4666 O O . GLN A 1 651 ? -10.410 -4.400 -4.296 1.00 96.38 651 GLN A O 1
ATOM 4671 N N . GLN A 1 652 ? -12.180 -5.760 -4.103 1.00 93.25 652 GLN A N 1
ATOM 4672 C CA . GLN A 1 652 ? -12.851 -4.952 -3.079 1.00 93.25 652 GLN A CA 1
ATOM 4673 C C . GLN A 1 652 ? -12.082 -4.949 -1.748 1.00 93.25 652 GLN A C 1
ATOM 4675 O O . GLN A 1 652 ? -11.995 -3.907 -1.100 1.00 93.25 652 GLN A O 1
ATOM 4680 N N . ASP A 1 653 ? -11.510 -6.085 -1.337 1.00 92.06 653 ASP A N 1
ATOM 4681 C CA . ASP A 1 653 ? -10.665 -6.145 -0.140 1.00 92.06 653 ASP A CA 1
ATOM 4682 C C . ASP A 1 653 ? -9.297 -5.480 -0.380 1.00 92.06 653 ASP A C 1
ATOM 4684 O O . ASP A 1 653 ? -8.829 -4.720 0.472 1.00 92.06 653 ASP A O 1
ATOM 4688 N N . LEU A 1 654 ? -8.683 -5.695 -1.553 1.00 94.19 654 LEU A N 1
ATOM 4689 C CA . LEU A 1 654 ? -7.432 -5.037 -1.951 1.00 94.19 654 LEU A CA 1
ATOM 4690 C C . LEU A 1 654 ? -7.569 -3.507 -1.970 1.00 94.19 654 LEU A C 1
ATOM 4692 O O . LEU A 1 654 ? -6.704 -2.828 -1.423 1.00 94.19 654 LEU A O 1
ATOM 4696 N N . ALA A 1 655 ? -8.651 -2.951 -2.523 1.00 91.69 655 ALA A N 1
ATOM 4697 C CA . ALA A 1 655 ? -8.868 -1.501 -2.642 1.00 91.69 655 ALA A CA 1
ATOM 4698 C C . ALA A 1 655 ? -8.756 -0.736 -1.306 1.00 91.69 655 ALA A C 1
ATOM 4700 O O . ALA A 1 655 ? -8.393 0.438 -1.285 1.00 91.69 655 ALA A O 1
ATOM 4701 N N . ALA A 1 656 ? -9.014 -1.406 -0.180 1.00 87.12 656 ALA A N 1
ATOM 4702 C CA . ALA A 1 656 ? -8.869 -0.859 1.167 1.00 87.12 656 ALA A CA 1
ATOM 4703 C C . ALA A 1 656 ? -7.470 -1.104 1.787 1.00 87.12 656 ALA A C 1
ATOM 4705 O O . ALA A 1 656 ? -7.337 -1.159 3.013 1.00 87.12 656 ALA A O 1
ATOM 4706 N N . THR A 1 657 ? -6.433 -1.292 0.962 1.00 89.75 657 THR A N 1
ATOM 4707 C CA . THR A 1 657 ? -5.027 -1.498 1.360 1.00 89.75 657 THR A CA 1
ATOM 4708 C C . THR A 1 657 ? -4.065 -0.748 0.433 1.00 89.75 657 THR A C 1
ATOM 4710 O O . THR A 1 657 ? -4.332 -0.589 -0.757 1.00 89.75 657 THR A O 1
ATOM 4713 N N . GLU A 1 658 ? -2.913 -0.316 0.959 1.00 89.25 658 GLU A N 1
ATOM 4714 C CA . GLU A 1 658 ? -1.933 0.476 0.192 1.00 89.25 658 GLU A CA 1
ATOM 4715 C C . GLU A 1 658 ? -1.329 -0.313 -0.995 1.00 89.25 658 GLU A C 1
ATOM 4717 O O . GLU A 1 658 ? -1.030 0.286 -2.029 1.00 89.25 658 GLU A O 1
ATOM 4722 N N . ILE A 1 659 ? -1.272 -1.656 -0.927 1.00 94.44 659 ILE A N 1
ATOM 4723 C CA . ILE A 1 659 ? -0.838 -2.512 -2.051 1.00 94.44 659 ILE A CA 1
ATOM 4724 C C . ILE A 1 659 ? -1.760 -2.407 -3.279 1.00 94.44 659 ILE A C 1
ATOM 4726 O O . ILE A 1 659 ? -1.314 -2.706 -4.378 1.00 94.44 659 ILE A O 1
ATOM 4730 N N . SER A 1 660 ? -3.014 -1.944 -3.184 1.00 95.25 660 SER A N 1
ATOM 4731 C CA . SER A 1 660 ? -3.835 -1.814 -4.401 1.00 95.25 660 SER A CA 1
ATOM 4732 C C . SER A 1 660 ? -3.382 -0.689 -5.337 1.00 95.25 660 SER A C 1
ATOM 4734 O O . SER A 1 660 ? -3.832 -0.665 -6.482 1.00 95.25 660 SER A O 1
ATOM 4736 N N . GLY A 1 661 ? -2.561 0.267 -4.881 1.00 93.50 661 GLY A N 1
ATOM 4737 C CA . GLY A 1 661 ? -2.149 1.428 -5.685 1.00 93.50 661 GLY A CA 1
ATOM 4738 C C . GLY A 1 661 ? -3.308 2.286 -6.212 1.00 93.50 661 GLY A C 1
ATOM 4739 O O . GLY A 1 661 ? -3.148 2.993 -7.206 1.00 93.50 661 GLY A O 1
ATOM 4740 N N . GLN A 1 662 ? -4.483 2.194 -5.585 1.00 90.69 662 GLN A N 1
ATOM 4741 C CA . GLN A 1 662 ? -5.646 3.016 -5.899 1.00 90.69 662 GLN A CA 1
ATOM 4742 C C . GLN A 1 662 ? -5.526 4.369 -5.188 1.00 90.69 662 GLN A C 1
ATOM 4744 O O . GLN A 1 662 ? -5.101 4.440 -4.032 1.00 90.69 662 GLN A O 1
ATOM 4749 N N . LEU A 1 663 ? -5.958 5.450 -5.840 1.00 83.69 663 LEU A N 1
ATOM 4750 C CA . LEU A 1 663 ? -6.208 6.703 -5.126 1.00 83.69 663 LEU A CA 1
ATOM 4751 C C . LEU A 1 663 ? -7.492 6.540 -4.301 1.00 83.69 663 LEU A C 1
ATOM 4753 O O . LEU A 1 663 ? -8.581 6.519 -4.867 1.00 83.69 663 LEU A O 1
ATOM 4757 N N . GLY A 1 664 ? -7.354 6.396 -2.979 1.00 78.69 664 GLY A N 1
ATOM 4758 C CA . GLY A 1 664 ? -8.477 6.154 -2.064 1.00 78.69 664 GLY A CA 1
ATOM 4759 C C . GLY A 1 664 ? -9.531 7.271 -2.035 1.00 78.69 664 GLY A C 1
ATOM 4760 O O . GLY A 1 664 ? -9.420 8.289 -2.711 1.00 78.69 664 GLY A O 1
ATOM 4761 N N . ASP A 1 665 ? -10.552 7.112 -1.201 1.00 79.19 665 ASP A N 1
ATOM 4762 C CA . ASP A 1 665 ? -11.695 8.031 -1.063 1.00 79.19 665 ASP A CA 1
ATOM 4763 C C . ASP A 1 665 ? -11.445 9.241 -0.131 1.00 79.19 665 ASP A C 1
ATOM 4765 O O . ASP A 1 665 ? -12.370 9.981 0.192 1.00 79.19 665 ASP A O 1
ATOM 4769 N N . ASP A 1 666 ? -10.196 9.447 0.304 1.00 78.38 666 ASP A N 1
ATOM 4770 C CA . ASP A 1 666 ? -9.775 10.410 1.339 1.00 78.38 666 ASP A CA 1
ATOM 4771 C C . ASP A 1 666 ? -10.417 10.197 2.734 1.00 78.38 666 ASP A C 1
ATOM 4773 O O . ASP A 1 666 ? -10.296 11.061 3.605 1.00 78.38 666 ASP A O 1
ATOM 4777 N N . SER A 1 667 ? -11.013 9.026 3.012 1.00 74.56 667 SER A N 1
ATOM 4778 C CA . SER A 1 667 ? -11.564 8.674 4.339 1.00 74.56 667 SER A CA 1
ATOM 4779 C C . SER A 1 667 ? -10.526 8.709 5.471 1.00 74.56 667 SER A C 1
ATOM 4781 O O . SER A 1 667 ? -10.834 9.131 6.585 1.00 74.56 667 SER A O 1
ATOM 4783 N N . ALA A 1 668 ? -9.279 8.328 5.177 1.00 72.38 668 ALA A N 1
ATOM 4784 C CA . ALA A 1 668 ? -8.140 8.415 6.096 1.00 72.38 668 ALA A CA 1
ATOM 4785 C C . ALA A 1 668 ? -7.490 9.817 6.160 1.00 72.38 668 ALA A C 1
ATOM 4787 O O . ALA A 1 668 ? -6.544 10.022 6.922 1.00 72.38 668 ALA A O 1
ATOM 4788 N N . GLY A 1 669 ? -7.964 10.774 5.355 1.00 81.38 669 GLY A N 1
ATOM 4789 C CA . GLY A 1 669 ? -7.451 12.140 5.267 1.00 81.38 669 GLY A CA 1
ATOM 4790 C C . GLY A 1 669 ? -7.300 12.639 3.816 1.00 81.38 669 GLY A C 1
ATOM 4791 O O . GLY A 1 669 ? -7.116 11.831 2.907 1.00 81.38 669 GLY A O 1
ATOM 4792 N N . PRO A 1 670 ? -7.335 13.967 3.575 1.00 88.25 670 PRO A N 1
ATOM 4793 C CA . PRO A 1 670 ? -7.200 14.564 2.242 1.00 88.25 670 PRO A CA 1
ATOM 4794 C C . PRO A 1 670 ? -5.866 14.213 1.568 1.00 88.25 670 PRO A C 1
ATOM 4796 O O . PRO A 1 670 ? -4.805 14.581 2.077 1.00 88.25 670 PRO A O 1
ATOM 4799 N N . THR A 1 671 ? -5.891 13.568 0.402 1.00 90.81 671 THR A N 1
ATOM 4800 C CA . THR A 1 671 ? -4.668 13.117 -0.281 1.00 90.81 671 THR A CA 1
ATOM 4801 C C . THR A 1 671 ? -4.265 14.061 -1.409 1.00 90.81 671 THR A C 1
ATOM 4803 O O . THR A 1 671 ? -5.022 14.275 -2.355 1.00 90.81 671 THR A O 1
ATOM 4806 N N . VAL A 1 672 ? -3.041 14.589 -1.346 1.00 94.38 672 VAL A N 1
ATOM 4807 C CA . VAL A 1 672 ? -2.380 15.303 -2.449 1.00 94.38 672 VAL A CA 1
ATOM 4808 C C . VAL A 1 672 ? -1.427 14.342 -3.158 1.00 94.38 672 VAL A C 1
ATOM 4810 O O . VAL A 1 672 ? -0.525 13.790 -2.535 1.00 94.38 672 VAL A O 1
ATOM 4813 N N . GLY A 1 673 ? -1.597 14.142 -4.462 1.00 95.44 673 GLY A N 1
ATOM 4814 C CA . GLY A 1 673 ? -0.679 13.346 -5.278 1.00 95.44 673 GLY A CA 1
ATOM 4815 C C . GLY A 1 673 ? 0.328 14.216 -6.028 1.00 95.44 673 GLY A C 1
ATOM 4816 O O . GLY A 1 673 ? -0.046 15.254 -6.574 1.00 95.44 673 GLY A O 1
ATOM 4817 N N . VAL A 1 674 ? 1.588 13.784 -6.091 1.00 97.12 674 VAL A N 1
ATOM 4818 C CA . VAL A 1 674 ? 2.637 14.377 -6.935 1.00 97.12 674 VAL A CA 1
ATOM 4819 C C . VAL A 1 674 ? 3.339 13.265 -7.705 1.00 97.12 674 VAL A C 1
ATOM 4821 O O . VAL A 1 674 ? 4.297 12.649 -7.235 1.00 97.12 674 VAL A O 1
ATOM 4824 N N . PHE A 1 675 ? 2.840 12.998 -8.906 1.00 96.81 675 PHE A N 1
ATOM 4825 C CA . PHE A 1 675 ? 3.297 11.883 -9.730 1.00 96.81 675 PHE A CA 1
ATOM 4826 C C . PHE A 1 675 ? 4.169 12.354 -10.894 1.00 96.81 675 PHE A C 1
ATOM 4828 O O . PHE A 1 675 ? 4.067 13.501 -11.329 1.00 96.81 675 PHE A O 1
ATOM 4835 N N . ARG A 1 676 ? 5.042 11.484 -11.403 1.00 96.25 676 ARG A N 1
ATOM 4836 C CA . ARG A 1 676 ? 6.006 11.798 -12.464 1.00 96.25 676 ARG A CA 1
ATOM 4837 C C . ARG A 1 676 ? 5.900 10.819 -13.620 1.00 96.25 676 ARG A C 1
ATOM 4839 O O . ARG A 1 676 ? 6.081 9.623 -13.439 1.00 96.25 676 ARG A O 1
ATOM 4846 N N . ASN A 1 677 ? 5.726 11.362 -14.818 1.00 96.31 677 ASN A N 1
ATOM 4847 C CA . ASN A 1 677 ? 5.953 10.656 -16.071 1.00 96.31 677 ASN A CA 1
ATOM 4848 C C . ASN A 1 677 ? 7.192 11.261 -16.746 1.00 96.31 677 ASN A C 1
ATOM 4850 O O . ASN A 1 677 ? 7.307 12.485 -16.842 1.00 96.31 677 ASN A O 1
ATOM 4854 N N . ASP A 1 678 ? 8.122 10.435 -17.217 1.00 92.56 678 ASP A N 1
ATOM 4855 C CA . ASP A 1 678 ? 9.120 10.890 -18.188 1.00 92.56 678 ASP A CA 1
ATOM 4856 C C . ASP A 1 678 ? 8.437 11.313 -19.506 1.00 92.56 678 ASP A C 1
ATOM 4858 O O . ASP A 1 678 ? 7.400 10.768 -19.886 1.00 92.56 678 ASP A O 1
ATOM 4862 N N . ALA A 1 679 ? 9.013 12.308 -20.184 1.00 88.00 679 ALA A N 1
ATOM 4863 C CA . ALA A 1 679 ? 8.504 12.873 -21.431 1.00 88.00 679 ALA A CA 1
ATOM 4864 C C . ALA A 1 679 ? 9.515 12.764 -22.595 1.00 88.00 679 ALA A C 1
ATOM 4866 O O . ALA A 1 679 ? 9.503 13.600 -23.501 1.00 88.00 679 ALA A O 1
ATOM 4867 N N . THR A 1 680 ? 10.424 11.781 -22.560 1.00 84.69 680 THR A N 1
ATOM 4868 C CA . THR A 1 680 ? 11.549 11.663 -23.513 1.00 84.69 680 THR A CA 1
ATOM 4869 C C . THR A 1 680 ? 11.809 10.243 -24.040 1.00 84.69 680 THR A C 1
ATOM 4871 O O . THR A 1 680 ? 12.443 10.079 -25.086 1.00 84.69 680 THR A O 1
ATOM 4874 N N . GLY A 1 681 ? 11.340 9.211 -23.334 1.00 82.94 681 GLY A N 1
ATOM 4875 C CA . GLY A 1 681 ? 11.778 7.826 -23.518 1.00 82.94 681 GLY A CA 1
ATOM 4876 C C . GLY A 1 681 ? 13.212 7.581 -23.030 1.00 82.94 681 GLY A C 1
ATOM 4877 O O . GLY A 1 681 ? 13.847 6.627 -23.481 1.00 82.94 681 GLY A O 1
ATOM 4878 N N . ALA A 1 682 ? 13.756 8.467 -22.187 1.00 89.88 682 ALA A N 1
ATOM 4879 C CA . ALA A 1 682 ? 15.135 8.430 -21.709 1.00 89.88 682 ALA A CA 1
ATOM 4880 C C . ALA A 1 682 ? 15.224 7.956 -20.254 1.00 89.88 682 ALA A C 1
ATOM 4882 O O . ALA A 1 682 ? 14.372 8.242 -19.413 1.00 89.88 682 ALA A O 1
ATOM 4883 N N . LYS A 1 683 ? 16.338 7.302 -19.928 1.00 92.88 683 LYS A N 1
ATOM 4884 C CA . LYS A 1 683 ? 16.635 6.741 -18.600 1.00 92.88 683 LYS A CA 1
ATOM 4885 C C . LYS A 1 683 ? 17.221 7.782 -17.634 1.00 92.88 683 LYS A C 1
ATOM 4887 O O . LYS A 1 683 ? 17.782 7.446 -16.593 1.00 92.88 683 LYS A O 1
ATOM 4892 N N . LEU A 1 684 ? 17.077 9.070 -17.964 1.00 94.00 684 LEU A N 1
ATOM 4893 C CA . LEU A 1 684 ? 17.578 10.192 -17.167 1.00 94.00 684 LEU A CA 1
ATOM 4894 C C . LEU A 1 684 ? 16.868 10.324 -15.811 1.00 94.00 684 LEU A C 1
ATOM 4896 O O . LEU A 1 684 ? 17.425 10.918 -14.890 1.00 94.00 684 LEU A O 1
ATOM 4900 N N . GLY A 1 685 ? 15.696 9.700 -15.635 1.00 93.94 685 GLY A N 1
ATOM 4901 C CA . GLY A 1 685 ? 15.039 9.569 -14.334 1.00 93.94 685 GLY A CA 1
ATOM 4902 C C . GLY A 1 685 ? 15.896 8.879 -13.267 1.00 93.94 685 GLY A C 1
ATOM 4903 O O . GLY A 1 685 ? 15.669 9.132 -12.085 1.00 93.94 685 GLY A O 1
ATOM 4904 N N . PHE A 1 686 ? 16.926 8.113 -13.665 1.00 94.19 686 PHE A N 1
ATOM 4905 C CA . PHE A 1 686 ? 17.944 7.562 -12.760 1.00 94.19 686 PHE A CA 1
ATOM 4906 C C . PHE A 1 686 ? 18.643 8.639 -11.912 1.00 94.19 686 PHE A C 1
ATOM 4908 O O . PHE A 1 686 ? 18.970 8.406 -10.751 1.00 94.19 686 PHE A O 1
ATOM 4915 N N . TYR A 1 687 ? 18.823 9.834 -12.476 1.00 94.25 687 TYR A N 1
ATOM 4916 C CA . TYR A 1 687 ? 19.552 10.949 -11.869 1.00 94.25 687 TYR A CA 1
ATOM 4917 C C . TYR A 1 687 ? 18.642 11.966 -11.155 1.00 94.25 687 TYR A C 1
ATOM 4919 O O . TYR A 1 687 ? 19.097 13.038 -10.758 1.00 94.25 687 TYR A O 1
ATOM 4927 N N . ALA A 1 688 ? 17.349 11.665 -11.004 1.00 94.12 688 ALA A N 1
ATOM 4928 C CA . ALA A 1 688 ? 16.382 12.578 -10.402 1.00 94.12 688 ALA A CA 1
ATOM 4929 C C . ALA A 1 688 ? 16.349 12.481 -8.870 1.00 94.12 688 ALA A C 1
ATOM 4931 O O . ALA A 1 688 ? 15.980 11.440 -8.320 1.00 94.12 688 ALA A O 1
ATOM 4932 N N . SER A 1 689 ? 16.593 13.597 -8.183 1.00 94.31 689 SER A N 1
ATOM 4933 C CA . SER A 1 689 ? 16.339 13.727 -6.741 1.00 94.31 689 SER A CA 1
ATOM 4934 C C . SER A 1 689 ? 15.307 14.822 -6.450 1.00 94.31 689 SER A C 1
ATOM 4936 O O . SER A 1 689 ? 15.016 15.655 -7.310 1.00 94.31 689 SER A O 1
ATOM 4938 N N . GLY A 1 690 ? 14.719 14.807 -5.254 1.00 94.06 690 GLY A N 1
ATOM 4939 C CA . GLY A 1 690 ? 13.719 15.792 -4.855 1.00 94.06 690 GLY A CA 1
ATOM 4940 C C . GLY A 1 690 ? 13.103 15.526 -3.484 1.00 94.06 690 GLY A C 1
ATOM 4941 O O . GLY A 1 690 ? 13.470 14.593 -2.765 1.00 94.06 690 GLY A O 1
ATOM 4942 N N . SER A 1 691 ? 12.154 16.379 -3.112 1.00 96.06 691 SER A N 1
ATOM 4943 C CA . SER A 1 691 ? 11.301 16.210 -1.929 1.00 96.06 691 SER A CA 1
ATOM 4944 C C . SER A 1 691 ? 9.936 16.856 -2.171 1.00 96.06 691 SER A C 1
ATOM 4946 O O . SER A 1 691 ? 9.746 17.545 -3.171 1.00 96.06 691 SER A O 1
ATOM 4948 N N . ALA A 1 692 ? 8.983 16.649 -1.264 1.00 96.94 692 ALA A N 1
ATOM 4949 C CA . ALA A 1 692 ? 7.699 17.338 -1.289 1.00 96.94 692 ALA A CA 1
ATOM 4950 C C . ALA A 1 692 ? 7.356 17.870 0.104 1.00 96.94 692 ALA A C 1
ATOM 4952 O O . ALA A 1 692 ? 7.377 17.132 1.088 1.00 96.94 692 ALA A O 1
ATOM 4953 N N . THR A 1 693 ? 7.017 19.153 0.187 1.00 96.62 693 THR A N 1
ATOM 4954 C CA . THR A 1 693 ? 6.484 19.785 1.397 1.00 96.62 693 THR A CA 1
ATOM 4955 C C . THR A 1 693 ? 5.053 20.224 1.141 1.00 96.62 693 THR A C 1
ATOM 4957 O O . THR A 1 693 ? 4.793 20.941 0.178 1.00 96.62 693 THR A O 1
ATOM 4960 N N . LEU A 1 694 ? 4.134 19.814 2.012 1.00 94.88 694 LEU A N 1
ATOM 4961 C CA . LEU A 1 694 ? 2.747 20.255 2.016 1.00 94.88 694 LEU A CA 1
ATOM 4962 C C . LEU A 1 694 ? 2.475 21.018 3.313 1.00 94.88 694 LEU A C 1
ATOM 4964 O O . LEU A 1 694 ? 2.426 20.433 4.395 1.00 94.88 694 LEU A O 1
ATOM 4968 N N . ALA A 1 695 ? 2.300 22.329 3.195 1.00 91.56 695 ALA A N 1
ATOM 4969 C CA . ALA A 1 695 ? 1.908 23.188 4.299 1.00 91.56 695 ALA A CA 1
ATOM 4970 C C . ALA A 1 695 ? 0.386 23.367 4.309 1.00 91.56 695 ALA A C 1
ATOM 4972 O O . ALA A 1 695 ? -0.196 23.869 3.343 1.00 91.56 695 ALA A O 1
ATOM 4973 N N . ALA A 1 696 ? -0.266 22.973 5.402 1.00 84.38 696 ALA A N 1
ATOM 4974 C CA . ALA A 1 696 ? -1.653 23.339 5.644 1.00 84.38 696 ALA A CA 1
ATOM 4975 C C . ALA A 1 696 ? -1.713 24.803 6.116 1.00 84.38 696 ALA A C 1
ATOM 4977 O O . ALA A 1 696 ? -1.158 25.155 7.152 1.00 84.38 696 ALA A O 1
ATOM 4978 N N . GLY A 1 697 ? -2.356 25.669 5.336 1.00 77.94 697 GLY A N 1
ATOM 4979 C CA . GLY A 1 697 ? -2.580 27.069 5.688 1.00 77.94 697 GLY A CA 1
ATOM 4980 C C . GLY A 1 697 ? -3.807 27.269 6.581 1.00 77.94 697 GLY A C 1
ATOM 4981 O O . GLY A 1 697 ? -4.568 26.339 6.854 1.00 77.94 697 GLY A O 1
ATOM 4982 N N . ALA A 1 698 ? -4.016 28.517 7.004 1.00 75.56 698 ALA A N 1
ATOM 4983 C CA . ALA A 1 698 ? -5.191 28.919 7.773 1.00 75.56 698 ALA A CA 1
ATOM 4984 C C . ALA A 1 698 ? -6.506 28.697 6.996 1.00 75.56 698 ALA A C 1
ATOM 4986 O O . ALA A 1 698 ? -6.549 28.809 5.766 1.00 75.56 698 ALA A O 1
ATOM 4987 N N . CYS A 1 699 ? -7.588 28.423 7.728 1.00 81.75 699 CYS A N 1
ATOM 4988 C CA . CYS A 1 699 ? -8.929 28.307 7.157 1.00 81.75 699 CYS A CA 1
ATOM 4989 C C . CYS A 1 699 ? -9.511 29.691 6.822 1.00 81.75 699 CYS A C 1
ATOM 4991 O O . CYS A 1 699 ? -9.385 30.642 7.593 1.00 81.75 699 CYS A O 1
ATOM 4993 N N . GLN A 1 700 ? -10.181 29.795 5.678 1.00 83.00 700 GLN A N 1
ATOM 4994 C CA . GLN A 1 700 ? -10.910 30.969 5.206 1.00 83.00 700 GLN A CA 1
ATOM 4995 C C . GLN A 1 700 ? -12.400 30.610 5.190 1.00 83.00 700 GLN A C 1
ATOM 4997 O O . GLN A 1 700 ? -12.944 30.123 4.199 1.00 83.00 700 GLN A O 1
ATOM 5002 N N . GLY A 1 701 ? -13.045 30.753 6.351 1.00 81.12 701 GLY A N 1
ATOM 5003 C CA . GLY A 1 701 ? -14.331 30.102 6.602 1.00 81.12 701 GLY A CA 1
ATOM 5004 C C . GLY A 1 701 ? -14.173 28.579 6.541 1.00 81.12 701 GLY A C 1
ATOM 5005 O O . GLY A 1 701 ? -13.275 28.025 7.170 1.00 81.12 701 GLY A O 1
ATOM 5006 N N . ALA A 1 702 ? -15.017 27.912 5.751 1.00 81.50 702 ALA A N 1
ATOM 5007 C CA . ALA A 1 702 ? -14.990 26.457 5.589 1.00 81.50 702 ALA A CA 1
ATOM 5008 C C . ALA A 1 702 ? -13.907 25.937 4.615 1.00 81.50 702 ALA A C 1
ATOM 5010 O O . ALA A 1 702 ? -13.764 24.726 4.467 1.00 81.50 702 ALA A O 1
ATOM 5011 N N . ASP A 1 703 ? -13.157 26.804 3.925 1.00 86.62 703 ASP A N 1
ATOM 5012 C CA . ASP A 1 703 ? -12.104 26.380 2.992 1.00 86.62 703 ASP A CA 1
ATOM 5013 C C . ASP A 1 703 ? -10.711 26.457 3.627 1.00 86.62 703 ASP A C 1
ATOM 5015 O O . ASP A 1 703 ? -10.315 27.486 4.170 1.00 86.62 703 ASP A O 1
ATOM 5019 N N . ARG A 1 704 ? -9.925 25.385 3.517 1.00 87.31 704 ARG A N 1
ATOM 5020 C CA . ARG A 1 704 ? -8.509 25.338 3.893 1.00 87.31 704 ARG A CA 1
ATOM 5021 C C . ARG A 1 704 ? -7.639 25.448 2.650 1.00 87.31 704 ARG A C 1
ATOM 5023 O O . ARG A 1 704 ? -7.784 24.674 1.703 1.00 87.31 704 ARG A O 1
ATOM 5030 N N . VAL A 1 705 ? -6.696 26.384 2.671 1.00 89.81 705 VAL A N 1
ATOM 5031 C CA . VAL A 1 705 ? -5.679 26.510 1.623 1.00 89.81 705 VAL A CA 1
ATOM 5032 C C . VAL A 1 705 ? -4.517 25.574 1.950 1.00 89.81 705 VAL A C 1
ATOM 5034 O O . VAL A 1 705 ? -3.957 25.652 3.039 1.00 89.81 705 VAL A O 1
ATOM 5037 N N . LEU A 1 706 ? -4.135 24.704 1.019 1.00 91.75 706 LEU A N 1
ATOM 5038 C CA . LEU A 1 706 ? -2.920 23.891 1.111 1.00 91.75 706 LEU A CA 1
ATOM 5039 C C . LEU A 1 706 ? -1.870 24.457 0.151 1.00 91.75 706 LEU A C 1
ATOM 5041 O O . LEU A 1 706 ? -2.195 24.804 -0.986 1.00 91.75 706 LEU A O 1
ATOM 5045 N N . GLN A 1 707 ? -0.617 24.540 0.593 1.00 94.19 707 GLN A N 1
ATOM 5046 C CA . GLN A 1 707 ? 0.511 24.978 -0.228 1.00 94.19 707 GLN A CA 1
ATOM 5047 C C . GLN A 1 707 ? 1.497 23.829 -0.409 1.00 94.19 707 GLN A C 1
ATOM 5049 O O . GLN A 1 707 ? 2.127 23.375 0.546 1.00 94.19 707 GLN A O 1
ATOM 5054 N N . LEU A 1 708 ? 1.613 23.357 -1.645 1.00 97.31 708 LEU A N 1
ATOM 5055 C CA . LEU A 1 708 ? 2.546 22.322 -2.063 1.00 97.31 708 LEU A CA 1
ATOM 5056 C C . LEU A 1 708 ? 3.820 22.970 -2.627 1.00 97.31 708 LEU A C 1
ATOM 5058 O O . LEU A 1 708 ? 3.741 23.875 -3.458 1.00 97.31 708 LEU A O 1
ATOM 5062 N N . SER A 1 709 ? 4.983 22.465 -2.220 1.00 97.69 709 SER A N 1
ATOM 5063 C CA . SER A 1 709 ? 6.297 22.812 -2.768 1.00 97.69 709 SER A CA 1
ATOM 5064 C C . SER A 1 709 ? 7.106 21.544 -3.038 1.00 97.69 709 SER A C 1
ATOM 5066 O O . SER A 1 709 ? 7.226 20.683 -2.165 1.00 97.69 709 SER A O 1
ATOM 5068 N N . VAL A 1 710 ? 7.635 21.416 -4.254 1.00 98.25 710 VAL A N 1
ATOM 5069 C CA . VAL A 1 710 ? 8.310 20.219 -4.775 1.00 98.25 710 VAL A CA 1
ATOM 5070 C C . VAL A 1 710 ? 9.626 20.646 -5.442 1.00 98.25 710 VAL A C 1
ATOM 5072 O O . VAL A 1 710 ? 9.654 20.892 -6.652 1.00 98.25 710 VAL A O 1
ATOM 5075 N N . PRO A 1 711 ? 10.717 20.804 -4.670 1.00 97.88 711 PRO A N 1
ATOM 5076 C CA . PRO A 1 711 ? 12.051 21.012 -5.221 1.00 97.88 711 PRO A CA 1
ATOM 5077 C C . PRO A 1 711 ? 12.586 19.711 -5.830 1.00 97.88 711 PRO A C 1
ATOM 5079 O O . PRO A 1 711 ? 12.495 18.640 -5.222 1.00 97.88 711 PRO A O 1
ATOM 5082 N N . MET A 1 712 ? 13.158 19.816 -7.028 1.00 96.81 712 MET A N 1
ATOM 5083 C CA . MET A 1 712 ? 13.671 18.703 -7.831 1.00 96.81 712 MET A CA 1
ATOM 5084 C C . MET A 1 712 ? 15.025 19.067 -8.444 1.00 96.81 712 MET A C 1
ATOM 5086 O O . MET A 1 712 ? 15.275 20.234 -8.747 1.00 96.81 712 MET A O 1
ATOM 5090 N N . SER A 1 713 ? 15.888 18.076 -8.668 1.00 96.31 713 SER A N 1
ATOM 5091 C CA . SER A 1 713 ? 17.194 18.264 -9.310 1.00 96.31 713 SER A CA 1
ATOM 5092 C C . SER A 1 713 ? 17.602 17.077 -10.180 1.00 96.31 713 SER A C 1
ATOM 5094 O O . SER A 1 713 ? 17.096 15.964 -10.009 1.00 96.31 713 SER A O 1
ATOM 5096 N N . SER A 1 714 ? 18.519 17.328 -11.118 1.00 95.44 714 SER A N 1
ATOM 5097 C CA . SER A 1 714 ? 19.123 16.310 -11.984 1.00 95.44 714 SER A CA 1
ATOM 5098 C C . SER A 1 714 ? 20.628 16.233 -11.737 1.00 95.44 714 SER A C 1
ATOM 5100 O O . SER A 1 714 ? 21.355 17.194 -11.985 1.00 95.44 714 SER A O 1
ATOM 5102 N N . SER A 1 715 ? 21.113 15.076 -11.283 1.00 95.44 715 SER A N 1
ATOM 5103 C CA . SER A 1 715 ? 22.546 14.763 -11.179 1.00 95.44 715 SER A CA 1
ATOM 5104 C C . SER A 1 715 ? 23.115 14.126 -12.456 1.00 95.44 715 SER A C 1
ATOM 5106 O O . SER A 1 715 ? 24.177 13.503 -12.412 1.00 95.44 715 SER A O 1
ATOM 5108 N N . ALA A 1 716 ? 22.412 14.248 -13.590 1.00 93.31 716 ALA A N 1
ATOM 5109 C CA . ALA A 1 716 ? 22.845 13.663 -14.852 1.00 93.31 716 ALA A CA 1
ATOM 5110 C C . ALA A 1 716 ? 24.201 14.249 -15.288 1.00 93.31 716 ALA A C 1
ATOM 5112 O O . ALA A 1 716 ? 24.414 15.457 -15.139 1.00 93.31 716 ALA A O 1
ATOM 5113 N N . PRO A 1 717 ? 25.120 13.432 -15.837 1.00 92.88 717 PRO A N 1
ATOM 5114 C CA . PRO A 1 717 ? 26.328 13.945 -16.472 1.00 92.88 717 PRO A CA 1
ATOM 5115 C C . PRO A 1 717 ? 25.966 14.732 -17.740 1.00 92.88 717 PRO A C 1
ATOM 5117 O O . PRO A 1 717 ? 24.904 14.532 -18.318 1.00 92.88 717 PRO A O 1
ATOM 5120 N N . SER A 1 718 ? 26.865 15.598 -18.207 1.00 91.12 718 SER A N 1
ATOM 5121 C CA . SER A 1 718 ? 26.705 16.359 -19.459 1.00 91.12 718 SER A CA 1
ATOM 5122 C C . SER A 1 718 ? 27.242 15.642 -20.707 1.00 91.12 718 SER A C 1
ATOM 5124 O O . SER A 1 718 ? 27.204 16.193 -21.803 1.00 91.12 718 SER A O 1
ATOM 5126 N N . SER A 1 719 ? 27.810 14.444 -20.546 1.00 90.81 719 SER A N 1
ATOM 5127 C CA . SER A 1 719 ? 28.370 13.617 -21.622 1.00 90.81 719 SER A CA 1
ATOM 5128 C C . SER A 1 719 ? 28.524 12.158 -21.163 1.00 90.81 719 SER A C 1
ATOM 5130 O O . SER A 1 719 ? 28.417 11.862 -19.972 1.00 90.81 719 SER A O 1
ATOM 5132 N N . GLY A 1 720 ? 28.793 11.239 -22.095 1.00 88.38 720 GLY A N 1
ATOM 5133 C CA . GLY A 1 720 ? 29.198 9.861 -21.782 1.00 88.38 720 GLY A CA 1
ATOM 5134 C C . GLY A 1 720 ? 28.070 8.866 -21.481 1.00 88.38 720 GLY A C 1
ATOM 5135 O O . GLY A 1 720 ? 28.356 7.778 -20.986 1.00 88.38 720 GLY A O 1
ATOM 5136 N N . LEU A 1 721 ? 26.810 9.196 -21.785 1.00 89.00 721 LEU A N 1
ATOM 5137 C CA . LEU A 1 721 ? 25.705 8.227 -21.786 1.00 89.00 721 LEU A CA 1
ATOM 5138 C C . LEU A 1 721 ? 25.439 7.749 -23.219 1.00 89.00 721 LEU A C 1
ATOM 5140 O O . LEU A 1 721 ? 25.611 8.509 -24.170 1.00 89.00 721 LEU A O 1
ATOM 5144 N N . SER A 1 722 ? 25.019 6.493 -23.378 1.00 86.81 722 SER A N 1
ATOM 5145 C CA . SER A 1 722 ? 24.680 5.931 -24.690 1.00 86.81 722 SER A CA 1
ATOM 5146 C C . SER A 1 722 ? 23.345 6.470 -25.215 1.00 86.81 722 SER A C 1
ATOM 5148 O O . SER A 1 722 ? 22.453 6.831 -24.442 1.00 86.81 722 SER A O 1
ATOM 5150 N N . ASP A 1 723 ? 23.157 6.448 -26.537 1.00 83.75 723 ASP A N 1
ATOM 5151 C CA . ASP A 1 723 ? 21.890 6.811 -27.193 1.00 83.75 723 ASP A CA 1
ATOM 5152 C C . ASP A 1 723 ? 20.680 6.063 -26.594 1.00 83.75 723 ASP A C 1
ATOM 5154 O O . ASP A 1 723 ? 19.594 6.626 -26.462 1.00 83.75 723 ASP A O 1
ATOM 5158 N N . TYR A 1 724 ? 20.868 4.813 -26.154 1.00 83.88 724 TYR A N 1
ATOM 5159 C CA . TYR A 1 724 ? 19.825 4.005 -25.510 1.00 83.88 724 TYR A CA 1
ATOM 5160 C C . TYR A 1 724 ? 19.402 4.520 -24.115 1.00 83.88 724 TYR A C 1
ATOM 5162 O O . TYR A 1 724 ? 18.286 4.256 -23.653 1.00 83.88 724 TYR A O 1
ATOM 5170 N N . VAL A 1 725 ? 20.281 5.270 -23.443 1.00 87.81 725 VAL A N 1
ATOM 5171 C CA . VAL A 1 725 ? 19.993 5.990 -22.194 1.00 87.81 725 VAL A CA 1
ATOM 5172 C C . VAL A 1 725 ? 19.367 7.358 -22.479 1.00 87.81 725 VAL A C 1
ATOM 5174 O O . VAL A 1 725 ? 18.467 7.755 -21.742 1.00 87.81 725 VAL A O 1
ATOM 5177 N N . LEU A 1 726 ? 19.765 8.038 -23.560 1.00 87.50 726 LEU A N 1
ATOM 5178 C CA . LEU A 1 726 ? 19.216 9.339 -23.983 1.00 87.50 726 LEU A CA 1
ATOM 5179 C C . LEU A 1 726 ? 17.846 9.256 -24.689 1.00 87.50 726 LEU A C 1
ATOM 5181 O O . LEU A 1 726 ? 17.189 10.283 -24.868 1.00 87.50 726 LEU A O 1
ATOM 5185 N N . GLY A 1 727 ? 17.387 8.051 -25.033 1.00 80.62 727 GLY A N 1
ATOM 5186 C CA . GLY A 1 727 ? 15.998 7.764 -25.402 1.00 80.62 727 GLY A CA 1
ATOM 5187 C C . GLY A 1 727 ? 15.604 8.109 -26.840 1.00 80.62 727 GLY A C 1
ATOM 5188 O O . GLY A 1 727 ? 16.391 8.631 -27.628 1.00 80.62 727 GLY A O 1
ATOM 5189 N N . LEU A 1 728 ? 14.345 7.822 -27.191 1.00 68.62 728 LEU A N 1
ATOM 5190 C CA . LEU A 1 728 ? 13.814 8.036 -28.548 1.00 68.62 728 LEU A CA 1
ATOM 5191 C C . LEU A 1 728 ? 13.792 9.514 -28.954 1.00 68.62 728 LEU A C 1
ATOM 5193 O O . LEU A 1 728 ? 14.040 9.832 -30.115 1.00 68.62 728 LEU A O 1
ATOM 5197 N N . ALA A 1 729 ? 13.547 10.419 -28.003 1.00 62.47 729 ALA A N 1
ATOM 5198 C CA . ALA A 1 729 ? 13.642 11.857 -28.241 1.00 62.47 729 ALA A CA 1
ATOM 5199 C C . ALA A 1 729 ? 15.094 12.364 -28.359 1.00 62.47 729 ALA A C 1
ATOM 5201 O O . ALA A 1 729 ? 15.268 13.556 -28.601 1.00 62.47 729 ALA A O 1
ATOM 5202 N N . LYS A 1 730 ? 16.103 11.496 -28.145 1.00 60.62 730 LYS A N 1
ATOM 5203 C CA . LYS A 1 730 ? 17.527 11.820 -27.952 1.00 60.62 730 LYS A CA 1
ATOM 5204 C C . LYS A 1 730 ? 17.687 13.104 -27.143 1.00 60.62 730 LYS A C 1
ATOM 5206 O O . LYS A 1 730 ? 17.946 14.154 -27.721 1.00 60.62 730 LYS A O 1
ATOM 5211 N N . ALA A 1 731 ? 17.466 13.023 -25.828 1.00 64.88 731 ALA A N 1
ATOM 5212 C CA . ALA A 1 731 ? 17.356 14.155 -24.899 1.00 64.88 731 ALA A CA 1
ATOM 5213 C C . ALA A 1 731 ? 18.657 14.991 -24.805 1.00 64.88 731 ALA A C 1
ATOM 5215 O O . ALA A 1 731 ? 19.376 14.926 -23.813 1.00 64.88 731 ALA A O 1
ATOM 5216 N N . GLY A 1 732 ? 18.959 15.742 -25.872 1.00 66.12 732 GLY A N 1
ATOM 5217 C CA . GLY A 1 732 ? 20.312 15.876 -26.425 1.00 66.12 732 GLY A CA 1
ATOM 5218 C C . GLY A 1 732 ? 21.361 16.373 -25.450 1.00 66.12 732 GLY A C 1
ATOM 5219 O O . GLY A 1 732 ? 22.312 15.653 -25.162 1.00 66.12 732 GLY A O 1
ATOM 5220 N N . ASP A 1 733 ? 21.137 17.554 -24.879 1.00 81.00 733 ASP A N 1
ATOM 5221 C CA . ASP A 1 733 ? 22.020 18.180 -23.887 1.00 81.00 733 ASP A CA 1
ATOM 5222 C C . ASP A 1 733 ? 21.833 17.583 -22.475 1.00 81.00 733 ASP A C 1
ATOM 5224 O O . ASP A 1 733 ? 21.951 18.269 -21.460 1.00 81.00 733 ASP A O 1
ATOM 5228 N N . TYR A 1 734 ? 21.496 16.288 -22.415 1.00 89.94 734 TYR A N 1
ATOM 5229 C CA . TYR A 1 734 ? 21.314 15.470 -21.216 1.00 89.94 734 TYR A CA 1
ATOM 5230 C C . TYR A 1 734 ? 20.210 16.024 -20.285 1.00 89.94 734 TYR A C 1
ATOM 5232 O O . TYR A 1 734 ? 20.226 15.846 -19.065 1.00 89.94 734 TYR A O 1
ATOM 5240 N N . VAL A 1 735 ? 19.221 16.703 -20.883 1.00 91.94 735 VAL A N 1
ATOM 5241 C CA . VAL A 1 735 ? 18.119 17.387 -20.192 1.00 91.94 735 VAL A CA 1
ATOM 5242 C C . VAL A 1 735 ? 17.029 16.398 -19.799 1.00 91.94 735 VAL A C 1
ATOM 5244 O O . VAL A 1 735 ? 16.310 15.860 -20.643 1.00 91.94 735 VAL A O 1
ATOM 5247 N N . LEU A 1 736 ? 16.839 16.219 -18.494 1.00 92.88 736 LEU A N 1
ATOM 5248 C CA . LEU A 1 736 ? 15.726 15.453 -17.949 1.00 92.88 736 LEU A CA 1
ATOM 5249 C C . LEU A 1 736 ? 14.439 16.280 -18.080 1.00 92.88 736 LEU A C 1
ATOM 5251 O O . LEU A 1 736 ? 14.271 17.284 -17.392 1.00 92.88 736 LEU A O 1
ATOM 5255 N N . ARG A 1 737 ? 13.511 15.851 -18.940 1.00 93.44 737 ARG A N 1
ATOM 5256 C CA . ARG A 1 737 ? 12.186 16.471 -19.102 1.00 93.44 737 ARG A CA 1
ATOM 5257 C C . ARG A 1 737 ? 11.111 15.558 -18.511 1.00 93.44 737 ARG A C 1
ATOM 5259 O O . ARG A 1 737 ? 10.828 14.496 -19.055 1.00 93.44 737 ARG A O 1
ATOM 5266 N N . THR A 1 738 ? 10.510 15.971 -17.397 1.00 93.19 738 THR A N 1
ATOM 5267 C CA . THR A 1 738 ? 9.495 15.196 -16.663 1.00 93.19 738 THR A CA 1
ATOM 5268 C C . THR A 1 738 ? 8.167 15.947 -16.639 1.00 93.19 738 THR A C 1
ATOM 5270 O O . THR A 1 738 ? 8.107 17.129 -16.314 1.00 93.19 738 THR A O 1
ATOM 5273 N N . ASN A 1 739 ? 7.079 15.253 -16.960 1.00 95.75 739 ASN A N 1
ATOM 5274 C CA . ASN A 1 739 ? 5.729 15.722 -16.685 1.00 95.75 739 ASN A CA 1
ATOM 5275 C C . ASN A 1 739 ? 5.401 15.415 -15.221 1.00 95.75 739 ASN A C 1
ATOM 5277 O O . ASN A 1 739 ? 5.406 14.250 -14.818 1.00 95.75 739 ASN A O 1
ATOM 5281 N N . VAL A 1 740 ? 5.119 16.450 -14.434 1.00 97.44 740 VAL A N 1
ATOM 5282 C CA . VAL A 1 740 ? 4.686 16.336 -13.039 1.00 97.44 740 VAL A CA 1
ATOM 5283 C C . VAL A 1 740 ? 3.177 16.528 -12.973 1.00 97.44 740 VAL A C 1
ATOM 5285 O O . VAL A 1 740 ? 2.644 17.506 -13.500 1.00 97.44 740 VAL A O 1
ATOM 5288 N N . LEU A 1 741 ? 2.492 15.585 -12.333 1.00 97.44 741 LEU A N 1
ATOM 5289 C CA . LEU A 1 741 ? 1.050 15.566 -12.146 1.00 97.44 741 LEU A CA 1
ATOM 5290 C C . LEU A 1 741 ? 0.733 15.894 -10.688 1.00 97.44 741 LEU A C 1
ATOM 5292 O O . LEU A 1 741 ? 0.972 15.073 -9.803 1.00 97.44 741 LEU A O 1
ATOM 5296 N N . VAL A 1 742 ? 0.174 17.079 -10.448 1.00 97.75 742 VAL A N 1
ATOM 5297 C CA . VAL A 1 742 ? -0.398 17.458 -9.152 1.00 97.75 742 VAL A CA 1
ATOM 5298 C C . VAL A 1 742 ? -1.862 17.030 -9.139 1.00 97.75 742 VAL A C 1
ATOM 5300 O O . VAL A 1 742 ? -2.665 17.531 -9.928 1.00 97.75 742 VAL A O 1
ATOM 5303 N N . VAL A 1 743 ? -2.201 16.105 -8.246 1.00 96.38 743 VAL A N 1
ATOM 5304 C CA . VAL A 1 743 ? -3.552 15.570 -8.038 1.00 96.38 743 VAL A CA 1
ATOM 5305 C C . VAL A 1 743 ? -4.091 16.108 -6.717 1.00 96.38 743 VAL A C 1
ATOM 5307 O O . VAL A 1 743 ? -3.441 15.985 -5.679 1.00 96.38 743 VAL A O 1
ATOM 5310 N N . ALA A 1 744 ? -5.270 16.720 -6.748 1.00 95.50 744 ALA A N 1
ATOM 5311 C CA . ALA A 1 744 ? -5.911 17.284 -5.567 1.00 95.50 744 ALA A CA 1
ATOM 5312 C C . ALA A 1 744 ? -6.629 16.221 -4.703 1.00 95.50 744 ALA A C 1
ATOM 5314 O O . ALA A 1 744 ? -6.976 15.140 -5.201 1.00 95.50 744 ALA A O 1
ATOM 5315 N N . PRO A 1 745 ? -6.931 16.553 -3.433 1.00 93.25 745 PRO A N 1
ATOM 5316 C CA . PRO A 1 745 ? -7.906 15.825 -2.630 1.00 93.25 745 PRO A CA 1
ATOM 5317 C C . PRO A 1 745 ? -9.271 15.716 -3.323 1.00 93.25 745 PRO A C 1
ATOM 5319 O O . PRO A 1 745 ? -9.594 16.502 -4.222 1.00 93.25 745 PRO A O 1
ATOM 5322 N N . LEU A 1 746 ? -10.086 14.749 -2.910 1.00 91.06 746 LEU A N 1
ATOM 5323 C CA . LEU A 1 746 ? -11.395 14.504 -3.511 1.00 91.06 746 LEU A CA 1
ATOM 5324 C C . LEU A 1 746 ? -12.302 15.740 -3.359 1.00 91.06 746 LEU A C 1
ATOM 5326 O O . LEU A 1 746 ? -12.489 16.263 -2.262 1.00 91.06 746 LEU A O 1
ATOM 5330 N N . GLY A 1 747 ? -12.827 16.254 -4.476 1.00 89.81 747 GLY A N 1
ATOM 5331 C CA . GLY A 1 747 ? -13.633 17.481 -4.503 1.00 89.81 747 GLY A CA 1
ATOM 5332 C C . GLY A 1 747 ? -12.874 18.792 -4.233 1.00 89.81 747 GLY A C 1
ATOM 5333 O O . GLY A 1 747 ? -13.498 19.853 -4.237 1.00 89.81 747 GLY A O 1
ATOM 5334 N N . ALA A 1 748 ? -11.553 18.764 -4.019 1.00 92.00 748 ALA A N 1
ATOM 5335 C CA . ALA A 1 748 ? -10.760 19.968 -3.778 1.00 92.00 748 ALA A CA 1
ATOM 5336 C C . ALA A 1 748 ? -10.394 20.708 -5.076 1.00 92.00 748 ALA A C 1
ATOM 5338 O O . ALA A 1 748 ? -10.102 20.115 -6.118 1.00 92.00 748 ALA A O 1
ATOM 5339 N N . GLY A 1 749 ? -10.363 22.039 -4.994 1.00 93.31 749 GLY A N 1
ATOM 5340 C CA . GLY A 1 749 ? -9.913 22.910 -6.073 1.00 93.31 749 GLY A CA 1
ATOM 5341 C C . GLY A 1 749 ? -8.390 22.921 -6.202 1.00 93.31 749 GLY A C 1
ATOM 5342 O O . GLY A 1 749 ? -7.669 22.919 -5.205 1.00 93.31 749 GLY A O 1
ATOM 5343 N N . LEU A 1 750 ? -7.893 22.991 -7.438 1.00 95.25 750 LEU A N 1
ATOM 5344 C CA . LEU A 1 750 ? -6.468 23.115 -7.747 1.00 95.25 750 LEU A CA 1
ATOM 5345 C C . LEU A 1 750 ? -6.207 24.477 -8.397 1.00 95.25 750 LEU A C 1
ATOM 5347 O O . LEU A 1 750 ? -6.593 24.715 -9.543 1.00 95.25 750 LEU A O 1
ATOM 5351 N N . GLY A 1 751 ? -5.588 25.380 -7.640 1.00 92.38 751 GLY A N 1
ATOM 5352 C CA . GLY A 1 751 ? -5.350 26.774 -8.002 1.00 92.38 751 GLY A CA 1
ATOM 5353 C C . GLY A 1 751 ? -4.190 26.954 -8.981 1.00 92.38 751 GLY A C 1
ATOM 5354 O O . GLY A 1 751 ? -4.029 26.195 -9.942 1.00 92.38 751 GLY A O 1
ATOM 5355 N N . GLN A 1 752 ? -3.381 27.992 -8.770 1.00 90.38 752 GLN A N 1
ATOM 5356 C CA . GLN A 1 752 ? -2.193 28.230 -9.587 1.00 90.38 752 GLN A CA 1
ATOM 5357 C C . GLN A 1 752 ? -1.137 27.140 -9.343 1.00 90.38 752 GLN A C 1
ATOM 5359 O O . GLN A 1 752 ? -0.954 26.683 -8.215 1.00 90.38 752 GLN A O 1
ATOM 5364 N N . VAL A 1 753 ? -0.433 26.764 -10.412 1.00 96.25 753 VAL A N 1
ATOM 5365 C CA . VAL A 1 753 ? 0.816 25.993 -10.367 1.00 96.25 753 VAL A CA 1
ATOM 5366 C C . VAL A 1 753 ? 1.906 26.877 -10.973 1.00 96.25 753 VAL A C 1
ATOM 5368 O O . VAL A 1 753 ? 1.646 27.595 -11.944 1.00 96.25 753 VAL A O 1
ATOM 5371 N N . GLN A 1 754 ? 3.093 26.865 -10.379 1.00 97.50 754 GLN A N 1
ATOM 5372 C CA . GLN A 1 754 ? 4.247 27.656 -10.796 1.00 97.50 754 GLN A CA 1
ATOM 5373 C C . GLN A 1 754 ? 5.506 26.782 -10.831 1.00 97.50 754 GLN A C 1
ATOM 5375 O O . GLN A 1 754 ? 5.575 25.761 -10.146 1.00 97.50 754 GLN A O 1
ATOM 5380 N N . VAL A 1 755 ? 6.512 27.212 -11.592 1.00 97.56 755 VAL A N 1
ATOM 5381 C CA . VAL A 1 755 ? 7.881 26.675 -11.543 1.00 97.56 755 VAL A CA 1
ATOM 5382 C C . VAL A 1 755 ? 8.829 27.851 -11.319 1.00 97.56 755 VAL A C 1
ATOM 5384 O O . VAL A 1 755 ? 8.729 28.866 -12.009 1.00 97.56 755 VAL A O 1
ATOM 5387 N N . ASP A 1 756 ? 9.683 27.760 -10.299 1.00 96.88 756 ASP A N 1
ATOM 5388 C CA . ASP A 1 756 ? 10.635 28.803 -9.882 1.00 96.88 756 ASP A CA 1
ATOM 5389 C C . ASP A 1 756 ? 10.000 30.202 -9.767 1.00 96.88 756 ASP A C 1
ATOM 5391 O O . ASP A 1 756 ? 10.500 31.199 -10.299 1.00 96.88 756 ASP A O 1
ATOM 5395 N N . GLY A 1 757 ? 8.836 30.253 -9.106 1.00 95.44 757 GLY A N 1
ATOM 5396 C CA . GLY A 1 757 ? 8.056 31.473 -8.870 1.00 95.44 757 GLY A CA 1
ATOM 5397 C C . GLY A 1 757 ? 7.352 32.051 -10.105 1.00 95.44 757 GLY A C 1
ATOM 5398 O O . GLY A 1 757 ? 6.823 33.161 -10.042 1.00 95.44 757 GLY A O 1
ATOM 5399 N N . ARG A 1 758 ? 7.359 31.346 -11.245 1.00 95.31 758 ARG A N 1
ATOM 5400 C CA . ARG A 1 758 ? 6.757 31.804 -12.506 1.00 95.31 758 ARG A CA 1
ATOM 5401 C C . ARG A 1 758 ? 5.539 30.969 -12.875 1.00 95.31 758 ARG A C 1
ATOM 5403 O O . ARG A 1 758 ? 5.552 29.744 -12.784 1.00 95.31 758 ARG A O 1
ATOM 5410 N N . ALA A 1 759 ? 4.489 31.640 -13.343 1.00 91.75 759 ALA A N 1
ATOM 5411 C CA . ALA A 1 759 ? 3.356 30.975 -13.973 1.00 91.75 759 ALA A CA 1
ATOM 5412 C C . ALA A 1 759 ? 3.804 30.303 -15.281 1.00 91.75 759 ALA A C 1
ATOM 5414 O O . ALA A 1 759 ? 4.492 30.923 -16.091 1.00 91.75 759 ALA A O 1
ATOM 5415 N N . VAL A 1 760 ? 3.380 29.060 -15.493 1.00 90.06 760 VAL A N 1
ATOM 5416 C CA . VAL A 1 760 ? 3.702 28.252 -16.680 1.00 90.06 760 VAL A CA 1
ATOM 5417 C C . VAL A 1 760 ? 2.420 27.694 -17.315 1.00 90.06 760 VAL A C 1
ATOM 5419 O O . VAL A 1 760 ? 1.376 27.683 -16.656 1.00 90.06 760 VAL A O 1
ATOM 5422 N N . PRO A 1 761 ? 2.448 27.237 -18.581 1.00 89.44 761 PRO A N 1
ATOM 5423 C CA . PRO A 1 761 ? 1.351 26.465 -19.160 1.00 89.44 761 PRO A CA 1
ATOM 5424 C C . PRO A 1 761 ? 1.110 25.167 -18.376 1.00 89.44 761 PRO A C 1
ATOM 5426 O O . PRO A 1 761 ? 2.052 24.494 -17.965 1.00 89.44 761 PRO A O 1
ATOM 5429 N N . VAL A 1 762 ? -0.160 24.815 -18.170 1.00 93.50 762 VAL A N 1
ATOM 5430 C CA . VAL A 1 762 ? -0.579 23.648 -17.378 1.00 93.50 762 VAL A CA 1
ATOM 5431 C C . VAL A 1 762 ? -1.754 22.972 -18.077 1.00 93.50 762 VAL A C 1
ATOM 5433 O O . VAL A 1 762 ? -2.798 23.602 -18.259 1.00 93.50 762 VAL A O 1
ATOM 5436 N N . ALA A 1 763 ? -1.616 21.693 -18.422 1.00 94.62 763 ALA A N 1
ATOM 5437 C CA . ALA A 1 763 ? -2.743 20.880 -18.874 1.00 94.62 763 ALA A CA 1
ATOM 5438 C C . ALA A 1 763 ? -3.606 20.499 -17.661 1.00 94.62 763 ALA A C 1
ATOM 5440 O O . ALA A 1 763 ? -3.076 20.139 -16.610 1.00 94.62 763 ALA A O 1
ATOM 5441 N N . ARG A 1 764 ? -4.934 20.611 -17.770 1.00 95.06 764 ARG A N 1
ATOM 5442 C CA . ARG A 1 764 ? -5.859 20.410 -16.641 1.00 95.06 764 ARG A CA 1
ATOM 5443 C C . ARG A 1 764 ? -7.004 19.481 -17.010 1.00 95.06 764 ARG A C 1
ATOM 5445 O O . ARG A 1 764 ? -7.530 19.548 -18.117 1.00 95.06 764 ARG A O 1
ATOM 5452 N N . THR A 1 765 ? -7.407 18.653 -16.055 1.00 94.44 765 THR A N 1
ATOM 5453 C CA . THR A 1 765 ? -8.562 17.753 -16.151 1.00 94.44 765 THR A CA 1
ATOM 5454 C C . THR A 1 765 ? -9.170 17.560 -14.763 1.00 94.44 765 THR A C 1
ATOM 5456 O O . THR A 1 765 ? -8.526 17.827 -13.747 1.00 94.44 765 THR A O 1
ATOM 5459 N N . THR A 1 766 ? -10.390 17.041 -14.709 1.00 92.25 766 THR A N 1
ATOM 5460 C CA . THR A 1 766 ? -10.854 16.272 -13.548 1.00 92.25 766 THR A CA 1
ATOM 5461 C C . THR A 1 766 ? -10.613 14.793 -13.847 1.00 92.25 766 THR A C 1
ATOM 5463 O O . THR A 1 766 ? -10.729 14.381 -15.003 1.00 92.25 766 THR A O 1
ATOM 5466 N N . GLN A 1 767 ? -10.260 14.007 -12.835 1.00 88.56 767 GLN A N 1
ATOM 5467 C CA . GLN A 1 767 ? -10.190 12.548 -12.893 1.00 88.56 767 GLN A CA 1
ATOM 5468 C C . GLN A 1 767 ? -10.749 12.011 -11.574 1.00 88.56 767 GLN A C 1
ATOM 5470 O O . GLN A 1 767 ? -10.273 12.400 -10.514 1.00 88.56 767 GLN A O 1
ATOM 5475 N N . ASP A 1 768 ? -11.802 11.196 -11.654 1.00 86.50 768 ASP A N 1
ATOM 5476 C CA . ASP A 1 768 ? -12.532 10.621 -10.511 1.00 86.50 768 ASP A CA 1
ATOM 5477 C C . ASP A 1 768 ? -12.779 11.602 -9.341 1.00 86.50 768 ASP A C 1
ATOM 5479 O O . ASP A 1 768 ? -12.296 11.447 -8.224 1.00 86.50 768 ASP A O 1
ATOM 5483 N N . GLY A 1 769 ? -13.452 12.721 -9.637 1.00 89.12 769 GLY A N 1
ATOM 5484 C CA . GLY A 1 769 ? -13.763 13.769 -8.652 1.00 89.12 769 GLY A CA 1
ATOM 5485 C C . GLY A 1 769 ? -12.572 14.606 -8.152 1.00 89.12 769 GLY A C 1
ATOM 5486 O O . GLY A 1 769 ? -12.786 15.598 -7.454 1.00 89.12 769 GLY A O 1
ATOM 5487 N N . ARG A 1 770 ? -11.330 14.269 -8.521 1.00 93.19 770 ARG A N 1
ATOM 5488 C CA . ARG A 1 770 ? -10.109 15.013 -8.173 1.00 93.19 770 ARG A CA 1
ATOM 5489 C C . ARG A 1 770 ? -9.718 15.974 -9.293 1.00 93.19 770 ARG A C 1
ATOM 5491 O O . ARG A 1 770 ? -9.745 15.621 -10.474 1.00 93.19 770 ARG A O 1
ATOM 5498 N N . ALA A 1 771 ? -9.328 17.197 -8.942 1.00 95.62 771 ALA A N 1
ATOM 5499 C CA . ALA A 1 771 ? -8.721 18.126 -9.893 1.00 95.62 771 ALA A CA 1
ATOM 5500 C C . ALA A 1 771 ? -7.256 17.733 -10.153 1.00 95.62 771 ALA A C 1
ATOM 5502 O O . ALA A 1 771 ? -6.507 17.487 -9.209 1.00 95.62 771 ALA A O 1
ATOM 5503 N N . VAL A 1 772 ? -6.838 17.693 -11.421 1.00 96.38 772 VAL A N 1
ATOM 5504 C CA . VAL A 1 772 ? -5.477 17.302 -11.822 1.00 96.38 772 VAL A CA 1
ATOM 5505 C C . VAL A 1 772 ? -4.857 18.363 -12.726 1.00 96.38 772 VAL A C 1
ATOM 5507 O O . VAL A 1 772 ? -5.479 18.829 -13.684 1.00 96.38 772 VAL A O 1
ATOM 5510 N N . ALA A 1 773 ? -3.610 18.720 -12.428 1.00 96.75 773 ALA A N 1
ATOM 5511 C CA . ALA A 1 773 ? -2.755 19.570 -13.243 1.00 96.75 773 ALA A CA 1
ATOM 5512 C C . ALA A 1 773 ? -1.518 18.784 -13.683 1.00 96.75 773 ALA A C 1
ATOM 5514 O O . ALA A 1 773 ? -0.828 18.221 -12.839 1.00 96.75 773 ALA A O 1
ATOM 5515 N N . MET A 1 774 ? -1.206 18.796 -14.976 1.00 96.88 774 MET A N 1
ATOM 5516 C CA . MET A 1 774 ? 0.057 18.297 -15.515 1.00 96.88 774 MET A CA 1
ATOM 5517 C C . MET A 1 774 ? 0.894 19.465 -16.039 1.00 96.88 774 MET A C 1
ATOM 5519 O O . MET A 1 774 ? 0.406 20.301 -16.804 1.00 96.88 774 MET A O 1
ATOM 5523 N N . VAL A 1 775 ? 2.158 19.511 -15.625 1.00 96.12 775 VAL A N 1
ATOM 5524 C CA . VAL A 1 775 ? 3.137 20.532 -16.008 1.00 96.12 775 VAL A CA 1
ATOM 5525 C C . VAL A 1 775 ? 4.462 19.867 -16.367 1.00 96.12 775 VAL A C 1
ATOM 5527 O O . VAL A 1 775 ? 4.927 18.975 -15.661 1.00 96.12 775 VAL A O 1
ATOM 5530 N N . THR A 1 776 ? 5.072 20.286 -17.471 1.00 95.19 776 THR A N 1
ATOM 5531 C CA . THR A 1 776 ? 6.393 19.803 -17.884 1.00 95.19 776 THR A CA 1
ATOM 5532 C C . THR A 1 776 ? 7.479 20.618 -17.187 1.00 95.19 776 THR A C 1
ATOM 5534 O O . THR A 1 776 ? 7.453 21.847 -17.226 1.00 95.19 776 THR A O 1
ATOM 5537 N N . VAL A 1 777 ? 8.437 19.936 -16.561 1.00 95.50 777 VAL A N 1
ATOM 5538 C CA . VAL A 1 777 ? 9.614 20.528 -15.916 1.00 95.50 777 VAL A CA 1
ATOM 5539 C C . VAL A 1 777 ? 10.866 19.994 -16.605 1.00 95.50 777 VAL A C 1
ATOM 5541 O O . VAL A 1 777 ? 10.984 18.790 -16.845 1.00 95.50 777 VAL A O 1
ATOM 5544 N N . GLU A 1 778 ? 11.791 20.893 -16.932 1.00 94.06 778 GLU A N 1
ATOM 5545 C CA . GLU A 1 778 ? 13.067 20.578 -17.575 1.00 94.06 778 GLU A CA 1
ATOM 5546 C C . GLU A 1 778 ? 14.219 20.801 -16.596 1.00 94.06 778 GLU A C 1
ATOM 5548 O O . GLU A 1 778 ? 14.308 21.847 -15.956 1.00 94.06 778 GLU A O 1
ATOM 5553 N N . LEU A 1 779 ? 15.097 19.805 -16.485 1.00 95.25 779 LEU A N 1
ATOM 5554 C CA . LEU A 1 779 ? 16.255 19.793 -15.600 1.00 95.25 779 LEU A CA 1
ATOM 5555 C C . LEU A 1 779 ? 17.511 19.388 -16.397 1.00 95.25 779 LEU A C 1
ATOM 5557 O O . LEU A 1 779 ? 17.825 18.196 -16.495 1.00 95.25 779 LEU A O 1
ATOM 5561 N N . PRO A 1 780 ? 18.243 20.360 -16.976 1.00 94.88 780 PRO A N 1
ATOM 5562 C CA . PRO A 1 780 ? 19.596 20.154 -17.495 1.00 94.88 780 PRO A CA 1
ATOM 5563 C C . PRO A 1 780 ? 20.569 19.538 -16.463 1.00 94.88 780 PRO A C 1
ATOM 5565 O O . PRO A 1 780 ? 20.301 19.600 -15.256 1.00 94.88 780 PRO A O 1
ATOM 5568 N N . PRO A 1 781 ? 21.717 18.989 -16.898 1.00 94.94 781 PRO A N 1
ATOM 5569 C CA . PRO A 1 781 ? 22.776 18.475 -16.024 1.00 94.94 781 PRO A CA 1
ATOM 5570 C C . PRO A 1 781 ? 23.142 19.421 -14.871 1.00 94.94 781 PRO A C 1
ATOM 5572 O O . PRO A 1 781 ? 23.437 20.595 -15.087 1.00 94.94 781 PRO A O 1
ATOM 5575 N N . GLY A 1 782 ? 23.106 18.916 -13.635 1.00 95.44 782 GLY A N 1
ATOM 5576 C CA . GLY A 1 782 ? 23.436 19.672 -12.419 1.00 95.44 782 GLY A CA 1
ATOM 5577 C C . GLY A 1 782 ? 22.423 20.752 -12.007 1.00 95.44 782 GLY A C 1
ATOM 5578 O O . GLY A 1 782 ? 22.655 21.450 -11.022 1.00 95.44 782 GLY A O 1
ATOM 5579 N N . SER A 1 783 ? 21.313 20.916 -12.733 1.00 96.75 783 SER A N 1
ATOM 5580 C CA . SER A 1 783 ? 20.307 21.947 -12.448 1.00 96.75 783 SER A CA 1
ATOM 5581 C C . SER A 1 783 ? 19.302 21.535 -11.363 1.00 96.75 783 SER A C 1
ATOM 5583 O O . SER A 1 783 ? 19.237 20.385 -10.916 1.00 96.75 783 SER A O 1
ATOM 5585 N N . SER A 1 784 ? 18.497 22.501 -10.919 1.00 97.44 784 SER A N 1
ATOM 5586 C CA . SER A 1 784 ? 17.382 22.305 -9.990 1.00 97.44 784 SER A CA 1
ATOM 5587 C C . SER A 1 784 ? 16.237 23.256 -10.331 1.00 97.44 784 SER A C 1
ATOM 5589 O O . SER A 1 784 ? 16.494 24.367 -10.791 1.00 97.44 784 SER A O 1
ATOM 5591 N N . ALA A 1 785 ? 15.001 22.834 -10.067 1.00 97.94 785 ALA A N 1
ATOM 5592 C CA . ALA A 1 785 ? 13.790 23.637 -10.226 1.00 97.94 785 ALA A CA 1
ATOM 5593 C C . ALA A 1 785 ? 12.791 23.307 -9.107 1.00 97.94 785 ALA A C 1
ATOM 5595 O O . ALA A 1 785 ? 12.717 22.166 -8.641 1.00 97.94 785 ALA A O 1
ATOM 5596 N N . THR A 1 786 ? 12.002 24.289 -8.676 1.00 98.38 786 THR A N 1
ATOM 5597 C CA . THR A 1 786 ? 10.970 24.122 -7.643 1.00 98.38 786 THR A CA 1
ATOM 5598 C C . THR A 1 786 ? 9.586 24.350 -8.226 1.00 98.38 786 THR A C 1
ATOM 5600 O O . THR A 1 786 ? 9.232 25.468 -8.600 1.00 98.38 786 THR A O 1
ATOM 5603 N N . LEU A 1 787 ? 8.777 23.291 -8.257 1.00 98.38 787 LEU A N 1
ATOM 5604 C CA . LEU A 1 787 ? 7.351 23.387 -8.553 1.00 98.38 787 LEU A CA 1
ATOM 5605 C C . LEU A 1 787 ? 6.602 23.805 -7.285 1.00 98.38 787 LEU A C 1
ATOM 5607 O O . LEU A 1 787 ? 6.828 23.234 -6.219 1.00 98.38 787 LEU A O 1
ATOM 5611 N N . THR A 1 788 ? 5.672 24.751 -7.393 1.00 98.12 788 THR A N 1
ATOM 5612 C CA . THR A 1 788 ? 4.728 25.070 -6.310 1.00 98.12 788 THR A CA 1
ATOM 5613 C C . THR A 1 788 ? 3.287 25.029 -6.806 1.00 98.12 788 THR A C 1
ATOM 5615 O O . THR A 1 788 ? 3.010 25.311 -7.973 1.00 98.12 788 THR A O 1
ATOM 5618 N N . ALA A 1 789 ? 2.354 24.653 -5.930 1.00 97.06 789 ALA A N 1
ATOM 5619 C CA . ALA A 1 789 ? 0.929 24.623 -6.246 1.00 97.06 789 ALA A CA 1
ATOM 5620 C C . ALA A 1 789 ? 0.068 24.974 -5.028 1.00 97.06 789 ALA A C 1
ATOM 5622 O O . ALA A 1 789 ? 0.294 24.475 -3.927 1.00 97.06 789 ALA A O 1
ATOM 5623 N N . THR A 1 790 ? -0.965 25.785 -5.247 1.00 94.50 790 THR A N 1
ATOM 5624 C CA . THR A 1 790 ? -1.995 26.063 -4.238 1.00 94.50 790 THR A CA 1
ATOM 5625 C C . THR A 1 790 ? -3.207 25.163 -4.466 1.00 94.50 790 THR A C 1
ATOM 5627 O O . THR A 1 790 ? -3.717 25.092 -5.584 1.00 94.50 790 THR A O 1
ATOM 5630 N N . LEU A 1 791 ? -3.712 24.523 -3.412 1.00 94.12 791 LEU A N 1
ATOM 5631 C CA . LEU A 1 791 ? -4.956 23.748 -3.427 1.00 94.12 791 LEU A CA 1
ATOM 5632 C C . LEU A 1 791 ? -5.964 24.340 -2.430 1.00 94.12 791 LEU A C 1
ATOM 5634 O O . LEU A 1 791 ? -5.576 24.956 -1.437 1.00 94.12 791 LEU A O 1
ATOM 5638 N N . THR A 1 792 ? -7.256 24.144 -2.678 1.00 91.88 792 THR A N 1
ATOM 5639 C CA . THR A 1 792 ? -8.349 24.637 -1.827 1.00 91.88 792 THR A CA 1
ATOM 5640 C C . THR A 1 792 ? -9.280 23.485 -1.476 1.00 91.88 792 THR A C 1
ATOM 5642 O O . THR A 1 792 ? -9.992 22.965 -2.333 1.00 91.88 792 THR A O 1
ATOM 5645 N N . LEU A 1 793 ? -9.253 23.078 -0.211 1.00 89.00 793 LEU A N 1
ATOM 5646 C CA . LEU A 1 793 ? -10.015 21.962 0.336 1.00 89.00 793 LEU A CA 1
ATOM 5647 C C . LEU A 1 793 ? -11.195 22.492 1.155 1.00 89.00 793 LEU A C 1
ATOM 5649 O O . LEU A 1 793 ? -10.984 23.237 2.108 1.00 89.00 793 LEU A O 1
ATOM 5653 N N . ARG A 1 794 ? -12.419 22.049 0.858 1.00 85.81 794 ARG A N 1
ATOM 5654 C CA . ARG A 1 794 ? -13.573 22.275 1.739 1.00 85.81 794 ARG A CA 1
ATOM 5655 C C . ARG A 1 794 ? -13.461 21.352 2.956 1.00 85.81 794 ARG A C 1
ATOM 5657 O O . ARG A 1 794 ? -13.415 20.137 2.800 1.00 85.81 794 ARG A O 1
ATOM 5664 N N . VAL A 1 795 ? -13.419 21.924 4.156 1.00 78.75 795 VAL A N 1
ATOM 5665 C CA . VAL A 1 795 ? -13.284 21.210 5.435 1.00 78.75 795 VAL A CA 1
ATOM 5666 C C . VAL A 1 795 ? -14.589 21.338 6.224 1.00 78.75 795 VAL A C 1
ATOM 5668 O O . VAL A 1 795 ? -15.220 22.395 6.225 1.00 78.75 795 VAL A O 1
ATOM 5671 N N . ALA A 1 796 ? -15.020 20.263 6.887 1.00 73.31 796 ALA A N 1
ATOM 5672 C CA . ALA A 1 796 ? -16.197 20.300 7.753 1.00 73.31 796 ALA A CA 1
ATOM 5673 C C . ALA A 1 796 ? -15.841 20.909 9.130 1.00 73.31 796 ALA A C 1
ATOM 5675 O O . ALA A 1 796 ? -14.759 20.602 9.648 1.00 73.31 796 ALA A O 1
ATOM 5676 N N . PRO A 1 797 ? -16.714 21.732 9.746 1.00 66.25 797 PRO A N 1
ATOM 5677 C CA . PRO A 1 797 ? -16.448 22.342 11.050 1.00 66.25 797 PRO A CA 1
ATOM 5678 C C . PRO A 1 797 ? -16.041 21.312 12.107 1.00 66.25 797 PRO A C 1
ATOM 5680 O O . PRO A 1 797 ? -16.642 20.241 12.208 1.00 66.25 797 PRO A O 1
ATOM 5683 N N . GLY A 1 798 ? -14.996 21.620 12.877 1.00 60.69 798 GLY A N 1
ATOM 5684 C CA . GLY A 1 798 ? -14.474 20.741 13.925 1.00 60.69 798 GLY A CA 1
ATOM 5685 C C . GLY A 1 798 ? -13.677 19.519 13.446 1.00 60.69 798 GLY A C 1
ATOM 5686 O O . GLY A 1 798 ? -13.218 18.752 14.289 1.00 60.69 798 GLY A O 1
ATOM 5687 N N . THR A 1 799 ? -13.462 19.318 12.138 1.00 64.50 799 THR A N 1
ATOM 5688 C CA . THR A 1 799 ? -12.646 18.189 11.647 1.00 64.50 799 THR A CA 1
ATOM 5689 C C . THR A 1 799 ? -11.144 18.504 11.620 1.00 64.50 799 THR A C 1
ATOM 5691 O O . THR A 1 799 ? -10.703 19.551 11.142 1.00 64.50 799 THR A O 1
ATOM 5694 N N . THR A 1 800 ? -10.341 17.563 12.125 1.00 61.69 800 THR A N 1
ATOM 5695 C CA . THR A 1 800 ? -8.868 17.610 12.204 1.00 61.69 800 THR A CA 1
ATOM 5696 C C . THR A 1 800 ? -8.219 16.602 11.251 1.00 61.69 800 THR A C 1
ATOM 5698 O O . THR A 1 800 ? -7.337 15.833 11.627 1.00 61.69 800 THR A O 1
ATOM 5701 N N . ALA A 1 801 ? -8.658 16.586 9.991 1.00 63.22 801 ALA A N 1
ATOM 5702 C CA . ALA A 1 801 ? -8.110 15.676 8.992 1.00 63.22 801 ALA A CA 1
ATOM 5703 C C . ALA A 1 801 ? -6.718 16.147 8.520 1.00 63.22 801 ALA A C 1
ATOM 5705 O O . ALA A 1 801 ? -6.593 17.138 7.796 1.00 63.22 801 ALA A O 1
ATOM 5706 N N . ALA A 1 802 ? -5.664 15.444 8.943 1.00 77.12 802 ALA A N 1
ATOM 5707 C CA . ALA A 1 802 ? -4.299 15.704 8.494 1.00 77.12 802 ALA A CA 1
ATOM 5708 C C . ALA A 1 802 ? -4.140 15.275 7.020 1.00 77.12 802 ALA A C 1
ATOM 5710 O O . ALA A 1 802 ? -4.464 14.132 6.691 1.00 77.12 802 ALA A O 1
ATOM 5711 N N . PRO A 1 803 ? -3.664 16.151 6.115 1.00 85.75 803 PRO A N 1
ATOM 5712 C CA . PRO A 1 803 ? -3.523 15.790 4.711 1.00 85.75 803 PRO A CA 1
ATOM 5713 C C . PRO A 1 803 ? -2.320 14.861 4.487 1.00 85.75 803 PRO A C 1
ATOM 5715 O O . PRO A 1 803 ? -1.284 15.000 5.137 1.00 85.75 803 PRO A O 1
ATOM 5718 N N . ARG A 1 804 ? -2.434 13.938 3.530 1.00 88.88 804 ARG A N 1
ATOM 5719 C CA . ARG A 1 804 ? -1.351 13.043 3.087 1.00 88.88 804 ARG A CA 1
ATOM 5720 C C . ARG A 1 804 ? -0.734 13.537 1.775 1.00 88.88 804 ARG A C 1
ATOM 5722 O O . ARG A 1 804 ? -1.392 14.211 0.983 1.00 88.88 804 ARG A O 1
ATOM 5729 N N . VAL A 1 805 ? 0.522 13.159 1.528 1.00 92.06 805 VAL A N 1
ATOM 5730 C CA . VAL A 1 805 ? 1.197 13.328 0.231 1.00 92.06 805 VAL A CA 1
ATOM 5731 C C . VAL A 1 805 ? 1.569 11.953 -0.314 1.00 92.06 805 VAL A C 1
ATOM 5733 O O . VAL A 1 805 ? 2.295 11.220 0.353 1.00 92.06 805 VAL A O 1
ATOM 5736 N N . LEU A 1 806 ? 1.105 11.621 -1.519 1.00 92.81 806 LEU A N 1
ATOM 5737 C CA . LEU A 1 806 ? 1.561 10.455 -2.281 1.00 92.81 806 LEU A CA 1
ATOM 5738 C C . LEU A 1 806 ? 2.502 10.905 -3.399 1.00 92.81 806 LEU A C 1
ATOM 5740 O O . LEU A 1 806 ? 2.233 11.898 -4.077 1.00 92.81 806 LEU A O 1
ATOM 5744 N N . LEU A 1 807 ? 3.594 10.169 -3.596 1.00 94.19 807 LEU A N 1
ATOM 5745 C CA . LEU A 1 807 ? 4.612 10.437 -4.612 1.00 94.19 807 LEU A CA 1
ATOM 5746 C C . LEU A 1 807 ? 4.756 9.237 -5.551 1.00 94.19 807 LEU A C 1
ATOM 5748 O O . LEU A 1 807 ? 4.525 8.103 -5.141 1.00 94.19 807 LEU A O 1
ATOM 5752 N N . THR A 1 808 ? 5.221 9.469 -6.779 1.00 95.12 808 THR A N 1
ATOM 5753 C CA . THR A 1 808 ? 5.777 8.390 -7.614 1.00 95.12 808 THR A CA 1
ATOM 5754 C C . THR A 1 808 ? 7.017 7.787 -6.934 1.00 95.12 808 THR A C 1
ATOM 5756 O O . THR A 1 808 ? 7.957 8.542 -6.655 1.00 95.12 808 THR A O 1
ATOM 5759 N N . PRO A 1 809 ? 7.074 6.460 -6.699 1.00 94.19 809 PRO A N 1
ATOM 5760 C CA . PRO A 1 809 ? 8.269 5.798 -6.182 1.00 94.19 809 PRO A CA 1
ATOM 5761 C C . PRO A 1 809 ? 9.491 6.027 -7.081 1.00 94.19 809 PRO A C 1
ATOM 5763 O O . PRO A 1 809 ? 9.458 5.779 -8.283 1.00 94.19 809 PRO A O 1
ATOM 5766 N N . GLY A 1 810 ? 10.585 6.513 -6.492 1.00 91.69 810 GLY A N 1
ATOM 5767 C CA . GLY A 1 810 ? 11.860 6.754 -7.175 1.00 91.69 810 GLY A CA 1
ATOM 5768 C C . GLY A 1 810 ? 12.975 5.835 -6.676 1.00 91.69 810 GLY A C 1
ATOM 5769 O O . GLY A 1 810 ? 12.814 5.134 -5.677 1.00 91.69 810 GLY A O 1
ATOM 5770 N N . ILE A 1 811 ? 14.132 5.856 -7.342 1.00 91.19 811 ILE A N 1
ATOM 5771 C CA . ILE A 1 811 ? 15.334 5.109 -6.911 1.00 91.19 811 ILE A CA 1
ATOM 5772 C C . ILE A 1 811 ? 15.808 5.583 -5.534 1.00 91.19 811 ILE A C 1
ATOM 5774 O O . ILE A 1 811 ? 16.104 4.776 -4.658 1.00 91.19 811 ILE A O 1
ATOM 5778 N N . GLN A 1 812 ? 15.818 6.900 -5.326 1.00 85.06 812 GLN A N 1
ATOM 5779 C CA . GLN A 1 812 ? 15.917 7.506 -4.003 1.00 85.06 812 GLN A CA 1
ATOM 5780 C C . GLN A 1 812 ? 14.500 7.792 -3.496 1.00 85.06 812 GLN A C 1
ATOM 5782 O O . GLN A 1 812 ? 13.726 8.458 -4.187 1.00 85.06 812 GLN A O 1
ATOM 5787 N N . THR A 1 813 ? 14.152 7.320 -2.296 1.00 83.31 813 THR A N 1
ATOM 5788 C CA . THR A 1 813 ? 12.871 7.658 -1.654 1.00 83.31 813 THR A CA 1
ATOM 5789 C C . THR A 1 813 ? 12.873 9.145 -1.283 1.00 83.31 813 THR A C 1
ATOM 5791 O O . THR A 1 813 ? 13.663 9.593 -0.448 1.00 83.31 813 THR A O 1
ATOM 5794 N N . TRP A 1 814 ? 12.015 9.929 -1.939 1.00 88.12 814 TRP A N 1
ATOM 5795 C CA . TRP A 1 814 ? 11.881 11.369 -1.707 1.00 88.12 814 TRP A CA 1
ATOM 5796 C C . TRP A 1 814 ? 11.305 11.648 -0.314 1.00 88.12 814 TRP A C 1
ATOM 5798 O O . TRP A 1 814 ? 10.416 10.943 0.158 1.00 88.12 814 TRP A O 1
ATOM 5808 N N . ARG A 1 815 ? 11.784 12.707 0.349 1.00 87.44 815 ARG A N 1
ATOM 5809 C CA . ARG A 1 815 ? 11.269 13.099 1.672 1.00 87.44 815 ARG A CA 1
ATOM 5810 C C . ARG A 1 815 ? 9.931 13.827 1.534 1.00 87.44 815 ARG A C 1
ATOM 5812 O O . ARG A 1 815 ? 9.854 14.830 0.828 1.00 87.44 815 ARG A O 1
ATOM 5819 N N . THR A 1 816 ? 8.911 13.360 2.248 1.00 91.00 816 THR A N 1
ATOM 5820 C CA . THR A 1 816 ? 7.610 14.031 2.395 1.00 91.00 816 THR A CA 1
ATOM 5821 C C . THR A 1 816 ? 7.521 14.746 3.741 1.00 91.00 816 THR A C 1
ATOM 5823 O O . THR A 1 816 ? 7.610 14.104 4.786 1.00 91.00 816 THR A O 1
ATOM 5826 N N . THR A 1 817 ? 7.279 16.055 3.726 1.00 92.19 817 THR A N 1
ATOM 5827 C CA . THR A 1 817 ? 7.042 16.867 4.929 1.00 92.19 817 THR A CA 1
ATOM 5828 C C . THR A 1 817 ? 5.618 17.406 4.901 1.00 92.19 817 THR A C 1
ATOM 5830 O O . THR A 1 817 ? 5.315 18.293 4.105 1.00 92.19 817 THR A O 1
ATOM 5833 N N . VAL A 1 818 ? 4.743 16.917 5.779 1.00 88.88 818 VAL A N 1
ATOM 5834 C CA . VAL A 1 818 ? 3.432 17.539 6.021 1.00 88.88 818 VAL A CA 1
ATOM 5835 C C . VAL A 1 818 ? 3.546 18.432 7.250 1.00 88.88 818 VAL A C 1
ATOM 5837 O O . VAL A 1 818 ? 3.940 17.963 8.316 1.00 88.88 818 VAL A O 1
ATOM 5840 N N . GLN A 1 819 ? 3.209 19.714 7.114 1.00 85.38 819 GLN A N 1
ATOM 5841 C CA . GLN A 1 819 ? 3.125 20.624 8.257 1.00 85.38 819 GLN A CA 1
ATOM 5842 C C . GLN A 1 819 ? 1.688 20.611 8.807 1.00 85.38 819 GLN A C 1
ATOM 5844 O O . GLN A 1 819 ? 0.752 20.847 8.034 1.00 85.38 819 GLN A O 1
ATOM 5849 N N . PRO A 1 820 ? 1.485 20.328 10.108 1.00 72.75 820 PRO A N 1
ATOM 5850 C CA . PRO A 1 820 ? 0.160 20.334 10.716 1.00 72.75 820 PRO A CA 1
ATOM 5851 C C . PRO A 1 820 ? -0.387 21.762 10.827 1.00 72.75 820 PRO A C 1
ATOM 5853 O O . PRO A 1 820 ? 0.371 22.726 10.916 1.00 72.75 820 PRO A O 1
ATOM 5856 N N . ALA A 1 821 ? -1.712 21.885 10.884 1.00 69.00 821 ALA A N 1
ATOM 5857 C CA . ALA A 1 821 ? -2.398 23.137 11.179 1.00 69.00 821 ALA A CA 1
ATOM 5858 C C . ALA A 1 821 ? -3.670 22.873 11.991 1.00 69.00 821 ALA A C 1
ATOM 5860 O O . ALA A 1 821 ? -4.265 21.799 11.882 1.00 69.00 821 ALA A O 1
ATOM 5861 N N . GLU A 1 822 ? -4.081 23.874 12.767 1.00 69.56 822 GLU A N 1
ATOM 5862 C CA . GLU A 1 822 ? -5.252 23.865 13.657 1.00 69.56 822 GLU A CA 1
ATOM 5863 C C . GLU A 1 822 ? -6.551 23.452 12.936 1.00 69.56 822 GLU A C 1
ATOM 5865 O O . GLU A 1 822 ? -6.628 23.476 11.705 1.00 69.56 822 GLU A O 1
ATOM 5870 N N . SER A 1 823 ? -7.588 23.052 13.677 1.00 66.75 823 SER A N 1
ATOM 5871 C CA . SER A 1 823 ? -8.915 22.731 13.124 1.00 66.75 823 SER A CA 1
ATOM 5872 C C . SER A 1 823 ? -9.563 23.944 12.444 1.00 66.75 823 SER A C 1
ATOM 5874 O O . SER A 1 823 ? -9.345 25.083 12.847 1.00 66.75 823 SER A O 1
ATOM 5876 N N . CYS A 1 824 ? -10.401 23.713 11.424 1.00 68.44 824 CYS A N 1
ATOM 5877 C CA . CYS A 1 824 ? -11.336 24.762 11.004 1.00 68.44 824 CYS A CA 1
ATOM 5878 C C . CYS A 1 824 ? -12.499 24.811 12.009 1.00 68.44 824 CYS A C 1
ATOM 5880 O O . CYS A 1 824 ? -13.007 23.756 12.406 1.00 68.44 824 CYS A O 1
ATOM 5882 N N . GLY A 1 825 ? -12.871 26.024 12.429 1.00 58.50 825 GLY A N 1
ATOM 5883 C CA . GLY A 1 825 ? -14.008 26.283 13.325 1.00 58.50 825 GLY A CA 1
ATOM 5884 C C . GLY A 1 825 ? -15.372 26.128 12.661 1.00 58.50 825 GLY A C 1
ATOM 5885 O O . GLY A 1 825 ? -15.421 26.045 11.413 1.00 58.50 825 GLY A O 1
#

InterPro domains:
  IPR025101 Protein of unknown function DUF4012 [PF13196] (447-591)

pLDDT: mean 74.04, std 24.93, range [24.2, 98.62]

Foldseek 3Di:
DDDDDDDDDDDDDDDDDDDDDDDDDDDDDDDDDDDDDDDDDDYDDDDDYDDDDDDDDDDDDDDDDDDDDDDDDDDDDDDDDDDDDDDDDDDDPPPPPPPPPPPPPPPPDDDDDDDDDDDDDDDDDDDDDDYDDDDDDDDDDDDDDDDDDDDDDDDDDDDDDDDDDDDDDDDDDDDDDDDDDDDDDDDYDDDDDDDDDDDDDDDDDDDDDDDDDDDDDDDDDDDDDDDDDDDDPPPPPVVVVVVVVVVVVVVVVVVVVLVVLLVVLLVQLVVLVVQLVVLVVVLVVQCPDLVRHPLVSLVVSLVSNLVSLVSNLVSLVDPSNCVQLPPQQCNLLSVLSNLSSVLSNLCSVAQSVLVSLLSVLDGLVQQAFDVLFGQLVSLQVSQVRLLRNLVSLVVSLVSLVPRDLPSYDPVSSVVSVVSNVVSVVVNVVSVVSNLCSVQVNVVLAVVFKFKEKEFEAQQLFFAQLRHFSQKIFIWIHHNRRIDTPDIFGCCVQLPFDVVFADQDPLDPCLPQPSPLRTGLRHLRNDLQQQSSWVSNQVSCCVRPVDGGQKYKYAYQQLLLQLQVQFDWDDLDPPDTDGSPCRSCVLLPVLCVVQVDPVCVVVSRVSVVSVVVRSVVRSSNPPGRSVSNVVSVVVCLVLSRIAMAGPDVVSRVSSLPGSNPSHPDQCPLFFEKEKGKGFDAQASQSQFKAKAKEWEWADDPQQKIKIKIKIKMAGQFDQDDHGQNRCGPNNVPSSKGKMKIKIKGGQQKAWDFKAKQPHGDDWRWDDRNRITMTIDIDIHGHGGMMMMMTMMMDRHDAPDQGFYHYHYRRHPDRHYYHYDGDDGRD

Secondary structure (DSSP, 8-state):
-------------------------------------------------------------------PPPP---------------------S-SSSTTSTTSTTSSSS----------------------------------------------------------------------------------------------------------------------------TTHHHHHHHHHHHHHHHHHHHHHHHHHHHHHHHHHHHHHHHHHHHHHHHHHHH-S-TTS--HHHHHHHHHHHHHHHHHHHHHHH-HHHHHHTTSTTTHHHHHHHHHHHHHHHHHHHTHHHHHHHHHHHS-TGGGSPBTTB---HHHHHHHHHHHHHHHHHHHHHHHHHTS-STTS-HHHHHHHHHHHHHHHHHHHHHHHHHHHHHHHHHHTTTTS-EEEEEEEEEEEEEETTEEEEEEEEEEEEETTEEEEEEEEEHHHHS---SSPP---TTS-HHHHTTHHHH-TTSTTSSS-HHHHHHHHHHHHHHHHS---SEEEEE-HHHHHHHTTTPPPEEEETTEEE-TTTHHHIIIIIHHHHS-SGGGHHHHHHHHHHHHHHHHHHHHH--S-HHHHHHHHHHHHHTT-EEEEESSHHHHHHHHTSGGG-----STTSPEEEEEEEESSS-GGGGGEEEEEEEEEEEEETTEEEEEEEEEEEE---SS---HHHHTTTT-TTT-EEEEEEEEEEET-EEEEEEETTEE---EEEEETTEEEEEEEEEE-TT-EEEEEEEEEEE--TT---PPEEEE---SS-PEEEEEP-PPP-